Protein AF-A0A9D9EG48-F1 (afdb_monomer)

Radius of gyration: 46.02 Å; Cα contacts (8 Å, |Δi|>4): 1661; chains: 1; bounding box: 89×98×124 Å

Solvent-accessible surface area (backbone atoms only — not comparable to full-atom values): 42591 Å² total; per-residue (Å²): 137,59,48,23,45,37,12,58,15,36,93,42,23,81,43,47,89,44,37,46,72,39,50,75,41,83,89,80,42,32,31,39,43,74,49,67,36,37,35,46,93,70,11,28,37,35,22,59,43,61,84,43,83,53,42,24,36,22,31,84,43,81,68,35,72,57,52,72,69,44,80,43,68,46,38,78,28,72,56,91,55,97,85,47,68,68,93,21,18,38,22,48,85,53,68,46,42,33,38,41,39,36,41,61,58,92,93,48,38,35,34,34,39,35,66,54,82,74,74,77,80,83,63,41,12,40,22,18,35,33,35,95,91,41,47,29,66,34,74,73,26,59,64,32,37,66,41,27,73,38,46,75,71,84,80,76,33,32,38,43,74,52,76,46,65,49,42,44,36,38,33,36,38,23,59,44,42,84,49,64,94,78,66,41,44,77,45,36,38,76,15,42,21,77,86,79,20,56,62,49,61,48,75,54,96,55,26,36,25,38,29,34,45,46,71,34,47,37,37,45,34,40,29,84,88,45,59,69,47,45,20,29,35,45,39,52,77,53,74,38,28,78,64,84,73,85,37,43,20,50,24,21,44,36,91,80,60,72,42,70,62,43,48,75,47,70,89,36,47,33,47,71,39,88,91,48,81,56,34,31,38,37,73,46,72,72,40,77,33,38,94,89,52,37,55,38,75,42,45,31,36,40,20,27,65,48,29,73,83,65,32,65,43,44,88,58,99,85,44,63,45,77,46,69,41,56,73,62,66,45,37,24,36,39,39,37,36,39,33,68,87,79,64,46,78,50,76,48,80,45,71,60,88,62,87,77,75,82,79,76,76,79,53,68,49,73,48,77,45,76,42,102,78,45,25,44,36,40,32,42,38,50,56,82,84,70,96,69,90,60,90,80,77,69,87,77,82,58,67,58,79,56,64,93,78,83,83,79,92,82,88,90,77,94,71,87,48,73,51,81,47,74,52,75,69,64,55,82,71,42,71,48,79,47,48,54,48,54,39,50,75,85,75,55,74,54,85,66,73,58,71,45,76,49,63,43,65,84,70,78,74,79,75,78,61,97,51,44,12,42,20,20,45,34,60,58,35,73,52,38,57,80,46,35,69,63,30,38,68,62,34,70,42,45,76,71,84,81,73,35,32,38,45,74,48,63,35,65,56,40,47,37,36,33,34,37,22,53,50,34,68,57,33,89,88,84,32,70,87,25,39,76,46,27,36,83,18,46,30,73,86,80,19,62,62,52,60,46,71,66,56,97,50,21,33,20,40,21,28,65,47,72,30,46,38,40,40,36,36,33,84,78,47,94,61,69,51,28,30,36,46,42,53,80,51,73,36,36,80,66,62,76,85,38,42,24,47,27,23,43,68,75,83,33,67,92,28,68,66,32,74,41,80,92,39,44,36,43,77,78,48,94,52,30,29,37,36,78,45,74,70,42,74,37,43,80,90,46,31,53,41,74,42,46,32,37,37,17,26,61,61,34,67,82,83,37,45,45,52,85,71,76,68,43,76,53,67,43,58,76,63,61,45,42,23,39,37,37,40,35,37,35,76,51,86,82,64,47,81,49,78,49,78,43,74,59,72,81,78,78,80,81,94,75,86,88,82,82,76,58,76,61,93,74,41,79,54,72,97,61,74,67,46,29,24,41,90,89,70,47,81,48,46,90,47,72,91,76,62,70,48,68,34,34,40,35,43,82,94,44,76,44,81,42,72,28,120

Secondary structure (DSSP, 8-state):
---EEEETTSTTBT-GGGPEEPEEETTTTEEEEEEEE---SS-EEEES-TT-S-SEEE-SSTTEE--TT-EEEEEEE--SSTTSPP---EE-SSSEEEEEEEEEETTEEEEEEEE---PPPPP-EEEEE--TT-TTTBTTBSS-TTSEEPEE-SSS-EEEEEEE-SEEEEEEEESS---GGGT--EE-GGGB-TTTSPS-EEEETTEEEEEESS-EEEEEEE-TTS-GGGSEEEEESS-SSS-----EEEEE-HHHHSSSS-TT-GGGBPEEPSSSTTEEEEEEEEEEE-TTTTTPEEEEEEEETT-TTT-EESSSTT--EEEEPPSS-EEEEEEEEEETTTTEEEEEEEEESSPPPSPPPPPEEEEEEE-TTSPEEEEEEE---S----TTS-TT-------SSS-------SSS-EEEEE-S-PPTT-EEEEE--EE-TTS-EE----EEEEE----PPPPPPS--EEEEEETTGGGSGGG-BT-TTSEEPEE-SSS-EEEEEEE-SEEEEEEEESSS--BTTTBTT--EE-GGGB-TTTSPS--EE-SSS-EEEEESS-EEEEEEE-TT-SSS--EEEEESS---S-----EEEEE-TTTTTTSTTS--GGGB-EEEETTEEEEEEEEEEE-TTTTT-EEEEEEEETTSSSS-EESSSS-EEEE--SS-EEEEEEEEEE-SSS-EEEEEEEE----PPPP------EEETTEEE-SS--EEE-TTS-B-GGGTTS--EEEEEEETTEEEEEEE-

Sequence (757 aa):
TTLYMIGDATQGGWALENATALAYDADSKTFTWTGDLTVGTEGFKFVVSNTAYVPCFVAASEGQQLVSGEQVALVYRENEEAGAPADYKFKVPEDGNYTVVVTMDGTEASMVVTQNSVAPVPQWYVAGNGNENVPEWVNGKNWNPDGAPMTANGDGTFSYSTTIPAGTYEFKVTNGTWEAEQGSVVYDYNHINATTSTSGYENASGNVKFTISEQADITISLNPEAADNEKITLTSSIPFGQAVITVWTVVGDAALCGSDWDPADANNDMAEDAETPGIWTKTYENFEVNADNAGTVISFKAVANHNYSVGEVPQGEGNNATLTLPEETGIYNITLTLNTGDWTLSNEIVKVGGEEPEPVEPTAEWSFLLNGDNSLTVICTVNALGGQTDPSAVAGLVGWMYVDNPATQLGWVAGSFEIMYTTEVLTDGQTVTLNATWNWQDGGVFTAPETFIYTFNEEEPEPVPAAWYIAGNGDVDAAWVGGLSWDVAGVALADNGDGTYGYETTVPAGTYQFKITNGKWYDPNTTPDGINYGYTNVDAAASNSGYVDGGGNNVMFTIASEATITITLNPAAMDDAKIILASTVGFGEAVVDRWTLAGDVPFFAGSAWGFDAGNDLVETAPGVWTKVYENVEVTSDMAGQTYQYKVGANGGFDVDQYPAQGNNTFTMPAEAGSYNITFTFNAEGERTLGFECVMNEPTSIDEAAAAVITAADGRIYCDKDFIIVNLAGQDVTAANGDLQGTYLVVAGDEVVKVMVD

Mean predicted aligned error: 24.2 Å

pLDDT: mean 78.2, std 19.48, range [26.98, 98.19]

Foldseek 3Di:
DWKWKEDQQDPQHNQLQSTHTFDADPVQQKTKDKFKGAQHPQAMWMDPHSPDPPQTWAAPDAAAEADAFDKGWTDTFHDDDDPTDDRHHYGYPHIAMKMKMWHDDPPTIIIHIHGDDPDPLQKKAKAWAWDPVGRQVRQRHHRQRQRHIWDDPPPQKTKDKDKDFFTKMWIKMWSGDPDVVVVIDIAAPQQEDPVQAQPAWDQDPRITMWGDLGIKMKMWMARPPDDRNHGIHIYIPDHTDQDPQPWKFKAWPCLQRVDHRQLPPCLRTWDADPVDGQKTKDKDFFRWDDPVQAQHKIWIKIDTPSDVSSHIDDDDDPDTDIDTHHNDTATWIKMWMARRVVRDIDIDIGGDPDPDDDDDPFDWDWDWDQDPQQKIKIWTWTPPDDDDPDQPPPPFWDWDWDWPDDDDDDDDDDDGDIDIDIDPHDDAQDWDWGFTWTDTPVGDGDDPGPTDIDGDHPPPDLDPQPWKAKAWAWLPLCFPLNNHHRQRQRGTFPDPPPQKTKDKTKDFFTKMKIWMWSRDDPDVVPCVSIDTAAQQQADPVQAFDAWDQPPPRITMWGDAGIKMWMWMARPPDPDSNGIHIYIPGGTHQGDQPWKFKEWDPPVPVVAHRFGDPLRIWDDPDVQKTKDKDFFDFQDQVQAFDKMWMWMDTPRDPVNDIPPVDDTDMDTHHNDTATWIKMWMWRRDDPTDIDIDIGGDDPDDDDDDDDDDFDDDPQDTDDPADKFKAAPVRHTPRVCPPPDAAWIWIGGPNDIDIDGHD

Structure (mmCIF, N/CA/C/O backbone):
data_AF-A0A9D9EG48-F1
#
_entry.id   AF-A0A9D9EG48-F1
#
loop_
_atom_site.group_PDB
_atom_site.id
_atom_site.type_symbol
_atom_site.label_atom_id
_atom_site.label_alt_id
_atom_site.label_comp_id
_atom_site.label_asym_id
_atom_site.label_entity_id
_atom_site.label_seq_id
_atom_site.pdbx_PDB_ins_code
_atom_site.Cartn_x
_atom_site.Cartn_y
_atom_site.Cartn_z
_atom_site.occupancy
_atom_site.B_iso_or_equiv
_atom_site.auth_seq_id
_atom_site.auth_comp_id
_atom_site.auth_asym_id
_atom_site.auth_atom_id
_atom_site.pdbx_PDB_model_num
ATOM 1 N N . THR A 1 1 ? 21.351 -4.473 -55.545 1.00 67.44 1 THR A N 1
ATOM 2 C CA . THR A 1 1 ? 21.428 -5.947 -55.651 1.00 67.44 1 THR A CA 1
ATOM 3 C C . THR A 1 1 ? 21.211 -6.491 -54.262 1.00 67.44 1 THR A C 1
ATOM 5 O O . THR A 1 1 ? 21.739 -5.882 -53.343 1.00 67.44 1 THR A O 1
ATOM 8 N N . THR A 1 2 ? 20.419 -7.545 -54.084 1.00 85.81 2 THR A N 1
ATOM 9 C CA . THR A 1 2 ? 20.111 -8.084 -52.748 1.00 85.81 2 THR A CA 1
ATOM 10 C C . THR A 1 2 ? 20.928 -9.348 -52.519 1.00 85.81 2 THR A C 1
ATOM 12 O O . THR A 1 2 ? 21.003 -10.191 -53.411 1.00 85.81 2 THR A O 1
ATOM 15 N N . LEU A 1 3 ? 21.553 -9.462 -51.350 1.00 95.38 3 LEU A N 1
ATOM 16 C CA . LEU A 1 3 ? 22.238 -10.673 -50.914 1.00 95.38 3 LEU A CA 1
ATOM 17 C C . LEU A 1 3 ? 21.344 -11.388 -49.903 1.00 95.38 3 LEU A C 1
ATOM 19 O O . LEU A 1 3 ? 20.761 -10.739 -49.034 1.00 95.38 3 LEU A O 1
ATOM 23 N N . TYR A 1 4 ? 21.233 -12.706 -50.022 1.00 97.12 4 TYR A N 1
ATOM 24 C CA . TYR A 1 4 ? 20.437 -13.527 -49.117 1.00 97.12 4 TYR A CA 1
ATOM 25 C C . TYR A 1 4 ? 21.311 -14.585 -48.460 1.00 97.12 4 TYR A C 1
ATOM 27 O O . TYR A 1 4 ? 22.174 -15.162 -49.118 1.00 97.12 4 TYR A O 1
ATOM 35 N N . MET A 1 5 ? 21.054 -14.873 -47.192 1.00 97.00 5 MET A N 1
ATOM 36 C CA . MET A 1 5 ? 21.632 -15.983 -46.445 1.00 97.00 5 MET A CA 1
ATOM 37 C C . MET A 1 5 ? 20.676 -17.179 -46.480 1.00 97.00 5 MET A C 1
ATOM 39 O O . MET A 1 5 ? 19.469 -17.017 -46.295 1.00 97.00 5 MET A O 1
ATOM 43 N N . ILE A 1 6 ? 21.206 -18.375 -46.738 1.00 97.75 6 ILE A N 1
ATOM 44 C CA . ILE A 1 6 ? 20.421 -19.611 -46.846 1.00 97.75 6 ILE A CA 1
ATOM 45 C C . ILE A 1 6 ? 21.215 -20.805 -46.312 1.00 97.75 6 ILE A C 1
ATOM 47 O O . ILE A 1 6 ? 22.412 -20.934 -46.583 1.00 97.75 6 ILE A O 1
ATOM 51 N N . GLY A 1 7 ? 20.559 -21.688 -45.566 1.00 96.94 7 GLY A N 1
ATOM 52 C CA . GLY A 1 7 ? 21.194 -22.844 -44.938 1.00 96.94 7 GLY A CA 1
ATOM 53 C C . GLY A 1 7 ? 20.394 -23.394 -43.769 1.00 96.94 7 GLY A C 1
ATOM 54 O O . GLY A 1 7 ? 19.531 -22.705 -43.233 1.00 96.94 7 GLY A O 1
ATOM 55 N N . ASP A 1 8 ? 20.701 -24.614 -43.336 1.00 96.31 8 ASP A N 1
ATOM 56 C CA . ASP A 1 8 ? 20.054 -25.229 -42.165 1.00 96.31 8 ASP A CA 1
ATOM 57 C C . ASP A 1 8 ? 20.462 -24.578 -40.834 1.00 96.31 8 ASP A C 1
ATOM 59 O O . ASP A 1 8 ? 19.740 -24.705 -39.853 1.00 96.31 8 ASP A O 1
ATOM 63 N N . ALA A 1 9 ? 21.558 -23.817 -40.831 1.00 94.94 9 ALA A N 1
ATOM 64 C CA . ALA A 1 9 ? 21.916 -22.911 -39.744 1.00 94.94 9 ALA A CA 1
ATOM 65 C C . ALA A 1 9 ? 20.957 -21.709 -39.613 1.00 94.94 9 ALA A C 1
ATOM 67 O O . ALA A 1 9 ? 20.916 -21.078 -38.563 1.00 94.94 9 ALA A O 1
ATOM 68 N N . THR A 1 10 ? 20.194 -21.378 -40.662 1.00 95.19 10 THR A N 1
ATOM 69 C CA . THR A 1 10 ? 19.262 -20.236 -40.696 1.00 95.19 10 THR A CA 1
ATOM 70 C C . THR A 1 10 ? 17.814 -20.687 -40.495 1.00 95.19 10 THR A C 1
ATOM 72 O O . THR A 1 10 ? 17.454 -21.802 -40.870 1.00 95.19 10 THR A O 1
ATOM 75 N N . GLN A 1 11 ? 16.943 -19.802 -39.994 1.00 89.50 11 GLN A N 1
ATOM 76 C CA . GLN A 1 11 ? 15.523 -20.115 -39.755 1.00 89.50 11 GLN A CA 1
ATOM 77 C C . GLN A 1 11 ? 14.774 -20.615 -41.009 1.00 89.50 11 GLN A C 1
ATOM 79 O O . GLN A 1 11 ? 13.900 -21.475 -40.907 1.00 89.50 11 GLN A O 1
ATOM 84 N N . GLY A 1 12 ? 15.115 -20.098 -42.197 1.00 88.00 12 GLY A N 1
ATOM 85 C CA . GLY A 1 12 ? 14.492 -20.475 -43.473 1.00 88.00 12 GLY A CA 1
ATOM 86 C C . GLY A 1 12 ? 14.978 -21.805 -44.060 1.00 88.00 12 GLY A C 1
ATOM 87 O O . GLY A 1 12 ? 14.416 -22.288 -45.050 1.00 88.00 12 GLY A O 1
ATOM 88 N N . GLY A 1 13 ? 16.007 -22.419 -43.466 1.00 94.56 13 GLY A N 1
ATOM 89 C CA . GLY A 1 13 ? 16.611 -23.642 -43.977 1.00 94.56 13 GLY A CA 1
ATOM 90 C C . GLY A 1 13 ? 17.169 -23.472 -45.396 1.00 94.56 13 GLY A C 1
ATOM 91 O O . GLY A 1 13 ? 17.694 -22.426 -45.774 1.00 94.56 13 GLY A O 1
ATOM 92 N N . TRP A 1 14 ? 17.033 -24.522 -46.211 1.00 96.12 14 TRP A N 1
ATOM 93 C CA . TRP A 1 14 ? 17.459 -24.539 -47.618 1.00 96.12 14 TRP A CA 1
ATOM 94 C C . TRP A 1 14 ? 16.364 -24.115 -48.620 1.00 96.12 14 TRP A C 1
ATOM 96 O O . TRP A 1 14 ? 16.567 -24.260 -49.828 1.00 96.12 14 TRP A O 1
ATOM 106 N N . ALA A 1 15 ? 15.213 -23.610 -48.158 1.00 96.38 15 ALA A N 1
ATOM 107 C CA . ALA A 1 15 ? 14.114 -23.165 -49.021 1.00 96.38 15 ALA A CA 1
ATOM 108 C C . ALA A 1 15 ? 14.384 -21.752 -49.570 1.00 96.38 15 ALA A C 1
ATOM 110 O O . ALA A 1 15 ? 14.523 -20.801 -48.803 1.00 96.38 15 ALA A O 1
ATOM 111 N N . LEU A 1 16 ? 14.463 -21.605 -50.898 1.00 95.69 16 LEU A N 1
ATOM 112 C CA . LEU A 1 16 ? 14.831 -20.341 -51.555 1.00 95.69 16 LEU A CA 1
ATOM 113 C C . LEU A 1 16 ? 13.821 -19.220 -51.285 1.00 95.69 16 LEU A C 1
ATOM 115 O O . LEU A 1 16 ? 14.219 -18.076 -51.074 1.00 95.69 16 LEU A O 1
ATOM 119 N N . GLU A 1 17 ? 12.533 -19.549 -51.220 1.00 95.50 17 GLU A N 1
ATOM 120 C CA . GLU A 1 17 ? 11.460 -18.614 -50.881 1.00 95.50 17 GLU A CA 1
ATOM 121 C C . GLU A 1 17 ? 11.557 -18.058 -49.451 1.00 95.50 17 GLU A C 1
ATOM 123 O O . GLU A 1 17 ? 11.029 -16.979 -49.190 1.00 95.50 17 GLU A O 1
ATOM 128 N N . ASN A 1 18 ? 12.271 -18.756 -48.561 1.00 95.06 18 ASN A N 1
ATOM 129 C CA . ASN A 1 18 ? 12.485 -18.376 -47.164 1.00 95.06 18 ASN A CA 1
ATOM 130 C C . ASN A 1 18 ? 13.916 -17.872 -46.904 1.00 95.06 18 ASN A C 1
ATOM 132 O O . ASN A 1 18 ? 14.312 -17.734 -45.748 1.00 95.06 18 ASN A O 1
ATOM 136 N N . ALA A 1 19 ? 14.708 -17.623 -47.953 1.00 95.81 19 ALA A N 1
ATOM 137 C CA . ALA A 1 19 ? 16.066 -17.115 -47.803 1.00 95.81 19 ALA A CA 1
ATOM 138 C C . ALA A 1 19 ? 16.062 -15.719 -47.157 1.00 95.81 19 ALA A C 1
ATOM 140 O O . ALA A 1 19 ? 15.307 -14.826 -47.554 1.00 95.81 19 ALA A O 1
ATOM 141 N N . THR A 1 20 ? 16.941 -15.513 -46.181 1.00 95.69 20 THR A N 1
ATOM 142 C CA . THR A 1 20 ? 16.963 -14.302 -45.356 1.00 95.69 20 THR A CA 1
ATOM 143 C C . THR A 1 20 ? 17.723 -13.187 -46.061 1.00 95.69 20 THR A C 1
ATOM 145 O O . THR A 1 20 ? 18.918 -13.319 -46.305 1.00 95.69 20 THR A O 1
ATOM 148 N N . ALA A 1 21 ? 17.061 -12.077 -46.392 1.00 95.62 21 ALA A N 1
ATOM 149 C CA . ALA A 1 21 ? 17.719 -10.926 -47.011 1.00 95.62 21 ALA A CA 1
ATOM 150 C C . ALA A 1 21 ? 18.614 -10.178 -46.007 1.00 95.62 21 ALA A C 1
ATOM 152 O O . ALA A 1 21 ? 18.194 -9.924 -44.879 1.00 95.62 21 ALA A O 1
ATOM 153 N N . LEU A 1 22 ? 19.815 -9.781 -46.433 1.00 96.62 22 LEU A N 1
ATOM 154 C CA . LEU A 1 22 ? 20.682 -8.888 -45.662 1.00 96.62 22 LEU A CA 1
ATOM 155 C C . LEU A 1 22 ? 20.378 -7.421 -46.006 1.00 96.62 22 LEU A C 1
ATOM 157 O O . LEU A 1 22 ? 20.109 -7.085 -47.165 1.00 96.62 22 LEU A O 1
ATOM 161 N N . ALA A 1 23 ? 20.462 -6.539 -45.009 1.00 95.19 23 ALA A N 1
ATOM 162 C CA . ALA A 1 23 ? 20.304 -5.098 -45.182 1.00 95.19 23 ALA A CA 1
ATOM 163 C C . ALA A 1 23 ? 21.567 -4.497 -45.813 1.00 95.19 23 ALA A C 1
ATOM 165 O O . ALA A 1 23 ? 22.661 -4.716 -45.306 1.00 95.19 23 ALA A O 1
ATOM 166 N N . TYR A 1 24 ? 21.429 -3.752 -46.912 1.00 94.38 24 TYR A N 1
ATOM 167 C CA . TYR A 1 24 ? 22.561 -3.123 -47.600 1.00 94.38 24 TYR A CA 1
ATOM 168 C C . TYR A 1 24 ? 22.744 -1.669 -47.163 1.00 94.38 24 TYR A C 1
ATOM 170 O O . TYR A 1 24 ? 21.807 -0.877 -47.266 1.00 94.38 24 TYR A O 1
ATOM 178 N N . ASP A 1 25 ? 23.960 -1.321 -46.757 1.00 90.06 25 ASP A N 1
ATOM 179 C CA . ASP A 1 25 ? 24.399 0.046 -46.494 1.00 90.06 25 ASP A CA 1
ATOM 180 C C . ASP A 1 25 ? 25.309 0.528 -47.639 1.00 90.06 25 ASP A C 1
ATOM 182 O O . ASP A 1 25 ? 26.351 -0.063 -47.937 1.00 90.06 25 ASP A O 1
ATOM 186 N N . ALA A 1 26 ? 24.891 1.608 -48.305 1.00 85.50 26 ALA A N 1
ATOM 187 C CA . ALA A 1 26 ? 25.585 2.172 -49.458 1.00 85.50 26 ALA A CA 1
ATOM 188 C C . ALA A 1 26 ? 26.858 2.951 -49.084 1.00 85.50 26 ALA A C 1
ATOM 190 O O . ALA A 1 26 ? 27.786 2.993 -49.898 1.00 85.50 26 ALA A O 1
ATOM 191 N N . ASP A 1 27 ? 26.920 3.529 -47.882 1.00 83.62 27 ASP A N 1
ATOM 192 C CA . ASP A 1 27 ? 28.045 4.355 -47.435 1.00 83.62 27 ASP A CA 1
ATOM 193 C C . ASP A 1 27 ? 29.234 3.471 -47.051 1.00 83.62 27 ASP A C 1
ATOM 195 O O . ASP A 1 27 ? 30.366 3.706 -47.482 1.00 83.62 27 ASP A O 1
ATOM 199 N N . SER A 1 28 ? 28.966 2.397 -46.304 1.00 83.81 28 SER A N 1
ATOM 200 C CA . SER A 1 28 ? 29.975 1.406 -45.911 1.00 83.81 28 SER A CA 1
ATOM 201 C C . SER A 1 28 ? 30.185 0.291 -46.943 1.00 83.81 28 SER A C 1
ATOM 203 O O . SER A 1 28 ? 31.172 -0.439 -46.862 1.00 83.81 28 SER A O 1
ATOM 205 N N . LYS A 1 29 ? 29.294 0.167 -47.940 1.00 87.06 29 LYS A N 1
ATOM 206 C CA . LYS A 1 29 ? 29.260 -0.921 -48.941 1.00 87.06 29 LYS A CA 1
ATOM 207 C C . LYS A 1 29 ? 29.177 -2.317 -48.313 1.00 87.06 29 LYS A C 1
ATOM 209 O O . LYS A 1 29 ? 29.765 -3.273 -48.831 1.00 87.06 29 LYS A O 1
ATOM 214 N N . THR A 1 30 ? 28.431 -2.442 -47.220 1.00 92.94 30 THR A N 1
ATOM 215 C CA . THR A 1 30 ? 28.275 -3.700 -46.481 1.00 92.94 30 THR A CA 1
ATOM 216 C C . THR A 1 30 ? 26.843 -4.222 -46.525 1.00 92.94 30 THR A C 1
ATOM 218 O O . THR A 1 30 ? 25.886 -3.471 -46.708 1.00 92.94 30 THR A O 1
ATOM 221 N N . PHE A 1 31 ? 26.699 -5.539 -46.388 1.00 96.06 31 PHE A N 1
ATOM 222 C CA . PHE A 1 31 ? 25.431 -6.212 -46.136 1.00 96.06 31 PHE A CA 1
ATOM 223 C C . PHE A 1 31 ? 25.431 -6.739 -44.705 1.00 96.06 31 PHE A C 1
ATOM 225 O O . PHE A 1 31 ? 26.317 -7.513 -44.350 1.00 96.06 31 PHE A O 1
ATOM 232 N N . THR A 1 32 ? 24.427 -6.382 -43.915 1.00 95.62 32 THR A N 1
ATOM 233 C CA . THR A 1 32 ? 24.360 -6.724 -42.492 1.00 95.62 32 THR A CA 1
ATOM 234 C C . THR A 1 32 ? 23.090 -7.496 -42.171 1.00 95.62 32 THR A C 1
ATOM 236 O O . THR A 1 32 ? 22.007 -7.202 -42.685 1.00 95.62 32 THR A O 1
ATOM 239 N N . TRP A 1 33 ? 23.220 -8.487 -41.299 1.00 96.44 33 TRP A N 1
ATOM 240 C CA . TRP A 1 33 ? 22.100 -9.191 -40.690 1.00 96.44 33 TRP A CA 1
ATOM 241 C C . TRP A 1 33 ? 22.430 -9.568 -39.247 1.00 96.44 33 TRP A C 1
ATOM 243 O O . TRP A 1 33 ? 23.564 -9.940 -38.956 1.00 96.44 33 TRP A O 1
ATOM 253 N N . THR A 1 34 ? 21.434 -9.510 -38.366 1.00 94.38 34 THR A N 1
ATOM 254 C CA . THR A 1 34 ? 21.544 -9.954 -36.973 1.00 94.38 34 THR A CA 1
ATOM 255 C C . THR A 1 34 ? 20.388 -10.889 -36.646 1.00 94.38 34 THR A C 1
ATOM 257 O O . THR A 1 34 ? 19.239 -10.588 -36.975 1.00 94.38 34 THR A O 1
ATOM 260 N N . GLY A 1 35 ? 20.683 -12.008 -35.991 1.00 90.81 35 GLY A N 1
ATOM 261 C CA . GLY A 1 35 ? 19.681 -12.977 -35.565 1.00 90.81 35 GLY A CA 1
ATOM 262 C C . GLY A 1 35 ? 20.294 -14.305 -35.143 1.00 90.81 35 GLY A C 1
ATOM 263 O O . GLY A 1 35 ? 21.514 -14.445 -35.054 1.00 90.81 35 GLY A O 1
ATOM 264 N N . ASP A 1 36 ? 19.439 -15.290 -34.893 1.00 92.88 36 ASP A N 1
ATOM 265 C CA . ASP A 1 36 ? 19.880 -16.583 -34.378 1.00 92.88 36 ASP A CA 1
ATOM 266 C C . ASP A 1 36 ? 20.380 -17.502 -35.496 1.00 92.88 36 ASP A C 1
ATOM 268 O O . ASP A 1 36 ? 19.722 -17.683 -36.527 1.00 92.88 36 ASP A O 1
ATOM 272 N N . LEU A 1 37 ? 21.549 -18.101 -35.272 1.00 94.56 37 LEU A N 1
ATOM 273 C CA . LEU A 1 37 ? 22.088 -19.190 -36.075 1.00 94.56 37 LEU A CA 1
ATOM 274 C C . LEU A 1 37 ? 22.212 -20.436 -35.208 1.00 94.56 37 LEU A C 1
ATOM 276 O O . LEU A 1 37 ? 22.599 -20.366 -34.042 1.00 94.56 37 LEU A O 1
ATOM 280 N N . THR A 1 38 ? 21.914 -21.581 -35.807 1.00 92.88 38 THR A N 1
ATOM 281 C CA . THR A 1 38 ? 22.186 -22.889 -35.205 1.00 92.88 38 THR A CA 1
ATOM 282 C C . THR A 1 38 ? 23.413 -23.517 -35.854 1.00 92.88 38 THR A C 1
ATOM 284 O O . THR A 1 38 ? 23.745 -23.194 -36.997 1.00 92.88 38 THR A O 1
ATOM 287 N N . VAL A 1 39 ? 24.084 -24.443 -35.167 1.00 91.81 39 VAL A N 1
ATOM 288 C CA . VAL A 1 39 ? 25.256 -25.165 -35.705 1.00 91.81 39 VAL A CA 1
ATOM 289 C C . VAL A 1 39 ? 24.940 -25.814 -37.057 1.00 91.81 39 VAL A C 1
ATOM 291 O O . VAL A 1 39 ? 25.781 -25.822 -37.961 1.00 91.81 39 VAL A O 1
ATOM 294 N N . GLY A 1 40 ? 23.712 -26.321 -37.213 1.00 85.25 40 GLY A N 1
ATOM 295 C CA . GLY A 1 40 ? 23.253 -26.998 -38.423 1.00 85.25 40 GLY A CA 1
ATOM 296 C C . GLY A 1 40 ? 24.009 -28.304 -38.715 1.00 85.25 40 GLY A C 1
ATOM 297 O O . GLY A 1 40 ? 25.038 -28.632 -38.122 1.00 85.25 40 GLY A O 1
ATOM 298 N N . THR A 1 41 ? 23.500 -29.094 -39.659 1.00 89.25 41 THR A N 1
ATOM 299 C CA . THR A 1 41 ? 24.211 -30.275 -40.178 1.00 89.25 41 THR A CA 1
ATOM 300 C C . THR A 1 41 ? 25.201 -29.865 -41.269 1.00 89.25 41 THR A C 1
ATOM 302 O O . THR A 1 41 ? 26.355 -30.304 -41.264 1.00 89.25 41 THR A O 1
ATOM 305 N N . GLU A 1 42 ? 24.780 -28.987 -42.180 1.00 90.81 42 GLU A N 1
ATOM 306 C CA . GLU A 1 42 ? 25.542 -28.560 -43.360 1.00 90.81 42 GLU A CA 1
ATOM 307 C C . GLU A 1 42 ? 26.094 -27.133 -43.226 1.00 90.81 42 GLU A C 1
ATOM 309 O O . GLU A 1 42 ? 27.210 -26.881 -43.681 1.00 90.81 42 GLU A O 1
ATOM 314 N N . GLY A 1 43 ? 25.380 -26.225 -42.558 1.00 94.94 43 GLY A N 1
ATOM 315 C CA . GLY A 1 43 ? 25.729 -24.813 -42.406 1.00 94.94 43 GLY A CA 1
ATOM 316 C C . GLY A 1 43 ? 24.953 -23.903 -43.365 1.00 94.94 43 GLY A C 1
ATOM 317 O O . GLY A 1 43 ? 23.865 -24.237 -43.836 1.00 94.94 43 GLY A O 1
ATOM 318 N N . PHE A 1 44 ? 25.515 -22.737 -43.687 1.00 97.25 44 PHE A N 1
ATOM 319 C CA . PHE A 1 44 ? 24.893 -21.753 -44.580 1.00 97.25 44 PHE A CA 1
ATOM 320 C C . PHE A 1 44 ? 25.830 -21.234 -45.675 1.00 97.25 44 PHE A C 1
ATOM 322 O O . PHE A 1 44 ? 27.045 -21.435 -45.647 1.00 97.25 44 PHE A O 1
ATOM 329 N N . LYS A 1 45 ? 25.244 -20.576 -46.676 1.00 97.25 45 LYS A N 1
ATOM 330 C CA . LYS A 1 45 ? 25.924 -19.848 -47.757 1.00 97.25 45 LYS A CA 1
ATOM 331 C C . LYS A 1 45 ? 25.107 -18.617 -48.158 1.00 97.25 45 LYS A C 1
ATOM 333 O O . LYS A 1 45 ? 24.009 -18.413 -47.637 1.00 97.25 45 LYS A O 1
ATOM 338 N N . PHE A 1 46 ? 25.608 -17.827 -49.108 1.00 97.56 46 PHE A N 1
ATOM 339 C CA . PHE A 1 46 ? 24.878 -16.659 -49.609 1.00 97.56 46 PHE A CA 1
ATOM 340 C C . PHE A 1 46 ? 24.492 -16.803 -51.077 1.00 97.56 46 PHE A C 1
ATOM 342 O O . PHE A 1 46 ? 25.307 -17.224 -51.892 1.00 97.56 46 PHE A O 1
ATOM 349 N N . VAL A 1 47 ? 23.276 -16.409 -51.440 1.00 96.81 47 VAL A N 1
ATOM 350 C CA . VAL A 1 47 ? 22.783 -16.381 -52.826 1.00 96.81 47 VAL A CA 1
ATOM 351 C C . VAL A 1 47 ? 22.453 -14.950 -53.237 1.00 96.81 47 VAL A C 1
ATOM 353 O O . VAL A 1 47 ? 22.025 -14.138 -52.418 1.00 96.81 47 VAL A O 1
ATOM 356 N N . VAL A 1 48 ? 22.641 -14.624 -54.518 1.00 94.38 48 VAL A N 1
ATOM 357 C CA . VAL A 1 48 ? 22.334 -13.277 -55.051 1.00 94.38 48 VAL A CA 1
ATOM 358 C C . VAL A 1 48 ? 20.881 -13.136 -55.529 1.00 94.38 48 VAL A C 1
ATOM 360 O O . VAL A 1 48 ? 20.482 -12.094 -56.046 1.00 94.38 48 VAL A O 1
ATOM 363 N N . SER A 1 49 ? 20.087 -14.202 -55.394 1.00 93.00 49 SER A N 1
ATOM 364 C CA . SER A 1 49 ? 18.663 -14.255 -55.718 1.00 93.00 49 SER A CA 1
ATOM 365 C C . SER A 1 49 ? 17.960 -15.284 -54.835 1.00 93.00 49 SER A C 1
ATOM 367 O O . SER A 1 49 ? 18.491 -16.364 -54.607 1.00 93.00 49 SER A O 1
ATOM 369 N N . ASN A 1 50 ? 16.729 -14.999 -54.418 1.00 93.62 50 ASN A N 1
ATOM 370 C CA . ASN A 1 50 ? 15.855 -15.938 -53.706 1.00 93.62 50 ASN A CA 1
ATOM 371 C C . ASN A 1 50 ? 15.084 -16.888 -54.651 1.00 93.62 50 ASN A C 1
ATOM 373 O O . ASN A 1 50 ? 14.058 -17.445 -54.278 1.00 93.62 50 ASN A O 1
ATOM 377 N N . THR A 1 51 ? 15.540 -17.047 -55.898 1.00 95.00 51 THR A N 1
ATOM 378 C CA . THR A 1 51 ? 14.921 -17.945 -56.897 1.00 95.00 51 THR A CA 1
ATOM 379 C C . THR A 1 51 ? 15.907 -18.911 -57.556 1.00 95.00 51 THR A C 1
ATOM 381 O O . THR A 1 51 ? 15.494 -19.772 -58.331 1.00 95.00 51 THR A O 1
ATOM 384 N N . ALA A 1 52 ? 17.204 -18.808 -57.246 1.00 94.50 52 ALA A N 1
ATOM 385 C CA . ALA A 1 52 ? 18.244 -19.670 -57.798 1.00 94.50 52 ALA A CA 1
ATOM 386 C C . ALA A 1 52 ? 19.398 -19.861 -56.800 1.00 94.50 52 ALA A C 1
ATOM 388 O O . ALA A 1 52 ? 19.756 -18.938 -56.074 1.00 94.50 52 ALA A O 1
ATOM 389 N N . TYR A 1 53 ? 20.017 -21.047 -56.796 1.00 94.31 53 TYR A N 1
ATOM 390 C CA . TYR A 1 53 ? 21.158 -21.370 -55.922 1.00 94.31 53 TYR A CA 1
ATOM 391 C C . TYR A 1 53 ? 22.518 -20.887 -56.451 1.00 94.31 53 TYR A C 1
ATOM 393 O O . TYR A 1 53 ? 23.508 -20.935 -55.721 1.00 94.31 53 TYR A O 1
ATOM 401 N N . VAL A 1 54 ? 22.573 -20.439 -57.706 1.00 94.25 54 VAL A N 1
ATOM 402 C CA . VAL A 1 54 ? 23.721 -19.778 -58.336 1.00 94.25 54 VAL A CA 1
ATOM 403 C C . VAL A 1 54 ? 23.207 -18.564 -59.132 1.00 94.25 54 VAL A C 1
ATOM 405 O O . VAL A 1 54 ? 22.121 -18.657 -59.713 1.00 94.25 54 VAL A O 1
ATOM 408 N N . PRO A 1 55 ? 23.929 -17.428 -59.164 1.00 94.50 55 PRO A N 1
ATOM 409 C CA . PRO A 1 55 ? 25.229 -17.206 -58.533 1.00 94.50 55 PRO A CA 1
ATOM 410 C C . PRO A 1 55 ? 25.170 -17.168 -57.000 1.00 94.50 55 PRO A C 1
ATOM 412 O O . PRO A 1 55 ? 24.180 -16.732 -56.406 1.00 94.50 55 PRO A O 1
ATOM 415 N N . CYS A 1 56 ? 26.233 -17.628 -56.349 1.00 95.56 56 CYS A N 1
ATOM 416 C CA . CYS A 1 56 ? 26.328 -17.664 -54.892 1.00 95.56 56 CYS A CA 1
ATOM 417 C C . CYS A 1 56 ? 27.746 -17.388 -54.389 1.00 95.56 56 CYS A C 1
ATOM 419 O O . CYS A 1 56 ? 28.710 -17.363 -55.154 1.00 95.56 56 CYS A O 1
ATOM 421 N N . PHE A 1 57 ? 27.852 -17.180 -53.081 1.00 96.38 57 PHE A N 1
ATOM 422 C CA . PHE A 1 57 ? 29.103 -17.092 -52.348 1.00 96.38 57 PHE A CA 1
ATOM 423 C C . PHE A 1 57 ? 29.190 -18.250 -51.356 1.00 96.38 57 PHE A C 1
ATOM 425 O O . PHE A 1 57 ? 28.290 -18.448 -50.535 1.00 96.38 57 PHE A O 1
ATOM 432 N N . VAL A 1 58 ? 30.276 -19.011 -51.459 1.00 97.06 58 VAL A N 1
ATOM 433 C CA . VAL A 1 58 ? 30.535 -20.253 -50.718 1.00 97.06 58 VAL A CA 1
ATOM 434 C C . VAL A 1 58 ? 31.823 -20.144 -49.903 1.00 97.06 58 VAL A C 1
ATOM 436 O O . VAL A 1 58 ? 32.626 -19.228 -50.104 1.00 97.06 58 VAL A O 1
ATOM 439 N N . ALA A 1 59 ? 32.019 -21.081 -48.977 1.00 96.19 59 ALA A N 1
ATOM 440 C CA . ALA A 1 59 ? 33.239 -21.172 -48.180 1.00 96.19 59 ALA A CA 1
ATOM 441 C C . ALA A 1 59 ? 34.453 -21.604 -49.022 1.00 96.19 59 ALA A C 1
ATOM 443 O O . ALA A 1 59 ? 34.318 -22.262 -50.056 1.00 96.19 59 ALA A O 1
ATOM 444 N N . ALA A 1 60 ? 35.660 -21.258 -48.568 1.00 93.12 60 ALA A N 1
ATOM 445 C CA . ALA A 1 60 ? 36.899 -21.634 -49.255 1.00 93.12 60 ALA A CA 1
ATOM 446 C C . ALA A 1 60 ? 37.290 -23.103 -49.014 1.00 93.12 60 ALA A C 1
ATOM 448 O O . ALA A 1 60 ? 37.996 -23.706 -49.826 1.00 93.12 60 ALA A O 1
ATOM 449 N N . SER A 1 61 ? 36.822 -23.690 -47.912 1.00 94.00 61 SER A N 1
ATOM 450 C CA . SER A 1 61 ? 37.072 -25.078 -47.526 1.00 94.00 61 SER A CA 1
ATOM 451 C C . SER A 1 61 ? 35.806 -25.762 -47.014 1.00 94.00 61 SER A C 1
ATOM 453 O O . SER A 1 61 ? 34.882 -25.122 -46.511 1.00 94.00 61 SER A O 1
ATOM 455 N N . GLU A 1 62 ? 35.760 -27.088 -47.154 1.00 94.31 62 GLU A N 1
ATOM 456 C CA . GLU A 1 62 ? 34.647 -27.902 -46.670 1.00 94.31 62 GLU A CA 1
ATOM 457 C C . GLU A 1 62 ? 34.503 -27.783 -45.147 1.00 94.31 62 GLU A C 1
ATOM 459 O O . GLU A 1 62 ? 35.469 -27.972 -44.406 1.00 94.31 62 GLU A O 1
ATOM 464 N N . GLY A 1 63 ? 33.289 -27.471 -44.682 1.00 85.25 63 GLY A N 1
ATOM 465 C CA . GLY A 1 63 ? 32.969 -27.390 -43.256 1.00 85.25 63 GLY A CA 1
ATOM 466 C C . GLY A 1 63 ? 33.643 -26.237 -42.508 1.00 85.25 63 GLY A C 1
ATOM 467 O O . GLY A 1 63 ? 33.857 -26.367 -41.300 1.00 85.25 63 GLY A O 1
ATOM 468 N N . GLN A 1 64 ? 33.985 -25.144 -43.200 1.00 94.50 64 GLN A N 1
ATOM 469 C CA . GLN A 1 64 ? 34.661 -23.984 -42.623 1.00 94.50 64 GLN A CA 1
ATOM 470 C C . GLN A 1 64 ? 33.939 -23.468 -41.368 1.00 94.50 64 GLN A C 1
ATOM 472 O O . GLN A 1 64 ? 32.837 -22.921 -41.445 1.00 94.50 64 GLN A O 1
ATOM 477 N N . GLN A 1 65 ? 34.591 -23.648 -40.216 1.00 94.00 65 GLN A N 1
ATOM 478 C CA . GLN A 1 65 ? 34.136 -23.135 -38.927 1.00 94.00 65 GLN A CA 1
ATOM 479 C C . GLN A 1 65 ? 34.409 -21.638 -38.843 1.00 94.00 65 GLN A C 1
ATOM 481 O O . GLN A 1 65 ? 35.496 -21.180 -39.202 1.00 94.00 65 GLN A O 1
ATOM 486 N N . LEU A 1 66 ? 33.424 -20.889 -38.369 1.00 95.12 66 LEU A N 1
ATOM 487 C CA . LEU A 1 66 ? 33.534 -19.461 -38.131 1.00 95.12 66 LEU A CA 1
ATOM 488 C C . LEU A 1 66 ? 34.030 -19.194 -36.716 1.00 95.12 66 LEU A C 1
ATOM 490 O O . LEU A 1 66 ? 33.630 -19.862 -35.765 1.00 95.12 66 LEU A O 1
ATOM 494 N N . VAL A 1 67 ? 34.883 -18.184 -36.588 1.00 91.88 67 VAL A N 1
ATOM 495 C CA . VAL A 1 67 ? 35.376 -17.678 -35.308 1.00 91.88 67 VAL A CA 1
ATOM 496 C C . VAL A 1 67 ? 34.854 -16.256 -35.145 1.00 91.88 67 VAL A C 1
ATOM 498 O O . VAL A 1 67 ? 34.953 -15.449 -36.070 1.00 91.88 67 VAL A O 1
ATOM 501 N N . SER A 1 68 ? 34.274 -15.963 -33.980 1.00 90.44 68 SER A N 1
ATOM 502 C CA . SER A 1 68 ? 33.682 -14.653 -33.691 1.00 90.44 68 SER A CA 1
ATOM 503 C C . SER A 1 68 ? 34.705 -13.523 -33.884 1.00 90.44 68 SER A C 1
ATOM 505 O O . SER A 1 68 ? 35.797 -13.567 -33.317 1.00 90.44 68 SER A O 1
ATOM 507 N N . GLY A 1 69 ? 34.357 -12.519 -34.689 1.00 89.19 69 GLY A N 1
ATOM 508 C CA . GLY A 1 69 ? 35.188 -11.355 -35.003 1.00 89.19 69 GLY A CA 1
ATOM 509 C C . GLY A 1 69 ? 36.279 -11.588 -36.056 1.00 89.19 69 GLY A C 1
ATOM 510 O O . GLY A 1 69 ? 36.967 -10.636 -36.424 1.00 89.19 69 GLY A O 1
ATOM 511 N N . GLU A 1 70 ? 36.453 -12.811 -36.568 1.00 93.50 70 GLU A N 1
ATOM 512 C CA . GLU A 1 70 ? 37.441 -13.102 -37.612 1.00 93.50 70 GLU A CA 1
ATOM 513 C C . GLU A 1 70 ? 36.883 -12.807 -39.012 1.00 93.50 70 GLU A C 1
ATOM 515 O O . GLU A 1 70 ? 35.738 -13.132 -39.335 1.00 93.50 70 GLU A O 1
ATOM 520 N N . GLN A 1 71 ? 37.712 -12.202 -39.869 1.00 94.19 71 GLN A N 1
ATOM 521 C CA . GLN A 1 71 ? 37.368 -11.978 -41.270 1.00 94.19 71 GLN A CA 1
ATOM 522 C C . GLN A 1 71 ? 37.620 -13.238 -42.103 1.00 94.19 71 GLN A C 1
ATOM 524 O O . GLN A 1 71 ? 38.728 -13.769 -42.147 1.00 94.19 71 GLN A O 1
ATOM 529 N N . VAL A 1 72 ? 36.605 -13.657 -42.850 1.00 94.88 72 VAL A N 1
ATOM 530 C CA . VAL A 1 72 ? 36.616 -14.838 -43.713 1.00 94.88 72 VAL A CA 1
ATOM 531 C C . VAL A 1 72 ? 36.378 -14.434 -45.166 1.00 94.88 72 VAL A C 1
ATOM 533 O O . VAL A 1 72 ? 35.464 -13.672 -45.464 1.00 94.88 72 VAL A O 1
ATOM 536 N N . ALA A 1 73 ? 37.184 -14.957 -46.092 1.00 93.56 73 ALA A N 1
ATOM 537 C CA . ALA A 1 73 ? 36.983 -14.743 -47.524 1.00 93.56 73 ALA A CA 1
ATOM 538 C C . ALA A 1 73 ? 35.797 -15.562 -48.063 1.00 93.56 73 ALA A C 1
ATOM 540 O O . ALA A 1 73 ? 35.617 -16.728 -47.704 1.00 93.56 73 ALA A O 1
ATOM 541 N N . LEU A 1 74 ? 35.030 -14.963 -48.971 1.00 95.88 74 LEU A N 1
ATOM 542 C CA . LEU A 1 74 ? 33.938 -15.599 -49.698 1.00 95.88 74 LEU A CA 1
ATOM 543 C C . LEU A 1 74 ? 34.392 -15.958 -51.116 1.00 95.88 74 LEU A C 1
ATOM 545 O O . LEU A 1 74 ? 35.009 -15.148 -51.809 1.00 95.88 74 LEU A O 1
ATOM 549 N N . VAL A 1 75 ? 34.050 -17.158 -51.585 1.00 95.38 75 VAL A N 1
ATOM 550 C CA . VAL A 1 75 ? 34.369 -17.603 -52.948 1.00 95.38 75 VAL A CA 1
ATOM 551 C C . VAL A 1 75 ? 33.134 -17.461 -53.828 1.00 95.38 75 VAL A C 1
ATOM 553 O O . VAL A 1 75 ? 32.102 -18.073 -53.560 1.00 95.38 75 VAL A O 1
ATOM 556 N N . TYR A 1 76 ? 33.233 -16.661 -54.890 1.00 93.94 76 TYR A N 1
ATOM 557 C CA . TYR A 1 76 ? 32.143 -16.498 -55.851 1.00 93.94 76 TYR A CA 1
ATOM 558 C C . TYR A 1 76 ? 32.004 -17.732 -56.744 1.00 93.94 76 TYR A C 1
ATOM 560 O O . TYR A 1 76 ? 32.971 -18.192 -57.356 1.00 93.94 76 TYR A O 1
ATOM 568 N N . ARG A 1 77 ? 30.781 -18.244 -56.854 1.00 93.94 77 ARG A N 1
ATOM 569 C CA . ARG A 1 77 ? 30.418 -19.395 -57.675 1.00 93.94 77 ARG A CA 1
ATOM 570 C C . ARG A 1 77 ? 29.312 -18.991 -58.643 1.00 93.94 77 ARG A C 1
ATOM 572 O O . ARG A 1 77 ? 28.176 -18.747 -58.245 1.00 93.94 77 ARG A O 1
ATOM 579 N N . GLU A 1 78 ? 29.661 -18.920 -59.924 1.00 93.50 78 GLU A N 1
ATOM 580 C CA . GLU A 1 78 ? 28.772 -18.412 -60.975 1.00 93.50 78 GLU A CA 1
ATOM 581 C C . GLU A 1 78 ? 27.756 -19.452 -61.469 1.00 93.50 78 GLU A C 1
ATOM 583 O O . GLU A 1 78 ? 26.613 -19.106 -61.758 1.00 93.50 78 GLU A O 1
ATOM 588 N N . ASN A 1 79 ? 28.160 -20.722 -61.571 1.00 91.06 79 ASN A N 1
ATOM 589 C CA . ASN A 1 79 ? 27.351 -21.797 -62.147 1.00 91.06 79 ASN A CA 1
ATOM 590 C C . ASN A 1 79 ? 27.705 -23.179 -61.551 1.00 91.06 79 ASN A C 1
ATOM 592 O O . ASN A 1 79 ? 28.552 -23.300 -60.663 1.00 91.06 79 ASN A O 1
ATOM 596 N N . GLU A 1 80 ? 27.033 -24.227 -62.035 1.00 89.12 80 GLU A N 1
ATOM 597 C CA . GLU A 1 80 ? 27.231 -25.621 -61.606 1.00 89.12 80 GLU A CA 1
ATOM 598 C C . GLU A 1 80 ? 28.109 -26.446 -62.570 1.00 89.12 80 GLU A C 1
ATOM 600 O O . GLU A 1 80 ? 28.110 -27.677 -62.514 1.00 89.12 80 GLU A O 1
ATOM 605 N N . GLU A 1 81 ? 28.853 -25.805 -63.475 1.00 88.25 81 GLU A N 1
ATOM 606 C CA . GLU A 1 81 ? 29.658 -26.508 -64.478 1.00 88.25 81 GLU A CA 1
ATOM 607 C C . GLU A 1 81 ? 30.890 -27.205 -63.875 1.00 88.25 81 GLU A C 1
ATOM 609 O O . GLU A 1 81 ? 31.410 -26.849 -62.814 1.00 88.25 81 GLU A O 1
ATOM 614 N N . ALA A 1 82 ? 31.397 -28.213 -64.590 1.00 75.81 82 ALA A N 1
ATOM 615 C CA . ALA A 1 82 ? 32.615 -28.916 -64.205 1.00 75.81 82 ALA A CA 1
ATOM 616 C C . ALA A 1 82 ? 33.814 -27.948 -64.188 1.00 75.81 82 ALA A C 1
ATOM 618 O O . ALA A 1 82 ? 34.234 -27.452 -65.231 1.00 75.81 82 ALA A O 1
ATOM 619 N N . GLY A 1 83 ? 34.376 -27.715 -62.998 1.00 81.50 83 GLY A N 1
ATOM 620 C CA . GLY A 1 83 ? 35.462 -26.755 -62.769 1.00 81.50 83 GLY A CA 1
ATOM 621 C C . GLY A 1 83 ? 35.052 -25.514 -61.969 1.00 81.50 83 GLY A C 1
ATOM 622 O O . GLY A 1 83 ? 35.935 -24.756 -61.572 1.00 81.50 83 GLY A O 1
ATOM 623 N N . ALA A 1 84 ? 33.758 -25.322 -61.685 1.00 88.62 84 ALA A N 1
ATOM 624 C CA . ALA A 1 84 ? 33.298 -24.306 -60.742 1.00 88.62 84 ALA A CA 1
ATOM 625 C C . ALA A 1 84 ? 33.793 -24.602 -59.308 1.00 88.62 84 ALA A C 1
ATOM 627 O O . ALA A 1 84 ? 34.008 -25.773 -58.966 1.00 88.62 84 ALA A O 1
ATOM 628 N N . PRO A 1 85 ? 33.945 -23.574 -58.447 1.00 92.31 85 PRO A N 1
ATOM 629 C CA . PRO A 1 85 ? 34.231 -23.773 -57.029 1.00 92.31 85 PRO A CA 1
ATOM 630 C C . PRO A 1 85 ? 33.252 -24.756 -56.377 1.00 92.31 85 PRO A C 1
ATOM 632 O O . PRO A 1 85 ? 32.066 -24.786 -56.718 1.00 92.31 85 PRO A O 1
ATOM 635 N N . ALA A 1 86 ? 33.754 -25.572 -55.450 1.00 94.12 86 ALA A N 1
ATOM 636 C CA . ALA A 1 86 ? 32.935 -26.534 -54.722 1.00 94.12 86 ALA A CA 1
ATOM 637 C C . ALA A 1 86 ? 31.905 -25.824 -53.825 1.00 94.12 86 ALA A C 1
ATOM 639 O O . ALA A 1 86 ? 32.155 -24.732 -53.321 1.00 94.12 86 ALA A O 1
ATOM 640 N N . ASP A 1 87 ? 30.746 -26.453 -53.614 1.00 94.12 87 ASP A N 1
ATOM 641 C CA . ASP A 1 87 ? 29.644 -25.886 -52.827 1.00 94.12 87 ASP A CA 1
ATOM 642 C C . ASP A 1 87 ? 29.879 -26.021 -51.316 1.00 94.12 87 ASP A C 1
ATOM 644 O O . ASP A 1 87 ? 29.169 -26.765 -50.637 1.00 94.12 87 ASP A O 1
ATOM 648 N N . TYR A 1 88 ? 30.906 -25.369 -50.780 1.00 96.75 88 TYR A N 1
ATOM 649 C CA . TYR A 1 88 ? 31.198 -25.412 -49.348 1.00 96.75 88 TYR A CA 1
ATOM 650 C C . TYR A 1 88 ? 30.375 -24.388 -48.558 1.00 96.75 88 TYR A C 1
ATOM 652 O O . TYR A 1 88 ? 29.965 -23.349 -49.074 1.00 96.75 88 TYR A O 1
ATOM 660 N N . LYS A 1 89 ? 30.122 -24.699 -47.287 1.00 96.69 89 LYS A N 1
ATOM 661 C CA . LYS A 1 89 ? 29.235 -23.941 -46.400 1.00 96.69 89 LYS A CA 1
ATOM 662 C C . LYS A 1 89 ? 29.996 -23.461 -45.173 1.00 96.69 89 LYS A C 1
ATOM 664 O O . LYS A 1 89 ? 30.978 -24.085 -44.766 1.00 96.69 89 LYS A O 1
ATOM 669 N N . PHE A 1 90 ? 29.511 -22.371 -44.599 1.00 97.38 90 PHE A N 1
ATOM 670 C CA . PHE A 1 90 ? 29.991 -21.804 -43.347 1.00 97.38 90 PHE A CA 1
ATOM 671 C C . PHE A 1 90 ? 29.237 -22.408 -42.167 1.00 97.38 90 PHE A C 1
ATOM 673 O O . PHE A 1 90 ? 28.027 -22.624 -42.253 1.00 97.38 90 PHE A O 1
ATOM 680 N N . LYS A 1 91 ? 29.942 -22.660 -41.065 1.00 96.38 91 LYS A N 1
ATOM 681 C CA . LYS A 1 91 ? 29.373 -23.231 -39.841 1.00 96.38 91 LYS A CA 1
ATOM 682 C C . LYS A 1 91 ? 29.685 -22.358 -38.638 1.00 96.38 91 LYS A C 1
ATOM 684 O O . LYS A 1 91 ? 30.838 -21.978 -38.444 1.00 96.38 91 LYS A O 1
ATOM 689 N N . VAL A 1 92 ? 28.671 -22.074 -37.828 1.00 95.00 92 VAL A N 1
ATOM 690 C CA . VAL A 1 92 ? 28.874 -21.502 -36.493 1.00 95.00 92 VAL A CA 1
ATOM 691 C C . VAL A 1 92 ? 29.258 -22.616 -35.508 1.00 95.00 92 VAL A C 1
ATOM 693 O O . VAL A 1 92 ? 28.825 -23.756 -35.697 1.00 95.00 92 VAL A O 1
ATOM 696 N N . PRO A 1 93 ? 30.099 -22.328 -34.499 1.00 91.38 93 PRO A N 1
ATOM 697 C CA . PRO A 1 93 ? 30.591 -23.345 -33.569 1.00 91.38 93 PRO A CA 1
ATOM 698 C C . PRO A 1 93 ? 29.540 -23.782 -32.537 1.00 91.38 93 PRO A C 1
ATOM 700 O O . PRO A 1 93 ? 29.629 -24.895 -32.020 1.00 91.38 93 PRO A O 1
ATOM 703 N N . GLU A 1 94 ? 28.555 -22.929 -32.249 1.00 90.75 94 GLU A N 1
ATOM 704 C CA . GLU A 1 94 ? 27.467 -23.171 -31.300 1.00 90.75 94 GLU A CA 1
ATOM 705 C C . GLU A 1 94 ? 26.189 -22.431 -31.722 1.00 90.75 94 GLU A C 1
ATOM 707 O O . GLU A 1 94 ? 26.226 -21.557 -32.589 1.00 90.75 94 GLU A O 1
ATOM 712 N N . ASP A 1 95 ? 25.052 -22.819 -31.142 1.00 90.06 95 ASP A N 1
ATOM 713 C CA . ASP A 1 95 ? 23.787 -22.115 -31.344 1.00 90.06 95 ASP A CA 1
ATOM 714 C C . ASP A 1 95 ? 23.842 -20.764 -30.616 1.00 90.06 95 ASP A C 1
ATOM 716 O O . ASP A 1 95 ? 24.288 -20.683 -29.470 1.00 90.06 95 ASP A O 1
ATOM 720 N N . GLY A 1 96 ? 23.366 -19.694 -31.248 1.00 88.56 96 GLY A N 1
ATOM 721 C CA . GLY A 1 96 ? 23.362 -18.381 -30.612 1.00 88.56 96 GLY A CA 1
ATOM 722 C C . GLY A 1 96 ? 22.928 -17.250 -31.526 1.00 88.56 96 GLY A C 1
ATOM 723 O O . GLY A 1 96 ? 22.631 -17.451 -32.703 1.00 88.56 96 GLY A O 1
ATOM 724 N N . ASN A 1 97 ? 22.913 -16.042 -30.970 1.00 90.19 97 ASN A N 1
ATOM 725 C CA . ASN A 1 97 ? 22.624 -14.828 -31.716 1.00 90.19 97 ASN A CA 1
ATOM 726 C C . ASN A 1 97 ? 23.914 -14.270 -32.330 1.00 90.19 97 ASN A C 1
ATOM 728 O O . ASN A 1 97 ? 24.913 -14.085 -31.633 1.00 90.19 97 ASN A O 1
ATOM 732 N N . TYR A 1 98 ? 23.906 -13.996 -33.629 1.00 93.88 98 TYR A N 1
ATOM 733 C CA . TYR A 1 98 ? 25.073 -13.542 -34.378 1.00 93.88 98 TYR A CA 1
ATOM 734 C C . TYR A 1 98 ? 24.752 -12.300 -35.202 1.00 93.88 98 TYR A C 1
ATOM 736 O O . TYR A 1 98 ? 23.665 -12.166 -35.760 1.00 93.88 98 TYR A O 1
ATOM 744 N N . THR A 1 99 ? 25.744 -11.427 -35.343 1.00 95.12 99 THR A N 1
ATOM 745 C CA . THR A 1 99 ? 25.770 -10.355 -36.340 1.00 95.12 99 THR A CA 1
ATOM 746 C C . THR A 1 99 ? 26.701 -10.761 -37.481 1.00 95.12 99 THR A C 1
ATOM 748 O O . THR A 1 99 ? 27.884 -11.016 -37.262 1.00 95.12 99 THR A O 1
ATOM 751 N N . VAL A 1 100 ? 26.171 -10.825 -38.702 1.00 96.75 100 VAL A N 1
ATOM 752 C CA . VAL A 1 100 ? 26.880 -11.160 -39.943 1.00 96.75 100 VAL A CA 1
ATOM 753 C C . VAL A 1 100 ? 27.028 -9.892 -40.775 1.00 96.75 100 VAL A C 1
ATOM 755 O O . VAL A 1 100 ? 26.028 -9.289 -41.161 1.00 96.75 100 VAL A O 1
ATOM 758 N N . VAL A 1 101 ? 28.266 -9.512 -41.083 1.00 96.62 101 VAL A N 1
ATOM 759 C CA . VAL A 1 101 ? 28.590 -8.374 -41.953 1.00 96.62 101 VAL A CA 1
ATOM 760 C C . VAL A 1 101 ? 29.368 -8.887 -43.155 1.00 96.62 101 VAL A C 1
ATOM 762 O O . VAL A 1 101 ? 30.452 -9.440 -42.997 1.00 96.62 101 VAL A O 1
ATOM 765 N N . VAL A 1 102 ? 28.827 -8.707 -44.358 1.00 96.50 102 VAL A N 1
ATOM 766 C CA . VAL A 1 102 ? 29.472 -9.059 -45.627 1.00 96.50 102 VAL A CA 1
ATOM 767 C C . VAL A 1 102 ? 29.934 -7.788 -46.330 1.00 96.50 102 VAL A C 1
ATOM 769 O O . VAL A 1 102 ? 29.128 -6.909 -46.631 1.00 96.50 102 VAL A O 1
ATOM 772 N N . THR A 1 103 ? 31.219 -7.718 -46.651 1.00 93.81 103 THR A N 1
ATOM 773 C CA . THR A 1 103 ? 31.838 -6.595 -47.357 1.00 93.81 103 THR A CA 1
ATOM 774 C C . THR A 1 103 ? 32.145 -6.994 -48.793 1.00 93.81 103 THR A C 1
ATOM 776 O O . THR A 1 103 ? 32.711 -8.059 -49.049 1.00 93.81 103 THR A O 1
ATOM 779 N N . MET A 1 104 ? 31.785 -6.122 -49.736 1.00 87.81 104 MET A N 1
ATOM 780 C CA . MET A 1 104 ? 32.078 -6.289 -51.160 1.00 87.81 104 MET A CA 1
ATOM 781 C C . MET A 1 104 ? 33.012 -5.163 -51.615 1.00 87.81 104 MET A C 1
ATOM 783 O O . MET A 1 104 ? 32.562 -4.030 -51.806 1.00 87.81 104 MET A O 1
ATOM 787 N N . ASP A 1 105 ? 34.297 -5.463 -51.813 1.00 81.25 105 ASP A N 1
ATOM 788 C CA . ASP A 1 105 ? 35.293 -4.498 -52.294 1.00 81.25 105 ASP A CA 1
ATOM 789 C C . ASP A 1 105 ? 35.857 -4.919 -53.659 1.00 81.25 105 ASP A C 1
ATOM 791 O O . ASP A 1 105 ? 36.745 -5.764 -53.790 1.00 81.25 105 ASP A O 1
ATOM 795 N N . GLY A 1 106 ? 35.293 -4.347 -54.726 1.00 77.62 106 GLY A N 1
ATOM 796 C CA . GLY A 1 106 ? 35.691 -4.657 -56.097 1.00 77.62 106 GLY A CA 1
ATOM 797 C C . GLY A 1 106 ? 35.416 -6.117 -56.470 1.00 77.62 106 GLY A C 1
ATOM 798 O O . GLY A 1 106 ? 34.265 -6.498 -56.673 1.00 77.62 106 GLY A O 1
ATOM 799 N N . THR A 1 107 ? 36.477 -6.915 -56.625 1.00 72.81 107 THR A N 1
ATOM 800 C CA . THR A 1 107 ? 36.396 -8.357 -56.933 1.00 72.81 107 THR A CA 1
ATOM 801 C C . THR A 1 107 ? 36.541 -9.250 -55.703 1.00 72.81 107 THR A C 1
ATOM 803 O O . THR A 1 107 ? 36.461 -10.470 -55.838 1.00 72.81 107 THR A O 1
ATOM 806 N N . GLU A 1 108 ? 36.785 -8.675 -54.526 1.00 82.50 108 GLU A N 1
ATOM 807 C CA . GLU A 1 108 ? 36.972 -9.413 -53.281 1.00 82.50 108 GLU A CA 1
ATOM 808 C C . GLU A 1 108 ? 35.714 -9.310 -52.414 1.00 82.50 108 GLU A C 1
ATOM 810 O O . GLU A 1 108 ? 35.152 -8.234 -52.210 1.00 82.50 108 GLU A O 1
ATOM 815 N N . ALA A 1 109 ? 35.258 -10.460 -51.924 1.00 91.44 109 ALA A N 1
ATOM 816 C CA . ALA A 1 109 ? 34.120 -10.572 -51.027 1.00 91.44 109 ALA A CA 1
ATOM 817 C C . ALA A 1 109 ? 34.593 -11.230 -49.731 1.00 91.44 109 ALA A C 1
ATOM 819 O O . ALA A 1 109 ? 35.274 -12.259 -49.760 1.00 91.44 109 ALA A O 1
ATOM 820 N N . SER A 1 110 ? 34.247 -10.645 -48.592 1.00 94.38 110 SER A N 1
ATOM 821 C CA . SER A 1 110 ? 34.587 -11.177 -47.274 1.00 94.38 110 SER A CA 1
ATOM 822 C C . SER A 1 110 ? 33.429 -10.995 -46.307 1.00 94.38 110 SER A C 1
ATOM 824 O O . SER A 1 110 ? 32.499 -10.234 -46.566 1.00 94.38 110 SER A O 1
ATOM 826 N N . MET A 1 111 ? 33.470 -11.708 -45.189 1.00 96.31 111 MET A N 1
ATOM 827 C CA . MET A 1 111 ? 32.528 -11.514 -44.100 1.00 96.31 111 MET A CA 1
ATOM 828 C C . MET A 1 111 ? 33.221 -11.523 -42.746 1.00 96.31 111 MET A C 1
ATOM 830 O O . MET A 1 111 ? 34.253 -12.168 -42.578 1.00 96.31 111 MET A O 1
ATOM 834 N N . VAL A 1 112 ? 32.609 -10.853 -41.780 1.00 96.31 112 VAL A N 1
ATOM 835 C CA . VAL A 1 112 ? 32.896 -10.980 -40.351 1.00 96.31 112 VAL A CA 1
ATOM 836 C C . VAL A 1 112 ? 31.611 -11.439 -39.676 1.00 96.31 112 VAL A C 1
ATOM 838 O O . VAL A 1 112 ? 30.536 -10.899 -39.944 1.00 96.31 112 VAL A O 1
ATOM 841 N N . VAL A 1 113 ? 31.720 -12.445 -38.814 1.00 93.81 113 VAL A N 1
ATOM 842 C CA . VAL A 1 113 ? 30.609 -12.907 -37.978 1.00 93.81 113 VAL A CA 1
ATOM 843 C C . VAL A 1 113 ? 30.982 -12.673 -36.528 1.00 93.81 113 VAL A C 1
ATOM 845 O O . VAL A 1 113 ? 32.024 -13.143 -36.088 1.00 93.81 113 VAL A O 1
ATOM 848 N N . THR A 1 114 ? 30.140 -11.965 -35.787 1.00 93.75 114 THR A N 1
ATOM 849 C CA . THR A 1 114 ? 30.325 -11.689 -34.361 1.00 93.75 114 THR A CA 1
ATOM 850 C C . THR A 1 114 ? 29.206 -12.369 -33.595 1.00 93.75 114 THR A C 1
ATOM 852 O O . THR A 1 114 ? 28.037 -12.069 -33.821 1.00 93.75 114 THR A O 1
ATOM 855 N N . GLN A 1 115 ? 29.549 -13.293 -32.701 1.00 90.56 115 GLN A N 1
ATOM 856 C CA . GLN A 1 115 ? 28.590 -13.822 -31.737 1.00 90.56 115 GLN A CA 1
ATOM 857 C C . GLN A 1 115 ? 28.241 -12.719 -30.750 1.00 90.56 115 GLN A C 1
ATOM 859 O O . GLN A 1 115 ? 29.123 -12.165 -30.090 1.00 90.56 115 GLN A O 1
ATOM 864 N N . ASN A 1 116 ? 26.961 -12.396 -30.665 1.00 84.38 116 ASN A N 1
ATOM 865 C CA . ASN A 1 116 ? 26.467 -11.457 -29.682 1.00 84.38 116 ASN A CA 1
ATOM 866 C C . ASN A 1 116 ? 26.409 -12.205 -28.345 1.00 84.38 116 ASN A C 1
ATOM 868 O O . ASN A 1 116 ? 25.735 -13.229 -28.229 1.00 84.38 116 ASN A O 1
ATOM 872 N N . SER A 1 117 ? 27.142 -11.724 -27.340 1.00 59.34 117 SER A N 1
ATOM 873 C CA . SER A 1 117 ? 27.049 -12.274 -25.989 1.00 59.34 117 SER A CA 1
ATOM 874 C C . SER A 1 117 ? 25.639 -12.031 -25.462 1.00 59.34 117 SER A C 1
ATOM 876 O O . SER A 1 117 ? 25.295 -10.902 -25.114 1.00 59.34 117 SER A O 1
ATOM 878 N N . VAL A 1 118 ? 24.821 -13.078 -25.390 1.00 51.94 118 VAL A N 1
ATOM 879 C CA . VAL A 1 118 ? 23.605 -13.034 -24.579 1.00 51.94 118 VAL A CA 1
ATOM 880 C C . VAL A 1 118 ? 24.090 -13.022 -23.134 1.00 51.94 118 VAL A C 1
ATOM 882 O O . VAL A 1 118 ? 24.750 -13.968 -22.698 1.00 51.94 118 VAL A O 1
ATOM 885 N N . ALA A 1 119 ? 23.859 -11.926 -22.410 1.00 52.00 119 ALA A N 1
ATOM 886 C CA . ALA A 1 119 ? 24.141 -11.899 -20.982 1.00 52.00 119 ALA A CA 1
ATOM 887 C C . ALA A 1 119 ? 23.429 -13.100 -20.329 1.00 52.00 119 ALA A C 1
ATOM 889 O O . ALA A 1 119 ? 22.278 -13.373 -20.687 1.00 52.00 119 ALA A O 1
ATOM 890 N N . PRO A 1 120 ? 24.083 -13.855 -19.426 1.00 57.94 120 PRO A N 1
ATOM 891 C CA . PRO A 1 120 ? 23.386 -14.905 -18.701 1.00 57.94 120 PRO A CA 1
ATOM 892 C C . PRO A 1 120 ? 22.167 -14.280 -18.023 1.00 57.94 120 PRO A C 1
ATOM 894 O O . PRO A 1 120 ? 22.290 -13.229 -17.392 1.00 57.94 120 PRO A O 1
ATOM 897 N N . VAL A 1 121 ? 20.997 -14.903 -18.190 1.00 65.50 121 VAL A N 1
ATOM 898 C CA . VAL A 1 121 ? 19.781 -14.457 -17.505 1.00 65.50 121 VAL A CA 1
ATOM 899 C C . VAL A 1 121 ? 20.102 -14.434 -16.006 1.00 65.50 121 VAL A C 1
ATOM 901 O O . VAL A 1 121 ? 20.516 -15.472 -15.477 1.00 65.50 121 VAL A O 1
ATOM 904 N N . PRO A 1 122 ? 19.998 -13.278 -15.329 1.00 80.81 122 PRO A N 1
ATOM 905 C CA . PRO A 1 122 ? 20.324 -13.197 -13.915 1.00 80.81 122 PRO A CA 1
ATOM 906 C C . PRO A 1 122 ? 19.380 -14.112 -13.130 1.00 80.81 122 PRO A C 1
ATOM 908 O O . PRO A 1 122 ? 18.182 -14.151 -13.398 1.00 80.81 122 PRO A O 1
ATOM 911 N N . GLN A 1 123 ? 19.921 -14.869 -12.176 1.00 90.44 123 GLN A N 1
ATOM 912 C CA . GLN A 1 123 ? 19.114 -15.692 -11.280 1.00 90.44 123 GLN A CA 1
ATOM 913 C C . GLN A 1 123 ? 18.765 -14.882 -10.031 1.00 90.44 123 GLN A C 1
ATOM 915 O O . GLN A 1 123 ? 19.651 -14.330 -9.380 1.00 90.44 123 GLN A O 1
ATOM 920 N N . TRP A 1 124 ? 17.482 -14.868 -9.683 1.00 95.81 124 TRP A N 1
ATOM 921 C CA . TRP A 1 124 ? 16.962 -14.212 -8.486 1.00 95.81 124 TRP A CA 1
ATOM 922 C C . TRP A 1 124 ? 16.394 -15.230 -7.509 1.00 95.81 124 TRP A C 1
ATOM 924 O O . TRP A 1 124 ? 16.022 -16.342 -7.901 1.00 95.81 124 TRP A O 1
ATOM 934 N N . TYR A 1 125 ? 16.332 -14.845 -6.241 1.00 95.81 125 TYR A N 1
ATOM 935 C CA . TYR A 1 125 ? 15.880 -15.686 -5.145 1.00 95.81 125 TYR A CA 1
ATOM 936 C C . TYR A 1 125 ? 14.994 -14.899 -4.189 1.00 95.81 125 TYR A C 1
ATOM 938 O O . TYR A 1 125 ? 15.230 -13.716 -3.943 1.00 95.81 125 TYR A O 1
ATOM 946 N N . VAL A 1 126 ? 14.018 -15.581 -3.601 1.00 96.31 126 VAL A N 1
ATOM 947 C CA . VAL A 1 126 ? 13.319 -15.100 -2.408 1.00 96.31 126 VAL A CA 1
ATOM 948 C C . VAL A 1 126 ? 14.054 -15.639 -1.184 1.00 96.31 126 VAL A C 1
ATOM 950 O O . VAL A 1 126 ? 14.444 -16.810 -1.150 1.00 96.31 126 VAL A O 1
ATOM 953 N N . ALA A 1 127 ? 14.231 -14.789 -0.177 1.00 94.94 127 ALA A N 1
ATOM 954 C CA . ALA A 1 127 ? 14.774 -15.150 1.125 1.00 94.94 127 ALA A CA 1
ATOM 955 C C . ALA A 1 127 ? 13.902 -14.532 2.218 1.00 94.94 127 ALA A C 1
ATOM 957 O O . ALA A 1 127 ? 13.624 -13.337 2.185 1.00 94.94 127 ALA A O 1
ATOM 958 N N . GLY A 1 128 ? 13.467 -15.334 3.184 1.00 93.25 128 GLY A N 1
ATOM 959 C CA . GLY A 1 128 ? 12.521 -14.875 4.195 1.00 93.25 128 GLY A CA 1
ATOM 960 C C . GLY A 1 128 ? 12.328 -15.871 5.326 1.00 93.25 128 GLY A C 1
ATOM 961 O O . GLY A 1 128 ? 12.978 -16.921 5.358 1.00 93.25 128 GLY A O 1
ATOM 962 N N . ASN A 1 129 ? 11.439 -15.528 6.248 1.00 89.19 129 ASN A N 1
ATOM 963 C CA . ASN A 1 129 ? 11.032 -16.351 7.383 1.00 89.19 129 ASN A CA 1
ATOM 964 C C . ASN A 1 129 ? 9.531 -16.182 7.665 1.00 89.19 129 ASN A C 1
ATOM 966 O O . ASN A 1 129 ? 8.883 -15.271 7.152 1.00 89.19 129 ASN A O 1
ATOM 970 N N . GLY A 1 130 ? 8.961 -17.135 8.399 1.00 83.81 130 GLY A N 1
ATOM 971 C CA . GLY A 1 130 ? 7.539 -17.157 8.745 1.00 83.81 130 GLY A CA 1
ATOM 972 C C . GLY A 1 130 ? 7.337 -17.220 10.253 1.00 83.81 130 GLY A C 1
ATOM 973 O O . GLY A 1 130 ? 8.290 -17.068 11.020 1.00 83.81 130 GLY A O 1
ATOM 974 N N . ASN A 1 131 ? 6.094 -17.442 10.678 1.00 72.31 131 ASN A N 1
ATOM 975 C CA . ASN A 1 131 ? 5.730 -17.543 12.091 1.00 72.31 131 ASN A CA 1
ATOM 976 C C . ASN A 1 131 ? 6.354 -18.776 12.781 1.00 72.31 131 ASN A C 1
ATOM 978 O O . ASN A 1 131 ? 7.025 -19.598 12.161 1.00 72.31 131 ASN A O 1
ATOM 982 N N . GLU A 1 132 ? 6.095 -18.931 14.081 1.00 60.44 132 GLU A N 1
ATOM 983 C CA . GLU A 1 132 ? 6.586 -20.061 14.886 1.00 60.44 132 GLU A CA 1
ATOM 984 C C . GLU A 1 132 ? 6.193 -21.448 14.343 1.00 60.44 132 GLU A C 1
ATOM 986 O O . GLU A 1 132 ? 6.922 -22.417 14.554 1.00 60.44 132 GLU A O 1
ATOM 991 N N . ASN A 1 133 ? 5.091 -21.533 13.589 1.00 58.34 133 ASN A N 1
ATOM 992 C CA . ASN A 1 133 ? 4.584 -22.772 12.998 1.00 58.34 133 ASN A CA 1
ATOM 993 C C . ASN A 1 133 ? 5.198 -23.071 11.620 1.00 58.34 133 ASN A C 1
ATOM 995 O O . ASN A 1 133 ? 5.267 -24.232 11.214 1.00 58.34 133 ASN A O 1
ATOM 999 N N . VAL A 1 134 ? 5.669 -22.044 10.904 1.00 69.31 134 VAL A N 1
ATOM 1000 C CA . VAL A 1 134 ? 6.332 -22.153 9.595 1.00 69.31 134 VAL A CA 1
ATOM 1001 C C . VAL A 1 134 ? 7.564 -21.236 9.535 1.00 69.31 134 VAL A C 1
ATOM 1003 O O . VAL A 1 134 ? 7.637 -20.337 8.692 1.00 69.31 134 VAL A O 1
ATOM 1006 N N . PRO A 1 135 ? 8.587 -21.454 10.382 1.00 61.09 135 PRO A N 1
ATOM 1007 C CA . PRO A 1 135 ? 9.741 -20.553 10.464 1.00 61.09 135 PRO A CA 1
ATOM 1008 C C . PRO A 1 135 ? 10.577 -20.518 9.170 1.00 61.09 135 PRO A C 1
ATOM 1010 O O . PRO A 1 135 ? 11.374 -19.606 8.962 1.00 61.09 135 PRO A O 1
ATOM 1013 N N . GLU A 1 136 ? 10.372 -21.497 8.284 1.00 74.81 136 GLU A N 1
ATOM 1014 C CA . GLU A 1 136 ? 11.141 -21.776 7.068 1.00 74.81 136 GLU A CA 1
ATOM 1015 C C . GLU A 1 136 ? 10.243 -21.842 5.811 1.00 74.81 136 GLU A C 1
ATOM 1017 O O . GLU A 1 136 ? 10.345 -22.756 4.994 1.00 74.81 136 GLU A O 1
ATOM 1022 N N . TRP A 1 137 ? 9.313 -20.898 5.642 1.00 78.94 137 TRP A N 1
ATOM 1023 C CA . TRP A 1 137 ? 8.320 -20.962 4.553 1.00 78.94 137 TRP A CA 1
ATOM 1024 C C . TRP A 1 137 ? 8.908 -20.833 3.135 1.00 78.94 137 TRP A C 1
ATOM 1026 O O . TRP A 1 137 ? 8.318 -21.318 2.168 1.00 78.94 137 TRP A O 1
ATOM 1036 N N . VAL A 1 138 ? 10.086 -20.220 2.994 1.00 80.88 138 VAL A N 1
ATOM 1037 C CA . VAL A 1 138 ? 10.754 -20.029 1.702 1.00 80.88 138 VAL A CA 1
ATOM 1038 C C . VAL A 1 138 ? 11.560 -21.281 1.355 1.00 80.88 138 VAL A C 1
ATOM 1040 O O . VAL A 1 138 ? 12.756 -21.375 1.627 1.00 80.88 138 VAL A O 1
ATOM 1043 N N . ASN A 1 139 ? 10.881 -22.278 0.777 1.00 81.31 139 ASN A N 1
ATOM 1044 C CA . ASN A 1 139 ? 11.470 -23.563 0.376 1.00 81.31 139 ASN A CA 1
ATOM 1045 C C . ASN A 1 139 ? 12.194 -24.301 1.526 1.00 81.31 139 ASN A C 1
ATOM 1047 O O . ASN A 1 139 ? 13.256 -24.896 1.328 1.00 81.31 139 ASN A O 1
ATOM 1051 N N . GLY A 1 140 ? 11.651 -24.241 2.747 1.00 78.38 140 GLY A N 1
ATOM 1052 C CA . GLY A 1 140 ? 12.244 -24.916 3.906 1.00 78.38 140 GLY A CA 1
ATOM 1053 C C . GLY A 1 140 ? 13.549 -24.276 4.384 1.00 78.38 140 GLY A C 1
ATOM 1054 O O . GLY A 1 140 ? 14.404 -24.967 4.930 1.00 78.38 140 GLY A O 1
ATOM 1055 N N . LYS A 1 141 ? 13.754 -22.978 4.133 1.00 83.56 141 LYS A N 1
ATOM 1056 C CA . LYS A 1 141 ? 14.947 -22.244 4.562 1.00 83.56 141 LYS A CA 1
ATOM 1057 C C . LYS A 1 141 ? 14.566 -20.913 5.209 1.00 83.56 141 LYS A C 1
ATOM 1059 O O . LYS A 1 141 ? 13.606 -20.267 4.804 1.00 83.56 141 LYS A O 1
ATOM 1064 N N . ASN A 1 142 ? 15.359 -20.500 6.194 1.00 88.62 142 ASN A N 1
ATOM 1065 C CA . ASN A 1 142 ? 15.196 -19.252 6.938 1.00 88.62 142 ASN A CA 1
ATOM 1066 C C . ASN A 1 142 ? 16.299 -18.258 6.533 1.00 88.62 142 ASN A C 1
ATOM 1068 O O . ASN A 1 142 ? 17.480 -18.549 6.734 1.00 88.62 142 ASN A O 1
ATOM 1072 N N . TRP A 1 143 ? 15.925 -17.123 5.929 1.00 92.06 143 TRP A N 1
ATOM 1073 C CA . TRP A 1 143 ? 16.836 -16.040 5.505 1.00 92.06 143 TRP A CA 1
ATOM 1074 C C . TRP A 1 143 ? 18.059 -16.483 4.673 1.00 92.06 143 TRP A C 1
ATOM 1076 O O . TRP A 1 143 ? 19.105 -15.828 4.668 1.00 92.06 143 TRP A O 1
ATOM 1086 N N . ASN A 1 144 ? 17.942 -17.592 3.936 1.00 91.56 144 ASN A N 1
ATOM 1087 C CA . ASN A 1 144 ? 18.996 -18.040 3.031 1.00 91.56 144 ASN A CA 1
ATOM 1088 C C . ASN A 1 144 ? 18.907 -17.259 1.701 1.00 91.56 144 ASN A C 1
ATOM 1090 O O . ASN A 1 144 ? 17.884 -17.388 1.023 1.00 91.56 144 ASN A O 1
ATOM 1094 N N . PRO A 1 145 ? 19.955 -16.512 1.295 1.00 91.06 145 PRO A N 1
ATOM 1095 C CA . PRO A 1 145 ? 19.918 -15.686 0.090 1.00 91.06 145 PRO A CA 1
ATOM 1096 C C . PRO A 1 145 ? 19.796 -16.497 -1.204 1.00 91.06 145 PRO A C 1
ATOM 1098 O O . PRO A 1 145 ? 19.286 -15.975 -2.183 1.00 91.06 145 PRO A O 1
ATOM 1101 N N . ASP A 1 146 ? 20.205 -17.767 -1.224 1.00 89.44 146 ASP A N 1
ATOM 1102 C CA . ASP A 1 146 ? 20.033 -18.678 -2.368 1.00 89.44 146 ASP A CA 1
ATOM 1103 C C . ASP A 1 146 ? 18.885 -19.685 -2.153 1.00 89.44 146 ASP A C 1
ATOM 1105 O O . ASP A 1 146 ? 18.824 -20.766 -2.750 1.00 89.44 146 ASP A O 1
ATOM 1109 N N . GLY A 1 147 ? 17.976 -19.355 -1.231 1.00 81.00 147 GLY A N 1
ATOM 1110 C CA . GLY A 1 147 ? 17.043 -20.299 -0.636 1.00 81.00 147 GLY A CA 1
ATOM 1111 C C . GLY A 1 147 ? 15.998 -20.854 -1.598 1.00 81.00 147 GLY A C 1
ATOM 1112 O O . GLY A 1 147 ? 15.858 -22.080 -1.723 1.00 81.00 147 GLY A O 1
ATOM 1113 N N . ALA A 1 148 ? 15.293 -19.952 -2.279 1.00 91.56 148 ALA A N 1
ATOM 1114 C CA . ALA A 1 148 ? 14.230 -20.276 -3.221 1.00 91.56 148 ALA A CA 1
ATOM 1115 C C . ALA A 1 148 ? 14.440 -19.535 -4.550 1.00 91.56 148 ALA A C 1
ATOM 1117 O O . ALA A 1 148 ? 14.222 -18.324 -4.600 1.00 91.56 148 ALA A O 1
ATOM 1118 N N . PRO A 1 149 ? 14.869 -20.226 -5.622 1.00 93.19 149 PRO A N 1
ATOM 1119 C CA . PRO A 1 149 ? 15.066 -19.596 -6.921 1.00 93.19 149 PRO A CA 1
ATOM 1120 C C . PRO A 1 149 ? 13.731 -19.147 -7.524 1.00 93.19 149 PRO A C 1
ATOM 1122 O O . PRO A 1 149 ? 12.759 -19.904 -7.547 1.00 93.19 149 PRO A O 1
ATOM 1125 N N . MET A 1 150 ? 13.703 -17.926 -8.050 1.00 95.81 150 MET A N 1
ATOM 1126 C CA . MET A 1 150 ? 12.603 -17.416 -8.863 1.00 95.81 150 MET A CA 1
ATOM 1127 C C . MET A 1 150 ? 12.688 -17.976 -10.289 1.00 95.81 150 MET A C 1
ATOM 1129 O O . MET A 1 150 ? 13.775 -18.225 -10.819 1.00 95.81 150 MET A O 1
ATOM 1133 N N . THR A 1 151 ? 11.534 -18.149 -10.926 1.00 93.88 151 THR A N 1
ATOM 1134 C CA . THR A 1 151 ? 11.407 -18.579 -12.323 1.00 93.88 151 THR A CA 1
ATOM 1135 C C . THR A 1 151 ? 11.472 -17.363 -13.242 1.00 93.88 151 THR A C 1
ATOM 1137 O O . THR A 1 151 ? 10.740 -16.403 -13.025 1.00 93.88 151 THR A O 1
ATOM 1140 N N . ALA A 1 152 ? 12.325 -17.393 -14.269 1.00 90.69 152 ALA A N 1
ATOM 1141 C CA . ALA A 1 152 ? 12.349 -16.364 -15.310 1.00 90.69 152 ALA A CA 1
ATOM 1142 C C . ALA A 1 152 ? 11.156 -16.535 -16.265 1.00 90.69 152 ALA A C 1
ATOM 1144 O O . ALA A 1 152 ? 10.944 -17.626 -16.799 1.00 90.69 152 ALA A O 1
ATOM 1145 N N . ASN A 1 153 ? 10.411 -15.460 -16.520 1.00 88.62 153 ASN A N 1
ATOM 1146 C CA . ASN A 1 153 ? 9.178 -15.502 -17.317 1.00 88.62 153 ASN A CA 1
ATOM 1147 C C . ASN A 1 153 ? 9.415 -15.299 -18.831 1.00 88.62 153 ASN A C 1
ATOM 1149 O O . ASN A 1 153 ? 8.504 -15.490 -19.632 1.00 88.62 153 ASN A O 1
ATOM 1153 N N . GLY A 1 154 ? 10.643 -14.953 -19.238 1.00 79.38 154 GLY A N 1
ATOM 1154 C CA . GLY A 1 154 ? 11.035 -14.766 -20.645 1.00 79.38 154 GLY A CA 1
ATOM 1155 C C . GLY A 1 154 ? 10.848 -13.345 -21.195 1.00 79.38 154 GLY A C 1
ATOM 1156 O O . GLY A 1 154 ? 11.235 -13.084 -22.330 1.00 79.38 154 GLY A O 1
ATOM 1157 N N . ASP A 1 155 ? 10.315 -12.428 -20.391 1.00 80.06 155 ASP A N 1
ATOM 1158 C CA . ASP A 1 155 ? 10.080 -11.010 -20.707 1.00 80.06 155 ASP A CA 1
ATOM 1159 C C . ASP A 1 155 ? 10.941 -10.049 -19.860 1.00 80.06 155 ASP A C 1
ATOM 1161 O O . ASP A 1 155 ? 10.711 -8.844 -19.848 1.00 80.06 155 ASP A O 1
ATOM 1165 N N . GLY A 1 156 ? 11.933 -10.587 -19.143 1.00 83.12 156 GLY A N 1
ATOM 1166 C CA . GLY A 1 156 ? 12.764 -9.838 -18.196 1.00 83.12 156 GLY A CA 1
ATOM 1167 C C . GLY A 1 156 ? 12.229 -9.825 -16.761 1.00 83.12 156 GLY A C 1
ATOM 1168 O O . GLY A 1 156 ? 12.929 -9.348 -15.870 1.00 83.12 156 GLY A O 1
ATOM 1169 N N . THR A 1 157 ? 11.045 -10.391 -16.507 1.00 92.50 157 THR A N 1
ATOM 1170 C CA . THR A 1 157 ? 10.487 -10.533 -15.156 1.00 92.50 157 THR A CA 1
ATOM 1171 C C . THR A 1 157 ? 10.722 -11.924 -14.567 1.00 92.50 157 THR A C 1
ATOM 1173 O O . THR A 1 157 ? 10.975 -12.907 -15.277 1.00 92.50 157 THR A O 1
ATOM 1176 N N . PHE A 1 158 ? 10.632 -12.007 -13.241 1.00 97.00 158 PHE A N 1
ATOM 1177 C CA . PHE A 1 158 ? 10.832 -13.226 -12.466 1.00 97.00 158 PHE A CA 1
ATOM 1178 C C . PHE A 1 158 ? 9.677 -13.428 -11.493 1.00 97.00 158 PHE A C 1
ATOM 1180 O O . PHE A 1 158 ? 9.127 -12.455 -10.985 1.00 97.00 158 PHE A O 1
ATOM 1187 N N . SER A 1 159 ? 9.314 -14.675 -11.203 1.00 96.12 159 SER A N 1
ATOM 1188 C CA . SER A 1 159 ? 8.223 -14.992 -10.278 1.00 96.12 159 SER A CA 1
ATOM 1189 C C . SER A 1 159 ? 8.560 -16.136 -9.321 1.00 96.12 159 SER A C 1
ATOM 1191 O O . SER A 1 159 ? 9.279 -17.079 -9.659 1.00 96.12 159 SER A O 1
ATOM 1193 N N . TYR A 1 160 ? 8.031 -16.053 -8.106 1.00 96.06 160 TYR A N 1
ATOM 1194 C CA . TYR A 1 160 ? 7.993 -17.133 -7.128 1.00 96.06 160 TYR A CA 1
ATOM 1195 C C . TYR A 1 160 ? 6.574 -17.240 -6.576 1.00 96.06 160 TYR A C 1
ATOM 1197 O O . TYR A 1 160 ? 6.059 -16.278 -6.010 1.00 96.06 160 TYR A O 1
ATOM 1205 N N . SER A 1 161 ? 5.959 -18.411 -6.726 1.00 94.19 161 SER A N 1
ATOM 1206 C CA . SER A 1 161 ? 4.609 -18.683 -6.232 1.00 94.19 161 SER A CA 1
ATOM 1207 C C . SER A 1 161 ? 4.623 -19.879 -5.293 1.00 94.19 161 SER A C 1
ATOM 1209 O O . SER A 1 161 ? 5.290 -20.880 -5.561 1.00 94.19 161 SER A O 1
ATOM 1211 N N . THR A 1 162 ? 3.873 -19.790 -4.199 1.00 91.94 162 THR A N 1
ATOM 1212 C CA . THR A 1 162 ? 3.712 -20.886 -3.237 1.00 91.94 162 THR A CA 1
ATOM 1213 C C . THR A 1 162 ? 2.399 -20.745 -2.478 1.00 91.94 162 THR A C 1
ATOM 1215 O O . THR A 1 162 ? 1.834 -19.657 -2.395 1.00 91.94 162 THR A O 1
ATOM 1218 N N . THR A 1 163 ? 1.949 -21.837 -1.873 1.00 90.94 163 THR A N 1
ATOM 1219 C CA . THR A 1 163 ? 0.851 -21.840 -0.906 1.00 90.94 163 THR A CA 1
ATOM 1220 C C . THR A 1 163 ? 1.424 -21.802 0.509 1.00 90.94 163 THR A C 1
ATOM 1222 O O . THR A 1 163 ? 2.355 -22.551 0.815 1.00 90.94 163 THR A O 1
ATOM 1225 N N . ILE A 1 164 ? 0.879 -20.950 1.373 1.00 87.75 164 ILE A N 1
ATOM 1226 C CA . ILE A 1 164 ? 1.292 -20.789 2.776 1.00 87.75 164 ILE A CA 1
ATOM 1227 C C . ILE A 1 164 ? 0.066 -20.832 3.707 1.00 87.75 164 ILE A C 1
ATOM 1229 O O . ILE A 1 164 ? -1.003 -20.373 3.308 1.00 87.75 164 ILE A O 1
ATOM 1233 N N . PRO A 1 165 ? 0.162 -21.415 4.918 1.00 85.00 165 PRO A N 1
ATOM 1234 C CA . PRO A 1 165 ? -0.938 -21.435 5.891 1.00 85.00 165 PRO A CA 1
ATOM 1235 C C . PRO A 1 165 ? -1.103 -20.083 6.605 1.00 85.00 165 PRO A C 1
ATOM 1237 O O . PRO A 1 165 ? -0.262 -19.200 6.458 1.00 85.00 165 PRO A O 1
ATOM 1240 N N . ALA A 1 166 ? -2.143 -19.942 7.435 1.00 81.31 166 ALA A N 1
ATOM 1241 C CA . ALA A 1 166 ? -2.341 -18.756 8.272 1.00 81.31 166 ALA A CA 1
ATOM 1242 C C . ALA A 1 166 ? -1.073 -18.394 9.068 1.00 81.31 166 ALA A C 1
ATOM 1244 O O . ALA A 1 166 ? -0.412 -19.265 9.650 1.00 81.31 166 ALA A O 1
ATOM 1245 N N . GLY A 1 167 ? -0.727 -17.110 9.099 1.00 81.69 167 GLY A N 1
ATOM 1246 C CA . GLY A 1 167 ? 0.472 -16.648 9.783 1.00 81.69 167 GLY A CA 1
ATOM 1247 C C . GLY A 1 167 ? 1.022 -15.325 9.281 1.00 81.69 167 GLY A C 1
ATOM 1248 O O . GLY A 1 167 ? 0.512 -14.722 8.338 1.00 81.69 167 GLY A O 1
ATOM 1249 N N . THR A 1 168 ? 2.103 -14.904 9.929 1.00 87.81 168 THR A N 1
ATOM 1250 C CA . THR A 1 168 ? 2.878 -13.715 9.577 1.00 87.81 168 THR A CA 1
ATOM 1251 C C . THR A 1 168 ? 4.194 -14.131 8.937 1.00 87.81 168 THR A C 1
ATOM 1253 O O . THR A 1 168 ? 4.866 -15.043 9.424 1.00 87.81 168 THR A O 1
ATOM 1256 N N . TYR A 1 169 ? 4.555 -13.453 7.856 1.00 91.56 169 TYR A N 1
ATOM 1257 C CA . TYR A 1 169 ? 5.685 -13.788 7.003 1.00 91.56 169 TYR A CA 1
ATOM 1258 C C . TYR A 1 169 ? 6.478 -12.540 6.657 1.00 91.56 169 TYR A C 1
ATOM 1260 O O . TYR A 1 169 ? 5.905 -11.463 6.498 1.00 91.56 169 TYR A O 1
ATOM 1268 N N . GLU A 1 170 ? 7.788 -12.701 6.499 1.00 93.88 170 GLU A N 1
ATOM 1269 C CA . GLU A 1 170 ? 8.680 -11.664 5.997 1.00 93.88 170 GLU A CA 1
ATOM 1270 C C . GLU A 1 170 ? 9.542 -12.193 4.852 1.00 93.88 170 GLU A C 1
ATOM 1272 O O . GLU A 1 170 ? 9.891 -13.380 4.820 1.00 93.88 170 GLU A O 1
ATOM 1277 N N . PHE A 1 171 ? 9.916 -11.318 3.917 1.00 95.81 171 PHE A N 1
ATOM 1278 C CA . PHE A 1 171 ? 10.892 -11.646 2.880 1.00 95.81 171 PHE A CA 1
ATOM 1279 C C . PHE A 1 171 ? 11.652 -10.436 2.328 1.00 95.81 171 PHE A C 1
ATOM 1281 O O . PHE A 1 171 ? 11.294 -9.272 2.536 1.00 95.81 171 PHE A O 1
ATOM 1288 N N . LYS A 1 172 ? 12.697 -10.769 1.569 1.00 96.56 172 LYS A N 1
ATOM 1289 C CA . LYS A 1 172 ? 13.406 -9.941 0.593 1.00 96.56 172 LYS A CA 1
ATOM 1290 C C . LYS A 1 172 ? 13.647 -10.743 -0.688 1.00 96.56 172 LYS A C 1
ATOM 1292 O O . LYS A 1 172 ? 13.574 -11.975 -0.689 1.00 96.56 172 LYS A O 1
ATOM 1297 N N . VAL A 1 173 ? 13.974 -10.043 -1.766 1.00 97.31 173 VAL A N 1
ATOM 1298 C CA . VAL A 1 173 ? 14.438 -10.631 -3.028 1.00 97.31 173 VAL A CA 1
ATOM 1299 C C . VAL A 1 173 ? 15.918 -10.308 -3.205 1.00 97.31 173 VAL A C 1
ATOM 1301 O O . VAL A 1 173 ? 16.344 -9.192 -2.931 1.00 97.31 173 VAL A O 1
ATOM 1304 N N . THR A 1 174 ? 16.730 -11.272 -3.628 1.00 95.75 174 THR A N 1
ATOM 1305 C CA . THR A 1 174 ? 18.185 -11.100 -3.767 1.00 95.75 174 THR A CA 1
ATOM 1306 C C . THR A 1 174 ? 18.741 -11.863 -4.966 1.00 95.75 174 THR A C 1
ATOM 1308 O O . THR A 1 174 ? 18.108 -12.783 -5.484 1.00 95.75 174 THR A O 1
ATOM 1311 N N . ASN A 1 175 ? 19.938 -11.495 -5.416 1.00 93.38 175 ASN A N 1
ATOM 1312 C CA . ASN A 1 175 ? 20.689 -12.198 -6.455 1.00 93.38 175 ASN A CA 1
ATOM 1313 C C . ASN A 1 175 ? 21.506 -13.405 -5.939 1.00 93.38 175 ASN A C 1
ATOM 1315 O O . ASN A 1 175 ? 22.369 -13.910 -6.656 1.00 93.38 175 ASN A O 1
ATOM 1319 N N . GLY A 1 176 ? 21.246 -13.887 -4.718 1.00 92.12 176 GLY A N 1
ATOM 1320 C CA . GLY A 1 176 ? 21.834 -15.129 -4.197 1.00 92.12 176 GLY A CA 1
ATOM 1321 C C . GLY A 1 176 ? 22.963 -14.945 -3.183 1.00 92.12 176 GLY A C 1
ATOM 1322 O O . GLY A 1 176 ? 23.550 -15.930 -2.743 1.00 92.12 176 GLY A O 1
ATOM 1323 N N . THR A 1 177 ? 23.283 -13.711 -2.787 1.00 91.00 177 THR A N 1
ATOM 1324 C CA . THR A 1 177 ? 24.310 -13.423 -1.775 1.00 91.00 177 THR A CA 1
ATOM 1325 C C . THR A 1 177 ? 23.949 -12.182 -0.965 1.00 91.00 177 THR A C 1
ATOM 1327 O O . THR A 1 177 ? 23.332 -11.259 -1.484 1.00 91.00 177 THR A O 1
ATOM 1330 N N . TRP A 1 178 ? 24.351 -12.146 0.308 1.00 92.56 178 TRP A N 1
ATOM 1331 C CA . TRP A 1 178 ? 24.248 -10.945 1.147 1.00 92.56 178 TRP A CA 1
ATOM 1332 C C . TRP A 1 178 ? 25.510 -10.076 1.094 1.00 92.56 178 TRP A C 1
ATOM 1334 O O . TRP A 1 178 ? 25.493 -8.927 1.530 1.00 92.56 178 TRP A O 1
ATOM 1344 N N . GLU A 1 179 ? 26.603 -10.601 0.544 1.00 87.44 179 GLU A N 1
ATOM 1345 C CA . GLU A 1 179 ? 27.918 -9.973 0.618 1.00 87.44 179 GLU A CA 1
ATOM 1346 C C . GLU A 1 179 ? 28.081 -8.879 -0.445 1.00 87.44 179 GLU A C 1
ATOM 1348 O O . GLU A 1 179 ? 28.148 -9.154 -1.646 1.00 87.44 179 GLU A O 1
ATOM 1353 N N . ALA A 1 180 ? 28.194 -7.620 -0.012 1.00 77.94 180 ALA A N 1
ATOM 1354 C CA . ALA A 1 180 ? 28.349 -6.467 -0.906 1.00 77.94 180 ALA A CA 1
ATOM 1355 C C . ALA A 1 180 ? 29.578 -6.585 -1.830 1.00 77.94 180 ALA A C 1
ATOM 1357 O O . ALA A 1 180 ? 29.521 -6.204 -2.997 1.00 77.94 180 ALA A O 1
ATOM 1358 N N . GLU A 1 181 ? 30.671 -7.180 -1.342 1.00 72.25 181 GLU A N 1
ATOM 1359 C CA . GLU A 1 181 ? 31.899 -7.412 -2.119 1.00 72.25 181 GLU A CA 1
ATOM 1360 C C . GLU A 1 181 ? 31.700 -8.384 -3.293 1.00 72.25 181 GLU A C 1
ATOM 1362 O O . GLU A 1 181 ? 32.473 -8.371 -4.250 1.00 72.25 181 GLU A O 1
ATOM 1367 N N . GLN A 1 182 ? 30.656 -9.215 -3.238 1.00 73.38 182 GLN A N 1
ATOM 1368 C CA . GLN A 1 182 ? 30.268 -10.137 -4.307 1.00 73.38 182 GLN A CA 1
ATOM 1369 C C . GLN A 1 182 ? 29.205 -9.535 -5.238 1.00 73.38 182 GLN A C 1
ATOM 1371 O O . GLN A 1 182 ? 28.662 -10.244 -6.082 1.00 73.38 182 GLN A O 1
ATOM 1376 N N . GLY A 1 183 ? 28.908 -8.238 -5.097 1.00 82.06 183 GLY A N 1
ATOM 1377 C CA . GLY A 1 183 ? 27.866 -7.565 -5.866 1.00 82.06 183 GLY A CA 1
ATOM 1378 C C . GLY A 1 183 ? 26.458 -7.942 -5.411 1.00 82.06 183 GLY A C 1
ATOM 1379 O O . GLY A 1 183 ? 25.580 -8.093 -6.256 1.00 82.06 183 GLY A O 1
ATOM 1380 N N . SER A 1 184 ? 26.251 -8.138 -4.102 1.00 87.62 184 SER A N 1
ATOM 1381 C CA . SER A 1 184 ? 24.921 -8.345 -3.512 1.00 87.62 184 SER A CA 1
ATOM 1382 C C . SER A 1 184 ? 23.936 -7.283 -3.994 1.00 87.62 184 SER A C 1
ATOM 1384 O O . SER A 1 184 ? 24.193 -6.082 -3.884 1.00 87.62 184 SER A O 1
ATOM 1386 N N . VAL A 1 185 ? 22.807 -7.745 -4.524 1.00 92.56 185 VAL A N 1
ATOM 1387 C CA . VAL A 1 185 ? 21.645 -6.914 -4.828 1.00 92.56 185 VAL A CA 1
ATOM 1388 C C . VAL A 1 185 ? 20.489 -7.445 -4.005 1.00 92.56 185 VAL A C 1
ATOM 1390 O O . VAL A 1 185 ? 20.222 -8.650 -4.011 1.00 92.56 185 VAL A O 1
ATOM 1393 N N . VAL A 1 186 ? 19.826 -6.545 -3.283 1.00 94.88 186 VAL A N 1
ATOM 1394 C CA . VAL A 1 186 ? 18.718 -6.863 -2.386 1.00 94.88 186 VAL A CA 1
ATOM 1395 C C . VAL A 1 186 ? 17.592 -5.873 -2.629 1.00 94.88 186 VAL A C 1
ATOM 1397 O O . VAL A 1 186 ? 17.800 -4.668 -2.540 1.00 94.88 186 VAL A O 1
ATOM 1400 N N . TYR A 1 187 ? 16.407 -6.406 -2.891 1.00 97.00 187 TYR A N 1
ATOM 1401 C CA . TYR A 1 187 ? 15.159 -5.667 -2.968 1.00 97.00 187 TYR A CA 1
ATOM 1402 C C . TYR A 1 187 ? 14.275 -6.053 -1.789 1.00 97.00 187 TYR A C 1
ATOM 1404 O O . TYR A 1 187 ? 14.207 -7.216 -1.379 1.00 97.00 187 TYR A O 1
ATOM 1412 N N . ASP A 1 188 ? 13.626 -5.057 -1.215 1.00 96.44 188 ASP A N 1
ATOM 1413 C CA . ASP A 1 188 ? 12.985 -5.140 0.090 1.00 96.44 188 ASP A CA 1
ATOM 1414 C C . ASP A 1 188 ? 11.725 -4.259 0.135 1.00 96.44 188 ASP A C 1
ATOM 1416 O O . ASP A 1 188 ? 11.169 -3.952 -0.920 1.00 96.44 188 ASP A O 1
ATOM 1420 N N . TYR A 1 189 ? 11.240 -3.876 1.320 1.00 96.75 189 TYR A N 1
ATOM 1421 C CA . TYR A 1 189 ? 9.994 -3.112 1.466 1.00 96.75 189 TYR A CA 1
ATOM 1422 C C . TYR A 1 189 ? 9.918 -1.871 0.572 1.00 96.75 189 TYR A C 1
ATOM 1424 O O . TYR A 1 189 ? 8.879 -1.619 -0.034 1.00 96.75 189 TYR A O 1
ATOM 1432 N N . ASN A 1 190 ? 11.021 -1.132 0.430 1.00 95.94 190 ASN A N 1
ATOM 1433 C CA . ASN A 1 190 ? 11.037 0.117 -0.336 1.00 95.94 190 ASN A CA 1
ATOM 1434 C C . ASN A 1 190 ? 10.868 -0.097 -1.846 1.00 95.94 190 ASN A C 1
ATOM 1436 O O . ASN A 1 190 ? 10.648 0.864 -2.574 1.00 95.94 190 ASN A O 1
ATOM 1440 N N . HIS A 1 191 ? 10.965 -1.345 -2.304 1.00 97.88 191 HIS A N 1
ATOM 1441 C CA . HIS A 1 191 ? 10.921 -1.710 -3.712 1.00 97.88 191 HIS A CA 1
ATOM 1442 C C . HIS A 1 191 ? 9.571 -2.309 -4.143 1.00 97.88 191 HIS A C 1
ATOM 1444 O O . HIS A 1 191 ? 9.419 -2.721 -5.294 1.00 97.88 191 HIS A O 1
ATOM 1450 N N . ILE A 1 192 ? 8.598 -2.408 -3.230 1.00 96.75 192 ILE A N 1
ATOM 1451 C CA . ILE A 1 192 ? 7.246 -2.901 -3.524 1.00 96.75 192 ILE A CA 1
ATOM 1452 C C . ILE A 1 192 ? 6.441 -1.851 -4.297 1.00 96.75 192 ILE A C 1
ATOM 1454 O O . ILE A 1 192 ? 6.225 -0.743 -3.810 1.00 96.75 192 ILE A O 1
ATOM 1458 N N . ASN A 1 193 ? 5.866 -2.267 -5.426 1.00 95.38 193 ASN A N 1
ATOM 1459 C CA . ASN A 1 193 ? 4.833 -1.528 -6.138 1.00 95.38 193 ASN A CA 1
ATOM 1460 C C . ASN A 1 193 ? 3.529 -1.534 -5.326 1.00 95.38 193 ASN A C 1
ATOM 1462 O O . ASN A 1 193 ? 2.796 -2.529 -5.317 1.00 95.38 193 ASN A O 1
ATOM 1466 N N . ALA A 1 194 ? 3.222 -0.418 -4.668 1.00 87.75 194 ALA A N 1
ATOM 1467 C CA . ALA A 1 194 ? 2.025 -0.287 -3.839 1.00 87.75 194 ALA A CA 1
ATOM 1468 C C . ALA A 1 194 ? 0.705 -0.279 -4.627 1.00 87.75 194 ALA A C 1
ATOM 1470 O O . ALA A 1 194 ? -0.350 -0.541 -4.057 1.00 87.75 194 ALA A O 1
ATOM 1471 N N . THR A 1 195 ? 0.753 -0.006 -5.932 1.00 88.31 195 THR A N 1
ATOM 1472 C CA . THR A 1 195 ? -0.445 0.089 -6.780 1.00 88.31 195 THR A CA 1
ATOM 1473 C C . THR A 1 195 ? -0.907 -1.281 -7.268 1.00 88.31 195 THR A C 1
ATOM 1475 O O . THR A 1 195 ? -2.104 -1.526 -7.402 1.00 88.31 195 THR A O 1
ATOM 1478 N N . THR A 1 196 ? 0.033 -2.179 -7.567 1.00 88.94 196 THR A N 1
ATOM 1479 C CA . THR A 1 196 ? -0.264 -3.510 -8.123 1.00 88.94 196 THR A CA 1
ATOM 1480 C C . THR A 1 196 ? -0.223 -4.627 -7.085 1.00 88.94 196 THR A C 1
ATOM 1482 O O . THR A 1 196 ? -0.739 -5.714 -7.349 1.00 88.94 196 THR A O 1
ATOM 1485 N N . SER A 1 197 ? 0.382 -4.384 -5.920 1.00 93.31 197 SER A N 1
ATOM 1486 C CA . SER A 1 197 ? 0.438 -5.360 -4.832 1.00 93.31 197 SER A CA 1
ATOM 1487 C C . SER A 1 197 ? -0.865 -5.393 -4.031 1.00 93.31 197 SER A C 1
ATOM 1489 O O . SER A 1 197 ? -1.558 -4.387 -3.886 1.00 93.31 197 SER A O 1
ATOM 1491 N N . THR A 1 198 ? -1.199 -6.554 -3.469 1.00 91.06 198 THR A N 1
ATOM 1492 C CA . THR A 1 198 ? -2.296 -6.678 -2.500 1.00 91.06 198 THR A CA 1
ATOM 1493 C C . THR A 1 198 ? -1.965 -5.824 -1.271 1.00 91.06 198 THR A C 1
ATOM 1495 O O . THR A 1 198 ? -0.885 -5.961 -0.710 1.00 91.06 198 THR A O 1
ATOM 1498 N N . SER A 1 199 ? -2.870 -4.940 -0.846 1.00 86.88 199 SER A N 1
ATOM 1499 C CA . SER A 1 199 ? -2.680 -4.071 0.327 1.00 86.88 199 SER A CA 1
ATOM 1500 C C . SER A 1 199 ? -2.648 -4.858 1.646 1.00 86.88 199 SER A C 1
ATOM 1502 O O . SER A 1 199 ? -3.255 -5.924 1.728 1.00 86.88 199 SER A O 1
ATOM 1504 N N . GLY A 1 200 ? -2.016 -4.303 2.689 1.00 85.00 200 GLY A N 1
ATOM 1505 C CA . GLY A 1 200 ? -1.973 -4.889 4.043 1.00 85.00 200 GLY A CA 1
ATOM 1506 C C . GLY A 1 200 ? -0.634 -5.534 4.436 1.00 85.00 200 GLY A C 1
ATOM 1507 O O . GLY A 1 200 ? -0.573 -6.293 5.402 1.00 85.00 200 GLY A O 1
ATOM 1508 N N . TYR A 1 201 ? 0.431 -5.252 3.685 1.00 92.38 201 TYR A N 1
ATOM 1509 C CA . TYR A 1 201 ? 1.816 -5.514 4.082 1.00 92.38 201 TYR A CA 1
ATOM 1510 C C . TYR A 1 201 ? 2.410 -4.283 4.790 1.00 92.38 201 TYR A C 1
ATOM 1512 O O . TYR A 1 201 ? 1.932 -3.162 4.626 1.00 92.38 201 TYR A O 1
ATOM 1520 N N . GLU A 1 202 ? 3.463 -4.486 5.572 1.00 91.88 202 GLU A N 1
ATOM 1521 C CA . GLU A 1 202 ? 4.102 -3.471 6.405 1.00 91.88 202 GLU A CA 1
ATOM 1522 C C . GLU A 1 202 ? 5.631 -3.571 6.354 1.00 91.88 202 GLU A C 1
ATOM 1524 O O . GLU A 1 202 ? 6.207 -4.587 5.949 1.00 91.88 202 GLU A O 1
ATOM 1529 N N . ASN A 1 203 ? 6.292 -2.489 6.764 1.00 92.81 203 ASN A N 1
ATOM 1530 C CA . ASN A 1 203 ? 7.742 -2.427 6.856 1.00 92.81 203 ASN A CA 1
ATOM 1531 C C . ASN A 1 203 ? 8.212 -3.000 8.197 1.00 92.81 203 ASN A C 1
ATOM 1533 O O . ASN A 1 203 ? 7.973 -2.409 9.250 1.00 92.81 203 ASN A O 1
ATOM 1537 N N . ALA A 1 204 ? 8.945 -4.110 8.156 1.00 88.94 204 ALA A N 1
ATOM 1538 C CA . ALA A 1 204 ? 9.607 -4.675 9.326 1.00 88.94 204 ALA A CA 1
ATOM 1539 C C . ALA A 1 204 ? 11.126 -4.550 9.188 1.00 88.94 204 ALA A C 1
ATOM 1541 O O . ALA A 1 204 ? 11.799 -5.438 8.675 1.00 88.94 204 ALA A O 1
ATOM 1542 N N . SER A 1 205 ? 11.692 -3.431 9.649 1.00 90.81 205 SER A N 1
ATOM 1543 C CA . SER A 1 205 ? 13.144 -3.164 9.566 1.00 90.81 205 SER A CA 1
ATOM 1544 C C . SER A 1 205 ? 13.722 -3.302 8.142 1.00 90.81 205 SER A C 1
ATOM 1546 O O . SER A 1 205 ? 14.822 -3.820 7.944 1.00 90.81 205 SER A O 1
ATOM 1548 N N . GLY A 1 206 ? 12.965 -2.859 7.139 1.00 89.88 206 GLY A N 1
ATOM 1549 C CA . GLY A 1 206 ? 13.274 -2.964 5.713 1.00 89.88 206 GLY A CA 1
ATOM 1550 C C . GLY A 1 206 ? 12.705 -4.219 5.052 1.00 89.88 206 GLY A C 1
ATOM 1551 O O . GLY A 1 206 ? 12.655 -4.276 3.833 1.00 89.88 206 GLY A O 1
ATOM 1552 N N . ASN A 1 207 ? 12.249 -5.221 5.803 1.00 94.38 207 ASN A N 1
ATOM 1553 C CA . ASN A 1 207 ? 11.644 -6.427 5.236 1.00 94.38 207 ASN A CA 1
ATOM 1554 C C . ASN A 1 207 ? 10.203 -6.160 4.796 1.00 94.38 207 ASN A C 1
ATOM 1556 O O . ASN A 1 207 ? 9.480 -5.407 5.454 1.00 94.38 207 ASN A O 1
ATOM 1560 N N . VAL A 1 208 ? 9.764 -6.836 3.733 1.00 95.81 208 VAL A N 1
ATOM 1561 C CA . VAL A 1 208 ? 8.338 -6.901 3.401 1.00 95.81 208 VAL A CA 1
ATOM 1562 C C . VAL A 1 208 ? 7.690 -7.866 4.377 1.00 95.81 208 VAL A C 1
ATOM 1564 O O . VAL A 1 208 ? 7.979 -9.059 4.307 1.00 95.81 208 VAL A O 1
ATOM 1567 N N . LYS A 1 209 ? 6.831 -7.372 5.269 1.00 93.62 209 LYS A N 1
ATOM 1568 C CA . LYS A 1 209 ? 6.087 -8.193 6.226 1.00 93.62 209 LYS A CA 1
ATOM 1569 C C . LYS A 1 209 ? 4.611 -8.211 5.876 1.00 93.62 209 LYS A C 1
ATOM 1571 O O . LYS A 1 209 ? 4.042 -7.178 5.556 1.00 93.62 209 LYS A O 1
ATOM 1576 N N . PHE A 1 210 ? 3.969 -9.366 5.947 1.00 92.38 210 PHE A N 1
ATOM 1577 C CA . PHE A 1 210 ? 2.533 -9.483 5.710 1.00 92.38 210 PHE A CA 1
ATOM 1578 C C . PHE A 1 210 ? 1.932 -10.597 6.564 1.00 92.38 210 PHE A C 1
ATOM 1580 O O . PHE A 1 210 ? 2.634 -11.498 7.026 1.00 92.38 210 PHE A O 1
ATOM 1587 N N . THR A 1 211 ? 0.623 -10.524 6.786 1.00 89.19 211 THR A N 1
ATOM 1588 C CA . THR A 1 211 ? -0.134 -11.547 7.517 1.00 89.19 211 THR A CA 1
ATOM 1589 C C . THR A 1 211 ? -1.256 -12.069 6.635 1.00 89.19 211 THR A C 1
ATOM 1591 O O . THR A 1 211 ? -1.882 -11.293 5.915 1.00 89.19 211 THR A O 1
ATOM 1594 N N . ILE A 1 212 ? -1.491 -13.376 6.682 1.00 86.00 212 ILE A N 1
ATOM 1595 C CA . ILE A 1 212 ? -2.637 -14.036 6.056 1.00 86.00 212 ILE A CA 1
ATOM 1596 C C . ILE A 1 212 ? -3.455 -14.757 7.125 1.00 86.00 212 ILE A C 1
ATOM 1598 O O . ILE A 1 212 ? -2.906 -15.436 7.995 1.00 86.00 212 ILE A O 1
ATOM 1602 N N . SER A 1 213 ? -4.773 -14.587 7.065 1.00 78.62 213 SER A N 1
ATOM 1603 C CA . SER A 1 213 ? -5.731 -15.102 8.051 1.00 78.62 213 SER A CA 1
ATOM 1604 C C . SER A 1 213 ? -6.019 -16.594 7.915 1.00 78.62 213 SER A C 1
ATOM 1606 O O . SER A 1 213 ? -6.423 -17.247 8.872 1.00 78.62 213 SER A O 1
ATOM 1608 N N . GLU A 1 214 ? -5.828 -17.137 6.720 1.00 78.31 214 GLU A N 1
ATOM 1609 C CA . GLU A 1 214 ? -6.040 -18.537 6.382 1.00 78.31 214 GLU A CA 1
ATOM 1610 C C . GLU A 1 214 ? -5.083 -18.950 5.262 1.00 78.31 214 GLU A C 1
ATOM 1612 O O . GLU A 1 214 ? -4.278 -18.145 4.791 1.00 78.31 214 GLU A O 1
ATOM 1617 N N . GLN A 1 215 ? -5.122 -20.222 4.865 1.00 86.00 215 GLN A N 1
ATOM 1618 C CA . GLN A 1 215 ? -4.250 -20.727 3.811 1.00 86.00 215 GLN A CA 1
ATOM 1619 C C . GLN A 1 215 ? -4.466 -19.958 2.500 1.00 86.00 215 GLN A C 1
ATOM 1621 O O . GLN A 1 215 ? -5.586 -19.880 2.001 1.00 86.00 215 GLN A O 1
ATOM 1626 N N . ALA A 1 216 ? -3.381 -19.445 1.923 1.00 88.38 216 ALA A N 1
ATOM 1627 C CA . ALA A 1 216 ? -3.419 -18.604 0.735 1.00 88.38 216 ALA A CA 1
ATOM 1628 C C . ALA A 1 216 ? -2.311 -18.959 -0.257 1.00 88.38 216 ALA A C 1
ATOM 1630 O O . ALA A 1 216 ? -1.209 -19.359 0.129 1.00 88.38 216 ALA A O 1
ATOM 1631 N N . ASP A 1 217 ? -2.602 -18.760 -1.539 1.00 92.31 217 ASP A N 1
ATOM 1632 C CA . ASP A 1 217 ? -1.596 -18.757 -2.593 1.00 92.31 217 ASP A CA 1
ATOM 1633 C C . ASP A 1 217 ? -1.020 -17.349 -2.710 1.00 92.31 217 ASP A C 1
ATOM 1635 O O . ASP A 1 217 ? -1.764 -16.386 -2.903 1.00 92.31 217 ASP A O 1
ATOM 1639 N N . ILE A 1 218 ? 0.302 -17.227 -2.623 1.00 94.81 218 ILE A N 1
ATOM 1640 C CA . ILE A 1 218 ? 1.010 -15.960 -2.806 1.00 94.81 218 ILE A CA 1
ATOM 1641 C C . ILE A 1 218 ? 1.916 -16.025 -4.026 1.00 94.81 218 ILE A C 1
ATOM 1643 O O . ILE A 1 218 ? 2.461 -17.078 -4.365 1.00 94.81 218 ILE A O 1
ATOM 1647 N N . THR A 1 219 ? 2.098 -14.880 -4.677 1.00 96.50 219 THR A N 1
ATOM 1648 C CA . THR A 1 219 ? 3.072 -14.700 -5.755 1.00 96.50 219 THR A CA 1
ATOM 1649 C C . THR A 1 219 ? 3.898 -13.447 -5.511 1.00 96.50 219 THR A C 1
ATOM 1651 O O . THR A 1 219 ? 3.354 -12.352 -5.361 1.00 96.50 219 THR A O 1
ATOM 1654 N N . ILE A 1 220 ? 5.217 -13.627 -5.500 1.00 97.75 220 ILE A N 1
ATOM 1655 C CA . ILE A 1 220 ? 6.224 -12.568 -5.483 1.00 97.75 220 ILE A CA 1
ATOM 1656 C C . ILE A 1 220 ? 6.787 -12.460 -6.894 1.00 97.75 220 ILE A C 1
ATOM 1658 O O . ILE A 1 220 ? 7.410 -13.399 -7.392 1.00 97.75 220 ILE A O 1
ATOM 1662 N N . SER A 1 221 ? 6.590 -11.311 -7.525 1.00 97.19 221 SER A N 1
ATOM 1663 C CA . SER A 1 221 ? 7.131 -10.998 -8.845 1.00 97.19 221 SER A CA 1
ATOM 1664 C C . SER A 1 221 ? 8.211 -9.931 -8.737 1.00 97.19 221 SER A C 1
ATOM 1666 O O . SER A 1 221 ? 8.091 -9.016 -7.926 1.00 97.19 221 SER A O 1
ATOM 1668 N N . LEU A 1 222 ? 9.245 -10.037 -9.568 1.00 98.06 222 LEU A N 1
ATOM 1669 C CA . LEU A 1 222 ? 10.333 -9.072 -9.687 1.00 98.06 222 LEU A CA 1
ATOM 1670 C C . LEU A 1 222 ? 10.453 -8.586 -11.137 1.00 98.06 222 LEU A C 1
ATOM 1672 O O . LEU A 1 222 ? 10.605 -9.398 -12.052 1.00 98.06 222 LEU A O 1
ATOM 1676 N N . ASN A 1 223 ? 10.484 -7.270 -11.327 1.00 96.12 223 ASN A N 1
ATOM 1677 C CA . ASN A 1 223 ? 10.955 -6.608 -12.537 1.00 96.12 223 ASN A CA 1
ATOM 1678 C C . ASN A 1 223 ? 12.186 -5.741 -12.196 1.00 96.12 223 ASN A C 1
ATOM 1680 O O . ASN A 1 223 ? 12.027 -4.635 -11.676 1.00 96.12 223 ASN A O 1
ATOM 1684 N N . PRO A 1 224 ? 13.418 -6.207 -12.470 1.00 91.50 224 PRO A N 1
ATOM 1685 C CA . PRO A 1 224 ? 14.627 -5.471 -12.104 1.00 91.50 224 PRO A CA 1
ATOM 1686 C C . PRO A 1 224 ? 14.799 -4.159 -12.889 1.00 91.50 224 PRO A C 1
ATOM 1688 O O . PRO A 1 224 ? 15.468 -3.253 -12.394 1.00 91.50 224 PRO A O 1
ATOM 1691 N N . GLU A 1 225 ? 14.159 -4.024 -14.054 1.00 91.44 225 GLU A N 1
ATOM 1692 C CA . GLU A 1 225 ? 14.215 -2.832 -14.916 1.00 91.44 225 GLU A CA 1
ATOM 1693 C C . GLU A 1 225 ? 13.136 -1.785 -14.576 1.00 91.44 225 GLU A C 1
ATOM 1695 O O . GLU A 1 225 ? 13.136 -0.694 -15.142 1.00 91.44 225 GLU A O 1
ATOM 1700 N N . ALA A 1 226 ? 12.206 -2.093 -13.662 1.00 91.38 226 ALA A N 1
ATOM 1701 C CA . ALA A 1 226 ? 11.194 -1.137 -13.209 1.00 91.38 226 ALA A CA 1
ATOM 1702 C C . ALA A 1 226 ? 11.803 0.002 -12.371 1.00 91.38 226 ALA A C 1
ATOM 1704 O O . ALA A 1 226 ? 12.948 -0.092 -11.904 1.00 91.38 226 ALA A O 1
ATOM 1705 N N . ALA A 1 227 ? 11.008 1.053 -12.133 1.00 90.00 227 ALA A N 1
ATOM 1706 C CA . ALA A 1 227 ? 11.326 2.079 -11.141 1.00 90.00 227 ALA A CA 1
ATOM 1707 C C . ALA A 1 227 ? 11.610 1.438 -9.774 1.00 90.00 227 ALA A C 1
ATOM 1709 O O . ALA A 1 227 ? 11.145 0.335 -9.487 1.00 90.00 227 ALA A O 1
ATOM 1710 N N . ASP A 1 228 ? 12.421 2.096 -8.946 1.00 88.12 228 ASP A N 1
ATOM 1711 C CA . ASP A 1 228 ? 12.987 1.463 -7.751 1.00 88.12 228 ASP A CA 1
ATOM 1712 C C . ASP A 1 228 ? 11.914 0.982 -6.767 1.00 88.12 228 ASP A C 1
ATOM 1714 O O . ASP A 1 228 ? 11.953 -0.159 -6.316 1.00 88.12 228 ASP A O 1
ATOM 1718 N N . ASN A 1 229 ? 10.878 1.795 -6.577 1.00 89.81 229 ASN A N 1
ATOM 1719 C CA . ASN A 1 229 ? 9.676 1.516 -5.790 1.00 89.81 229 ASN A CA 1
ATOM 1720 C C . ASN A 1 229 ? 8.627 0.649 -6.512 1.00 89.81 229 ASN A C 1
ATOM 1722 O O . ASN A 1 229 ? 7.504 0.521 -6.040 1.00 89.81 229 ASN A O 1
ATOM 1726 N N . GLU A 1 230 ? 8.951 0.071 -7.666 1.00 94.31 230 GLU A N 1
ATOM 1727 C CA . GLU A 1 230 ? 8.025 -0.743 -8.459 1.00 94.31 230 GLU A CA 1
ATOM 1728 C C . GLU A 1 230 ? 8.605 -2.107 -8.848 1.00 94.31 230 GLU A C 1
ATOM 1730 O O . GLU A 1 230 ? 7.985 -2.860 -9.607 1.00 94.31 230 GLU A O 1
ATOM 1735 N N . LYS A 1 231 ? 9.793 -2.452 -8.340 1.00 96.31 231 LYS A N 1
ATOM 1736 C CA . LYS A 1 231 ? 10.494 -3.679 -8.729 1.00 96.31 231 LYS A CA 1
ATOM 1737 C C . LYS A 1 231 ? 9.788 -4.935 -8.245 1.00 96.31 231 LYS A C 1
ATOM 1739 O O . LYS A 1 231 ? 9.772 -5.922 -8.975 1.00 96.31 231 LYS A O 1
ATOM 1744 N N . ILE A 1 232 ? 9.217 -4.930 -7.043 1.00 98.19 232 ILE A N 1
ATOM 1745 C CA . ILE A 1 232 ? 8.518 -6.081 -6.462 1.00 98.19 232 ILE A CA 1
ATOM 1746 C C . ILE A 1 232 ? 7.008 -5.892 -6.604 1.00 98.19 232 ILE A C 1
ATOM 1748 O O . ILE A 1 232 ? 6.468 -4.846 -6.269 1.00 98.19 232 ILE A O 1
ATOM 1752 N N . THR A 1 233 ? 6.294 -6.926 -7.039 1.00 97.75 233 THR A N 1
ATOM 1753 C CA . THR A 1 233 ? 4.833 -7.013 -6.892 1.00 97.75 233 THR A CA 1
ATOM 1754 C C . THR A 1 233 ? 4.496 -8.223 -6.030 1.00 97.75 233 THR A C 1
ATOM 1756 O O . THR A 1 233 ? 4.902 -9.341 -6.351 1.00 97.75 233 THR A O 1
ATOM 1759 N N . LEU A 1 234 ? 3.759 -8.007 -4.942 1.00 97.94 234 LEU A N 1
ATOM 1760 C CA . LEU A 1 234 ? 3.314 -9.052 -4.022 1.00 97.94 234 LEU A CA 1
ATOM 1761 C C . LEU A 1 234 ? 1.798 -9.227 -4.140 1.00 97.94 234 LEU A C 1
ATOM 1763 O O . LEU A 1 234 ? 1.037 -8.308 -3.850 1.00 97.94 234 LEU A O 1
ATOM 1767 N N . THR A 1 235 ? 1.349 -10.416 -4.526 1.00 95.94 235 THR A N 1
ATOM 1768 C CA . THR A 1 235 ? -0.082 -10.735 -4.654 1.00 95.94 235 THR A CA 1
ATOM 1769 C C . THR A 1 235 ? -0.450 -11.957 -3.833 1.00 95.94 235 THR A C 1
ATOM 1771 O O . THR A 1 235 ? 0.385 -12.833 -3.601 1.00 95.94 235 THR A O 1
ATOM 1774 N N . SER A 1 236 ? -1.706 -12.012 -3.402 1.00 93.94 236 SER A N 1
ATOM 1775 C CA . SER A 1 236 ? -2.267 -13.119 -2.633 1.00 93.94 236 SER A CA 1
ATOM 1776 C C . SER A 1 236 ? -3.687 -13.442 -3.091 1.00 93.94 236 SER A C 1
ATOM 1778 O O . SER A 1 236 ? -4.418 -12.560 -3.545 1.00 93.94 236 SER A O 1
ATOM 1780 N N . SER A 1 237 ? -4.089 -14.709 -2.968 1.00 92.25 237 SER A N 1
ATOM 1781 C CA . SER A 1 237 ? -5.459 -15.165 -3.236 1.00 92.25 237 SER A CA 1
ATOM 1782 C C . SER A 1 237 ? -6.490 -14.618 -2.241 1.00 92.25 237 SER A C 1
ATOM 1784 O O . SER A 1 237 ? -7.685 -14.660 -2.527 1.00 92.25 237 SER A O 1
ATOM 1786 N N . ILE A 1 238 ? -6.035 -14.108 -1.092 1.00 83.88 238 ILE A N 1
ATOM 1787 C CA . ILE A 1 238 ? -6.839 -13.402 -0.082 1.00 83.88 238 ILE A CA 1
ATOM 1788 C C . ILE A 1 238 ? -6.156 -12.078 0.317 1.00 83.88 238 ILE A C 1
ATOM 1790 O O . ILE A 1 238 ? -4.933 -11.975 0.183 1.00 83.88 238 ILE A O 1
ATOM 1794 N N . PRO A 1 239 ? -6.891 -11.067 0.817 1.00 84.12 239 PRO A N 1
ATOM 1795 C CA . PRO A 1 239 ? -6.293 -9.826 1.321 1.00 84.12 239 PRO A CA 1
ATOM 1796 C C . PRO A 1 239 ? -5.268 -10.071 2.439 1.00 84.12 239 PRO A C 1
ATOM 1798 O O . PRO A 1 239 ? -5.435 -10.998 3.233 1.00 84.12 239 PRO A O 1
ATOM 1801 N N . PHE A 1 240 ? -4.230 -9.232 2.526 1.00 87.00 240 PHE A N 1
ATOM 1802 C CA . PHE A 1 240 ? -3.325 -9.259 3.675 1.00 87.00 240 PHE A CA 1
ATOM 1803 C C . PHE A 1 240 ? -3.934 -8.527 4.867 1.00 87.00 240 PHE A C 1
ATOM 1805 O O . PHE A 1 240 ? -4.668 -7.550 4.714 1.00 87.00 240 PHE A O 1
ATOM 1812 N N . GLY A 1 241 ? -3.580 -8.990 6.059 1.00 74.06 241 GLY A N 1
ATOM 1813 C CA . GLY A 1 241 ? -4.040 -8.442 7.325 1.00 74.06 241 GLY A CA 1
ATOM 1814 C C . GLY A 1 241 ? -4.418 -9.536 8.314 1.00 74.06 241 GLY A C 1
ATOM 1815 O O . GLY A 1 241 ? -4.429 -10.728 8.000 1.00 74.06 241 GLY A O 1
ATOM 1816 N N . GLN A 1 242 ? -4.711 -9.113 9.540 1.00 64.44 242 GLN A N 1
ATOM 1817 C CA . GLN A 1 242 ? -5.404 -9.961 10.507 1.00 64.44 242 GLN A CA 1
ATOM 1818 C C . GLN A 1 242 ? -6.793 -10.311 9.956 1.00 64.44 242 GLN A C 1
ATOM 1820 O O . GLN A 1 242 ? -7.399 -9.512 9.238 1.00 64.44 242 GLN A O 1
ATOM 1825 N N . ALA A 1 243 ? -7.301 -11.497 10.291 1.00 62.59 243 ALA A N 1
ATOM 1826 C CA . ALA A 1 243 ? -8.671 -11.849 9.945 1.00 62.59 243 ALA A CA 1
ATOM 1827 C C . ALA A 1 243 ? -9.624 -10.794 10.522 1.00 62.59 243 ALA A C 1
ATOM 1829 O O . ALA A 1 243 ? -9.511 -10.443 11.696 1.00 62.59 243 ALA A O 1
ATOM 1830 N N . VAL A 1 244 ? -10.584 -10.316 9.728 1.00 66.25 244 VAL A N 1
ATOM 1831 C CA . VAL A 1 244 ? -11.712 -9.576 10.297 1.00 66.25 244 VAL A CA 1
ATOM 1832 C C . VAL A 1 244 ? -12.493 -10.572 11.145 1.00 66.25 244 VAL A C 1
ATOM 1834 O O . VAL A 1 244 ? -13.058 -11.534 10.618 1.00 66.25 244 VAL A O 1
ATOM 1837 N N . ILE A 1 245 ? -12.469 -10.386 12.462 1.00 78.31 245 ILE A N 1
ATOM 1838 C CA . ILE A 1 245 ? -13.237 -11.224 13.375 1.00 78.31 245 ILE A CA 1
ATOM 1839 C C . ILE A 1 245 ? -14.683 -10.760 13.281 1.00 78.31 245 ILE A C 1
ATOM 1841 O O . ILE A 1 245 ? -15.021 -9.658 13.697 1.00 78.31 245 ILE A O 1
ATOM 1845 N N . THR A 1 246 ? -15.520 -11.588 12.671 1.00 82.94 246 THR A N 1
ATOM 1846 C CA . THR A 1 246 ? -16.953 -11.321 12.519 1.00 82.94 246 THR A CA 1
ATOM 1847 C C . THR A 1 246 ? -17.770 -11.980 13.619 1.00 82.94 246 THR A C 1
ATOM 1849 O O . THR A 1 246 ? -18.932 -11.633 13.804 1.00 82.94 246 THR A O 1
ATOM 1852 N N . VAL A 1 247 ? -17.184 -12.956 14.317 1.00 90.50 247 VAL A N 1
ATOM 1853 C CA . VAL A 1 247 ? -17.828 -13.670 15.416 1.00 90.50 247 VAL A CA 1
ATOM 1854 C C . VAL A 1 247 ? -16.787 -14.254 16.367 1.00 90.50 247 VAL A C 1
ATOM 1856 O O . VAL A 1 247 ? -15.737 -14.745 15.942 1.00 90.50 247 VAL A O 1
ATOM 1859 N N . TRP A 1 248 ? -17.115 -14.232 17.653 1.00 94.81 248 TRP A N 1
ATOM 1860 C CA . TRP A 1 248 ? -16.472 -15.050 18.673 1.00 94.81 248 TRP A CA 1
ATOM 1861 C C . TRP A 1 248 ? -17.415 -16.172 19.082 1.00 94.81 248 TRP A C 1
ATOM 1863 O O . TRP A 1 248 ? -18.603 -15.931 19.266 1.00 94.81 248 TRP A O 1
ATOM 1873 N N . THR A 1 249 ? -16.896 -17.380 19.265 1.00 95.50 249 THR A N 1
ATOM 1874 C CA . THR A 1 249 ? -17.699 -18.559 19.614 1.00 95.50 249 THR A CA 1
ATOM 1875 C C . THR A 1 249 ? -17.158 -19.189 20.878 1.00 95.50 249 THR A C 1
ATOM 1877 O O . THR A 1 249 ? -15.960 -19.465 20.980 1.00 95.50 249 THR A O 1
ATOM 1880 N N . VAL A 1 250 ? -18.030 -19.409 21.860 1.00 95.50 250 VAL A N 1
ATOM 1881 C CA . VAL A 1 250 ? -17.647 -20.081 23.101 1.00 95.50 250 VAL A CA 1
ATOM 1882 C C . VAL A 1 250 ? -17.461 -21.571 22.819 1.00 95.50 250 VAL A C 1
ATOM 1884 O O . VAL A 1 250 ? -18.371 -22.243 22.346 1.00 95.50 250 VAL A O 1
ATOM 1887 N N . VAL A 1 251 ? -16.289 -22.099 23.153 1.00 94.38 251 VAL A N 1
ATOM 1888 C CA . VAL A 1 251 ? -15.986 -23.535 23.108 1.00 94.38 251 VAL A CA 1
ATOM 1889 C C . VAL A 1 251 ? -15.623 -23.998 24.509 1.00 94.38 251 VAL A C 1
ATOM 1891 O O . VAL A 1 251 ? -14.923 -23.295 25.234 1.00 94.38 251 VAL A O 1
ATOM 1894 N N . GLY A 1 252 ? -16.084 -25.166 24.928 1.00 93.31 252 GLY A N 1
ATOM 1895 C CA . GLY A 1 252 ? -15.810 -25.636 26.280 1.00 93.31 252 GLY A CA 1
ATOM 1896 C C . GLY A 1 252 ? -16.474 -26.961 26.581 1.00 93.31 252 GLY A C 1
ATOM 1897 O O . GLY A 1 252 ? -16.880 -27.681 25.669 1.00 93.31 252 GLY A O 1
ATOM 1898 N N . ASP A 1 253 ? -16.596 -27.265 27.869 1.00 94.00 253 ASP A N 1
ATOM 1899 C CA . ASP A 1 253 ? -17.218 -28.504 28.314 1.00 94.00 253 ASP A CA 1
ATOM 1900 C C . ASP A 1 253 ? -18.693 -28.556 27.881 1.00 94.00 253 ASP A C 1
ATOM 1902 O O . ASP A 1 253 ? -19.477 -27.622 28.111 1.00 94.00 253 ASP A O 1
ATOM 1906 N N . ALA A 1 254 ? -19.098 -29.702 27.329 1.00 93.38 254 ALA A N 1
ATOM 1907 C CA . ALA A 1 254 ? -20.451 -29.925 26.807 1.00 93.38 254 ALA A CA 1
ATOM 1908 C C . ALA A 1 254 ? -21.573 -29.725 27.842 1.00 93.38 254 ALA A C 1
ATOM 1910 O O . ALA A 1 254 ? -22.733 -29.556 27.471 1.00 93.38 254 ALA A O 1
ATOM 1911 N N . ALA A 1 255 ? -21.245 -29.736 29.138 1.00 90.06 255 ALA A N 1
ATOM 1912 C CA . ALA A 1 255 ? -22.202 -29.493 30.210 1.00 90.06 255 ALA A CA 1
ATOM 1913 C C . ALA A 1 255 ? -22.824 -28.087 30.155 1.00 90.06 255 ALA A C 1
ATOM 1915 O O . ALA A 1 255 ? -23.973 -27.954 30.563 1.00 90.06 255 ALA A O 1
ATOM 1916 N N . LEU A 1 256 ? -22.108 -27.078 29.640 1.00 92.94 256 LEU A N 1
ATOM 1917 C CA . LEU A 1 256 ? -22.651 -25.737 29.380 1.00 92.94 256 LEU A CA 1
ATOM 1918 C C . LEU A 1 256 ? -22.900 -25.514 27.884 1.00 92.94 256 LEU A C 1
ATOM 1920 O O . LEU A 1 256 ? -23.987 -25.099 27.497 1.00 92.94 256 LEU A O 1
ATOM 1924 N N . CYS A 1 257 ? -21.904 -25.826 27.052 1.00 92.88 257 CYS A N 1
ATOM 1925 C CA . CYS A 1 257 ? -21.894 -25.461 25.632 1.00 92.88 257 CYS A CA 1
ATOM 1926 C C . CYS A 1 257 ? -22.749 -26.392 24.753 1.00 92.88 257 CYS A C 1
ATOM 1928 O O . CYS A 1 257 ? -22.969 -26.108 23.581 1.00 92.88 257 CYS A O 1
ATOM 1930 N N . GLY A 1 258 ? -23.200 -27.542 25.272 1.00 91.00 258 GLY A N 1
ATOM 1931 C CA . GLY A 1 258 ? -23.915 -28.576 24.511 1.00 91.00 258 GLY A CA 1
ATOM 1932 C C . GLY A 1 258 ? -23.026 -29.407 23.571 1.00 91.00 258 GLY A C 1
ATOM 1933 O O . GLY A 1 258 ? -23.269 -30.604 23.402 1.00 91.00 258 GLY A O 1
ATOM 1934 N N . SER A 1 259 ? -21.973 -28.808 23.017 1.00 93.00 259 SER A N 1
ATOM 1935 C CA . SER A 1 259 ? -20.893 -29.439 22.254 1.00 93.00 259 SER A CA 1
ATOM 1936 C C . SER A 1 259 ? -19.577 -29.424 23.045 1.00 93.00 259 SER A C 1
ATOM 1938 O O . SER A 1 259 ? -19.369 -28.570 23.902 1.00 93.00 259 SER A O 1
ATOM 1940 N N . ASP A 1 260 ? -18.709 -30.412 22.803 1.00 93.88 260 ASP A N 1
ATOM 1941 C CA . ASP A 1 260 ? -17.441 -30.582 23.529 1.00 93.88 260 ASP A CA 1
ATOM 1942 C C . ASP A 1 260 ? -16.283 -29.997 22.709 1.00 93.88 260 ASP A C 1
ATOM 1944 O O . ASP A 1 260 ? -15.827 -30.623 21.750 1.00 93.88 260 ASP A O 1
ATOM 1948 N N . TRP A 1 261 ? -15.835 -28.790 23.069 1.00 93.75 261 TRP A N 1
ATOM 1949 C CA . TRP A 1 261 ? -14.713 -28.083 22.425 1.00 93.75 261 TRP A CA 1
ATOM 1950 C C . TRP A 1 261 ? -14.833 -27.903 20.893 1.00 93.75 261 TRP A C 1
ATOM 1952 O O . TRP A 1 261 ? -13.816 -27.820 20.196 1.00 93.75 261 TRP A O 1
ATOM 1962 N N . ASP A 1 262 ? -16.059 -27.822 20.359 1.00 93.75 262 ASP A N 1
ATOM 1963 C CA . ASP A 1 262 ? -16.335 -27.682 18.921 1.00 93.75 262 ASP A CA 1
ATOM 1964 C C . ASP A 1 262 ? -16.452 -26.202 18.501 1.00 93.75 262 ASP A C 1
ATOM 1966 O O . ASP A 1 262 ? -17.436 -25.546 18.846 1.00 93.75 262 ASP A O 1
ATOM 1970 N N . PRO A 1 263 ? -15.492 -25.654 17.734 1.00 91.38 263 PRO A N 1
ATOM 1971 C CA . PRO A 1 263 ? -15.533 -24.264 17.296 1.00 91.38 263 PRO A CA 1
ATOM 1972 C C . PRO A 1 263 ? -16.572 -24.018 16.198 1.00 91.38 263 PRO A C 1
ATOM 1974 O O . PRO A 1 263 ? -16.879 -22.864 15.937 1.00 91.38 263 PRO A O 1
ATOM 1977 N N . ALA A 1 264 ? -17.121 -25.058 15.561 1.00 91.19 264 ALA A N 1
ATOM 1978 C CA . ALA A 1 264 ? -18.136 -24.917 14.516 1.00 91.19 264 ALA A CA 1
ATOM 1979 C C . ALA A 1 264 ? -19.573 -24.814 15.063 1.00 91.19 264 ALA A C 1
ATOM 1981 O O . ALA A 1 264 ? -20.519 -24.674 14.280 1.00 91.19 264 ALA A O 1
ATOM 1982 N N . ASP A 1 265 ? -19.768 -24.908 16.383 1.00 94.00 265 ASP A N 1
ATOM 1983 C CA . ASP A 1 265 ? -21.092 -24.817 16.996 1.00 94.00 265 ASP A CA 1
ATOM 1984 C C . ASP A 1 265 ? -21.582 -23.367 17.070 1.00 94.00 265 ASP A C 1
ATOM 1986 O O . ASP A 1 265 ? -21.447 -22.680 18.083 1.00 94.00 265 ASP A O 1
ATOM 1990 N N . ALA A 1 266 ? -22.224 -22.924 15.989 1.00 92.75 266 ALA A N 1
ATOM 1991 C CA . ALA A 1 266 ? -22.799 -21.586 15.880 1.00 92.75 266 ALA A CA 1
ATOM 1992 C C . ALA A 1 266 ? -23.871 -21.274 16.949 1.00 92.75 266 ALA A C 1
ATOM 1994 O O . ALA A 1 266 ? -24.239 -20.116 17.142 1.00 92.75 266 ALA A O 1
ATOM 1995 N N . ASN A 1 267 ? -24.385 -22.272 17.687 1.00 94.50 267 ASN A N 1
ATOM 1996 C CA . ASN A 1 267 ? -25.273 -21.991 18.819 1.00 94.50 267 ASN A CA 1
ATOM 1997 C C . ASN A 1 267 ? -24.541 -21.301 19.970 1.00 94.50 267 ASN A C 1
ATOM 1999 O O . ASN A 1 267 ? -25.208 -20.698 20.809 1.00 94.50 267 ASN A O 1
ATOM 2003 N N . ASN A 1 268 ? -23.209 -21.362 20.002 1.00 96.31 268 ASN A N 1
ATOM 2004 C CA . ASN A 1 268 ? -22.362 -20.739 21.013 1.00 96.31 268 ASN A CA 1
ATOM 2005 C C . ASN A 1 268 ? -21.729 -19.424 20.543 1.00 96.31 268 ASN A C 1
ATOM 2007 O O . ASN A 1 268 ? -20.848 -18.890 21.218 1.00 96.31 268 ASN A O 1
ATOM 2011 N N . ASP A 1 269 ? -22.203 -18.880 19.421 1.00 97.00 269 ASP A N 1
ATOM 2012 C CA . ASP A 1 269 ? -21.778 -17.577 18.922 1.00 97.00 269 ASP A CA 1
ATOM 2013 C C . ASP A 1 269 ? -22.164 -16.469 19.903 1.00 97.00 269 ASP A C 1
ATOM 2015 O O . ASP A 1 269 ? -23.303 -16.392 20.383 1.00 97.00 269 ASP A O 1
ATOM 2019 N N . MET A 1 270 ? -21.177 -15.634 20.210 1.00 96.19 270 MET A N 1
ATOM 2020 C CA . MET A 1 270 ? -21.299 -14.431 21.015 1.00 96.19 270 MET A CA 1
ATOM 2021 C C . MET A 1 270 ? -21.821 -13.285 20.144 1.00 96.19 270 MET A C 1
ATOM 2023 O O . MET A 1 270 ? -21.520 -13.200 18.953 1.00 96.19 270 MET A O 1
ATOM 2027 N N . ALA A 1 271 ? -22.578 -12.380 20.754 1.00 94.56 271 ALA A N 1
ATOM 2028 C CA . ALA A 1 271 ? -23.041 -11.148 20.132 1.00 94.56 271 ALA A CA 1
ATOM 2029 C C . ALA A 1 271 ? -22.197 -9.964 20.615 1.00 94.56 271 ALA A C 1
ATOM 2031 O O . ALA A 1 271 ? -21.950 -9.841 21.815 1.00 94.56 271 ALA A O 1
ATOM 2032 N N . GLU A 1 272 ? -21.769 -9.105 19.692 1.00 93.75 272 GLU A N 1
ATOM 2033 C CA . GLU A 1 272 ? -21.097 -7.849 20.029 1.00 93.75 272 GLU A CA 1
ATOM 2034 C C . GLU A 1 272 ? -22.100 -6.832 20.591 1.00 93.75 272 GLU A C 1
ATOM 2036 O O . GLU A 1 272 ? -23.219 -6.698 20.086 1.00 93.75 272 GLU A O 1
ATOM 2041 N N . ASP A 1 273 ? -21.694 -6.121 21.639 1.00 86.06 273 ASP A N 1
ATOM 2042 C CA . ASP A 1 273 ? -22.428 -4.991 22.193 1.00 86.06 273 ASP A CA 1
ATOM 2043 C C . ASP A 1 273 ? -22.317 -3.783 21.249 1.00 86.06 273 ASP A C 1
ATOM 2045 O O . ASP A 1 273 ? -21.232 -3.262 20.990 1.00 86.06 273 ASP A O 1
ATOM 2049 N N . ALA A 1 274 ? -23.461 -3.327 20.736 1.00 75.81 274 ALA A N 1
ATOM 2050 C CA . ALA A 1 274 ? -23.533 -2.218 19.791 1.00 75.81 274 ALA A CA 1
ATOM 2051 C C . ALA A 1 274 ? -23.174 -0.856 20.414 1.00 75.81 274 ALA A C 1
ATOM 2053 O O . ALA A 1 274 ? -22.800 0.059 19.680 1.00 75.81 274 ALA A O 1
ATOM 2054 N N . GLU A 1 275 ? -23.307 -0.705 21.734 1.00 77.62 275 GLU A N 1
ATOM 2055 C CA . GLU A 1 275 ? -22.977 0.534 22.451 1.00 77.62 275 GLU A CA 1
ATOM 2056 C C . GLU A 1 275 ? -21.507 0.563 22.890 1.00 77.62 275 GLU A C 1
ATOM 2058 O O . GLU A 1 275 ? -20.924 1.641 23.018 1.00 77.62 275 GLU A O 1
ATOM 2063 N N . THR A 1 276 ? -20.888 -0.613 23.052 1.00 82.00 276 THR A N 1
ATOM 2064 C CA . THR A 1 276 ? -19.493 -0.759 23.491 1.00 82.00 276 THR A CA 1
ATOM 2065 C C . THR A 1 276 ? -18.723 -1.742 22.589 1.00 82.00 276 THR A C 1
ATOM 2067 O O . THR A 1 276 ? -18.518 -2.898 22.974 1.00 82.00 276 THR A O 1
ATOM 2070 N N . PRO A 1 277 ? -18.264 -1.311 21.392 1.00 81.19 277 PRO A N 1
ATOM 2071 C CA . PRO A 1 277 ? -17.523 -2.168 20.464 1.00 81.19 277 PRO A CA 1
ATOM 2072 C C . PRO A 1 277 ? -16.327 -2.866 21.128 1.00 81.19 277 PRO A C 1
ATOM 2074 O O . PRO A 1 277 ? -15.584 -2.253 21.898 1.00 81.19 277 PRO A O 1
ATOM 2077 N N . GLY A 1 278 ? -16.129 -4.150 20.826 1.00 82.69 278 GLY A N 1
ATOM 2078 C CA . GLY A 1 278 ? -15.117 -4.992 21.478 1.00 82.69 278 GLY A CA 1
ATOM 2079 C C . GLY A 1 278 ? -15.577 -5.719 22.750 1.00 82.69 278 GLY A C 1
ATOM 2080 O O . GLY A 1 278 ? -14.815 -6.525 23.291 1.00 82.69 278 GLY A O 1
ATOM 2081 N N . ILE A 1 279 ? -16.815 -5.509 23.208 1.00 92.69 279 ILE A N 1
ATOM 2082 C CA . ILE A 1 279 ? -17.456 -6.342 24.234 1.00 92.69 279 ILE A CA 1
ATOM 2083 C C . ILE A 1 279 ? -18.381 -7.353 23.556 1.00 92.69 279 ILE A C 1
ATOM 2085 O O . ILE A 1 279 ? -19.302 -6.986 22.837 1.00 92.69 279 ILE A O 1
ATOM 2089 N N . TRP A 1 280 ? -18.149 -8.640 23.800 1.00 95.56 280 TRP A N 1
ATOM 2090 C CA . TRP A 1 280 ? -18.908 -9.742 23.211 1.00 95.56 280 TRP A CA 1
ATOM 2091 C C . TRP A 1 280 ? -19.553 -10.573 24.310 1.00 95.56 280 TRP A C 1
ATOM 2093 O O . TRP A 1 280 ? -18.899 -10.896 25.300 1.00 95.56 280 TRP A O 1
ATOM 2103 N N . THR A 1 281 ? -20.818 -10.958 24.147 1.00 96.00 281 THR A N 1
ATOM 2104 C CA . THR A 1 281 ? -21.577 -11.678 25.181 1.00 96.00 281 THR A CA 1
ATOM 2105 C C . THR A 1 281 ? -22.278 -12.923 24.651 1.00 96.00 281 THR A C 1
ATOM 2107 O O . THR A 1 281 ? -22.779 -12.959 23.527 1.00 96.00 281 THR A O 1
ATOM 2110 N N . LYS A 1 282 ? -22.339 -13.968 25.482 1.00 96.44 282 LYS A N 1
ATOM 2111 C CA . LYS A 1 282 ? -23.173 -15.151 25.260 1.00 96.44 282 LYS A CA 1
ATOM 2112 C C . LYS A 1 282 ? -23.940 -15.504 26.522 1.00 96.44 282 LYS A C 1
ATOM 2114 O O . LYS A 1 282 ? -23.337 -15.873 27.525 1.00 96.44 282 LYS A O 1
ATOM 2119 N N . THR A 1 283 ? -25.266 -15.477 26.429 1.00 95.88 283 THR A N 1
ATOM 2120 C CA . THR A 1 283 ? -26.153 -15.898 27.515 1.00 95.88 283 THR A CA 1
ATOM 2121 C C . THR A 1 283 ? -26.732 -17.283 27.242 1.00 95.88 283 THR A C 1
ATOM 2123 O O . THR A 1 283 ? -27.380 -17.515 26.220 1.00 95.88 283 THR A O 1
ATOM 2126 N N . TYR A 1 284 ? -26.516 -18.200 28.181 1.00 94.81 284 TYR A N 1
ATOM 2127 C CA . TYR A 1 284 ? -27.207 -19.480 28.284 1.00 94.81 284 TYR A CA 1
ATOM 2128 C C . TYR A 1 284 ? -28.422 -19.288 29.190 1.00 94.81 284 TYR A C 1
ATOM 2130 O O . TYR A 1 284 ? -28.310 -19.254 30.418 1.00 94.81 284 TYR A O 1
ATOM 2138 N N . GLU A 1 285 ? -29.582 -19.094 28.573 1.00 93.12 285 GLU A N 1
ATOM 2139 C CA . GLU A 1 285 ? -30.831 -18.854 29.289 1.00 93.12 285 GLU A CA 1
ATOM 2140 C C . GLU A 1 285 ? -31.426 -20.145 29.849 1.00 93.12 285 GLU A C 1
ATOM 2142 O O . GLU A 1 285 ? -31.406 -21.194 29.201 1.00 93.12 285 GLU A O 1
ATOM 2147 N N . ASN A 1 286 ? -32.049 -20.042 31.022 1.00 92.12 286 ASN A N 1
ATOM 2148 C CA . ASN A 1 286 ? -32.778 -21.134 31.667 1.00 92.12 286 ASN A CA 1
ATOM 2149 C C . ASN A 1 286 ? -31.957 -22.427 31.838 1.00 92.12 286 ASN A C 1
ATOM 2151 O O . ASN A 1 286 ? -32.490 -23.534 31.737 1.00 92.12 286 ASN A O 1
ATOM 2155 N N . PHE A 1 287 ? -30.665 -22.291 32.117 1.00 93.69 287 PHE A N 1
ATOM 2156 C CA . PHE A 1 287 ? -29.764 -23.396 32.395 1.00 93.69 287 PHE A CA 1
ATOM 2157 C C . PHE A 1 287 ? -30.154 -24.107 33.699 1.00 93.69 287 PHE A C 1
ATOM 2159 O O . PHE A 1 287 ? -30.230 -23.489 34.761 1.00 93.69 287 PHE A O 1
ATOM 2166 N N . GLU A 1 288 ? -30.405 -25.415 33.638 1.00 93.94 288 GLU A N 1
ATOM 2167 C CA . GLU A 1 288 ? -30.785 -26.205 34.811 1.00 93.94 288 GLU A CA 1
ATOM 2168 C C . GLU A 1 288 ? -29.548 -26.712 35.565 1.00 93.94 288 GLU A C 1
ATOM 2170 O O . GLU A 1 288 ? -28.802 -27.577 35.093 1.00 93.94 288 GLU A O 1
ATOM 2175 N N . VAL A 1 289 ? -29.373 -26.214 36.788 1.00 93.38 289 VAL A N 1
ATOM 2176 C CA . VAL A 1 289 ? -28.455 -26.780 37.777 1.00 93.38 289 VAL A CA 1
ATOM 2177 C C . VAL A 1 289 ? -29.228 -27.794 38.616 1.00 93.38 289 VAL A C 1
ATOM 2179 O O . VAL A 1 289 ? -30.174 -27.458 39.331 1.00 93.38 289 VAL A O 1
ATOM 2182 N N . ASN A 1 290 ? -28.832 -29.056 38.534 1.00 90.69 290 ASN A N 1
ATOM 2183 C CA . ASN A 1 290 ? -29.425 -30.189 39.229 1.00 90.69 290 ASN A CA 1
ATOM 2184 C C . ASN A 1 290 ? -28.378 -30.892 40.109 1.00 90.69 290 ASN A C 1
ATOM 2186 O O . ASN A 1 290 ? -27.222 -30.490 40.190 1.00 90.69 290 ASN A O 1
ATOM 2190 N N . ALA A 1 291 ? -28.785 -31.956 40.801 1.00 89.62 291 ALA A N 1
ATOM 2191 C CA . ALA A 1 291 ? -27.907 -32.659 41.736 1.00 89.62 291 ALA A CA 1
ATOM 2192 C C . ALA A 1 291 ? -26.670 -33.310 41.082 1.00 89.62 291 ALA A C 1
ATOM 2194 O O . ALA A 1 291 ? -25.729 -33.643 41.799 1.00 89.62 291 ALA A O 1
ATOM 2195 N N . ASP A 1 292 ? -26.673 -33.504 39.759 1.00 88.81 292 ASP A N 1
ATOM 2196 C CA . ASP A 1 292 ? -25.583 -34.153 39.030 1.00 88.81 292 ASP A CA 1
ATOM 2197 C C . ASP A 1 292 ? -24.520 -33.153 38.542 1.00 88.81 292 ASP A C 1
ATOM 2199 O O . ASP A 1 292 ? -23.375 -33.553 38.336 1.00 88.81 292 ASP A O 1
ATOM 2203 N N . ASN A 1 293 ? -24.878 -31.873 38.361 1.00 90.06 293 ASN A N 1
ATOM 2204 C CA . ASN A 1 293 ? -23.976 -30.823 37.865 1.00 90.06 293 ASN A CA 1
ATOM 2205 C C . ASN A 1 293 ? -23.775 -29.635 38.839 1.00 90.06 293 ASN A C 1
ATOM 2207 O O . ASN A 1 293 ? -22.980 -28.738 38.544 1.00 90.06 293 ASN A O 1
ATOM 2211 N N . ALA A 1 294 ? -24.437 -29.616 39.998 1.00 90.62 294 ALA A N 1
ATOM 2212 C CA . ALA A 1 294 ? -24.204 -28.610 41.035 1.00 90.62 294 ALA A CA 1
ATOM 2213 C C . ALA A 1 294 ? -22.746 -28.633 41.533 1.00 90.62 294 ALA A C 1
ATOM 2215 O O . ALA A 1 294 ? -22.169 -29.700 41.750 1.00 90.62 294 ALA A O 1
ATOM 2216 N N . GLY A 1 295 ? -22.138 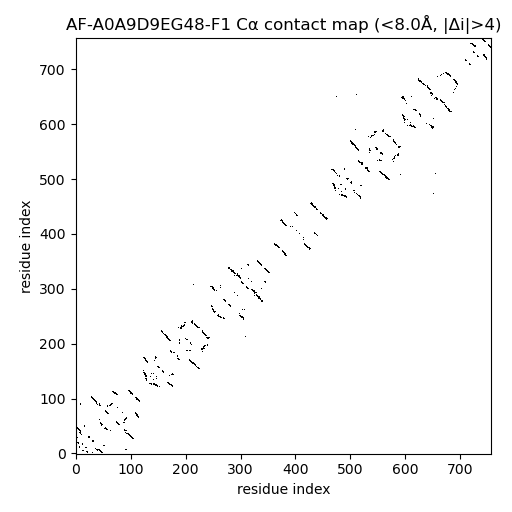-27.453 41.688 1.00 89.50 295 GLY A N 1
ATOM 2217 C CA . GLY A 1 295 ? -20.745 -27.303 42.134 1.00 89.50 295 GLY A CA 1
ATOM 2218 C C . GLY A 1 295 ? -19.677 -27.702 41.102 1.00 89.50 295 GLY A C 1
ATOM 2219 O O . GLY A 1 295 ? -18.482 -27.661 41.404 1.00 89.50 295 GLY A O 1
ATOM 2220 N N . THR A 1 296 ? -20.064 -28.101 39.885 1.00 93.00 296 THR A N 1
ATOM 2221 C CA . THR A 1 296 ? -19.102 -28.535 38.857 1.00 93.00 296 THR A CA 1
ATOM 2222 C C . THR A 1 296 ? -18.336 -27.345 38.290 1.00 93.00 296 THR A C 1
ATOM 2224 O O . THR A 1 296 ? -18.914 -26.288 38.043 1.00 93.00 296 THR A O 1
ATOM 2227 N N . VAL A 1 297 ? -17.039 -27.526 38.042 1.00 93.44 297 VAL A N 1
ATOM 2228 C CA . VAL A 1 297 ? -16.209 -26.540 37.340 1.00 93.44 297 VAL A CA 1
ATOM 2229 C C . VAL A 1 297 ? -16.289 -26.810 35.841 1.00 93.44 297 VAL A C 1
ATOM 2231 O O . VAL A 1 297 ? -15.926 -27.895 35.395 1.00 93.44 297 VAL A O 1
ATOM 2234 N N . ILE A 1 298 ? -16.755 -25.820 35.094 1.00 92.62 298 ILE A N 1
ATOM 2235 C CA . ILE A 1 298 ? -16.839 -25.792 33.637 1.00 92.62 298 ILE A CA 1
ATOM 2236 C C . ILE A 1 298 ? -15.616 -25.065 33.097 1.00 92.62 298 ILE A C 1
ATOM 2238 O O . ILE A 1 298 ? -15.330 -23.948 33.527 1.00 92.62 298 ILE A O 1
ATOM 2242 N N . SER A 1 299 ? -14.919 -25.680 32.149 1.00 92.50 299 SER A N 1
ATOM 2243 C CA . SER A 1 299 ? -13.825 -25.065 31.396 1.00 92.50 299 SER A CA 1
ATOM 2244 C C . SER A 1 299 ? -14.314 -24.561 30.040 1.00 92.50 299 SER A C 1
ATOM 2246 O O . SER A 1 299 ? -15.080 -25.249 29.367 1.00 92.50 299 SER A O 1
ATOM 2248 N N . PHE A 1 300 ? -13.862 -23.380 29.621 1.00 92.69 300 PHE A N 1
ATOM 2249 C CA . PHE A 1 300 ? -14.230 -22.791 28.331 1.00 92.69 300 PHE A CA 1
ATOM 2250 C C . PHE A 1 300 ? -13.164 -21.827 27.778 1.00 92.69 300 PHE A C 1
ATOM 2252 O O . PHE A 1 300 ? -12.224 -21.436 28.476 1.00 92.69 300 PHE A O 1
ATOM 2259 N N . LYS A 1 301 ? -13.321 -21.463 26.505 1.00 92.31 301 LYS A N 1
ATOM 2260 C CA . LYS A 1 301 ? -12.542 -20.502 25.712 1.00 92.31 301 LYS A CA 1
ATOM 2261 C C . LYS A 1 301 ? -13.462 -19.766 24.733 1.00 92.31 301 LYS A C 1
ATOM 2263 O O . LYS A 1 301 ? -14.594 -20.192 24.510 1.00 92.31 301 LYS A O 1
ATOM 2268 N N . ALA A 1 302 ? -12.956 -18.704 24.115 1.00 92.62 302 ALA A N 1
ATOM 2269 C CA . ALA A 1 302 ? -13.578 -18.073 22.952 1.00 92.62 302 ALA A CA 1
ATOM 2270 C C . ALA A 1 302 ? -12.681 -18.254 21.719 1.00 92.62 302 ALA A C 1
ATOM 2272 O O . ALA A 1 302 ? -11.472 -18.039 21.803 1.00 92.62 302 ALA A O 1
ATOM 2273 N N . VAL A 1 303 ? -13.265 -18.652 20.589 1.00 90.81 303 VAL A N 1
ATOM 2274 C CA . VAL A 1 303 ? -12.570 -18.902 19.315 1.00 90.81 303 VAL A CA 1
ATOM 2275 C C . VAL A 1 303 ? -13.097 -17.950 18.251 1.00 90.81 303 VAL A C 1
ATOM 2277 O O . VAL A 1 303 ? -14.307 -17.785 18.106 1.00 90.81 303 VAL A O 1
ATOM 2280 N N . ALA A 1 304 ? -12.193 -17.323 17.507 1.00 88.75 304 ALA A N 1
ATOM 2281 C CA . ALA A 1 304 ? -12.538 -16.397 16.440 1.00 88.75 304 ALA A CA 1
ATOM 2282 C C . ALA A 1 304 ? -12.994 -17.154 15.184 1.00 88.75 304 ALA A C 1
ATOM 2284 O O . ALA A 1 304 ? -12.354 -18.122 14.767 1.00 88.75 304 ALA A O 1
ATOM 2285 N N . ASN A 1 305 ? -14.075 -16.687 14.552 1.00 87.06 305 ASN A N 1
ATOM 2286 C CA . ASN A 1 305 ? -14.561 -17.148 13.243 1.00 87.06 305 ASN A CA 1
ATOM 2287 C C . ASN A 1 305 ? -14.634 -18.682 13.094 1.00 87.06 305 ASN A C 1
ATOM 2289 O O . ASN A 1 305 ? -14.243 -19.228 12.061 1.00 87.06 305 ASN A O 1
ATOM 2293 N N . HIS A 1 306 ? -15.093 -19.384 14.135 1.00 90.12 306 HIS A N 1
ATOM 2294 C CA . HIS A 1 306 ? -15.212 -20.852 14.155 1.00 90.12 306 HIS A CA 1
ATOM 2295 C C . HIS A 1 306 ? -13.907 -21.620 13.882 1.00 90.12 306 HIS A C 1
ATOM 2297 O O . HIS A 1 306 ? -13.941 -22.791 13.497 1.00 90.12 306 HIS A O 1
ATOM 2303 N N . ASN A 1 307 ? -12.739 -20.998 14.070 1.00 82.62 307 ASN A N 1
ATOM 2304 C CA . ASN A 1 307 ? -11.460 -21.597 13.705 1.00 82.62 307 ASN A CA 1
ATOM 2305 C C . ASN A 1 307 ? -10.345 -21.260 14.705 1.00 82.62 307 ASN A C 1
ATOM 2307 O O . ASN A 1 307 ? -9.865 -20.131 14.771 1.00 82.62 307 ASN A O 1
ATOM 2311 N N . TYR A 1 308 ? -9.846 -22.283 15.409 1.00 81.12 308 TYR A N 1
ATOM 2312 C CA . TYR A 1 308 ? -8.724 -22.155 16.349 1.00 81.12 308 TYR A CA 1
ATOM 2313 C C . TYR A 1 308 ? -7.471 -21.514 15.733 1.00 81.12 308 TYR A C 1
ATOM 2315 O O . TYR A 1 308 ? -6.701 -20.873 16.439 1.00 81.12 308 TYR A O 1
ATOM 2323 N N . SER A 1 309 ? -7.248 -21.676 14.426 1.00 71.06 309 SER A N 1
ATOM 2324 C CA . SER A 1 309 ? -6.099 -21.081 13.733 1.00 71.06 309 SER A CA 1
ATOM 2325 C C . SER A 1 309 ? -6.262 -19.588 13.430 1.00 71.06 309 SER A C 1
ATOM 2327 O O . SER A 1 309 ? -5.264 -18.938 13.136 1.00 71.06 309 SER A O 1
ATOM 2329 N N . VAL A 1 310 ? -7.486 -19.050 13.489 1.00 69.50 310 VAL A N 1
ATOM 2330 C CA . VAL A 1 310 ? -7.757 -17.613 13.309 1.00 69.50 310 VAL A CA 1
ATOM 2331 C C . VAL A 1 310 ? -7.500 -16.852 14.610 1.00 69.50 310 VAL A C 1
ATOM 2333 O O . VAL A 1 310 ? -6.930 -15.766 14.581 1.00 69.50 310 VAL A O 1
ATOM 2336 N N . GLY A 1 311 ? -7.873 -17.432 15.753 1.00 74.62 311 GLY A N 1
ATOM 2337 C CA . GLY A 1 311 ? -7.563 -16.890 17.074 1.00 74.62 311 GLY A CA 1
ATOM 2338 C C . GLY A 1 311 ? -8.338 -17.583 18.194 1.00 74.62 311 GLY A C 1
ATOM 2339 O O . GLY A 1 311 ? -9.467 -18.025 17.994 1.00 74.62 311 GLY A O 1
ATOM 2340 N N . GLU A 1 312 ? -7.745 -17.658 19.386 1.00 82.56 312 GLU A N 1
ATOM 2341 C CA . GLU A 1 312 ? -8.402 -18.146 20.604 1.00 82.56 312 GLU A CA 1
ATOM 2342 C C . GLU A 1 312 ? -8.004 -17.327 21.845 1.00 82.56 312 GLU A C 1
ATOM 2344 O O . GLU A 1 312 ? -6.908 -16.770 21.923 1.00 82.56 312 GLU A O 1
ATOM 2349 N N . VAL A 1 313 ? -8.896 -17.280 22.835 1.00 78.50 313 VAL A N 1
ATOM 2350 C CA . VAL A 1 313 ? -8.729 -16.615 24.143 1.00 78.50 313 VAL A CA 1
ATOM 2351 C C . VAL A 1 313 ? -9.075 -17.646 25.228 1.00 78.50 313 VAL A C 1
ATOM 2353 O O . VAL A 1 313 ? -10.093 -18.321 25.033 1.00 78.50 313 VAL A O 1
ATOM 2356 N N . PRO A 1 314 ? -8.348 -17.819 26.363 1.00 60.75 314 PRO A N 1
ATOM 2357 C CA . PRO A 1 314 ? -7.184 -17.111 26.938 1.00 60.75 314 PRO A CA 1
ATOM 2358 C C . PRO A 1 314 ? -5.799 -17.740 26.648 1.00 60.75 314 PRO A C 1
ATOM 2360 O O . PRO A 1 314 ? -5.664 -18.935 26.397 1.00 60.75 314 PRO A O 1
ATOM 2363 N N . GLN A 1 315 ? -4.757 -16.899 26.719 1.00 55.28 315 GLN A N 1
ATOM 2364 C CA . GLN A 1 315 ? -3.401 -17.131 26.196 1.00 55.28 315 GLN A CA 1
ATOM 2365 C C . GLN A 1 315 ? -2.652 -18.347 26.783 1.00 55.28 315 GLN A C 1
ATOM 2367 O O . GLN A 1 315 ? -2.263 -18.356 27.956 1.00 55.28 315 GLN A O 1
ATOM 2372 N N . GLY A 1 316 ? -2.345 -19.313 25.910 1.00 50.75 316 GLY A N 1
ATOM 2373 C CA . GLY A 1 316 ? -1.384 -20.403 26.119 1.00 50.75 316 GLY A CA 1
ATOM 2374 C C . GLY A 1 316 ? -2.012 -21.800 26.103 1.00 50.75 316 GLY A C 1
ATOM 2375 O O . GLY A 1 316 ? -3.123 -21.998 26.598 1.00 50.75 316 GLY A O 1
ATOM 2376 N N . GLU A 1 317 ? -1.283 -22.789 25.563 1.00 45.47 317 GLU A N 1
ATOM 2377 C CA . GLU A 1 317 ? -1.673 -24.206 25.624 1.00 45.47 317 GLU A CA 1
ATOM 2378 C C . GLU A 1 317 ? -2.001 -24.601 27.080 1.00 45.47 317 GLU A C 1
ATOM 2380 O O . GLU A 1 317 ? -1.118 -24.681 27.934 1.00 45.47 317 GLU A O 1
ATOM 2385 N N . GLY A 1 318 ? -3.288 -24.835 27.368 1.00 57.97 318 GLY A N 1
ATOM 2386 C CA . GLY A 1 318 ? -3.783 -25.281 28.677 1.00 57.97 318 GLY A CA 1
ATOM 2387 C C . GLY A 1 318 ? -4.407 -24.219 29.598 1.00 57.97 318 GLY A C 1
ATOM 2388 O O . GLY A 1 318 ? -4.833 -24.587 30.692 1.00 57.97 318 GLY A O 1
ATOM 2389 N N . ASN A 1 319 ? -4.513 -22.946 29.196 1.00 71.31 319 ASN A N 1
ATOM 2390 C CA . ASN A 1 319 ? -5.129 -21.880 30.009 1.00 71.31 319 ASN A CA 1
ATOM 2391 C C . ASN A 1 319 ? -6.623 -21.678 29.701 1.00 71.31 319 ASN A C 1
ATOM 2393 O O . ASN A 1 319 ? -7.017 -20.677 29.114 1.00 71.31 319 ASN A O 1
ATOM 2397 N N . ASN A 1 320 ? -7.474 -22.616 30.112 1.00 86.25 320 ASN A N 1
ATOM 2398 C CA . ASN A 1 320 ? -8.925 -22.471 29.952 1.00 86.25 320 ASN A CA 1
ATOM 2399 C C . ASN A 1 320 ? -9.505 -21.507 31.002 1.00 86.25 320 ASN A C 1
ATOM 2401 O O . ASN A 1 320 ? -9.113 -21.551 32.171 1.00 86.25 320 ASN A O 1
ATOM 2405 N N . ALA A 1 321 ? -10.475 -20.678 30.608 1.00 89.38 321 ALA A N 1
ATOM 2406 C CA . ALA A 1 321 ? -11.312 -19.964 31.566 1.00 89.38 321 ALA A CA 1
ATOM 2407 C C . ALA A 1 321 ? -12.182 -20.975 32.322 1.00 89.38 321 ALA A C 1
ATOM 2409 O O . ALA A 1 321 ? -12.503 -22.043 31.795 1.00 89.38 321 ALA A O 1
ATOM 2410 N N . THR A 1 322 ? -12.545 -20.654 33.565 1.00 90.38 322 THR A N 1
ATOM 2411 C CA . THR A 1 322 ? -13.362 -21.553 34.386 1.00 90.38 322 THR A CA 1
ATOM 2412 C C . THR A 1 322 ? -14.537 -20.837 35.029 1.00 90.38 322 THR A C 1
ATOM 2414 O O . THR A 1 322 ? -14.459 -19.660 35.380 1.00 90.38 322 THR A O 1
ATOM 2417 N N . LEU A 1 323 ? -15.630 -21.576 35.172 1.00 91.75 323 LEU A N 1
ATOM 2418 C CA . LEU A 1 323 ? -16.871 -21.181 35.823 1.00 91.75 323 LEU A CA 1
ATOM 2419 C C . LEU A 1 323 ? -17.278 -22.306 36.772 1.00 91.75 323 LEU A C 1
ATOM 2421 O O . LEU A 1 323 ? -17.401 -23.447 36.338 1.00 91.75 323 LEU A O 1
ATOM 2425 N N . THR A 1 324 ? -17.535 -22.007 38.041 1.00 94.38 324 THR A N 1
ATOM 2426 C CA . THR A 1 324 ? -18.104 -22.997 38.967 1.00 94.38 324 THR A CA 1
ATOM 2427 C C . THR A 1 324 ? -19.615 -22.832 39.006 1.00 94.38 324 THR A C 1
ATOM 2429 O O . THR A 1 324 ? -20.106 -21.767 39.381 1.00 94.38 324 THR A O 1
ATOM 2432 N N . LEU A 1 325 ? -20.356 -23.878 38.637 1.00 93.31 325 LEU A N 1
ATOM 2433 C CA . LEU A 1 325 ? -21.811 -23.878 38.750 1.00 93.31 325 LEU A CA 1
ATOM 2434 C C . LEU A 1 325 ? -22.239 -23.779 40.226 1.00 93.31 325 LEU A C 1
ATOM 2436 O O . LEU A 1 325 ? -21.564 -24.337 41.095 1.00 93.31 325 LEU A O 1
ATOM 2440 N N . PRO A 1 326 ? -23.362 -23.107 40.532 1.00 92.44 326 PRO A N 1
ATOM 2441 C CA . PRO A 1 326 ? -23.889 -23.021 41.889 1.00 92.44 326 PRO A CA 1
ATOM 2442 C C . PRO A 1 326 ? -24.059 -24.395 42.554 1.00 92.44 326 PRO A C 1
ATOM 2444 O O . PRO A 1 326 ? -24.413 -25.379 41.911 1.00 92.44 326 PRO A O 1
ATOM 2447 N N . GLU A 1 327 ? -23.839 -24.455 43.868 1.00 91.75 327 GLU A N 1
ATOM 2448 C CA . GLU A 1 327 ? -24.128 -25.645 44.692 1.00 91.75 327 GLU A CA 1
ATOM 2449 C C . GLU A 1 327 ? -25.640 -25.858 44.882 1.00 91.75 327 GLU A C 1
ATOM 2451 O O . GLU A 1 327 ? -26.107 -26.949 45.209 1.00 91.75 327 GLU A O 1
ATOM 2456 N N . GLU A 1 328 ? -26.425 -24.793 44.711 1.00 90.12 328 GLU A N 1
ATOM 2457 C CA . GLU A 1 328 ? -27.870 -24.846 44.848 1.00 90.12 328 GLU A CA 1
ATOM 2458 C C . GLU A 1 328 ? -28.527 -25.256 43.525 1.00 90.12 328 GLU A C 1
ATOM 2460 O O . GLU A 1 328 ? -28.269 -24.673 42.475 1.00 90.12 328 GLU A O 1
ATOM 2465 N N . THR A 1 329 ? -29.422 -26.244 43.581 1.00 88.81 329 THR A N 1
ATOM 2466 C CA . THR A 1 329 ? -30.207 -26.645 42.411 1.00 88.81 329 THR A CA 1
ATOM 2467 C C . THR A 1 329 ? -31.228 -25.570 42.044 1.00 88.81 329 THR A C 1
ATOM 2469 O O . THR A 1 329 ? -31.914 -25.033 42.920 1.00 88.81 329 THR A O 1
ATOM 2472 N N . GLY A 1 330 ? -31.400 -25.306 40.756 1.00 89.94 330 GLY A N 1
ATOM 2473 C CA . GLY A 1 330 ? -32.323 -24.298 40.255 1.00 89.94 330 GLY A CA 1
ATOM 2474 C C . GLY A 1 330 ? -32.139 -24.030 38.768 1.00 89.94 330 GLY A C 1
ATOM 2475 O O . GLY A 1 330 ? -31.307 -24.642 38.107 1.00 89.94 330 GLY A O 1
ATOM 2476 N N . ILE A 1 331 ? -32.932 -23.101 38.249 1.00 89.69 331 ILE A N 1
ATOM 2477 C CA . ILE A 1 331 ? -32.770 -22.580 36.893 1.00 89.69 331 ILE A CA 1
ATOM 2478 C C . ILE A 1 331 ? -31.926 -21.310 36.983 1.00 89.69 331 ILE A C 1
ATOM 2480 O O . ILE A 1 331 ? -32.156 -20.502 37.880 1.00 89.69 331 ILE A O 1
ATOM 2484 N N . TYR A 1 332 ? -30.959 -21.134 36.090 1.00 92.06 332 TYR A N 1
ATOM 2485 C CA . TYR A 1 332 ? -30.025 -20.011 36.081 1.00 92.06 332 TYR A CA 1
ATOM 2486 C C . TYR A 1 332 ? -29.864 -19.440 34.671 1.00 92.06 332 TYR A C 1
ATOM 2488 O O . TYR A 1 332 ? -29.928 -20.171 33.690 1.00 92.06 332 TYR A O 1
ATOM 2496 N N . ASN A 1 333 ? -29.618 -18.139 34.569 1.00 92.69 333 ASN A N 1
ATOM 2497 C CA . ASN A 1 333 ? -29.065 -17.524 33.370 1.00 92.69 333 ASN A CA 1
ATOM 2498 C C . ASN A 1 333 ? -27.560 -17.371 33.581 1.00 92.69 333 ASN A C 1
ATOM 2500 O O . ASN A 1 333 ? -27.139 -16.834 34.608 1.00 92.69 333 ASN A O 1
ATOM 2504 N N . ILE A 1 334 ? -26.765 -17.874 32.640 1.00 95.44 334 ILE A N 1
ATOM 2505 C CA . ILE A 1 334 ? -25.302 -17.793 32.684 1.00 95.44 334 ILE A CA 1
ATOM 2506 C C . ILE A 1 334 ? -24.850 -16.925 31.519 1.00 95.44 334 ILE A C 1
ATOM 2508 O O . ILE A 1 334 ? -25.028 -17.315 30.367 1.00 95.44 334 ILE A O 1
ATOM 2512 N N . THR A 1 335 ? -24.256 -15.776 31.812 1.00 95.69 335 THR A N 1
ATOM 2513 C CA . THR A 1 335 ? -23.711 -14.860 30.807 1.00 95.69 335 THR A CA 1
ATOM 2514 C C . THR A 1 335 ? -22.195 -14.960 30.813 1.00 95.69 335 THR A C 1
ATOM 2516 O O . THR A 1 335 ? -21.568 -14.853 31.865 1.00 95.69 335 THR A O 1
ATOM 2519 N N . LEU A 1 336 ? -21.600 -15.171 29.645 1.00 95.06 336 LEU A N 1
ATOM 2520 C CA . LEU A 1 336 ? -20.158 -15.108 29.430 1.00 95.06 336 LEU A CA 1
ATOM 2521 C C . LEU A 1 336 ? -19.835 -13.853 28.633 1.00 95.06 336 LEU A C 1
ATOM 2523 O O . LEU A 1 336 ? -20.480 -13.603 27.614 1.00 95.06 336 LEU A O 1
ATOM 2527 N N . THR A 1 337 ? -18.820 -13.112 29.066 1.00 94.69 337 THR A N 1
ATOM 2528 C CA . THR A 1 337 ? -18.421 -11.849 28.440 1.00 94.69 337 THR A CA 1
ATOM 2529 C C . THR A 1 337 ? -16.947 -11.892 28.073 1.00 94.69 337 THR A C 1
ATOM 2531 O O . THR A 1 337 ? -16.107 -12.223 28.909 1.00 94.69 337 THR A O 1
ATOM 2534 N N . LEU A 1 338 ? -16.635 -11.556 26.825 1.00 93.56 338 LEU A N 1
ATOM 2535 C CA . LEU A 1 338 ? -15.285 -11.368 26.306 1.00 93.56 338 LEU A CA 1
ATOM 2536 C C . LEU A 1 338 ? -15.063 -9.878 26.047 1.00 93.56 338 LEU A C 1
ATOM 2538 O O . LEU A 1 338 ? -15.807 -9.268 25.284 1.00 93.56 338 LEU A O 1
ATOM 2542 N N . ASN A 1 339 ? -14.013 -9.316 26.637 1.00 90.56 339 ASN A N 1
ATOM 2543 C CA . ASN A 1 339 ? -13.515 -7.988 26.304 1.00 90.56 339 ASN A CA 1
ATOM 2544 C C . ASN A 1 339 ? -12.261 -8.130 25.432 1.00 90.56 339 ASN A C 1
ATOM 2546 O O . ASN A 1 339 ? -11.225 -8.612 25.890 1.00 90.56 339 ASN A O 1
ATOM 2550 N N . THR A 1 340 ? -12.340 -7.732 24.161 1.00 86.38 340 THR A N 1
ATOM 2551 C CA . THR A 1 340 ? -11.209 -7.828 23.222 1.00 86.38 340 THR A CA 1
ATOM 2552 C C . THR A 1 340 ? -10.172 -6.721 23.415 1.00 86.38 340 THR A C 1
ATOM 2554 O O . THR A 1 340 ? -9.078 -6.816 22.863 1.00 86.38 340 THR A O 1
ATOM 2557 N N . GLY A 1 341 ? -10.485 -5.674 24.186 1.00 81.75 341 GLY A N 1
ATOM 2558 C CA . GLY A 1 341 ? -9.551 -4.592 24.510 1.00 81.75 341 GLY A CA 1
ATOM 2559 C C . GLY A 1 341 ? -8.458 -5.017 25.493 1.00 81.75 341 GLY A C 1
ATOM 2560 O O . GLY A 1 341 ? -7.308 -4.604 25.351 1.00 81.75 341 GLY A O 1
ATOM 2561 N N . ASP A 1 342 ? -8.793 -5.874 26.461 1.00 84.94 342 ASP A N 1
ATOM 2562 C CA . ASP A 1 342 ? -7.857 -6.404 27.465 1.00 84.94 342 ASP A CA 1
ATOM 2563 C C . ASP A 1 342 ? -7.738 -7.941 27.464 1.00 84.94 342 ASP A C 1
ATOM 2565 O O . ASP A 1 342 ? -6.988 -8.507 28.263 1.00 84.94 342 ASP A O 1
ATOM 2569 N N . TRP A 1 343 ? -8.426 -8.608 26.533 1.00 84.94 343 TRP A N 1
ATOM 2570 C CA . TRP A 1 343 ? -8.467 -10.063 26.366 1.00 84.94 343 TRP A CA 1
ATOM 2571 C C . TRP A 1 343 ? -8.969 -10.819 27.605 1.00 84.94 343 TRP A C 1
ATOM 2573 O O . TRP A 1 343 ? -8.527 -11.939 27.884 1.00 84.94 343 TRP A O 1
ATOM 2583 N N . THR A 1 344 ? -9.903 -10.226 28.354 1.00 85.56 344 THR A N 1
ATOM 2584 C CA . THR A 1 344 ? -10.497 -10.848 29.544 1.00 85.56 344 THR A CA 1
ATOM 2585 C C . THR A 1 344 ? -11.798 -11.591 29.232 1.00 85.56 344 THR A C 1
ATOM 2587 O O . THR A 1 344 ? -12.650 -11.116 28.485 1.00 85.56 344 THR A O 1
ATOM 2590 N N . LEU A 1 345 ? -11.951 -12.779 29.830 1.00 90.50 345 LEU A N 1
ATOM 2591 C CA . LEU A 1 345 ? -13.191 -13.560 29.845 1.00 90.50 345 LEU A CA 1
ATOM 2592 C C . LEU A 1 345 ? -13.761 -13.549 31.263 1.00 90.50 345 LEU A C 1
ATOM 2594 O O . LEU A 1 345 ? -13.114 -14.022 32.201 1.00 90.50 345 LEU A O 1
ATOM 2598 N N . SER A 1 346 ? -14.971 -13.027 31.419 1.00 90.50 346 SER A N 1
ATOM 2599 C CA . SER A 1 346 ? -15.715 -13.011 32.676 1.00 90.50 346 SER A CA 1
ATOM 2600 C C . SER A 1 346 ? -17.023 -13.788 32.547 1.00 90.50 346 SER A C 1
ATOM 2602 O O . SER A 1 346 ? -17.442 -14.185 31.457 1.00 90.50 346 SER A O 1
ATOM 2604 N N . ASN A 1 347 ? -17.636 -14.080 33.690 1.00 92.44 347 ASN A N 1
ATOM 2605 C CA . ASN A 1 347 ? -18.900 -14.791 33.761 1.00 92.44 347 ASN A CA 1
ATOM 2606 C C . ASN A 1 347 ? -19.796 -14.197 34.847 1.00 92.44 347 ASN A C 1
ATOM 2608 O O . ASN A 1 347 ? -19.311 -13.711 35.869 1.00 92.44 347 ASN A O 1
ATOM 2612 N N . GLU A 1 348 ? -21.099 -14.283 34.621 1.00 94.06 348 GLU A N 1
ATOM 2613 C CA . GLU A 1 348 ? -22.145 -13.903 35.561 1.00 94.06 348 GLU A CA 1
ATOM 2614 C C . GLU A 1 348 ? -23.196 -15.017 35.615 1.00 94.06 348 GLU A C 1
ATOM 2616 O O . GLU A 1 348 ? -23.601 -15.553 34.583 1.00 94.06 348 GLU A O 1
ATOM 2621 N N . ILE A 1 349 ? -23.630 -15.386 36.824 1.00 92.06 349 ILE A N 1
ATOM 2622 C CA . ILE A 1 349 ? -24.649 -16.417 37.045 1.00 92.06 349 ILE A CA 1
ATOM 2623 C C . ILE A 1 349 ? -25.787 -15.822 37.867 1.00 92.06 349 ILE A C 1
ATOM 2625 O O . ILE A 1 349 ? -25.581 -15.409 39.008 1.00 92.06 349 ILE A O 1
ATOM 2629 N N . VAL A 1 350 ? -27.003 -15.853 37.327 1.00 89.81 350 VAL A N 1
ATOM 2630 C CA . VAL A 1 350 ? -28.198 -15.305 37.983 1.00 89.81 350 VAL A CA 1
ATOM 2631 C C . VAL A 1 350 ? -29.261 -16.388 38.113 1.00 89.81 350 VAL A C 1
ATOM 2633 O O . VAL A 1 350 ? -29.654 -16.998 37.122 1.00 89.81 350 VAL A O 1
ATOM 2636 N N . LYS A 1 351 ? -29.751 -16.645 39.332 1.00 87.75 351 LYS A N 1
ATOM 2637 C CA . LYS A 1 351 ? -30.821 -17.629 39.563 1.00 87.75 351 LYS A CA 1
ATOM 2638 C C . LYS A 1 351 ? -32.163 -17.099 39.070 1.00 87.75 351 LYS A C 1
ATOM 2640 O O . LYS A 1 351 ? -32.600 -16.022 39.459 1.00 87.75 351 LYS A O 1
ATOM 2645 N N . VAL A 1 352 ? -32.864 -17.897 38.281 1.00 81.12 352 VAL A N 1
ATOM 2646 C CA . VAL A 1 352 ? -34.210 -17.617 37.788 1.00 81.12 352 VAL A CA 1
ATOM 2647 C C . VAL A 1 352 ? -35.228 -18.067 38.842 1.00 81.12 352 VAL A C 1
ATOM 2649 O O . VAL A 1 352 ? -35.428 -19.260 39.070 1.00 81.12 352 VAL A O 1
ATOM 2652 N N . GLY A 1 353 ? -35.883 -17.104 39.498 1.00 66.88 353 GLY A N 1
ATOM 2653 C CA . GLY A 1 353 ? -37.044 -17.346 40.368 1.00 66.88 353 GLY A CA 1
ATOM 2654 C C . GLY A 1 353 ? -36.763 -17.783 41.817 1.00 66.88 353 GLY A C 1
ATOM 2655 O O . GLY A 1 353 ? -37.665 -18.329 42.451 1.00 66.88 353 GLY A O 1
ATOM 2656 N N . GLY A 1 354 ? -35.555 -17.570 42.353 1.00 40.00 354 GLY A N 1
ATOM 2657 C CA . GLY A 1 354 ? -35.261 -17.705 43.792 1.00 40.00 354 GLY A CA 1
ATOM 2658 C C . GLY A 1 354 ? -35.475 -16.392 44.557 1.00 40.00 354 GLY A C 1
ATOM 2659 O O . GLY A 1 354 ? -35.395 -15.331 43.948 1.00 40.00 354 GLY A O 1
ATOM 2660 N N . GLU A 1 355 ? -35.758 -16.466 45.867 1.00 37.12 355 GLU A N 1
ATOM 2661 C CA . GLU A 1 355 ? -35.832 -15.284 46.743 1.00 37.12 355 GLU A CA 1
ATOM 2662 C C . GLU A 1 355 ? -34.569 -14.417 46.602 1.00 37.12 355 GLU A C 1
ATOM 2664 O O . GLU A 1 355 ? -33.447 -14.923 46.545 1.00 37.12 355 GLU A O 1
ATOM 2669 N N . GLU A 1 356 ? -34.819 -13.116 46.479 1.00 35.59 356 GLU A N 1
ATOM 2670 C CA . GLU A 1 356 ? -33.896 -12.035 46.140 1.00 35.59 356 GLU A CA 1
ATOM 2671 C C . GLU A 1 356 ? -32.682 -11.971 47.095 1.00 35.59 356 GLU A C 1
ATOM 2673 O O . GLU A 1 356 ? -32.840 -12.206 48.298 1.00 35.59 356 GLU A O 1
ATOM 2678 N N . PRO A 1 357 ? -31.465 -11.657 46.607 1.00 33.91 357 PRO A N 1
ATOM 2679 C CA . PRO A 1 357 ? -30.354 -11.305 47.487 1.00 33.91 357 PRO A CA 1
ATOM 2680 C C . PRO A 1 357 ? -30.689 -10.019 48.265 1.00 33.91 357 PRO A C 1
ATOM 2682 O O . PRO A 1 357 ? -31.493 -9.214 47.807 1.00 33.91 357 PRO A O 1
ATOM 2685 N N . GLU A 1 358 ? -30.084 -9.844 49.447 1.00 32.34 358 GLU A N 1
ATOM 2686 C CA . GLU A 1 358 ? -30.246 -8.665 50.319 1.00 32.34 358 GLU A CA 1
ATOM 2687 C C . GLU A 1 358 ? -30.371 -7.353 49.513 1.00 32.34 358 GLU A C 1
ATOM 2689 O O . GLU A 1 358 ? -29.544 -7.116 48.625 1.00 32.34 358 GLU A O 1
ATOM 2694 N N . PRO A 1 359 ? -31.376 -6.502 49.804 1.00 37.69 359 PRO A N 1
ATOM 2695 C CA . PRO A 1 359 ? -31.649 -5.318 49.006 1.00 37.69 359 PRO A CA 1
ATOM 2696 C C . PRO A 1 359 ? -30.431 -4.395 49.009 1.00 37.69 359 PRO A C 1
ATOM 2698 O O . PRO A 1 359 ? -29.967 -3.951 50.061 1.00 37.69 359 PRO A O 1
ATOM 2701 N N . VAL A 1 360 ? -29.938 -4.071 47.814 1.00 38.53 360 VAL A N 1
ATOM 2702 C CA . VAL A 1 360 ? -29.146 -2.858 47.619 1.00 38.53 360 VAL A CA 1
ATOM 2703 C C . VAL A 1 360 ? -30.083 -1.694 47.924 1.00 38.53 360 VAL A C 1
ATOM 2705 O O . VAL A 1 360 ? -31.204 -1.650 47.414 1.00 38.53 360 VAL A O 1
ATOM 2708 N N . GLU A 1 361 ? -29.667 -0.803 48.824 1.00 37.09 361 GLU A N 1
ATOM 2709 C CA . GLU A 1 361 ? -30.516 0.300 49.270 1.00 37.09 361 GLU A CA 1
ATOM 2710 C C . GLU A 1 361 ? -31.029 1.113 48.065 1.00 37.09 361 GLU A C 1
ATOM 2712 O O . GLU A 1 361 ? -30.238 1.416 47.167 1.00 37.09 361 GLU A O 1
ATOM 2717 N N . PRO A 1 362 ? -32.333 1.463 48.008 1.00 40.69 362 PRO A N 1
ATOM 2718 C CA . PRO A 1 362 ? -32.856 2.290 46.931 1.00 40.69 362 PRO A CA 1
ATOM 2719 C C . PRO A 1 362 ? -32.110 3.623 46.930 1.00 40.69 362 PRO A C 1
ATOM 2721 O O . PRO A 1 362 ? -32.135 4.357 47.920 1.00 40.69 362 PRO A O 1
ATOM 2724 N N . THR A 1 363 ? -31.448 3.944 45.822 1.00 38.38 363 THR A N 1
ATOM 2725 C CA . THR A 1 363 ? -30.799 5.239 45.661 1.00 38.38 363 THR A CA 1
ATOM 2726 C C . THR A 1 363 ? -31.845 6.258 45.220 1.00 38.38 363 THR A C 1
ATOM 2728 O O . THR A 1 363 ? -32.546 6.096 44.217 1.00 38.38 363 THR A O 1
ATOM 2731 N N . ALA A 1 364 ? -31.998 7.308 46.021 1.00 45.09 364 ALA A N 1
ATOM 2732 C CA . ALA A 1 364 ? -32.710 8.507 45.617 1.00 45.09 364 ALA A CA 1
ATOM 2733 C C . ALA A 1 364 ? -31.670 9.490 45.084 1.00 45.09 364 ALA A C 1
ATOM 2735 O O . ALA A 1 364 ? -30.810 9.960 45.830 1.00 45.09 364 ALA A O 1
ATOM 2736 N N . GLU A 1 365 ? -31.734 9.785 43.794 1.00 47.28 365 GLU A N 1
ATOM 2737 C CA . GLU A 1 365 ? -30.940 10.848 43.198 1.00 47.28 365 GLU A CA 1
ATOM 2738 C C . GLU A 1 365 ? -31.726 12.149 43.299 1.00 47.28 365 GLU A C 1
ATOM 2740 O O . GLU A 1 365 ? -32.873 12.253 42.865 1.00 47.28 365 GLU A O 1
ATOM 2745 N N . TRP A 1 366 ? -31.113 13.149 43.920 1.00 49.03 366 TRP A N 1
ATOM 2746 C CA . TRP A 1 366 ? -31.707 14.468 44.067 1.00 49.03 366 TRP A CA 1
ATOM 2747 C C . TRP A 1 366 ? -31.040 15.406 43.076 1.00 49.03 366 TRP A C 1
ATOM 2749 O O . TRP A 1 366 ? -29.834 15.638 43.146 1.00 49.03 366 TRP A O 1
ATOM 2759 N N . SER A 1 367 ? -31.825 15.965 42.167 1.00 49.34 367 SER A N 1
ATOM 2760 C CA . SER A 1 367 ? -31.402 17.059 41.307 1.00 49.34 367 SER A CA 1
ATOM 2761 C C . SER A 1 367 ? -32.107 18.341 41.732 1.00 49.34 367 SER A C 1
ATOM 2763 O O . SER A 1 367 ? -33.288 18.371 42.077 1.00 49.34 367 SER A O 1
ATOM 2765 N N . PHE A 1 368 ? -31.339 19.422 41.768 1.00 52.28 368 PHE A N 1
ATOM 2766 C CA . PHE A 1 368 ? -31.806 20.739 42.169 1.00 52.28 368 PHE A CA 1
ATOM 2767 C C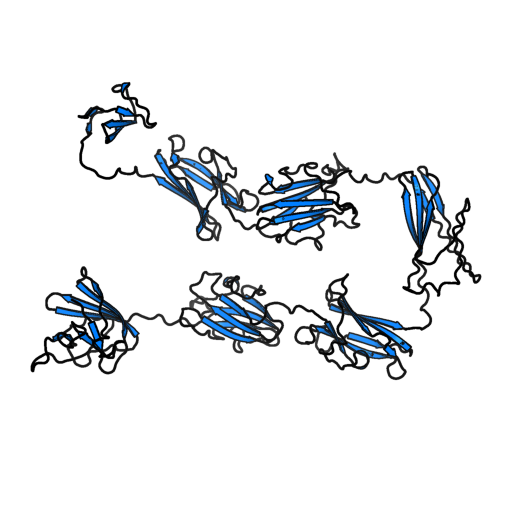 . PHE A 1 368 ? -31.619 21.657 40.969 1.00 52.28 368 PHE A C 1
ATOM 2769 O O . PHE A 1 368 ? -30.494 21.859 40.519 1.00 52.28 368 PHE A O 1
ATOM 2776 N N . LEU A 1 369 ? -32.713 22.190 40.437 1.00 52.12 369 LEU A N 1
ATOM 2777 C CA . LEU A 1 369 ? -32.688 23.128 39.326 1.00 52.12 369 LEU A CA 1
ATOM 2778 C C . LEU A 1 369 ? -33.056 24.513 39.851 1.00 52.12 369 LEU A C 1
ATOM 2780 O O . LEU A 1 369 ? -34.158 24.724 40.359 1.00 52.12 369 LEU A O 1
ATOM 2784 N N . LEU A 1 370 ? -32.134 25.461 39.723 1.00 48.38 370 LEU A N 1
ATOM 2785 C CA . LEU A 1 370 ? -32.441 26.865 39.940 1.00 48.38 370 LEU A CA 1
ATOM 2786 C C . LEU A 1 370 ? -33.092 27.411 38.667 1.00 48.38 370 LEU A C 1
ATOM 2788 O O . LEU A 1 370 ? -32.473 27.452 37.604 1.00 48.38 370 LEU A O 1
ATOM 2792 N N . ASN A 1 371 ? -34.353 27.806 38.766 1.00 52.31 371 ASN A N 1
ATOM 2793 C CA . ASN A 1 371 ? -35.071 28.407 37.654 1.00 52.31 371 ASN A CA 1
ATOM 2794 C C . ASN A 1 371 ? -34.614 29.863 37.481 1.00 52.31 371 ASN A C 1
ATOM 2796 O O . ASN A 1 371 ? -34.262 30.537 38.449 1.00 52.31 371 ASN A O 1
ATOM 2800 N N . GLY A 1 372 ? -34.684 30.387 36.254 1.00 39.44 372 GLY A N 1
ATOM 2801 C CA . GLY A 1 372 ? -34.257 31.759 35.928 1.00 39.44 372 GLY A CA 1
ATOM 2802 C C . GLY A 1 372 ? -35.038 32.891 36.622 1.00 39.44 372 GLY A C 1
ATOM 2803 O O . GLY A 1 372 ? -34.762 34.060 36.369 1.00 39.44 372 GLY A O 1
ATOM 2804 N N . ASP A 1 373 ? -36.017 32.568 37.470 1.00 48.69 373 ASP A N 1
ATOM 2805 C CA . ASP A 1 373 ? -36.762 33.490 38.335 1.00 48.69 373 ASP A CA 1
ATOM 2806 C C . ASP A 1 373 ? -36.359 33.398 39.824 1.00 48.69 373 ASP A C 1
ATOM 2808 O O . ASP A 1 373 ? -37.064 33.925 40.688 1.00 48.69 373 ASP A O 1
ATOM 2812 N N . ASN A 1 374 ? -35.233 32.740 40.126 1.00 44.94 374 ASN A N 1
ATOM 2813 C CA . ASN A 1 374 ? -34.717 32.442 41.469 1.00 44.94 374 ASN A CA 1
ATOM 2814 C C . ASN A 1 374 ? -35.624 31.527 42.317 1.00 44.94 374 ASN A C 1
ATOM 2816 O O . ASN A 1 374 ? -35.487 31.475 43.544 1.00 44.94 374 ASN A O 1
ATOM 2820 N N . SER A 1 375 ? -36.547 30.786 41.700 1.00 46.88 375 SER A N 1
ATOM 2821 C CA . SER A 1 375 ? -37.215 29.661 42.360 1.00 46.88 375 SER A CA 1
ATOM 2822 C C . SER A 1 375 ? -36.377 28.383 42.251 1.00 46.88 375 SER A C 1
ATOM 2824 O O . SER A 1 375 ? -35.681 28.159 41.261 1.00 46.88 375 SER A O 1
ATOM 2826 N N . LEU A 1 376 ? -36.426 27.536 43.281 1.00 44.34 376 LEU A N 1
ATOM 2827 C CA . LEU A 1 376 ? -35.720 26.256 43.306 1.00 44.34 376 LEU A CA 1
ATOM 2828 C C . LEU A 1 376 ? -36.706 25.129 42.989 1.00 44.34 376 LEU A C 1
ATOM 2830 O O . LEU A 1 376 ? -37.669 24.925 43.734 1.00 44.34 376 LEU A O 1
ATOM 2834 N N . THR A 1 377 ? -36.457 24.396 41.906 1.00 50.50 377 THR A N 1
ATOM 2835 C CA . THR A 1 377 ? -37.115 23.120 41.618 1.00 50.50 377 THR A CA 1
ATOM 2836 C C . THR A 1 377 ? -36.276 22.001 42.211 1.00 50.50 377 THR A C 1
ATOM 2838 O O . THR A 1 377 ? -35.107 21.836 41.872 1.00 50.50 377 THR A O 1
ATOM 2841 N N . VAL A 1 378 ? -36.880 21.218 43.093 1.00 47.56 378 VAL A N 1
ATOM 2842 C CA . VAL A 1 378 ? -36.271 20.001 43.629 1.00 47.56 378 VAL A CA 1
ATOM 2843 C C . VAL A 1 378 ? -36.890 18.823 42.903 1.00 47.56 378 VAL A C 1
ATOM 2845 O O . VAL A 1 378 ? -38.115 18.687 42.902 1.00 47.56 378 VAL A O 1
ATOM 2848 N N . ILE A 1 379 ? -36.045 18.001 42.297 1.00 50.50 379 ILE A N 1
ATOM 2849 C CA . ILE A 1 379 ? -36.410 16.775 41.604 1.00 50.50 379 ILE A CA 1
ATOM 2850 C C . ILE A 1 379 ? -35.791 15.629 42.394 1.00 50.50 379 ILE A C 1
ATOM 2852 O O . ILE A 1 379 ? -34.576 15.528 42.542 1.00 50.50 379 ILE A O 1
ATOM 2856 N N . CYS A 1 380 ? -36.646 14.779 42.947 1.00 44.56 380 CYS A N 1
ATOM 2857 C CA . CYS A 1 380 ? -36.224 13.499 43.496 1.00 44.56 380 CYS A CA 1
ATOM 2858 C C . CYS A 1 380 ? -36.521 12.424 42.461 1.00 44.56 380 CYS A C 1
ATOM 2860 O O . CYS A 1 380 ? -37.696 12.189 42.155 1.00 44.56 380 CYS A O 1
ATOM 2862 N N . THR A 1 381 ? -35.471 11.792 41.954 1.00 45.78 381 THR A N 1
ATOM 2863 C CA . THR A 1 381 ? -35.548 10.622 41.090 1.00 45.78 381 THR A CA 1
ATOM 2864 C C . THR A 1 381 ? -35.279 9.402 41.947 1.00 45.78 381 THR A C 1
ATOM 2866 O O . THR A 1 381 ? -34.177 9.184 42.450 1.00 45.78 381 THR A O 1
ATOM 2869 N N . VAL A 1 382 ? -36.321 8.608 42.151 1.00 45.38 382 VAL A N 1
ATOM 2870 C CA . VAL A 1 382 ? -36.215 7.357 42.897 1.00 45.38 382 VAL A CA 1
ATOM 2871 C C . VAL A 1 382 ? -36.003 6.255 41.879 1.00 45.38 382 VAL A C 1
ATOM 2873 O O . VAL A 1 382 ? -36.942 5.850 41.188 1.00 45.38 382 VAL A O 1
ATOM 2876 N N . ASN A 1 383 ? -34.769 5.775 41.774 1.00 42.44 383 ASN A N 1
ATOM 2877 C CA . ASN A 1 383 ? -34.449 4.677 40.877 1.00 42.44 383 ASN A CA 1
ATOM 2878 C C . ASN A 1 383 ? -34.873 3.364 41.540 1.00 42.44 383 ASN A C 1
ATOM 2880 O O . ASN A 1 383 ? -34.103 2.706 42.232 1.00 42.44 383 ASN A O 1
ATOM 2884 N N . ALA A 1 384 ? -36.130 2.971 41.333 1.00 41.97 384 ALA A N 1
ATOM 2885 C CA . ALA A 1 384 ? -36.519 1.579 41.510 1.00 41.97 384 ALA A CA 1
ATOM 2886 C C . ALA A 1 384 ? -35.975 0.801 40.304 1.00 41.97 384 ALA A C 1
ATOM 2888 O O . ALA A 1 384 ? -36.605 0.773 39.246 1.00 41.97 384 ALA A O 1
ATOM 2889 N N . LEU A 1 385 ? -34.773 0.236 40.427 1.00 39.59 385 LEU A N 1
ATOM 2890 C CA . LEU A 1 385 ? -34.168 -0.526 39.341 1.00 39.59 385 LEU A CA 1
ATOM 2891 C C . LEU A 1 385 ? -34.492 -2.011 39.453 1.00 39.59 385 LEU A C 1
ATOM 2893 O O . LEU A 1 385 ? -34.183 -2.683 40.430 1.00 39.59 385 LEU A O 1
ATOM 2897 N N . GLY A 1 386 ? -35.100 -2.495 38.380 1.00 33.34 386 GLY A N 1
ATOM 2898 C CA . GLY A 1 386 ? -35.368 -3.892 38.097 1.00 33.34 386 GLY A CA 1
ATOM 2899 C C . GLY A 1 386 ? -36.435 -3.936 37.017 1.00 33.34 386 GLY A C 1
ATOM 2900 O O . GLY A 1 386 ? -37.604 -3.722 37.316 1.00 33.34 386 GLY A O 1
ATOM 2901 N N . GLY A 1 387 ? -36.027 -4.135 35.760 1.00 37.19 387 GLY A N 1
ATOM 2902 C CA . GLY A 1 387 ? -36.872 -4.096 34.563 1.00 37.19 387 GLY A CA 1
ATOM 2903 C C . GLY A 1 387 ? -38.028 -5.103 34.551 1.00 37.19 387 GLY A C 1
ATOM 2904 O O . GLY A 1 387 ? -38.029 -6.050 33.770 1.00 37.19 387 GLY A O 1
ATOM 2905 N N . GLN A 1 388 ? -39.052 -4.885 35.374 1.00 35.47 388 GLN A N 1
ATOM 2906 C CA . GLN A 1 388 ? -40.346 -5.536 35.247 1.00 35.47 388 GLN A CA 1
ATOM 2907 C C . GLN A 1 388 ? -41.210 -4.751 34.262 1.00 35.47 388 GLN A C 1
ATOM 2909 O O . GLN A 1 388 ? -41.700 -3.661 34.544 1.00 35.47 388 GLN A O 1
ATOM 2914 N N . THR A 1 389 ? -41.444 -5.350 33.101 1.00 32.19 389 THR A N 1
ATOM 2915 C CA . THR A 1 389 ? -42.373 -4.871 32.070 1.00 32.19 389 THR A CA 1
ATOM 2916 C C . THR A 1 389 ? -43.842 -5.204 32.371 1.00 32.19 389 THR A C 1
ATOM 2918 O O . THR A 1 389 ? -44.683 -5.050 31.487 1.00 32.19 389 THR A O 1
ATOM 2921 N N . ASP A 1 390 ? -44.188 -5.623 33.597 1.00 35.38 390 ASP A N 1
ATOM 2922 C CA . ASP A 1 390 ? -45.575 -5.907 33.992 1.00 35.38 390 ASP A CA 1
ATOM 2923 C C . ASP A 1 390 ? -46.101 -4.899 35.041 1.00 35.38 390 ASP A C 1
ATOM 2925 O O . ASP A 1 390 ? -45.826 -5.029 36.237 1.00 35.38 390 ASP A O 1
ATOM 2929 N N . PRO A 1 391 ? -46.920 -3.910 34.629 1.00 34.34 391 PRO A N 1
ATOM 2930 C CA . PRO A 1 391 ? -47.512 -2.909 35.519 1.00 34.34 391 PRO A CA 1
ATOM 2931 C C . PRO A 1 391 ? -48.500 -3.473 36.554 1.00 34.34 391 PRO A C 1
ATOM 2933 O O . PRO A 1 391 ? -49.009 -2.717 37.383 1.00 34.34 391 PRO A O 1
ATOM 2936 N N . SER A 1 392 ? -48.841 -4.766 36.502 1.00 34.44 392 SER A N 1
ATOM 2937 C CA . SER A 1 392 ? -49.883 -5.359 37.347 1.00 34.44 392 SER A CA 1
ATOM 2938 C C . SER A 1 392 ? -49.389 -5.937 38.684 1.00 34.44 392 SER A C 1
ATOM 2940 O O . SER A 1 392 ? -50.217 -6.217 39.555 1.00 34.44 392 SER A O 1
ATOM 2942 N N . ALA A 1 393 ? -48.071 -6.045 38.903 1.00 34.91 393 ALA A N 1
ATOM 2943 C CA . ALA A 1 393 ? -47.488 -6.667 40.102 1.00 34.91 393 ALA A CA 1
ATOM 2944 C C . ALA A 1 393 ? -47.183 -5.703 41.277 1.00 34.91 393 ALA A C 1
ATOM 2946 O O . ALA A 1 393 ? -46.964 -6.158 42.396 1.00 34.91 393 ALA A O 1
ATOM 2947 N N . VAL A 1 394 ? -47.230 -4.378 41.079 1.00 35.78 394 VAL A N 1
ATOM 2948 C CA . VAL A 1 394 ? -46.766 -3.369 42.069 1.00 35.78 394 VAL A CA 1
ATOM 2949 C C . VAL A 1 394 ? -47.901 -2.813 42.960 1.00 35.78 394 VAL A C 1
ATOM 2951 O O . VAL A 1 394 ? -47.779 -1.777 43.608 1.00 35.78 394 VAL A O 1
ATOM 2954 N N . ALA A 1 395 ? -49.053 -3.484 43.030 1.00 30.33 395 ALA A N 1
ATOM 2955 C CA . ALA A 1 395 ? -50.287 -2.931 43.611 1.00 30.33 395 ALA A CA 1
ATOM 2956 C C . ALA A 1 395 ? -50.339 -2.809 45.162 1.00 30.33 395 ALA A C 1
ATOM 2958 O O . ALA A 1 395 ? -51.434 -2.719 45.720 1.00 30.33 395 ALA A O 1
ATOM 2959 N N . GLY A 1 396 ? -49.207 -2.801 45.876 1.00 33.59 396 GLY A N 1
ATOM 2960 C CA . GLY A 1 396 ? -49.170 -2.868 47.350 1.00 33.59 396 GLY A CA 1
ATOM 2961 C C . GLY A 1 396 ? -48.327 -1.825 48.094 1.00 33.59 396 GLY A C 1
ATOM 2962 O O . GLY A 1 396 ? -48.306 -1.855 49.320 1.00 33.59 396 GLY A O 1
ATOM 2963 N N . LEU A 1 397 ? -47.633 -0.910 47.412 1.00 34.12 397 LEU A N 1
ATOM 2964 C CA . LEU A 1 397 ? -46.724 0.047 48.057 1.00 34.12 397 LEU A CA 1
ATOM 2965 C C . LEU A 1 397 ? -47.336 1.451 48.128 1.00 34.12 397 LEU A C 1
ATOM 2967 O O . LEU A 1 397 ? -47.484 2.129 47.116 1.00 34.12 397 LEU A O 1
ATOM 2971 N N . VAL A 1 398 ? -47.683 1.906 49.335 1.00 32.31 398 VAL A N 1
ATOM 2972 C CA . VAL A 1 398 ? -48.133 3.285 49.589 1.00 32.31 398 VAL A CA 1
ATOM 2973 C C . VAL A 1 398 ? -47.236 3.917 50.650 1.00 32.31 398 VAL A C 1
ATOM 2975 O O . VAL A 1 398 ? -47.278 3.503 51.809 1.00 32.31 398 VAL A O 1
ATOM 2978 N N . GLY A 1 399 ? -46.462 4.932 50.257 1.00 37.72 399 GLY A N 1
ATOM 2979 C CA . GLY A 1 399 ? -45.662 5.771 51.153 1.00 37.72 399 GLY A CA 1
ATOM 2980 C C . GLY A 1 399 ? -45.978 7.260 51.002 1.00 37.72 399 GLY A C 1
ATOM 2981 O O . GLY A 1 399 ? -46.494 7.695 49.975 1.00 37.72 399 GLY A O 1
ATOM 2982 N N . TRP A 1 400 ? -45.708 8.037 52.055 1.00 37.38 400 TRP A N 1
ATOM 2983 C CA . TRP A 1 400 ? -46.042 9.464 52.162 1.00 37.38 400 TRP A CA 1
ATOM 2984 C C . TRP A 1 400 ? -44.767 10.295 52.303 1.00 37.38 400 TRP A C 1
ATOM 2986 O O . TRP A 1 400 ? -43.993 9.997 53.204 1.00 37.38 400 TRP A O 1
ATOM 2996 N N . MET A 1 401 ? -44.597 11.356 51.507 1.00 36.50 401 MET A N 1
ATOM 2997 C CA . MET A 1 401 ? -43.532 12.352 51.688 1.00 36.50 401 MET A CA 1
ATOM 2998 C C . MET A 1 401 ? -44.108 13.617 52.344 1.00 36.50 401 MET A C 1
ATOM 3000 O O . MET A 1 401 ? -45.127 14.142 51.893 1.00 36.50 401 MET A O 1
ATOM 3004 N N . TYR A 1 402 ? -43.480 14.094 53.420 1.00 39.41 402 TYR A N 1
ATOM 3005 C CA . TYR A 1 402 ? -43.874 15.304 54.152 1.00 39.41 402 TYR A CA 1
ATOM 3006 C C . TYR A 1 402 ? -42.799 16.376 53.973 1.00 39.41 402 TYR A C 1
ATOM 3008 O O . TYR A 1 402 ? -41.686 16.183 54.437 1.00 39.41 402 TYR A O 1
ATOM 3016 N N . VAL A 1 403 ? -43.134 17.505 53.344 1.00 38.72 403 VAL A N 1
ATOM 3017 C CA . VAL A 1 403 ? -42.277 18.702 53.315 1.00 38.72 403 VAL A CA 1
ATOM 3018 C C . VAL A 1 403 ? -42.880 19.720 54.282 1.00 38.72 403 VAL A C 1
ATOM 3020 O O . VAL A 1 403 ? -44.074 20.026 54.199 1.00 38.72 403 VAL A O 1
ATOM 3023 N N . ASP A 1 404 ? -42.091 20.205 55.242 1.00 37.44 404 ASP A N 1
ATOM 3024 C CA . ASP A 1 404 ? -42.578 21.129 56.267 1.00 37.44 404 ASP A CA 1
ATOM 3025 C C . ASP A 1 404 ? -42.874 22.519 55.659 1.00 37.44 404 ASP A C 1
ATOM 3027 O O . ASP A 1 404 ? -41.986 23.348 55.488 1.00 37.44 404 ASP A O 1
ATOM 3031 N N . ASN A 1 405 ? -44.175 22.750 55.421 1.00 37.09 405 ASN A N 1
ATOM 3032 C CA . ASN A 1 405 ? -44.898 24.023 55.231 1.00 37.09 405 ASN A CA 1
ATOM 3033 C C . ASN A 1 405 ? -44.988 24.650 53.803 1.00 37.09 405 ASN A C 1
ATOM 3035 O O . ASN A 1 405 ? -43.979 25.155 53.320 1.00 37.09 405 ASN A O 1
ATOM 3039 N N . PRO A 1 406 ? -46.196 24.795 53.185 1.00 40.66 406 PRO A N 1
ATOM 3040 C CA . PRO A 1 406 ? -47.491 24.174 53.478 1.00 40.66 406 PRO A CA 1
ATOM 3041 C C . PRO A 1 406 ? -47.941 23.157 52.405 1.00 40.66 406 PRO A C 1
ATOM 3043 O O . PRO A 1 406 ? -48.216 23.492 51.261 1.00 40.66 406 PRO A O 1
ATOM 3046 N N . ALA A 1 407 ? -48.100 21.912 52.858 1.00 37.56 407 ALA A N 1
ATOM 3047 C CA . ALA A 1 407 ? -49.036 20.868 52.428 1.00 37.56 407 ALA A CA 1
ATOM 3048 C C . ALA A 1 407 ? -49.707 20.976 51.037 1.00 37.56 407 ALA A C 1
ATOM 3050 O O . ALA A 1 407 ? -50.834 21.464 50.910 1.00 37.56 407 ALA A O 1
ATOM 3051 N N . THR A 1 408 ? -49.113 20.317 50.041 1.00 35.88 408 THR A N 1
ATOM 3052 C CA . THR A 1 408 ? -49.825 19.837 48.844 1.00 35.88 408 THR A CA 1
ATOM 3053 C C . THR A 1 408 ? -49.670 18.325 48.700 1.00 35.88 408 THR A C 1
ATOM 3055 O O . THR A 1 408 ? -48.563 17.801 48.662 1.00 35.88 408 THR A O 1
ATOM 3058 N N . GLN A 1 409 ? -50.807 17.622 48.650 1.00 37.22 409 GLN A N 1
ATOM 3059 C CA . GLN A 1 409 ? -50.900 16.185 48.377 1.00 37.22 409 GLN A CA 1
ATOM 3060 C C . GLN A 1 409 ? -50.810 15.936 46.868 1.00 37.22 409 GLN A C 1
ATOM 3062 O O . GLN A 1 409 ? -51.598 16.508 46.114 1.00 37.22 409 GLN 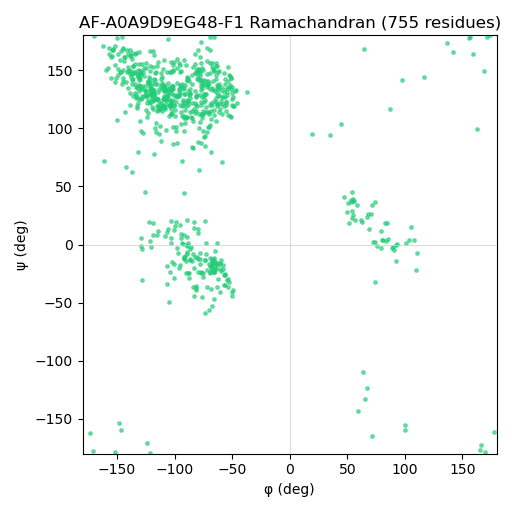A O 1
ATOM 3067 N N . LEU A 1 410 ? -49.920 15.041 46.439 1.00 34.44 410 LEU A N 1
ATOM 3068 C CA . LEU A 1 410 ? -49.822 14.574 45.053 1.00 34.44 410 LEU A CA 1
ATOM 3069 C C . LEU A 1 410 ? -50.020 13.049 45.019 1.00 34.44 410 LEU A C 1
ATOM 3071 O O . LEU A 1 410 ? -49.487 12.334 45.865 1.00 34.44 410 LEU A O 1
ATOM 3075 N N . GLY A 1 411 ? -50.862 12.565 44.100 1.00 30.27 411 GLY A N 1
ATOM 3076 C CA . GLY A 1 411 ? -51.180 11.141 43.919 1.00 30.27 411 GLY A CA 1
ATOM 3077 C C . GLY A 1 411 ? -50.362 10.494 42.794 1.00 30.27 411 GLY A C 1
ATOM 3078 O O . GLY A 1 411 ? -49.996 11.179 41.845 1.00 30.27 411 GLY A O 1
ATOM 3079 N N . TRP A 1 412 ? -50.117 9.182 42.902 1.00 39.00 412 TRP A N 1
ATOM 3080 C CA . TRP A 1 412 ? -49.227 8.399 42.026 1.00 39.00 412 TRP A CA 1
ATOM 3081 C C . TRP A 1 412 ? -49.934 7.552 40.948 1.00 39.00 412 TRP A C 1
ATOM 3083 O O . TRP A 1 412 ? -51.023 7.025 41.185 1.00 39.00 412 TRP A O 1
ATOM 3093 N N . VAL A 1 413 ? -49.248 7.362 39.805 1.00 29.42 413 VAL A N 1
ATOM 3094 C CA . VAL A 1 413 ? -49.455 6.326 38.762 1.00 29.42 413 VAL A CA 1
ATOM 3095 C C . VAL A 1 413 ? -48.083 5.679 38.460 1.00 29.42 413 VAL A C 1
ATOM 3097 O O . VAL A 1 413 ? -47.082 6.381 38.488 1.00 29.42 413 VAL A O 1
ATOM 3100 N N . ALA A 1 414 ? -48.023 4.359 38.234 1.00 29.03 414 ALA A N 1
ATOM 3101 C CA . ALA A 1 414 ? -46.793 3.546 38.222 1.00 29.03 414 ALA A CA 1
ATOM 3102 C C . ALA A 1 414 ? -45.788 3.842 37.079 1.00 29.03 414 ALA A C 1
ATOM 3104 O O . ALA A 1 414 ? -46.195 4.008 35.929 1.00 29.03 414 ALA A O 1
ATOM 3105 N N . GLY A 1 415 ? -44.488 3.822 37.411 1.00 35.62 415 GLY A N 1
ATOM 3106 C CA . GLY A 1 415 ? -43.328 4.083 36.540 1.00 35.62 415 GLY A CA 1
ATOM 3107 C C . GLY A 1 415 ? -42.231 4.859 37.292 1.00 35.62 415 GLY A C 1
ATOM 3108 O O . GLY A 1 415 ? -42.510 5.380 38.373 1.00 35.62 415 GLY A O 1
ATOM 3109 N N . SER A 1 416 ? -41.006 4.929 36.746 1.00 34.72 416 SER A N 1
ATOM 3110 C CA . SER A 1 416 ? -39.958 5.862 37.203 1.00 34.72 416 SER A CA 1
ATOM 3111 C C . SER A 1 416 ? -40.558 7.247 37.350 1.00 34.72 416 SER A C 1
ATOM 3113 O O . SER A 1 416 ? -41.278 7.695 36.449 1.00 34.72 416 SER A O 1
ATOM 3115 N N . PHE A 1 417 ? -40.298 7.910 38.469 1.00 38.38 417 PHE A N 1
ATOM 3116 C CA . PHE A 1 417 ? -41.016 9.128 38.738 1.00 38.38 417 PHE A CA 1
ATOM 3117 C C . PHE A 1 417 ? -40.194 10.271 39.292 1.00 38.38 417 PHE A C 1
ATOM 3119 O O . PHE A 1 417 ? -39.311 10.081 40.120 1.00 38.38 417 PHE A O 1
ATOM 3126 N N . GLU A 1 418 ? -40.576 11.467 38.855 1.00 37.12 418 GLU A N 1
ATOM 3127 C CA . GLU A 1 418 ? -40.068 12.742 39.333 1.00 37.12 418 GLU A CA 1
ATOM 3128 C C . GLU A 1 418 ? -41.105 13.368 40.266 1.00 37.12 418 GLU A C 1
ATOM 3130 O O . GLU A 1 418 ? -42.253 13.618 39.879 1.00 37.12 418 GLU A O 1
ATOM 3135 N N . ILE A 1 419 ? -40.711 13.649 41.508 1.00 42.31 419 ILE A N 1
ATOM 3136 C CA . ILE A 1 419 ? -41.469 14.583 42.346 1.00 42.31 419 ILE A CA 1
ATOM 3137 C C . ILE A 1 419 ? -40.878 15.967 42.132 1.00 42.31 419 ILE A C 1
ATOM 3139 O O . ILE A 1 419 ? -39.785 16.239 42.615 1.00 42.31 419 ILE A O 1
ATOM 3143 N N . MET A 1 420 ? -41.617 16.834 41.440 1.00 39.03 420 MET A N 1
ATOM 3144 C CA . MET A 1 420 ? -41.272 18.247 41.301 1.00 39.03 420 MET A CA 1
ATOM 3145 C C . MET A 1 420 ? -41.903 19.059 42.433 1.00 39.03 420 MET A C 1
ATOM 3147 O O . MET A 1 420 ? -43.130 19.120 42.561 1.00 39.03 420 MET A O 1
ATOM 3151 N N . TYR A 1 421 ? -41.068 19.710 43.239 1.00 45.94 421 TYR A N 1
ATOM 3152 C CA . TYR A 1 421 ? -41.493 20.737 44.192 1.00 45.94 421 TYR A CA 1
ATOM 3153 C C . TYR A 1 421 ? -40.813 22.062 43.856 1.00 45.94 421 TYR A C 1
ATOM 3155 O O . TYR A 1 421 ? -39.593 22.105 43.715 1.00 45.94 421 TYR A O 1
ATOM 3163 N N . THR A 1 422 ? -41.593 23.138 43.752 1.00 43.47 422 THR A N 1
ATOM 3164 C CA . THR A 1 422 ? -41.091 24.493 43.484 1.00 43.47 422 THR A CA 1
ATOM 3165 C C . THR A 1 422 ? -41.307 25.356 44.723 1.00 43.47 422 THR A C 1
ATOM 3167 O O . THR A 1 422 ? -42.441 25.486 45.193 1.00 43.47 422 THR A O 1
ATOM 3170 N N . THR A 1 423 ? -40.237 25.932 45.277 1.00 51.59 423 THR A N 1
ATOM 3171 C CA . THR A 1 423 ? -40.337 26.884 46.400 1.00 51.59 423 THR A CA 1
ATOM 3172 C C . THR A 1 423 ? -40.671 28.295 45.906 1.00 51.59 423 THR A C 1
ATOM 3174 O O . THR A 1 423 ? -40.488 28.611 44.733 1.00 51.59 423 THR A O 1
ATOM 3177 N N . GLU A 1 424 ? -41.110 29.183 46.806 1.00 54.69 424 GLU A N 1
ATOM 3178 C CA . GLU A 1 424 ? -41.102 30.626 46.522 1.00 54.69 424 GLU A CA 1
ATOM 3179 C C . GLU A 1 424 ? -39.658 31.139 46.329 1.00 54.69 424 GLU A C 1
ATOM 3181 O O . GLU A 1 424 ? -38.704 30.520 46.810 1.00 54.69 424 GLU A O 1
ATOM 3186 N N . VAL A 1 425 ? -39.530 32.258 45.603 1.00 53.38 425 VAL A N 1
ATOM 3187 C CA . VAL A 1 425 ? -38.280 32.939 45.214 1.00 53.38 425 VAL A CA 1
ATOM 3188 C C . VAL A 1 425 ? -37.310 33.056 46.395 1.00 53.38 425 VAL A C 1
ATOM 3190 O O . VAL A 1 425 ? -37.650 33.655 47.419 1.00 53.38 425 VAL A O 1
ATOM 3193 N N . LEU A 1 426 ? -36.105 32.502 46.248 1.00 53.91 426 LEU A N 1
ATOM 3194 C CA . LEU A 1 426 ? -35.069 32.518 47.283 1.00 53.91 426 LEU A CA 1
ATOM 3195 C C . LEU A 1 426 ? -34.214 33.789 47.175 1.00 53.91 426 LEU A C 1
ATOM 3197 O O . LEU A 1 426 ? -33.892 34.253 46.081 1.00 53.91 426 LEU A O 1
ATOM 3201 N N . THR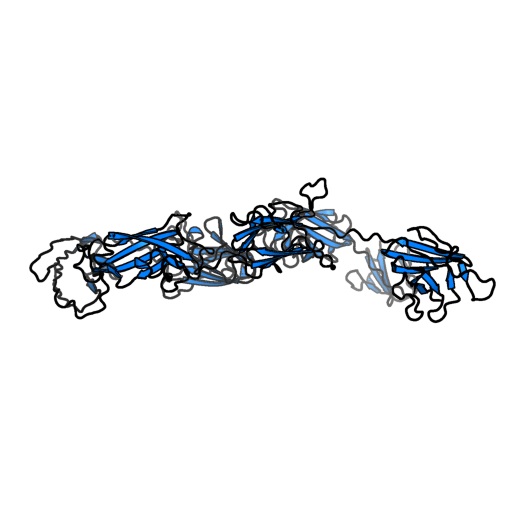 A 1 427 ? -33.855 34.372 48.320 1.00 48.47 427 THR A N 1
ATOM 3202 C CA . THR A 1 427 ? -32.948 35.534 48.403 1.00 48.47 427 THR A CA 1
ATOM 3203 C C . THR A 1 427 ? -31.537 35.116 48.812 1.00 48.47 427 THR A C 1
ATOM 3205 O O . THR A 1 427 ? -31.393 34.150 49.556 1.00 48.47 427 THR A O 1
ATOM 3208 N N . ASP A 1 428 ? -30.510 35.853 48.376 1.00 44.75 428 ASP A N 1
ATOM 3209 C CA . ASP A 1 428 ? -29.094 35.558 48.659 1.00 44.75 428 ASP A CA 1
ATOM 3210 C C . ASP A 1 428 ? -28.813 35.303 50.157 1.00 44.75 428 ASP A C 1
ATOM 3212 O O . ASP A 1 428 ? -29.255 36.049 51.039 1.00 44.75 428 ASP A O 1
ATOM 3216 N N . GLY A 1 429 ? -28.123 34.198 50.445 1.00 47.56 429 GLY A N 1
ATOM 3217 C CA . GLY A 1 429 ? -27.830 33.686 51.785 1.00 47.56 429 GLY A CA 1
ATOM 3218 C C . GLY A 1 429 ? -28.967 32.909 52.465 1.00 47.56 429 GLY A C 1
ATOM 3219 O O . GLY A 1 429 ? -28.831 32.534 53.634 1.00 47.56 429 GLY A O 1
ATOM 3220 N N . GLN A 1 430 ? -30.099 32.668 51.796 1.00 50.94 430 GLN A N 1
ATOM 3221 C CA . GLN A 1 430 ? -31.228 31.938 52.377 1.00 50.94 430 GLN A CA 1
ATOM 3222 C C . GLN A 1 430 ? -30.982 30.424 52.386 1.00 50.94 430 GLN A C 1
ATOM 3224 O O . GLN A 1 430 ? -30.669 29.807 51.369 1.00 50.94 430 GLN A O 1
ATOM 3229 N N . THR A 1 431 ? -31.174 29.812 53.555 1.00 46.72 431 THR A N 1
ATOM 3230 C CA . THR A 1 431 ? -31.049 28.365 53.743 1.00 46.72 431 THR A CA 1
ATOM 3231 C C . THR A 1 431 ? -32.419 27.691 53.711 1.00 46.72 431 THR A C 1
ATOM 3233 O O . THR A 1 431 ? -33.316 28.073 54.467 1.00 46.72 431 THR A O 1
ATOM 3236 N N . VAL A 1 432 ? -32.576 26.666 52.876 1.00 51.91 432 VAL A N 1
ATOM 3237 C CA . VAL A 1 432 ? -33.767 25.809 52.828 1.00 51.91 432 VAL A CA 1
ATOM 3238 C C . VAL A 1 432 ? -33.407 24.434 53.383 1.00 51.91 432 VAL A C 1
ATOM 3240 O O . VAL A 1 432 ? -32.431 23.818 52.955 1.00 51.91 432 VAL A O 1
ATOM 3243 N N . THR A 1 433 ? -34.194 23.963 54.353 1.00 48.56 433 THR A N 1
ATOM 3244 C CA . THR A 1 433 ? -34.069 22.618 54.925 1.00 48.56 433 THR A CA 1
ATOM 3245 C C . THR A 1 433 ? -35.180 21.734 54.380 1.00 48.56 433 THR A C 1
ATOM 3247 O O . THR A 1 433 ? -36.357 22.016 54.607 1.00 48.56 433 THR A O 1
ATOM 3250 N N . LEU A 1 434 ? -34.813 20.656 53.692 1.00 49.00 434 LEU A N 1
ATOM 3251 C CA . LEU A 1 434 ? -35.754 19.657 53.190 1.00 49.00 434 LEU A CA 1
ATOM 3252 C C . LEU A 1 434 ? -35.592 18.377 54.006 1.00 49.00 434 LEU A C 1
ATOM 3254 O O . LEU A 1 434 ? -34.488 17.854 54.136 1.00 49.00 434 LEU A O 1
ATOM 3258 N N . ASN A 1 435 ? -36.703 17.894 54.559 1.00 45.50 435 ASN A N 1
ATOM 3259 C CA . ASN A 1 435 ? -36.765 16.626 55.273 1.00 45.50 435 ASN A CA 1
ATOM 3260 C C . ASN A 1 435 ? -37.636 15.674 54.457 1.00 45.50 435 ASN A C 1
ATOM 3262 O O . ASN A 1 435 ? -38.822 15.939 54.285 1.00 45.50 435 ASN A O 1
ATOM 3266 N N . ALA A 1 436 ? -37.076 14.571 53.970 1.00 44.38 436 ALA A N 1
ATOM 3267 C CA . ALA A 1 436 ? -37.865 13.481 53.408 1.00 44.38 436 ALA A CA 1
ATOM 3268 C C . ALA A 1 436 ? -38.108 12.426 54.495 1.00 44.38 436 ALA A C 1
ATOM 3270 O O . ALA A 1 436 ? -37.226 12.109 55.289 1.00 44.38 436 ALA A O 1
ATOM 3271 N N . THR A 1 437 ? -39.324 11.892 54.577 1.00 42.09 437 THR A N 1
ATOM 3272 C CA . THR A 1 437 ? -39.647 10.766 55.466 1.00 42.09 437 THR A CA 1
ATOM 3273 C C . THR A 1 437 ? -40.347 9.704 54.641 1.00 42.09 437 THR A C 1
ATOM 3275 O O . THR A 1 437 ? -41.247 10.041 53.879 1.00 42.09 437 THR A O 1
ATOM 3278 N N . TRP A 1 438 ? -39.950 8.442 54.796 1.00 44.09 438 TRP A N 1
ATOM 3279 C CA . TRP A 1 438 ? -40.484 7.316 54.034 1.00 44.09 438 TRP A CA 1
ATOM 3280 C C . TRP A 1 438 ? -41.235 6.381 54.980 1.00 44.09 438 TRP A C 1
ATOM 3282 O O . TRP A 1 438 ? -40.687 5.926 55.980 1.00 44.09 438 TRP A O 1
ATOM 3292 N N . ASN A 1 439 ? -42.499 6.082 54.682 1.00 40.94 439 ASN A N 1
ATOM 3293 C CA . ASN A 1 439 ? -43.301 5.143 55.469 1.00 40.94 439 ASN A CA 1
ATOM 3294 C C . ASN A 1 439 ? -43.782 4.006 54.570 1.00 40.94 439 ASN A C 1
ATOM 3296 O O . ASN A 1 439 ? -44.380 4.279 53.534 1.00 40.94 439 ASN A O 1
ATOM 3300 N N . TRP A 1 440 ? -43.560 2.756 54.977 1.00 40.19 440 TRP A N 1
ATOM 3301 C CA . TRP A 1 440 ? -44.095 1.578 54.288 1.00 40.19 440 TRP A CA 1
ATOM 3302 C C . TRP A 1 440 ? -45.422 1.127 54.915 1.00 40.19 440 TRP A C 1
ATOM 3304 O O . TRP A 1 440 ? -45.648 1.292 56.117 1.00 40.19 440 TRP A O 1
ATOM 3314 N N . GLN A 1 441 ? -46.308 0.536 54.107 1.00 37.75 441 GLN A N 1
ATOM 3315 C CA . GLN A 1 441 ? -47.670 0.172 54.523 1.00 37.75 441 GLN A CA 1
ATOM 3316 C C . GLN A 1 441 ? -47.743 -0.952 55.577 1.00 37.75 441 GLN A C 1
ATOM 3318 O O . GLN A 1 441 ? -48.791 -1.105 56.201 1.00 37.75 441 GLN A O 1
ATOM 3323 N N . ASP A 1 442 ? -46.643 -1.669 55.841 1.00 35.03 442 ASP A N 1
ATOM 3324 C CA . ASP A 1 442 ? -46.596 -2.787 56.801 1.00 35.03 442 ASP A CA 1
ATOM 3325 C C . ASP A 1 442 ? -46.027 -2.410 58.190 1.00 35.03 442 ASP A C 1
ATOM 3327 O O . ASP A 1 442 ? -45.611 -3.252 58.983 1.00 35.03 442 ASP A O 1
ATOM 3331 N N . GLY A 1 443 ? -46.015 -1.113 58.523 1.00 37.75 443 GLY A N 1
ATOM 3332 C CA . GLY A 1 443 ? -45.700 -0.628 59.876 1.00 37.75 443 GLY A CA 1
ATOM 3333 C C . GLY A 1 443 ? -44.208 -0.530 60.219 1.00 37.75 443 GLY A C 1
ATOM 3334 O O . GLY A 1 443 ? -43.871 -0.158 61.344 1.00 37.75 443 GLY A O 1
ATOM 3335 N N . GLY A 1 444 ? -43.317 -0.803 59.264 1.00 36.06 444 GLY A N 1
ATOM 3336 C CA . GLY A 1 444 ? -41.900 -0.455 59.347 1.00 36.06 444 GLY A CA 1
ATOM 3337 C C . GLY A 1 444 ? -41.686 1.024 59.022 1.00 36.06 444 GLY A C 1
ATOM 3338 O O . GLY A 1 444 ? -41.898 1.455 57.890 1.00 36.06 444 GLY A O 1
ATOM 3339 N N . VAL A 1 445 ? -41.280 1.811 60.019 1.00 36.00 445 VAL A N 1
ATOM 3340 C CA . VAL A 1 445 ? -40.847 3.202 59.825 1.00 36.00 445 VAL A CA 1
ATOM 3341 C C . VAL A 1 445 ? -39.344 3.182 59.576 1.00 36.00 445 VAL A C 1
ATOM 3343 O O . VAL A 1 445 ? -38.579 2.910 60.503 1.00 36.00 445 VAL A O 1
ATOM 3346 N N . PHE A 1 446 ? -38.909 3.481 58.352 1.00 38.25 446 PHE A N 1
ATOM 3347 C CA . PHE A 1 446 ? -37.502 3.779 58.097 1.00 38.25 446 PHE A CA 1
ATOM 3348 C C . PHE A 1 446 ? -37.305 5.282 58.286 1.00 38.25 446 PHE A C 1
ATOM 3350 O O . PHE A 1 446 ? -37.815 6.099 57.524 1.00 38.25 446 PHE A O 1
ATOM 3357 N N . THR A 1 447 ? -36.613 5.665 59.359 1.00 37.44 447 THR A N 1
ATOM 3358 C CA . THR A 1 447 ? -36.242 7.067 59.581 1.00 37.44 447 THR A CA 1
ATOM 3359 C C . THR A 1 447 ? -34.805 7.234 59.111 1.00 37.44 447 THR A C 1
ATOM 3361 O O . THR A 1 447 ? -33.879 7.081 59.900 1.00 37.44 447 THR A O 1
ATOM 3364 N N . ALA A 1 448 ? -34.616 7.529 57.829 1.00 37.06 448 ALA A N 1
ATOM 3365 C CA . ALA A 1 448 ? -33.387 8.150 57.349 1.00 37.06 448 ALA A CA 1
ATOM 3366 C C . ALA A 1 448 ? -33.699 9.636 57.139 1.00 37.06 448 ALA A C 1
ATOM 3368 O O . ALA A 1 448 ? -34.161 10.014 56.064 1.00 37.06 448 ALA A O 1
ATOM 3369 N N . PRO A 1 449 ? -33.578 10.487 58.177 1.00 40.16 449 PRO A N 1
ATOM 3370 C CA . PRO A 1 449 ? -33.703 11.917 57.983 1.00 40.16 449 PRO A CA 1
ATOM 3371 C C . PRO A 1 449 ? -32.429 12.385 57.282 1.00 40.16 449 PRO A C 1
ATOM 3373 O O . PRO A 1 449 ? -31.481 12.826 57.931 1.00 40.16 449 PRO A O 1
ATOM 3376 N N . GLU A 1 450 ? -32.383 12.284 55.960 1.00 41.88 450 GLU A N 1
ATOM 3377 C CA . GLU A 1 450 ? -31.421 13.073 55.205 1.00 41.88 450 GLU A CA 1
ATOM 3378 C C . GLU A 1 450 ? -31.904 14.519 55.254 1.00 41.88 450 GLU A C 1
ATOM 3380 O O . GLU A 1 450 ? -32.839 14.930 54.570 1.00 41.88 450 GLU A O 1
ATOM 3385 N N . THR A 1 451 ? -31.326 15.270 56.189 1.00 43.47 451 THR A N 1
ATOM 3386 C CA . THR A 1 451 ? -31.528 16.711 56.283 1.00 43.47 451 THR A CA 1
ATOM 3387 C C . THR A 1 451 ? -30.650 17.355 55.222 1.00 43.47 451 THR A C 1
ATOM 3389 O O . THR A 1 451 ? -29.447 17.518 55.433 1.00 43.47 451 THR A O 1
ATOM 3392 N N . PHE A 1 452 ? -31.237 17.729 54.088 1.00 47.28 452 PHE A N 1
ATOM 3393 C CA . PHE A 1 452 ? -30.526 18.526 53.094 1.00 47.28 452 PHE A CA 1
ATOM 3394 C C . PHE A 1 452 ? -30.642 20.000 53.455 1.00 47.28 452 PHE A C 1
ATOM 3396 O O . PHE A 1 452 ? -31.737 20.546 53.596 1.00 47.28 452 PHE A O 1
ATOM 3403 N N . ILE A 1 453 ? -29.484 20.628 53.641 1.00 45.62 453 ILE A N 1
ATOM 3404 C CA . ILE A 1 453 ? -29.348 22.052 53.921 1.00 45.62 453 ILE A CA 1
ATOM 3405 C C . ILE A 1 453 ? -28.783 22.686 52.653 1.00 45.62 453 ILE A C 1
ATOM 3407 O O . ILE A 1 453 ? -27.578 22.626 52.418 1.00 45.62 453 ILE A O 1
ATOM 3411 N N . TYR A 1 454 ? -29.648 23.281 51.833 1.00 45.97 454 TYR A N 1
ATOM 3412 C CA . TYR A 1 454 ? -29.215 24.073 50.684 1.00 45.97 454 TYR A CA 1
ATOM 3413 C C . TYR A 1 454 ? -29.118 25.534 51.114 1.00 45.97 454 TYR A C 1
ATOM 3415 O O . TYR A 1 454 ? -30.105 26.104 51.577 1.00 45.97 454 TYR A O 1
ATOM 3423 N N . THR A 1 455 ? -27.933 26.133 51.008 1.00 44.47 455 THR A N 1
ATOM 3424 C CA . THR A 1 455 ? -27.749 27.577 51.210 1.00 44.47 455 THR A CA 1
ATOM 3425 C C . THR A 1 455 ? -27.605 28.203 49.838 1.00 44.47 455 THR A C 1
ATOM 3427 O O . THR A 1 455 ? -26.632 27.920 49.145 1.00 44.47 455 THR A O 1
ATOM 3430 N N . PHE A 1 456 ? -28.591 29.007 49.442 1.00 42.69 456 PHE A N 1
ATOM 3431 C CA . PHE A 1 456 ? -28.524 29.766 48.204 1.00 42.69 456 PHE A CA 1
ATOM 3432 C C . PHE A 1 456 ? -27.444 30.833 48.362 1.00 42.69 456 PHE A C 1
ATOM 3434 O O . PHE A 1 456 ? -27.618 31.782 49.124 1.00 42.69 456 PHE A O 1
ATOM 3441 N N . ASN A 1 457 ? -26.322 30.630 47.683 1.00 44.31 457 ASN A N 1
ATOM 3442 C CA . ASN A 1 457 ? -25.327 31.660 47.450 1.00 44.31 457 ASN A CA 1
ATOM 3443 C C . ASN A 1 457 ? -25.454 32.011 45.974 1.00 44.31 457 ASN A C 1
ATOM 3445 O O . ASN A 1 457 ? -25.395 31.109 45.135 1.00 44.31 457 ASN A O 1
ATOM 3449 N N . GLU A 1 458 ? -25.659 33.283 45.662 1.00 39.28 458 GLU A N 1
ATOM 3450 C CA . GLU A 1 458 ? -25.579 33.768 44.287 1.00 39.28 458 GLU A CA 1
ATOM 3451 C C . GLU A 1 458 ? -24.110 33.677 43.826 1.00 39.28 458 GLU A C 1
ATOM 3453 O O . GLU A 1 458 ? -23.357 34.646 43.876 1.00 39.28 458 GLU A O 1
ATOM 3458 N N . GLU A 1 459 ? -23.655 32.478 43.447 1.00 41.12 459 GLU A N 1
ATOM 3459 C CA . GLU A 1 459 ? -22.548 32.359 42.501 1.00 41.12 459 GLU A CA 1
ATOM 3460 C C . GLU A 1 459 ? -23.133 32.683 41.130 1.00 41.12 459 GLU A C 1
ATOM 3462 O O . GLU A 1 459 ? -24.039 31.992 40.658 1.00 41.12 459 GLU A O 1
ATOM 3467 N N . GLU A 1 460 ? -22.666 33.783 40.533 1.00 36.62 460 GLU A N 1
ATOM 3468 C CA . GLU A 1 460 ? -22.985 34.127 39.150 1.00 36.62 460 GLU A CA 1
ATOM 3469 C C . GLU A 1 460 ? -22.764 32.881 38.275 1.00 36.62 460 GLU A C 1
ATOM 3471 O O . GLU A 1 460 ? -21.639 32.379 38.223 1.00 36.62 460 GLU A O 1
ATOM 3476 N N . PRO A 1 461 ? -23.794 32.354 37.585 1.00 38.53 461 PRO A N 1
ATOM 3477 C CA . PRO A 1 461 ? -23.549 31.380 36.540 1.00 38.53 461 PRO A CA 1
ATOM 3478 C C . PRO A 1 461 ? -22.691 32.067 35.479 1.00 38.53 461 PRO A C 1
ATOM 3480 O O . PRO A 1 461 ? -23.096 33.094 34.928 1.00 38.53 461 PRO A O 1
ATOM 3483 N N . GLU A 1 462 ? -21.508 31.508 35.215 1.00 40.62 462 GLU A N 1
ATOM 3484 C CA . GLU A 1 462 ? -20.650 31.947 34.116 1.00 40.62 462 GLU A CA 1
ATOM 3485 C C . GLU A 1 462 ? -21.515 32.034 32.845 1.00 40.62 462 GLU A C 1
ATOM 3487 O O . GLU A 1 462 ? -22.154 31.045 32.461 1.00 40.62 462 GLU A O 1
ATOM 3492 N N . PRO A 1 463 ? -21.642 33.218 32.226 1.00 45.31 463 PRO A N 1
ATOM 3493 C CA . PRO A 1 463 ? -22.586 33.424 31.145 1.00 45.31 463 PRO A CA 1
ATOM 3494 C C . PRO A 1 463 ? -22.207 32.532 29.962 1.00 45.31 463 PRO A C 1
ATOM 3496 O O . PRO A 1 463 ? -21.139 32.699 29.373 1.00 45.31 463 PRO A O 1
ATOM 3499 N N . VAL A 1 464 ? -23.103 31.616 29.569 1.00 52.25 464 VAL A N 1
ATOM 3500 C CA . VAL A 1 464 ? -22.980 30.928 28.279 1.00 52.25 464 VAL A CA 1
ATOM 3501 C C . VAL A 1 464 ? -22.953 32.019 27.205 1.00 52.25 464 VAL A C 1
ATOM 3503 O O . VAL A 1 464 ? -23.890 32.823 27.124 1.00 52.25 464 VAL A O 1
ATOM 3506 N N . PRO A 1 465 ? -21.873 32.121 26.419 1.00 62.03 465 PRO A N 1
ATOM 3507 C CA . PRO A 1 465 ? -21.738 33.201 25.462 1.00 62.03 465 PRO A CA 1
ATOM 3508 C C . PRO A 1 465 ? -22.833 33.106 24.398 1.00 62.03 465 PRO A C 1
ATOM 3510 O O . PRO A 1 465 ? -23.199 32.024 23.952 1.00 62.03 465 PRO A O 1
ATOM 3513 N N . ALA A 1 466 ? -23.355 34.259 23.972 1.00 68.06 466 ALA A N 1
ATOM 3514 C CA . ALA A 1 466 ? -24.469 34.332 23.024 1.00 68.06 466 ALA A CA 1
ATOM 3515 C C . ALA A 1 466 ? -24.152 33.743 21.632 1.00 68.06 466 ALA A C 1
ATOM 3517 O O . ALA A 1 466 ? -25.070 33.523 20.845 1.00 68.06 466 ALA A O 1
ATOM 3518 N N . ALA A 1 467 ? -22.870 33.538 21.315 1.00 82.19 467 ALA A N 1
ATOM 3519 C CA . ALA A 1 467 ? -22.399 32.898 20.095 1.00 82.19 467 ALA A CA 1
ATOM 3520 C C . ALA A 1 467 ? -20.977 32.348 20.285 1.00 82.19 467 ALA A C 1
ATOM 3522 O O . ALA A 1 467 ? -20.182 32.908 21.047 1.00 82.19 467 ALA A O 1
ATOM 3523 N N . TRP A 1 468 ? -20.660 31.297 19.534 1.00 91.19 468 TRP A N 1
ATOM 3524 C CA . TRP A 1 468 ? -19.317 30.737 19.405 1.00 91.19 468 TRP A CA 1
ATOM 3525 C C . TRP A 1 468 ? -18.736 31.079 18.040 1.00 91.19 468 TRP A C 1
ATOM 3527 O O . TRP A 1 468 ? -19.471 31.159 17.055 1.00 91.19 468 TRP A O 1
ATOM 3537 N N . TYR A 1 469 ? -17.420 31.247 17.973 1.00 92.00 469 TYR A N 1
ATOM 3538 C CA . TYR A 1 469 ? -16.713 31.644 16.761 1.00 92.00 469 TYR A CA 1
ATOM 3539 C C . TYR A 1 469 ? -15.508 30.752 16.509 1.00 92.00 469 TYR A C 1
ATOM 3541 O O . TYR A 1 469 ? -14.814 30.363 17.449 1.00 92.00 469 TYR A O 1
ATOM 3549 N N . ILE A 1 470 ? -15.231 30.478 15.240 1.00 92.62 470 ILE A N 1
ATOM 3550 C CA . ILE A 1 470 ? -13.984 29.856 14.801 1.00 92.62 470 ILE A CA 1
ATOM 3551 C C . ILE A 1 470 ? -13.009 30.946 14.345 1.00 92.62 470 ILE A C 1
ATOM 3553 O O . ILE A 1 470 ? -13.376 31.844 13.589 1.00 92.62 470 ILE A O 1
ATOM 3557 N N . ALA A 1 471 ? -11.769 30.862 14.822 1.00 90.38 471 ALA A N 1
ATOM 3558 C CA . ALA A 1 471 ? -10.673 31.752 14.459 1.00 90.38 471 ALA A CA 1
ATOM 3559 C C . ALA A 1 471 ? -9.466 30.906 14.051 1.00 90.38 471 ALA A C 1
ATOM 3561 O O . ALA A 1 471 ? -9.027 30.041 14.809 1.00 90.38 471 ALA A O 1
ATOM 3562 N N . GLY A 1 472 ? -8.927 31.141 12.860 1.00 89.38 472 GLY A N 1
ATOM 3563 C CA . GLY A 1 472 ? -7.865 30.310 12.307 1.00 89.38 472 GLY A CA 1
ATOM 3564 C C . GLY A 1 472 ? -7.252 30.908 11.052 1.00 89.38 472 GLY A C 1
ATOM 3565 O O . GLY A 1 472 ? -7.650 31.988 10.622 1.00 89.38 472 GLY A O 1
ATOM 3566 N N . ASN A 1 473 ? -6.272 30.220 10.486 1.00 86.31 473 ASN A N 1
ATOM 3567 C CA . ASN A 1 473 ? -5.620 30.566 9.225 1.00 86.31 473 ASN A CA 1
ATOM 3568 C C . ASN A 1 473 ? -5.207 29.291 8.480 1.00 86.31 473 ASN A C 1
ATOM 3570 O O . ASN A 1 473 ? -5.239 28.198 9.050 1.00 86.31 473 ASN A O 1
ATOM 3574 N N . GLY A 1 474 ? -4.854 29.417 7.206 1.00 79.88 474 GLY A N 1
ATOM 3575 C CA . GLY A 1 474 ? -4.347 28.285 6.435 1.00 79.88 474 GLY A CA 1
ATOM 3576 C C . GLY A 1 474 ? -3.608 28.716 5.181 1.00 79.88 474 GLY A C 1
ATOM 3577 O O . GLY A 1 474 ? -3.654 29.882 4.800 1.00 79.88 474 GLY A O 1
ATOM 3578 N N . ASP A 1 475 ? -2.956 27.765 4.517 1.00 67.06 475 ASP A N 1
ATOM 3579 C CA . ASP A 1 475 ? -2.110 28.037 3.340 1.00 67.06 475 ASP A CA 1
ATOM 3580 C C . ASP A 1 475 ? -2.856 28.798 2.227 1.00 67.06 475 ASP A C 1
ATOM 3582 O O . ASP A 1 475 ? -2.278 29.612 1.506 1.00 67.06 475 ASP A O 1
ATOM 3586 N N . VAL A 1 476 ? -4.172 28.577 2.118 1.00 65.69 476 VAL A N 1
ATOM 3587 C CA . VAL A 1 476 ? -5.074 29.327 1.236 1.00 65.69 476 VAL A CA 1
ATOM 3588 C C . VAL A 1 476 ? -6.132 30.044 2.075 1.00 65.69 476 VAL A C 1
ATOM 3590 O O . VAL A 1 476 ? -7.282 29.605 2.162 1.00 65.69 476 VAL A O 1
ATOM 3593 N N . ASP A 1 477 ? -5.742 31.167 2.684 1.00 60.34 477 ASP A N 1
ATOM 3594 C CA . ASP A 1 477 ? -6.574 31.927 3.629 1.00 60.34 477 ASP A CA 1
ATOM 3595 C C . ASP A 1 477 ? -7.993 32.205 3.098 1.00 60.34 477 ASP A C 1
ATOM 3597 O O . ASP A 1 477 ? -8.961 32.063 3.833 1.00 60.34 477 ASP A O 1
ATOM 3601 N N . ALA A 1 478 ? -8.161 32.519 1.806 1.00 61.47 478 ALA A N 1
ATOM 3602 C CA . ALA A 1 478 ? -9.459 32.901 1.231 1.00 61.47 478 ALA A CA 1
ATOM 3603 C C . ALA A 1 478 ? -10.572 31.831 1.340 1.00 61.47 478 ALA A C 1
ATOM 3605 O O . ALA A 1 478 ? -11.748 32.185 1.245 1.00 61.47 478 ALA A O 1
ATOM 3606 N N . ALA A 1 479 ? -10.223 30.551 1.521 1.00 61.88 479 ALA A N 1
ATOM 3607 C CA . ALA A 1 479 ? -11.173 29.436 1.618 1.00 61.88 479 ALA A CA 1
ATOM 3608 C C . ALA A 1 479 ? -11.420 28.953 3.064 1.00 61.88 479 ALA A C 1
ATOM 3610 O O . ALA A 1 479 ? -12.395 28.246 3.320 1.00 61.88 479 ALA A O 1
ATOM 3611 N N . TRP A 1 480 ? -10.572 29.347 4.020 1.00 85.88 480 TRP A N 1
ATOM 3612 C CA . TRP A 1 480 ? -10.642 28.913 5.417 1.00 85.88 480 TRP A CA 1
ATOM 3613 C C . TRP A 1 480 ? -11.095 30.055 6.325 1.00 85.88 480 TRP A C 1
ATOM 3615 O O . TRP A 1 480 ? -10.611 31.178 6.203 1.00 85.88 480 TRP A O 1
ATOM 3625 N N . VAL A 1 481 ? -12.063 29.797 7.214 1.00 84.38 481 VAL A N 1
ATOM 3626 C CA . VAL A 1 481 ? -12.613 30.809 8.146 1.00 84.38 481 VAL A CA 1
ATOM 3627 C C . VAL A 1 481 ? -13.018 32.102 7.402 1.00 84.38 481 VAL A C 1
ATOM 3629 O O . VAL A 1 481 ? -12.852 33.225 7.869 1.00 84.38 481 VAL A O 1
ATOM 3632 N N . GLY A 1 482 ? -13.537 31.949 6.178 1.00 77.75 482 GLY A N 1
ATOM 3633 C CA . GLY A 1 482 ? -13.989 33.059 5.335 1.00 77.75 482 GLY A CA 1
ATOM 3634 C C . GLY A 1 482 ? -12.906 34.076 4.938 1.00 77.75 482 GLY A C 1
ATOM 3635 O O . GLY A 1 482 ? -13.260 35.210 4.613 1.00 77.75 482 GLY A O 1
ATOM 3636 N N . GLY A 1 483 ? -11.614 33.724 4.979 1.00 75.44 483 GLY A N 1
ATOM 3637 C CA . GLY A 1 483 ? -10.520 34.668 4.709 1.00 75.44 483 GLY A CA 1
ATOM 3638 C C . GLY A 1 483 ? -10.067 35.490 5.913 1.00 75.44 483 GLY A C 1
ATOM 3639 O O . GLY A 1 483 ? -9.239 36.388 5.752 1.00 75.44 483 GLY A O 1
ATOM 3640 N N . LEU A 1 484 ? -10.614 35.235 7.104 1.00 79.75 484 LEU A N 1
ATOM 3641 C CA . LEU A 1 484 ? -10.351 36.021 8.308 1.00 79.75 484 LEU A CA 1
ATOM 3642 C C . LEU A 1 484 ? -9.307 35.328 9.190 1.00 79.75 484 LEU A C 1
ATOM 3644 O O . LEU A 1 484 ? -9.625 34.453 9.991 1.00 79.75 484 LEU A O 1
ATOM 3648 N N . SER A 1 485 ? -8.052 35.759 9.059 1.00 84.94 485 SER A N 1
ATOM 3649 C CA . SER A 1 485 ? -6.925 35.212 9.823 1.00 84.94 485 SER A CA 1
ATOM 3650 C C . SER A 1 485 ? -7.003 35.601 11.306 1.00 84.94 485 SER A C 1
ATOM 3652 O O . SER A 1 485 ? -6.855 36.775 11.654 1.00 84.94 485 SER A O 1
ATOM 3654 N N . TRP A 1 486 ? -7.229 34.613 12.179 1.00 86.88 486 TRP A N 1
ATOM 3655 C CA . TRP A 1 486 ? -7.250 34.745 13.650 1.00 86.88 486 TRP A CA 1
ATOM 3656 C C . TRP A 1 486 ? -8.209 35.811 14.227 1.00 86.88 486 TRP A C 1
ATOM 3658 O O . TRP A 1 486 ? -8.010 36.290 15.349 1.00 86.88 486 TRP A O 1
ATOM 3668 N N . ASP A 1 487 ? -9.274 36.164 13.502 1.00 85.44 487 ASP A N 1
ATOM 3669 C CA . ASP A 1 487 ? -10.323 37.060 14.002 1.00 85.44 487 ASP A CA 1
ATOM 3670 C C . ASP A 1 487 ? -11.261 36.318 14.968 1.00 85.44 487 ASP A C 1
ATOM 3672 O O . ASP A 1 487 ? -12.032 35.445 14.569 1.00 85.44 487 ASP A O 1
ATOM 3676 N N . VAL A 1 488 ? -11.219 36.693 16.248 1.00 82.56 488 VAL A N 1
ATOM 3677 C CA . VAL A 1 488 ? -11.997 36.067 17.333 1.00 82.56 488 VAL A CA 1
ATOM 3678 C C . VAL A 1 488 ? -13.503 36.126 17.152 1.00 82.56 488 VAL A C 1
ATOM 3680 O O . VAL A 1 488 ? -14.201 35.316 17.749 1.00 82.56 488 VAL A O 1
ATOM 3683 N N . ALA A 1 489 ? -14.013 37.071 16.369 1.00 82.06 489 ALA A N 1
ATOM 3684 C CA . ALA A 1 489 ? -15.441 37.231 16.115 1.00 82.06 489 ALA A CA 1
ATOM 3685 C C . ALA A 1 489 ? -15.763 37.145 14.614 1.00 82.06 489 ALA A C 1
ATOM 3687 O O . ALA A 1 489 ? -16.816 37.614 14.180 1.00 82.06 489 ALA A O 1
ATOM 3688 N N . GLY A 1 490 ? -14.850 36.570 13.822 1.00 78.56 490 GLY A N 1
ATOM 3689 C CA . GLY A 1 490 ? -14.931 36.574 12.364 1.00 78.56 490 GLY A CA 1
ATOM 3690 C C . GLY A 1 490 ? -16.052 35.691 11.823 1.00 78.56 490 GLY A C 1
ATOM 3691 O O . GLY A 1 490 ? -16.925 36.167 11.096 1.00 78.56 490 GLY A O 1
ATOM 3692 N N . VAL A 1 491 ? -16.049 34.406 12.188 1.00 89.44 491 VAL A N 1
ATOM 3693 C CA . VAL A 1 491 ? -17.012 33.421 11.675 1.00 89.44 491 VAL A CA 1
ATOM 3694 C C . VAL A 1 491 ? -17.726 32.731 12.827 1.00 89.44 491 VAL A C 1
ATOM 3696 O O . VAL A 1 491 ? -17.103 32.026 13.616 1.00 89.44 491 VAL A O 1
ATOM 3699 N N . ALA A 1 492 ? -19.039 32.940 12.923 1.00 90.75 492 ALA A N 1
ATOM 3700 C CA . ALA A 1 492 ? -19.873 32.292 13.929 1.00 90.75 492 ALA A CA 1
ATOM 3701 C C . ALA A 1 492 ? -20.138 30.823 13.564 1.00 90.75 492 ALA A C 1
ATOM 3703 O O . ALA A 1 492 ? -20.444 30.514 12.410 1.00 90.75 492 ALA A O 1
ATOM 3704 N N . LEU A 1 493 ? -20.063 29.936 14.556 1.00 92.06 493 LEU A N 1
ATOM 3705 C CA . LEU A 1 493 ? -20.536 28.558 14.443 1.00 92.06 493 LEU A CA 1
ATOM 3706 C C . LEU A 1 493 ? -22.075 28.546 14.410 1.00 92.06 493 LEU A C 1
ATOM 3708 O O . LEU A 1 493 ? -22.730 29.316 15.119 1.00 92.06 493 LEU A O 1
ATOM 3712 N N . ALA A 1 494 ? 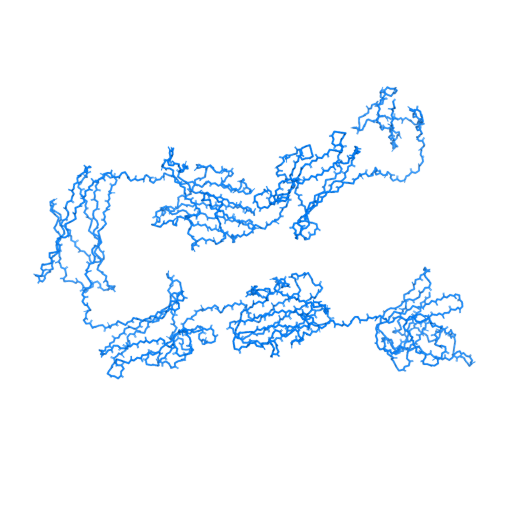-22.656 27.680 13.585 1.00 90.62 494 ALA A N 1
ATOM 3713 C CA . ALA A 1 494 ? -24.099 27.506 13.480 1.00 90.62 494 ALA A CA 1
ATOM 3714 C C . ALA A 1 494 ? -24.630 26.688 14.665 1.00 90.62 494 ALA A C 1
ATOM 3716 O O . ALA A 1 494 ? -24.067 25.652 14.992 1.00 90.62 494 ALA A O 1
ATOM 3717 N N . ASP A 1 495 ? -25.715 27.138 15.294 1.00 87.69 495 ASP A N 1
ATOM 3718 C CA . ASP A 1 495 ? -26.408 26.384 16.346 1.00 87.69 495 ASP A CA 1
ATOM 3719 C C . ASP A 1 495 ? -27.208 25.226 15.727 1.00 87.69 495 ASP A C 1
ATOM 3721 O O . ASP A 1 495 ? -28.068 25.452 14.867 1.00 87.69 495 ASP A O 1
ATOM 3725 N N . ASN A 1 496 ? -26.926 23.998 16.163 1.00 84.56 496 ASN A N 1
ATOM 3726 C CA . ASN A 1 496 ? -27.588 22.788 15.673 1.00 84.56 496 ASN A CA 1
ATOM 3727 C C . ASN A 1 496 ? -28.925 22.502 16.388 1.00 84.56 496 ASN A C 1
ATOM 3729 O O . ASN A 1 496 ? -29.683 21.635 15.950 1.00 84.56 496 ASN A O 1
ATOM 3733 N N . GLY A 1 497 ? -29.259 23.238 17.455 1.00 78.94 497 GLY A N 1
ATOM 3734 C CA . GLY A 1 497 ? -30.526 23.130 18.189 1.00 78.94 497 GLY A CA 1
ATOM 3735 C C . GLY A 1 497 ? -30.580 22.023 19.247 1.00 78.94 497 GLY A C 1
ATOM 3736 O O . GLY A 1 497 ? -31.622 21.840 19.878 1.00 78.94 497 GLY A O 1
ATOM 3737 N N . ASP A 1 498 ? -29.478 21.307 19.460 1.00 77.56 498 ASP A N 1
ATOM 3738 C CA . ASP A 1 498 ? -29.300 20.252 20.467 1.00 77.56 498 ASP A CA 1
ATOM 3739 C C . ASP A 1 498 ? -28.249 20.613 21.537 1.00 77.56 498 ASP A C 1
ATOM 3741 O O . ASP A 1 498 ? -27.894 19.786 22.374 1.00 77.56 498 ASP A O 1
ATOM 3745 N N . GLY A 1 499 ? -27.767 21.860 21.524 1.00 79.25 499 GLY A N 1
ATOM 3746 C CA . GLY A 1 499 ? -26.686 22.335 22.389 1.00 79.25 499 GLY A CA 1
ATOM 3747 C C . GLY A 1 499 ? -25.289 22.219 21.771 1.00 79.25 499 GLY A C 1
ATOM 3748 O O . GLY A 1 499 ? -24.325 22.641 22.412 1.00 79.25 499 GLY A O 1
ATOM 3749 N N . THR A 1 500 ? -25.165 21.702 20.543 1.00 87.88 500 THR A N 1
ATOM 3750 C CA . THR A 1 500 ? -23.915 21.694 19.770 1.00 87.88 500 THR A CA 1
ATOM 3751 C C . THR A 1 500 ? -23.872 22.797 18.712 1.00 87.88 500 THR A C 1
ATOM 3753 O O . THR A 1 500 ? -24.901 23.303 18.257 1.00 87.88 500 THR A O 1
ATOM 3756 N N . TYR A 1 501 ? -22.657 23.173 18.308 1.00 91.56 501 TYR A N 1
ATOM 3757 C CA . TYR A 1 501 ? -22.412 24.226 17.325 1.00 91.56 501 TYR A CA 1
ATOM 3758 C C . TYR A 1 501 ? -21.490 23.729 16.209 1.00 91.56 501 TYR A C 1
ATOM 3760 O O . TYR A 1 501 ? -20.413 23.209 16.491 1.00 91.56 501 TYR A O 1
ATOM 3768 N N . GLY A 1 502 ? -21.890 23.892 14.949 1.00 91.94 502 GLY A N 1
ATOM 3769 C CA . GLY A 1 502 ? -21.195 23.356 13.777 1.00 91.94 502 GLY A CA 1
ATOM 3770 C C . GLY A 1 502 ? -20.560 24.416 12.874 1.00 91.94 502 GLY A C 1
ATOM 3771 O O . GLY A 1 502 ? -21.079 25.521 12.712 1.00 91.94 502 GLY A O 1
ATOM 3772 N N . TYR A 1 503 ? -19.443 24.070 12.241 1.00 94.12 503 TYR A N 1
ATOM 3773 C CA . TYR A 1 503 ? -18.847 24.801 11.124 1.00 94.12 503 TYR A CA 1
ATOM 3774 C C . TYR A 1 503 ? -18.451 23.810 10.034 1.00 94.12 503 TYR A C 1
ATOM 3776 O O . TYR A 1 503 ? -17.791 22.812 10.312 1.00 94.12 503 TYR A O 1
ATOM 3784 N N . GLU A 1 504 ? -18.850 24.091 8.798 1.00 93.81 504 GLU A N 1
ATOM 3785 C CA . GLU A 1 504 ? -18.528 23.270 7.636 1.00 93.81 504 GLU A CA 1
ATOM 3786 C C . GLU A 1 504 ? -18.000 24.162 6.515 1.00 93.81 504 GLU A C 1
ATOM 3788 O O . GLU A 1 504 ? -18.584 25.207 6.211 1.00 93.81 504 GLU A O 1
ATOM 3793 N N . THR A 1 505 ? -16.884 23.768 5.909 1.00 92.25 505 THR A N 1
ATOM 3794 C CA . THR A 1 505 ? -16.319 24.465 4.749 1.00 92.25 505 THR A CA 1
ATOM 3795 C C . THR A 1 505 ? -15.529 23.507 3.869 1.00 92.25 505 THR A C 1
ATOM 3797 O O . THR A 1 505 ? -14.996 22.507 4.345 1.00 92.25 505 THR A O 1
ATOM 3800 N N . THR A 1 506 ? -15.419 23.827 2.583 1.00 90.75 506 THR A N 1
ATOM 3801 C CA . THR A 1 506 ? -14.549 23.109 1.647 1.00 90.75 506 THR A CA 1
ATOM 3802 C C . THR A 1 506 ? -13.246 23.878 1.485 1.00 90.75 506 THR A C 1
ATOM 3804 O O . THR A 1 506 ? -13.260 25.076 1.198 1.00 90.75 506 THR A O 1
ATOM 3807 N N . VAL A 1 507 ? -12.122 23.190 1.656 1.00 85.69 507 VAL A N 1
ATOM 3808 C CA . VAL A 1 507 ? -10.773 23.753 1.528 1.00 85.69 507 VAL A CA 1
ATOM 3809 C C . VAL A 1 507 ? -9.928 22.932 0.548 1.00 85.69 507 VAL A C 1
ATOM 3811 O O . VAL A 1 507 ? -10.101 21.715 0.485 1.00 85.69 507 VAL A O 1
ATOM 3814 N N . PRO A 1 508 ? -9.040 23.572 -0.237 1.00 83.31 508 PRO A N 1
ATOM 3815 C CA . PRO A 1 508 ? -8.091 22.878 -1.112 1.00 83.31 508 PRO A CA 1
ATOM 3816 C C . PRO A 1 508 ? -7.005 22.137 -0.308 1.00 83.31 508 PRO A C 1
ATOM 3818 O O . PRO A 1 508 ? -6.974 22.212 0.914 1.00 83.31 508 PRO A O 1
ATOM 3821 N N . ALA A 1 509 ? -6.095 21.430 -0.989 1.00 79.81 509 ALA A N 1
ATOM 3822 C CA . ALA A 1 509 ? -4.924 20.850 -0.329 1.00 79.81 509 ALA A CA 1
ATOM 3823 C C . ALA A 1 509 ? -4.114 21.933 0.406 1.00 79.81 509 ALA A C 1
ATOM 3825 O O . ALA A 1 509 ? -3.917 23.032 -0.120 1.00 79.81 509 ALA A O 1
ATOM 3826 N N . GLY A 1 510 ? -3.650 21.622 1.614 1.00 76.00 510 GLY A N 1
ATOM 3827 C CA . GLY A 1 510 ? -2.930 22.577 2.450 1.00 76.00 510 GLY A CA 1
ATOM 3828 C C . GLY A 1 510 ? -2.995 22.255 3.937 1.00 76.00 510 GLY A C 1
ATOM 3829 O O . GLY A 1 510 ? -3.629 21.289 4.373 1.00 76.00 510 GLY A O 1
ATOM 3830 N N . THR A 1 511 ? -2.314 23.086 4.714 1.00 82.75 511 THR A N 1
ATOM 3831 C CA . THR A 1 511 ? -2.279 23.063 6.173 1.00 82.75 511 THR A CA 1
ATOM 3832 C C . THR A 1 511 ? -3.145 24.182 6.729 1.00 82.75 511 THR A C 1
ATOM 3834 O O . THR A 1 511 ? -3.095 25.330 6.281 1.00 82.75 511 THR A O 1
ATOM 3837 N N . TYR A 1 512 ? -3.945 23.835 7.728 1.00 88.38 512 TYR A N 1
ATOM 3838 C CA . TYR A 1 512 ? -4.926 24.711 8.346 1.00 88.38 512 TYR A CA 1
ATOM 3839 C C . TYR A 1 512 ? -4.792 24.637 9.857 1.00 88.38 512 TYR A C 1
ATOM 3841 O O . TYR A 1 512 ? -4.507 23.581 10.427 1.00 88.38 512 TYR A O 1
ATOM 3849 N N . GLN A 1 513 ? -5.017 25.766 10.518 1.00 91.94 513 GLN A N 1
ATOM 3850 C CA . GLN A 1 513 ? -5.075 25.839 11.968 1.00 91.94 513 GLN A CA 1
ATOM 3851 C C . GLN A 1 513 ? -6.314 26.586 12.432 1.00 91.94 513 GLN A C 1
ATOM 3853 O O . GLN A 1 513 ? -6.796 27.495 11.750 1.00 91.94 513 GLN A O 1
ATOM 3858 N N . PHE A 1 514 ? -6.817 26.234 13.613 1.00 93.62 514 PHE A N 1
ATOM 3859 C CA . PHE A 1 514 ? -7.894 26.981 14.251 1.00 93.62 514 PHE A CA 1
ATOM 3860 C C . PHE A 1 514 ? -7.929 26.842 15.775 1.00 93.62 514 PHE A C 1
ATOM 3862 O O . PHE A 1 514 ? -7.294 25.977 16.387 1.00 93.62 514 PHE A O 1
ATOM 3869 N N . LYS A 1 515 ? -8.739 27.720 16.364 1.00 92.69 515 LYS A N 1
ATOM 3870 C CA . LYS A 1 515 ? -9.304 27.652 17.708 1.00 92.69 515 LYS A CA 1
ATOM 3871 C C . LYS A 1 515 ? -10.766 28.072 17.672 1.00 92.69 515 LYS A C 1
ATOM 3873 O O . LYS A 1 515 ? -11.211 28.754 16.747 1.00 92.69 515 LYS A O 1
ATOM 3878 N N . ILE A 1 516 ? -11.488 27.710 18.721 1.00 92.88 516 ILE A N 1
ATOM 3879 C CA . ILE A 1 516 ? -12.852 28.166 18.959 1.00 92.88 516 ILE A CA 1
ATOM 3880 C C . ILE A 1 516 ? -12.856 29.130 20.140 1.00 92.88 516 ILE A C 1
ATOM 3882 O O . ILE A 1 516 ? -12.209 28.881 21.159 1.00 92.88 516 ILE A O 1
ATOM 3886 N N . THR A 1 517 ? -13.581 30.236 19.995 1.00 90.94 517 THR A N 1
ATOM 3887 C CA . THR A 1 517 ? -13.687 31.275 21.020 1.00 90.94 517 THR A CA 1
ATOM 3888 C C . THR A 1 517 ? -15.124 31.712 21.251 1.00 90.94 517 THR A C 1
ATOM 3890 O O . THR A 1 517 ? -16.012 31.475 20.432 1.00 90.94 517 THR A O 1
ATOM 3893 N N . ASN A 1 518 ? -15.346 32.413 22.357 1.00 88.00 518 ASN A N 1
ATOM 3894 C CA . ASN A 1 518 ? -16.606 33.091 22.652 1.00 88.00 518 ASN A CA 1
ATOM 3895 C C . ASN A 1 518 ? -16.663 34.540 22.117 1.00 88.00 518 ASN A C 1
ATOM 3897 O O . ASN A 1 518 ? -17.429 35.363 22.621 1.00 88.00 518 ASN A O 1
ATOM 3901 N N . GLY A 1 519 ? -15.826 34.882 21.131 1.00 86.50 519 GLY A N 1
ATOM 3902 C CA . GLY A 1 519 ? -15.676 36.245 20.612 1.00 86.50 519 GLY A CA 1
ATOM 3903 C C . GLY A 1 519 ? -14.549 37.043 21.274 1.00 86.50 519 GLY A C 1
ATOM 3904 O O . GLY A 1 519 ? -14.347 38.212 20.937 1.00 86.50 519 GLY A O 1
ATOM 3905 N N . LYS A 1 520 ? -13.818 36.446 22.225 1.00 86.81 520 LYS A N 1
ATOM 3906 C CA . LYS A 1 520 ? -12.684 37.054 22.936 1.00 86.81 520 LYS A CA 1
ATOM 3907 C C . LYS A 1 520 ? -11.593 36.013 23.180 1.00 86.81 520 LYS A C 1
ATOM 3909 O O . LYS A 1 520 ? -11.891 34.897 23.590 1.00 86.81 520 LYS A O 1
ATOM 3914 N N . TRP A 1 521 ? -10.327 36.402 23.014 1.00 87.38 521 TRP A N 1
ATOM 3915 C CA . TRP A 1 521 ? -9.208 35.587 23.493 1.00 87.38 521 TRP A CA 1
ATOM 3916 C C . TRP A 1 521 ? -9.145 35.636 25.021 1.00 87.38 521 TRP A C 1
ATOM 3918 O O . TRP A 1 521 ? -9.229 36.719 25.602 1.00 87.38 521 TRP A O 1
ATOM 3928 N N . TYR A 1 522 ? -8.943 34.492 25.670 1.00 82.88 522 TYR A N 1
ATOM 3929 C CA . TYR A 1 522 ? -8.612 34.456 27.095 1.00 82.88 522 TYR A CA 1
ATOM 3930 C C . TYR A 1 522 ? -7.261 35.139 27.364 1.00 82.88 522 TYR A C 1
ATOM 3932 O O . TYR A 1 522 ? -6.226 34.696 26.856 1.00 82.88 522 TYR A O 1
ATOM 3940 N N . ASP A 1 523 ? -7.264 36.179 28.196 1.00 78.50 523 ASP A N 1
ATOM 3941 C CA . ASP A 1 523 ? -6.072 36.749 28.833 1.00 78.50 523 ASP A CA 1
ATOM 3942 C C . ASP A 1 523 ? -6.380 36.946 30.324 1.00 78.50 523 ASP A C 1
ATOM 3944 O O . ASP A 1 523 ? -7.233 37.772 30.661 1.00 78.50 523 ASP A O 1
ATOM 3948 N N . PRO A 1 524 ? -5.665 36.266 31.239 1.00 74.19 524 PRO A N 1
ATOM 3949 C CA . PRO A 1 524 ? -5.943 36.335 32.673 1.00 74.19 524 PRO A CA 1
ATOM 3950 C C . PRO A 1 524 ? -5.814 37.746 33.271 1.00 74.19 524 PRO A C 1
ATOM 3952 O O . PRO A 1 524 ? -6.287 37.983 34.381 1.00 74.19 524 PRO A O 1
ATOM 3955 N N . ASN A 1 525 ? -5.168 38.687 32.575 1.00 76.00 525 ASN A N 1
ATOM 3956 C CA . ASN A 1 525 ? -4.968 40.055 33.052 1.00 76.00 525 ASN A CA 1
ATOM 3957 C C . ASN A 1 525 ? -5.894 41.083 32.393 1.00 76.00 525 ASN A C 1
ATOM 3959 O O . ASN A 1 525 ? -6.084 42.160 32.964 1.00 76.00 525 ASN A O 1
ATOM 3963 N N . THR A 1 526 ? -6.415 40.807 31.193 1.00 77.81 526 THR A N 1
ATOM 3964 C CA . THR A 1 526 ? -7.152 41.810 30.400 1.00 77.81 526 THR A CA 1
ATOM 3965 C C . THR A 1 526 ? -8.525 41.347 29.918 1.00 77.81 526 THR A C 1
ATOM 3967 O O . THR A 1 526 ? -9.435 42.174 29.851 1.00 77.81 526 THR A O 1
ATOM 3970 N N . THR A 1 527 ? -8.708 40.052 29.663 1.00 77.06 527 THR A N 1
ATOM 3971 C CA . THR A 1 527 ? -9.963 39.424 29.216 1.00 77.06 527 THR A CA 1
ATOM 3972 C C . THR A 1 527 ? -10.133 38.052 29.885 1.00 77.06 527 THR A C 1
ATOM 3974 O O . THR A 1 527 ? -10.054 37.014 29.220 1.00 77.06 527 THR A O 1
ATOM 3977 N N . PRO A 1 528 ? -10.329 38.018 31.219 1.00 75.75 528 PRO A N 1
ATOM 3978 C CA . PRO A 1 528 ? -10.462 36.767 31.969 1.00 75.75 528 PRO A CA 1
ATOM 3979 C C . PRO A 1 528 ? -11.743 35.990 31.624 1.00 75.75 528 PRO A C 1
ATOM 3981 O O . PRO A 1 528 ? -11.834 34.812 31.935 1.00 75.75 528 PRO A O 1
ATOM 3984 N N . ASP A 1 529 ? -12.700 36.637 30.957 1.00 76.69 529 ASP A N 1
ATOM 3985 C CA . ASP A 1 529 ? -13.949 36.069 30.444 1.00 76.69 529 ASP A CA 1
ATOM 3986 C C . ASP A 1 529 ? -13.828 35.496 29.016 1.00 76.69 529 ASP A C 1
ATOM 3988 O O . ASP A 1 529 ? -14.812 35.021 28.448 1.00 76.69 529 ASP A O 1
ATOM 3992 N N . GLY A 1 530 ? -12.649 35.570 28.389 1.00 81.56 530 GLY A N 1
ATOM 3993 C CA . GLY A 1 530 ? -12.404 34.941 27.090 1.00 81.56 530 GLY A CA 1
ATOM 3994 C C . GLY A 1 530 ? -12.312 33.419 27.200 1.00 81.56 530 GLY A C 1
ATOM 3995 O O . GLY A 1 530 ? -11.820 32.894 28.194 1.00 81.56 530 GLY A O 1
ATOM 3996 N N . ILE A 1 531 ? -12.753 32.697 26.173 1.00 85.62 531 ILE A N 1
ATOM 3997 C CA . ILE A 1 531 ? -12.663 31.228 26.118 1.00 85.62 531 ILE A CA 1
ATOM 3998 C C . ILE A 1 531 ? -11.864 30.828 24.884 1.00 85.62 531 ILE A C 1
ATOM 4000 O O . ILE A 1 531 ? -12.123 31.338 23.799 1.00 85.62 531 ILE A O 1
ATOM 4004 N N . ASN A 1 532 ? -10.924 29.892 25.054 1.00 87.38 532 ASN A N 1
ATOM 4005 C CA . ASN A 1 532 ? -10.073 29.377 23.983 1.00 87.38 532 ASN A CA 1
ATOM 4006 C C . ASN A 1 532 ? -10.102 27.844 23.985 1.00 87.38 532 ASN A C 1
ATOM 4008 O O . ASN A 1 532 ? -9.350 27.224 24.740 1.00 87.38 532 ASN A O 1
ATOM 4012 N N . TYR A 1 533 ? -10.919 27.236 23.129 1.00 91.56 533 TYR A N 1
ATOM 4013 C CA . TYR A 1 533 ? -10.852 25.795 22.886 1.00 91.56 533 TYR A CA 1
ATOM 4014 C C . TYR A 1 533 ? -9.940 25.496 21.699 1.00 91.56 533 TYR A C 1
ATOM 4016 O O . TYR A 1 533 ? -9.999 26.166 20.665 1.00 91.56 533 TYR A O 1
ATOM 4024 N N . GLY A 1 534 ? -9.068 24.509 21.879 1.00 89.81 534 GLY A N 1
ATOM 4025 C CA . GLY A 1 534 ? -7.957 24.231 20.975 1.00 89.81 534 GLY A CA 1
ATOM 4026 C C . GLY A 1 534 ? -7.592 22.752 20.912 1.00 89.81 534 GLY A C 1
ATOM 4027 O O . GLY A 1 534 ? -8.433 21.897 21.173 1.00 89.81 534 GLY A O 1
ATOM 4028 N N . TYR A 1 535 ? -6.335 22.448 20.582 1.00 90.31 535 TYR A N 1
ATOM 4029 C CA . TYR A 1 535 ? -5.827 21.076 20.417 1.00 90.31 535 TYR A CA 1
ATOM 4030 C C . TYR A 1 535 ? -6.155 20.149 21.594 1.00 90.31 535 TYR A C 1
ATOM 4032 O O . TYR A 1 535 ? -6.631 19.035 21.393 1.00 90.31 535 TYR A O 1
ATOM 4040 N N . THR A 1 536 ? -5.976 20.622 22.827 1.00 89.44 536 THR A N 1
ATOM 4041 C CA . THR A 1 536 ? -6.262 19.839 24.042 1.00 89.44 536 THR A CA 1
ATOM 4042 C C . THR A 1 536 ? -7.739 19.516 24.241 1.00 89.44 536 THR A C 1
ATOM 4044 O O . THR A 1 536 ? -8.061 18.714 25.108 1.00 89.44 536 THR A O 1
ATOM 4047 N N . ASN A 1 537 ? -8.631 20.165 23.491 1.00 93.19 537 ASN A N 1
ATOM 4048 C CA . ASN A 1 537 ? -10.073 20.000 23.609 1.00 93.19 537 ASN A CA 1
ATOM 4049 C C . ASN A 1 537 ? -10.675 19.128 22.505 1.00 93.19 537 ASN A C 1
ATOM 4051 O O . ASN A 1 537 ? -11.897 19.027 22.431 1.00 93.19 537 ASN A O 1
ATOM 4055 N N . VAL A 1 538 ? -9.855 18.532 21.636 1.00 89.94 538 VAL A N 1
ATOM 4056 C CA . VAL A 1 538 ? -10.335 17.646 20.571 1.00 89.94 538 VAL A CA 1
ATOM 4057 C C . VAL A 1 538 ? -10.585 16.245 21.126 1.00 89.94 538 VAL A C 1
ATOM 4059 O O . VAL A 1 538 ? -9.690 15.643 21.719 1.00 89.94 538 VAL A O 1
ATOM 4062 N N . ASP A 1 539 ? -11.786 15.716 20.899 1.00 89.81 539 ASP A N 1
ATOM 4063 C CA . ASP A 1 539 ? -12.115 14.313 21.137 1.00 89.81 539 ASP A CA 1
ATOM 4064 C C . ASP A 1 539 ? -11.401 13.446 20.093 1.00 89.81 539 ASP A C 1
ATOM 4066 O O . ASP A 1 539 ? -11.821 13.352 18.937 1.00 89.81 539 ASP A O 1
ATOM 4070 N N . ALA A 1 540 ? -10.297 12.825 20.502 1.00 81.56 540 ALA A N 1
ATOM 4071 C CA . ALA A 1 540 ? -9.479 11.996 19.626 1.00 81.56 540 ALA A CA 1
ATOM 4072 C C . ALA A 1 540 ? -10.172 10.702 19.173 1.00 81.56 540 ALA A C 1
ATOM 4074 O O . ALA A 1 540 ? -9.777 10.146 18.151 1.00 81.56 540 ALA A O 1
ATOM 4075 N N . ALA A 1 541 ? -11.172 10.212 19.914 1.00 78.88 541 ALA A N 1
ATOM 4076 C CA . ALA A 1 541 ? -11.894 8.990 19.565 1.00 78.88 541 ALA A CA 1
ATOM 4077 C C . ALA A 1 541 ? -12.982 9.258 18.517 1.00 78.88 541 ALA A C 1
ATOM 4079 O O . ALA A 1 541 ? -13.210 8.425 17.642 1.00 78.88 541 ALA A O 1
ATOM 4080 N N . ALA A 1 542 ? -13.628 10.425 18.588 1.00 80.25 542 ALA A N 1
ATOM 4081 C CA . ALA A 1 542 ? -14.679 10.828 17.655 1.00 80.25 542 ALA A CA 1
ATOM 4082 C C . ALA A 1 542 ? -14.168 11.599 16.419 1.00 80.25 542 ALA A C 1
ATOM 4084 O O . ALA A 1 542 ? -14.914 11.765 15.454 1.00 80.25 542 ALA A O 1
ATOM 4085 N N . SER A 1 543 ? -12.921 12.081 16.433 1.00 86.62 543 SER A N 1
ATOM 4086 C CA . SER A 1 543 ? -12.323 12.867 15.341 1.00 86.62 543 SER A CA 1
ATOM 4087 C C . SER A 1 543 ? -11.508 12.013 14.364 1.00 86.62 543 SER A C 1
ATOM 4089 O O . SER A 1 543 ? -10.952 10.976 14.726 1.00 86.62 543 SER A O 1
ATOM 4091 N N . ASN A 1 544 ? -11.361 12.473 13.117 1.00 87.69 544 ASN A N 1
ATOM 4092 C CA . ASN A 1 544 ? -10.378 11.890 12.197 1.00 87.69 544 ASN A CA 1
ATOM 4093 C C . ASN A 1 544 ? -8.955 12.069 12.768 1.00 87.69 544 ASN A C 1
ATOM 4095 O O . ASN A 1 544 ? -8.616 13.134 13.279 1.00 87.69 544 ASN A O 1
ATOM 4099 N N . SER A 1 545 ? -8.106 11.042 12.666 1.00 80.25 545 SER A N 1
ATOM 4100 C CA . SER A 1 545 ? -6.714 11.083 13.136 1.00 80.25 545 SER A CA 1
ATOM 4101 C C . SER A 1 545 ? -5.800 11.866 12.182 1.00 80.25 545 SER A C 1
ATOM 4103 O O . SER A 1 545 ? -6.111 11.993 11.000 1.00 80.25 545 SER A O 1
ATOM 4105 N N . GLY A 1 546 ? -4.672 12.384 12.694 1.00 78.94 546 GLY A N 1
ATOM 4106 C CA . GLY A 1 546 ? -3.641 13.082 11.903 1.00 78.94 546 GLY A CA 1
ATOM 4107 C C . GLY A 1 546 ? -3.554 14.604 12.100 1.00 78.94 546 GLY A C 1
ATOM 4108 O O . GLY A 1 546 ? -2.746 15.254 11.443 1.00 78.94 546 GLY A O 1
ATOM 4109 N N . TYR A 1 547 ? -4.345 15.179 13.011 1.00 87.06 547 TYR A N 1
ATOM 4110 C CA . TYR A 1 547 ? -4.160 16.553 13.493 1.00 87.06 547 TYR A CA 1
ATOM 4111 C C . TYR A 1 547 ? -3.090 16.612 14.601 1.00 87.06 547 TYR A C 1
ATOM 4113 O O . TYR A 1 547 ? -2.832 15.628 15.296 1.00 87.06 547 TYR A O 1
ATOM 4121 N N . VAL A 1 548 ? -2.462 17.772 14.779 1.00 83.44 548 VAL A N 1
ATOM 4122 C CA . VAL A 1 548 ? -1.353 18.013 15.715 1.00 83.44 548 VAL A CA 1
ATOM 4123 C C . VAL A 1 548 ? -1.507 19.365 16.426 1.00 83.44 548 VAL A C 1
ATOM 4125 O O . VAL A 1 548 ? -2.326 20.197 16.032 1.00 83.44 548 VAL A O 1
ATOM 4128 N N . ASP A 1 549 ? -0.717 19.604 17.478 1.00 85.06 549 ASP A N 1
ATOM 4129 C CA . ASP A 1 549 ? -0.629 20.924 18.118 1.00 85.06 549 ASP A CA 1
ATOM 4130 C C . ASP A 1 549 ? 0.216 21.862 17.243 1.00 85.06 549 ASP A C 1
ATOM 4132 O O . ASP A 1 549 ? 1.430 21.690 17.118 1.00 85.06 549 ASP A O 1
ATOM 4136 N N . GLY A 1 550 ? -0.426 22.871 16.649 1.00 75.12 550 GLY A N 1
ATOM 4137 C CA . GLY A 1 550 ? 0.231 23.917 15.851 1.00 75.12 550 GLY A CA 1
ATOM 4138 C C . GLY A 1 550 ? 1.035 24.928 16.677 1.00 75.12 550 GLY A C 1
ATOM 4139 O O . GLY A 1 550 ? 1.603 25.869 16.123 1.00 75.12 550 GLY A O 1
ATOM 4140 N N . GLY A 1 551 ? 1.078 24.755 18.000 1.00 74.62 551 GLY A N 1
ATOM 4141 C CA . GLY A 1 551 ? 1.691 25.670 18.950 1.00 74.62 551 GLY A CA 1
ATOM 4142 C C . GLY A 1 551 ? 0.661 26.599 19.587 1.00 74.62 551 GLY A C 1
ATOM 4143 O O . GLY A 1 551 ? -0.279 27.077 18.957 1.00 74.62 551 GLY A O 1
ATOM 4144 N N . GLY A 1 552 ? 0.831 26.866 20.884 1.00 78.75 552 GLY A N 1
ATOM 4145 C CA . GLY A 1 552 ? -0.079 27.736 21.630 1.00 78.75 552 GLY A CA 1
ATOM 4146 C C . GLY A 1 552 ? -1.490 27.163 21.802 1.00 78.75 552 GLY A C 1
ATOM 4147 O O . GLY A 1 552 ? -2.406 27.952 22.027 1.00 78.75 552 GLY A O 1
ATOM 4148 N N . ASN A 1 553 ? -1.665 25.837 21.728 1.00 84.75 553 ASN A N 1
ATOM 4149 C CA . ASN A 1 553 ? -2.948 25.124 21.766 1.00 84.75 553 ASN A CA 1
ATOM 4150 C C . ASN A 1 553 ? -3.803 25.302 20.497 1.00 84.75 553 ASN A C 1
ATOM 4152 O O . ASN A 1 553 ? -5.025 25.398 20.578 1.00 84.75 553 ASN A O 1
ATOM 4156 N N . ASN A 1 554 ? -3.185 25.414 19.324 1.00 87.62 554 ASN A N 1
ATOM 4157 C CA . ASN A 1 554 ? -3.903 25.483 18.049 1.00 87.62 554 ASN A CA 1
ATOM 4158 C C . ASN A 1 554 ? -4.169 24.069 17.530 1.00 87.62 554 ASN A C 1
ATOM 4160 O O . ASN A 1 554 ? -3.244 23.260 17.483 1.00 87.62 554 ASN A O 1
ATOM 4164 N N . VAL A 1 555 ? -5.391 23.781 17.081 1.00 91.75 555 VAL A N 1
ATOM 4165 C CA . VAL A 1 555 ? -5.644 22.553 16.317 1.00 91.75 555 VAL A CA 1
ATOM 4166 C C . VAL A 1 555 ? -5.058 22.765 14.927 1.00 91.75 555 VAL A C 1
ATOM 4168 O O . VAL A 1 555 ? -5.545 23.639 14.213 1.00 91.75 555 VAL A O 1
ATOM 4171 N N . MET A 1 556 ? -4.021 22.017 14.553 1.00 88.50 556 MET A N 1
ATOM 4172 C CA . MET A 1 556 ? -3.429 22.042 13.213 1.00 88.50 556 MET A CA 1
ATOM 4173 C C . MET A 1 556 ? -3.722 20.735 12.489 1.00 88.50 556 MET A C 1
ATOM 4175 O O . MET A 1 556 ? -3.534 19.662 13.053 1.00 88.50 556 MET A O 1
ATOM 4179 N N . PHE A 1 557 ? -4.148 20.806 11.237 1.00 88.75 557 PHE A N 1
ATOM 4180 C CA . PHE A 1 557 ? -4.354 19.631 10.400 1.00 88.75 557 PHE A CA 1
ATOM 4181 C C . PHE A 1 557 ? -3.970 19.930 8.955 1.00 88.75 557 PHE A C 1
ATOM 4183 O O . PHE A 1 557 ? -3.954 21.082 8.519 1.00 88.75 557 PHE A O 1
ATOM 4190 N N . THR A 1 558 ? -3.683 18.870 8.211 1.00 85.12 558 THR A N 1
ATOM 4191 C CA . THR A 1 558 ? -3.238 18.953 6.824 1.00 85.12 558 THR A CA 1
ATOM 4192 C C . THR A 1 558 ? -4.056 17.995 5.972 1.00 85.12 558 THR A C 1
ATOM 4194 O O . THR A 1 558 ? -4.324 16.866 6.388 1.00 85.12 558 THR A O 1
ATOM 4197 N N . ILE A 1 559 ? -4.473 18.458 4.794 1.00 81.94 559 ILE A N 1
ATOM 4198 C CA . ILE A 1 559 ? -5.238 17.678 3.817 1.00 81.94 559 ILE A CA 1
ATOM 4199 C C . ILE A 1 559 ? -4.501 17.615 2.478 1.00 81.94 559 ILE A C 1
ATOM 4201 O O . ILE A 1 559 ? -3.954 18.606 1.998 1.00 81.94 559 ILE A O 1
ATOM 4205 N N . ALA A 1 560 ? -4.494 16.427 1.873 1.00 72.00 560 ALA A N 1
ATOM 4206 C CA . ALA A 1 560 ? -3.743 16.127 0.650 1.00 72.00 560 ALA A CA 1
ATOM 4207 C C . ALA A 1 560 ? -4.471 16.507 -0.654 1.00 72.00 560 ALA A C 1
ATOM 4209 O O . ALA A 1 560 ? -3.875 16.504 -1.725 1.00 72.00 560 ALA A O 1
ATOM 4210 N N . SER A 1 561 ? -5.774 16.783 -0.589 1.00 74.12 561 SER A N 1
ATOM 4211 C CA . SER A 1 561 ? -6.613 17.184 -1.725 1.00 74.12 561 SER A CA 1
ATOM 4212 C C . SER A 1 561 ? -7.837 17.939 -1.207 1.00 74.12 561 SER A C 1
ATOM 4214 O O . SER A 1 561 ? -8.067 17.949 0.003 1.00 74.12 561 SER A O 1
ATOM 4216 N N . GLU A 1 562 ? -8.600 18.572 -2.103 1.00 85.44 562 GLU A N 1
ATOM 4217 C CA . GLU A 1 562 ? -9.818 19.302 -1.733 1.00 85.44 562 GLU A CA 1
ATOM 4218 C C . GLU A 1 562 ? -10.737 18.446 -0.848 1.00 85.44 562 GLU A C 1
ATOM 4220 O O . GLU A 1 562 ? -11.102 17.323 -1.205 1.00 85.44 562 GLU A O 1
ATOM 4225 N N . ALA A 1 563 ? -11.101 18.980 0.315 1.00 86.44 563 ALA A N 1
ATOM 4226 C CA . ALA A 1 563 ? -11.870 18.262 1.315 1.00 86.44 563 ALA A CA 1
ATOM 4227 C C . ALA A 1 563 ? -12.895 19.164 1.989 1.00 86.44 563 ALA A C 1
ATOM 4229 O O . ALA A 1 563 ? -12.684 20.365 2.166 1.00 86.44 563 ALA A O 1
ATOM 4230 N N . THR A 1 564 ? -14.012 18.565 2.393 1.00 92.94 564 THR A N 1
ATOM 4231 C CA . THR A 1 564 ? -14.970 19.224 3.281 1.00 92.94 564 THR A CA 1
ATOM 4232 C C . THR A 1 564 ? -14.567 18.940 4.715 1.00 92.94 564 THR A C 1
ATOM 4234 O O . THR A 1 564 ? -14.452 17.778 5.101 1.00 92.94 564 THR A O 1
ATOM 4237 N N . ILE A 1 565 ? -14.339 20.007 5.472 1.00 93.94 565 ILE A N 1
ATOM 4238 C CA . ILE A 1 565 ? -13.989 19.982 6.887 1.00 93.94 565 ILE A CA 1
ATOM 4239 C C . ILE A 1 565 ? -15.237 20.299 7.691 1.00 93.94 565 ILE A C 1
ATOM 4241 O O . ILE A 1 565 ? -15.875 21.326 7.454 1.00 93.94 565 ILE A O 1
ATOM 4245 N N . THR A 1 566 ? -15.533 19.451 8.668 1.00 94.31 566 THR A N 1
ATOM 4246 C CA . THR A 1 566 ? -16.635 19.634 9.610 1.00 94.31 566 THR A CA 1
ATOM 4247 C C . THR A 1 566 ? -16.064 19.734 11.021 1.00 94.31 566 THR A C 1
ATOM 4249 O O . THR A 1 566 ? -15.359 18.842 11.489 1.00 94.31 566 THR A O 1
ATOM 4252 N N . ILE A 1 567 ? -16.373 20.828 11.709 1.00 95.44 567 ILE A N 1
ATOM 4253 C CA . ILE A 1 567 ? -16.000 21.083 13.101 1.00 95.44 567 ILE A CA 1
ATOM 4254 C C . ILE A 1 567 ? -17.280 21.176 13.915 1.00 95.44 567 ILE A C 1
ATOM 4256 O O . ILE A 1 567 ? -18.157 21.975 13.595 1.00 95.44 567 ILE A O 1
ATOM 4260 N N . THR A 1 568 ? -17.378 20.387 14.980 1.00 94.50 568 THR A N 1
ATOM 4261 C CA . THR A 1 568 ? -18.505 20.431 15.919 1.00 94.50 568 THR A CA 1
ATOM 4262 C C . THR A 1 568 ? -18.000 20.730 17.322 1.00 94.50 568 THR A C 1
ATOM 4264 O O . THR A 1 568 ? -17.069 20.088 17.799 1.00 94.50 568 THR A O 1
ATOM 4267 N N . LEU A 1 569 ? -18.618 21.703 17.988 1.00 93.62 569 LEU A N 1
ATOM 4268 C CA . LEU A 1 569 ? -18.372 22.066 19.378 1.00 93.62 569 LEU A CA 1
ATOM 4269 C C . LEU A 1 569 ? -19.539 21.602 20.255 1.00 93.62 569 LEU A C 1
ATOM 4271 O O . LEU A 1 569 ? -20.679 22.000 20.020 1.00 93.62 569 LEU A O 1
ATOM 4275 N N . ASN A 1 570 ? -19.239 20.869 21.323 1.00 90.25 570 ASN A N 1
ATOM 4276 C CA . ASN A 1 570 ? -20.148 20.611 22.435 1.00 90.25 570 ASN A CA 1
ATOM 4277 C C . ASN A 1 570 ? -19.618 21.297 23.711 1.00 90.25 570 ASN A C 1
ATOM 4279 O O . ASN A 1 570 ? -18.794 20.721 24.424 1.00 90.25 570 ASN A O 1
ATOM 4283 N N . PRO A 1 571 ? -20.069 22.522 24.043 1.00 81.19 571 PRO A N 1
ATOM 4284 C CA . PRO A 1 571 ? -19.571 23.239 25.216 1.00 81.19 571 PRO A CA 1
ATOM 4285 C C . PRO A 1 571 ? -20.010 22.592 26.541 1.00 81.19 571 PRO A C 1
ATOM 4287 O O . PRO A 1 571 ? -19.318 22.741 27.551 1.00 81.19 571 PRO A O 1
ATOM 4290 N N . ALA A 1 572 ? -21.117 21.842 26.540 1.00 74.94 572 ALA A N 1
ATOM 4291 C CA . ALA A 1 572 ? -21.723 21.238 27.725 1.00 74.94 572 ALA A CA 1
ATOM 4292 C C . ALA A 1 572 ? -21.154 19.856 28.099 1.00 74.94 572 ALA A C 1
ATOM 4294 O O . ALA A 1 572 ? -21.552 19.312 29.128 1.00 74.94 572 ALA A O 1
ATOM 4295 N N . ALA A 1 573 ? -20.236 19.288 27.304 1.00 70.81 573 ALA A N 1
ATOM 4296 C CA . ALA A 1 573 ? -19.592 18.013 27.635 1.00 70.81 573 ALA A CA 1
ATOM 4297 C C . ALA A 1 573 ? -18.958 18.073 29.041 1.00 70.81 573 ALA A C 1
ATOM 4299 O O . ALA A 1 573 ? -18.432 19.110 29.436 1.00 70.81 573 ALA A O 1
ATOM 4300 N N . MET A 1 574 ? -19.039 17.016 29.845 1.00 51.12 574 MET A N 1
ATOM 4301 C CA . MET A 1 574 ? -18.535 17.079 31.228 1.00 51.12 574 MET A CA 1
ATOM 4302 C C . MET A 1 574 ? -17.011 16.906 31.336 1.00 51.12 574 MET A C 1
ATOM 4304 O O . MET A 1 574 ? -16.445 17.166 32.397 1.00 51.12 574 MET A O 1
ATOM 4308 N N . ASP A 1 575 ? -16.349 16.510 30.251 1.00 62.84 575 ASP A N 1
ATOM 4309 C CA . ASP A 1 575 ? -14.902 16.364 30.115 1.00 62.84 575 ASP A CA 1
ATOM 4310 C C . ASP A 1 575 ? -14.278 17.499 29.276 1.00 62.84 575 ASP A C 1
ATOM 4312 O O . ASP A 1 575 ? -14.958 18.403 28.778 1.00 62.84 575 ASP A O 1
ATOM 4316 N N . ASP A 1 576 ? -12.947 17.487 29.150 1.00 70.12 576 ASP A N 1
ATOM 4317 C CA . ASP A 1 576 ? -12.196 18.488 28.380 1.00 70.12 576 ASP A CA 1
ATOM 4318 C C . ASP A 1 576 ? -12.363 18.327 26.851 1.00 70.12 576 ASP A C 1
ATOM 4320 O O . ASP A 1 576 ? -11.941 19.214 26.101 1.00 70.12 576 ASP A O 1
ATOM 4324 N N . ALA A 1 577 ? -13.005 17.245 26.386 1.00 69.88 577 ALA A N 1
ATOM 4325 C CA . ALA A 1 577 ? -13.221 16.886 24.984 1.00 69.88 577 ALA A CA 1
ATOM 4326 C C . ALA A 1 577 ? -14.454 17.606 24.400 1.00 69.88 577 ALA A C 1
ATOM 4328 O O . ALA A 1 577 ? -15.569 17.096 24.344 1.00 69.88 577 ALA A O 1
ATOM 4329 N N . LYS A 1 578 ? -14.251 18.852 23.969 1.00 81.69 578 LYS A N 1
ATOM 4330 C CA . LYS A 1 578 ? -15.313 19.746 23.481 1.00 81.69 578 LYS A CA 1
ATOM 4331 C C . LYS A 1 578 ? -15.470 19.755 21.961 1.00 81.69 578 LYS A C 1
ATOM 4333 O O . LYS A 1 578 ? -16.500 20.221 21.482 1.00 81.69 578 LYS A O 1
ATOM 4338 N N . ILE A 1 579 ? -14.454 19.341 21.203 1.00 92.56 579 ILE A N 1
ATOM 4339 C CA . ILE A 1 579 ? -14.362 19.530 19.746 1.00 92.56 579 ILE A CA 1
ATOM 4340 C C . ILE A 1 579 ? -14.317 18.176 19.035 1.00 92.56 579 ILE A C 1
ATOM 4342 O O . ILE A 1 579 ? -13.458 17.356 19.336 1.00 92.56 579 ILE A O 1
ATOM 4346 N N . ILE A 1 580 ? -15.167 17.990 18.027 1.00 92.44 580 ILE A N 1
ATOM 4347 C CA . ILE A 1 580 ? -15.066 16.900 17.050 1.00 92.44 580 ILE A CA 1
ATOM 4348 C C . ILE A 1 580 ? -14.618 17.500 15.718 1.00 92.44 580 ILE A C 1
ATOM 4350 O O . ILE A 1 580 ? -15.261 18.420 15.200 1.00 92.44 580 ILE A O 1
ATOM 4354 N N . LEU A 1 581 ? -13.514 16.990 15.175 1.00 94.12 581 LEU A N 1
ATOM 4355 C CA . LEU A 1 581 ? -12.935 17.415 13.904 1.00 94.12 581 LEU A CA 1
ATOM 4356 C C . LEU A 1 581 ? -13.014 16.273 12.884 1.00 94.12 581 LEU A C 1
ATOM 4358 O O . LEU A 1 581 ? -12.403 15.220 13.067 1.00 94.12 581 LEU A O 1
ATOM 4362 N N . ALA A 1 582 ? -13.724 16.506 11.783 1.00 91.25 582 ALA A N 1
ATOM 4363 C CA . ALA A 1 582 ? -13.899 15.536 10.712 1.00 91.25 582 ALA A CA 1
ATOM 4364 C C . ALA A 1 582 ? -13.557 16.119 9.337 1.00 91.25 582 ALA A C 1
ATOM 4366 O O . ALA A 1 582 ? -13.626 17.329 9.112 1.00 91.25 582 ALA A O 1
ATOM 4367 N N . SER A 1 583 ? -13.194 15.239 8.410 1.00 90.06 583 SER A N 1
ATOM 4368 C CA . SER A 1 583 ? -12.888 15.579 7.024 1.00 90.06 583 SER A CA 1
ATOM 4369 C C . SER A 1 583 ? -13.308 14.460 6.076 1.00 90.06 583 SER A C 1
ATOM 4371 O O . SER A 1 583 ? -13.252 13.278 6.415 1.00 90.06 583 SER A O 1
ATOM 4373 N N . THR A 1 584 ? -13.696 14.818 4.851 1.00 88.19 584 THR A N 1
ATOM 4374 C CA . THR A 1 584 ? -13.997 13.841 3.786 1.00 88.19 584 THR A CA 1
ATOM 4375 C C . THR A 1 584 ? -12.765 13.075 3.293 1.00 88.19 584 THR A C 1
ATOM 4377 O O . THR A 1 584 ? -12.911 12.068 2.603 1.00 88.19 584 THR A O 1
ATOM 4380 N N . VAL A 1 585 ? -11.561 13.542 3.634 1.00 80.38 585 VAL A N 1
ATOM 4381 C CA . VAL A 1 585 ? -10.274 12.861 3.410 1.00 80.38 585 VAL A CA 1
ATOM 4382 C C . VAL A 1 585 ? -9.502 12.776 4.732 1.00 80.38 585 VAL A C 1
ATOM 4384 O O . VAL A 1 585 ? -9.677 13.633 5.595 1.00 80.38 585 VAL A O 1
ATOM 4387 N N . GLY A 1 586 ? -8.645 11.770 4.913 1.00 78.19 586 GLY A N 1
ATOM 4388 C CA . GLY A 1 586 ? -7.836 11.653 6.137 1.00 78.19 586 GLY A CA 1
ATOM 4389 C C . GLY A 1 586 ? -6.882 12.839 6.339 1.00 78.19 586 GLY A C 1
ATOM 4390 O O . GLY A 1 586 ? -6.403 13.411 5.357 1.00 78.19 586 GLY A O 1
ATOM 4391 N N . PHE A 1 587 ? -6.594 13.191 7.599 1.00 82.44 587 PHE A N 1
ATOM 4392 C CA . PHE A 1 587 ? -5.536 14.154 7.918 1.00 82.44 587 PHE A CA 1
ATOM 4393 C C . PHE A 1 587 ? -4.169 13.460 7.882 1.00 82.44 587 PHE A C 1
ATOM 4395 O O . PHE A 1 587 ? -4.041 12.306 8.294 1.00 82.44 587 PHE A O 1
ATOM 4402 N N . GLY A 1 588 ? -3.137 14.140 7.388 1.00 66.94 588 GLY A N 1
ATOM 4403 C CA . GLY A 1 588 ? -1.801 13.553 7.245 1.00 66.94 588 GLY A CA 1
ATOM 4404 C C . GLY A 1 588 ? -0.842 14.448 6.468 1.00 66.94 588 GLY A C 1
ATOM 4405 O O . GLY A 1 588 ? -1.232 15.538 6.059 1.00 66.94 588 GLY A O 1
ATOM 4406 N N . GLU A 1 589 ? 0.412 14.002 6.306 1.00 51.56 589 GLU A N 1
ATOM 4407 C CA . GLU A 1 589 ? 1.489 14.802 5.699 1.00 51.56 589 GLU A CA 1
ATOM 4408 C C . GLU A 1 589 ? 1.042 15.489 4.404 1.00 51.56 589 GLU A C 1
ATOM 4410 O O . GLU A 1 589 ? 0.415 14.879 3.534 1.00 51.56 589 GLU A O 1
ATOM 4415 N N . ALA A 1 590 ? 1.369 16.782 4.301 1.00 50.22 590 ALA A N 1
ATOM 4416 C CA . ALA A 1 590 ? 1.084 17.578 3.120 1.00 50.22 590 ALA A CA 1
ATOM 4417 C C . ALA A 1 590 ? 1.703 16.884 1.910 1.00 50.22 590 ALA A C 1
ATOM 4419 O O . ALA A 1 590 ? 2.918 16.688 1.856 1.00 50.22 590 ALA A O 1
ATOM 4420 N N . VAL A 1 591 ? 0.886 16.569 0.908 1.00 54.03 591 VAL A N 1
ATOM 4421 C CA . VAL A 1 591 ? 1.434 16.341 -0.423 1.00 54.03 591 VAL A CA 1
ATOM 4422 C C . VAL A 1 591 ? 1.983 17.687 -0.866 1.00 54.03 591 VAL A C 1
ATOM 4424 O O . VAL A 1 591 ? 1.238 18.664 -0.979 1.00 54.03 591 VAL A O 1
ATOM 4427 N N . VAL A 1 592 ? 3.299 17.763 -1.047 1.00 63.72 592 VAL A N 1
ATOM 4428 C CA . VAL A 1 592 ? 3.895 18.916 -1.708 1.00 63.72 592 VAL A CA 1
ATOM 4429 C C . VAL A 1 592 ? 3.574 18.779 -3.188 1.00 63.72 592 VAL A C 1
ATOM 4431 O O . VAL A 1 592 ? 4.260 18.070 -3.919 1.00 63.72 592 VAL A O 1
ATOM 4434 N N . ASP A 1 593 ? 2.480 19.404 -3.608 1.00 67.44 593 ASP A N 1
ATOM 4435 C CA . ASP A 1 593 ? 2.011 19.378 -4.992 1.00 67.44 593 ASP A CA 1
ATOM 4436 C C . ASP A 1 593 ? 2.569 20.552 -5.806 1.00 67.44 593 ASP A C 1
ATOM 4438 O O . ASP A 1 593 ? 2.469 20.572 -7.036 1.00 67.44 593 ASP A O 1
ATOM 4442 N N . ARG A 1 594 ? 3.188 21.526 -5.125 1.00 81.06 594 ARG A N 1
ATOM 4443 C CA . ARG A 1 594 ? 3.696 22.745 -5.742 1.00 81.06 594 ARG A CA 1
ATOM 4444 C C . ARG A 1 594 ? 4.886 23.321 -4.989 1.00 81.06 594 ARG A C 1
ATOM 4446 O O . ARG A 1 594 ? 4.883 23.426 -3.768 1.00 81.06 594 ARG A O 1
ATOM 4453 N N . TRP A 1 595 ? 5.866 23.810 -5.741 1.00 90.75 595 TRP A N 1
ATOM 4454 C CA . TRP A 1 595 ? 6.942 24.656 -5.225 1.00 90.75 595 TRP A CA 1
ATOM 4455 C C . TRP A 1 595 ? 6.892 26.025 -5.895 1.00 90.75 595 TRP A C 1
ATOM 4457 O O . TRP A 1 595 ? 6.652 26.119 -7.098 1.00 90.75 595 TRP A O 1
ATOM 4467 N N . THR A 1 596 ? 7.184 27.085 -5.145 1.00 91.75 596 THR A N 1
ATOM 4468 C CA . THR A 1 596 ? 7.139 28.464 -5.654 1.00 91.75 596 THR A CA 1
ATOM 4469 C C . THR A 1 596 ? 8.400 29.232 -5.251 1.00 91.75 596 THR A C 1
ATOM 4471 O O . THR A 1 596 ? 8.828 29.176 -4.094 1.00 91.75 596 THR A O 1
ATOM 4474 N N . LEU A 1 597 ? 9.002 29.966 -6.197 1.00 92.56 597 LEU A N 1
ATOM 4475 C CA . LEU A 1 597 ? 10.150 30.843 -5.929 1.00 92.56 597 LEU A CA 1
ATOM 4476 C C . LEU A 1 597 ? 9.714 32.143 -5.249 1.00 92.56 597 LEU A C 1
ATOM 4478 O O . LEU A 1 597 ? 8.761 32.794 -5.678 1.00 92.56 597 LEU A O 1
ATOM 4482 N N . ALA A 1 598 ? 10.496 32.577 -4.264 1.00 90.81 598 ALA A N 1
ATOM 4483 C CA . ALA A 1 598 ? 10.400 33.908 -3.674 1.00 90.81 598 ALA A CA 1
ATOM 4484 C C . ALA A 1 598 ? 11.799 34.498 -3.456 1.00 90.81 598 ALA A C 1
ATOM 4486 O O . ALA A 1 598 ? 12.719 33.788 -3.045 1.00 90.81 598 ALA A O 1
ATOM 4487 N N . GLY A 1 599 ? 11.967 35.800 -3.693 1.00 91.62 599 GLY A N 1
ATOM 4488 C CA . GLY A 1 599 ? 13.265 36.451 -3.530 1.00 91.62 599 GLY A CA 1
ATOM 4489 C C . GLY A 1 599 ? 13.249 37.968 -3.692 1.00 91.62 599 GLY A C 1
ATOM 4490 O O . GLY A 1 599 ? 12.201 38.615 -3.609 1.00 91.62 599 GLY A O 1
ATOM 4491 N N . ASP A 1 600 ? 14.439 38.526 -3.911 1.00 92.19 600 ASP A N 1
ATOM 4492 C CA . ASP A 1 600 ? 14.686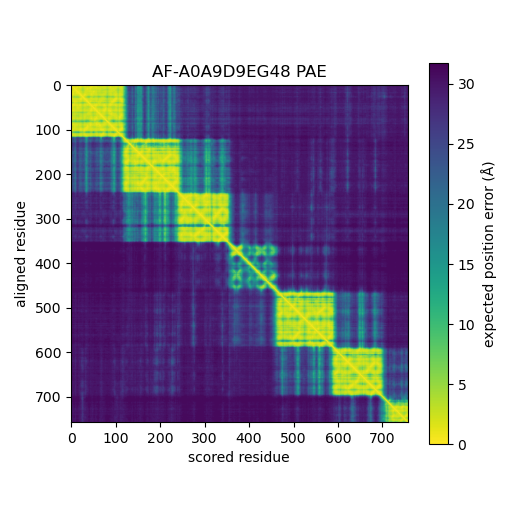 39.968 -3.933 1.00 92.19 600 ASP A CA 1
ATOM 4493 C C . ASP A 1 600 ? 14.195 40.692 -5.200 1.00 92.19 600 ASP A C 1
ATOM 4495 O O . ASP A 1 600 ? 14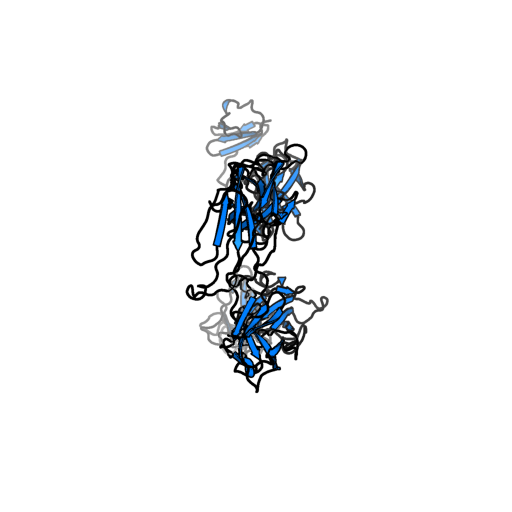.210 40.195 -6.329 1.00 92.19 600 ASP A O 1
ATOM 4499 N N . VAL A 1 601 ? 13.834 41.959 -5.011 1.00 83.44 601 VAL A N 1
ATOM 4500 C CA . VAL A 1 601 ? 13.577 42.916 -6.095 1.00 83.44 601 VAL A CA 1
ATOM 4501 C C . VAL A 1 601 ? 14.896 43.461 -6.672 1.00 83.44 601 VAL A C 1
ATOM 4503 O O . VAL A 1 601 ? 15.884 43.565 -5.942 1.00 83.44 601 VAL A O 1
ATOM 4506 N N . PRO A 1 602 ? 14.947 43.847 -7.963 1.00 81.56 602 PRO A N 1
ATOM 4507 C CA . PRO A 1 602 ? 13.838 43.985 -8.906 1.00 81.56 602 PRO A CA 1
ATOM 4508 C C . PRO A 1 602 ? 13.500 42.712 -9.690 1.00 81.56 602 PRO A C 1
ATOM 4510 O O . PRO A 1 602 ? 12.564 42.752 -10.477 1.00 81.56 602 PRO A O 1
ATOM 4513 N N . PHE A 1 603 ? 14.212 41.596 -9.497 1.00 84.12 603 PHE A N 1
ATOM 4514 C CA . PHE A 1 603 ? 13.922 40.379 -10.261 1.00 84.12 603 PHE A CA 1
ATOM 4515 C C . PHE A 1 603 ? 12.535 39.810 -9.923 1.00 84.12 603 PHE A C 1
ATOM 4517 O O . PHE A 1 603 ? 11.727 39.585 -10.817 1.00 84.12 603 PHE A O 1
ATOM 4524 N N . PHE A 1 604 ? 12.200 39.706 -8.633 1.00 84.75 604 PHE A N 1
ATOM 4525 C CA . PHE A 1 604 ? 10.873 39.280 -8.168 1.00 84.75 604 PHE A CA 1
ATOM 4526 C C . PHE A 1 604 ? 9.917 40.472 -7.942 1.00 84.75 604 PHE A C 1
ATOM 4528 O O . PHE A 1 604 ? 9.232 40.556 -6.924 1.00 84.75 604 PHE A O 1
ATOM 4535 N N . ALA A 1 605 ? 9.879 41.437 -8.872 1.00 66.38 605 ALA A N 1
ATOM 4536 C CA . ALA A 1 605 ? 9.151 42.711 -8.720 1.00 66.38 605 ALA A CA 1
ATOM 4537 C C . ALA A 1 605 ? 7.633 42.591 -8.458 1.00 66.38 605 ALA A C 1
ATOM 4539 O O . ALA A 1 605 ? 7.047 43.539 -7.935 1.00 66.38 605 ALA A O 1
ATOM 4540 N N . GLY A 1 606 ? 7.001 41.463 -8.804 1.00 62.34 606 GLY A N 1
ATOM 4541 C CA . GLY A 1 606 ? 5.574 41.205 -8.559 1.00 62.34 606 GLY A CA 1
ATOM 4542 C C . GLY A 1 606 ? 5.236 40.773 -7.126 1.00 62.34 606 GLY A C 1
ATOM 4543 O O . GLY A 1 606 ? 4.118 41.004 -6.671 1.00 62.34 606 GLY A O 1
ATOM 4544 N N . SER A 1 607 ? 6.198 40.204 -6.390 1.00 63.03 607 SER A N 1
ATOM 4545 C CA . SER A 1 607 ? 5.971 39.610 -5.067 1.00 63.03 607 SER A CA 1
ATOM 4546 C C . SER A 1 607 ? 7.283 39.466 -4.281 1.00 63.03 607 SER A C 1
ATOM 4548 O O . SER A 1 607 ? 7.803 38.369 -4.084 1.00 63.03 607 SER A O 1
ATOM 4550 N N . ALA A 1 608 ? 7.849 40.586 -3.817 1.00 79.69 608 ALA A N 1
ATOM 4551 C CA . ALA A 1 608 ? 9.067 40.578 -2.998 1.00 79.69 608 ALA A CA 1
ATOM 4552 C C . ALA A 1 608 ? 8.901 39.643 -1.784 1.00 79.69 608 ALA A C 1
ATOM 4554 O O . ALA A 1 608 ? 8.098 39.936 -0.898 1.00 79.69 608 ALA A O 1
ATOM 4555 N N . TRP A 1 609 ? 9.632 38.523 -1.761 1.00 86.06 609 TRP A N 1
ATOM 4556 C CA . TRP A 1 609 ? 9.477 37.444 -0.767 1.00 86.06 609 TRP A CA 1
ATOM 4557 C C . TRP A 1 609 ? 8.043 36.903 -0.581 1.00 86.06 609 TRP A C 1
ATOM 4559 O O . TRP A 1 609 ? 7.755 36.260 0.427 1.00 86.06 609 TRP A O 1
ATOM 4569 N N . GLY A 1 610 ? 7.156 37.146 -1.547 1.00 75.50 610 GLY A N 1
ATOM 4570 C CA . GLY A 1 610 ? 5.780 36.660 -1.574 1.00 75.50 610 GLY A CA 1
ATOM 4571 C C . GLY A 1 610 ? 5.577 35.589 -2.641 1.00 75.50 610 GLY A C 1
ATOM 4572 O O . GLY A 1 610 ? 6.336 35.505 -3.610 1.00 75.50 610 GLY A O 1
ATOM 4573 N N . PHE A 1 611 ? 4.526 34.795 -2.468 1.00 75.38 611 PHE A N 1
ATOM 4574 C CA . PHE A 1 611 ? 4.181 33.691 -3.355 1.00 75.38 611 PHE A CA 1
ATOM 4575 C C . PHE A 1 611 ? 3.227 34.157 -4.455 1.00 75.38 611 PHE A C 1
ATOM 4577 O O . PHE A 1 611 ? 2.046 34.396 -4.217 1.00 75.38 611 PHE A O 1
ATOM 4584 N N . ASP A 1 612 ? 3.767 34.314 -5.660 1.00 78.12 612 ASP A N 1
ATOM 4585 C CA . ASP A 1 612 ? 3.013 34.608 -6.879 1.00 78.12 612 ASP A CA 1
ATOM 4586 C C . ASP A 1 612 ? 2.952 33.337 -7.727 1.00 78.12 612 ASP A C 1
ATOM 4588 O O . ASP A 1 612 ? 3.984 32.709 -7.967 1.00 78.12 612 ASP A O 1
ATOM 4592 N N . ALA A 1 613 ? 1.760 32.986 -8.214 1.00 78.00 613 ALA A N 1
ATOM 4593 C CA . ALA A 1 613 ? 1.567 31.850 -9.113 1.00 78.00 613 ALA A CA 1
ATOM 4594 C C . ALA A 1 613 ? 2.424 31.965 -10.391 1.00 78.00 613 ALA A C 1
ATOM 4596 O O . ALA A 1 613 ? 2.839 30.969 -10.982 1.00 78.00 613 ALA A O 1
ATOM 4597 N N . GLY A 1 614 ? 2.772 33.191 -10.799 1.00 81.31 614 GLY A N 1
ATOM 4598 C CA . GLY A 1 614 ? 3.732 33.455 -11.869 1.00 81.31 614 GLY A CA 1
ATOM 4599 C C . GLY A 1 614 ? 5.140 32.903 -11.609 1.00 81.31 614 GLY A C 1
ATOM 4600 O O . GLY A 1 614 ? 5.890 32.735 -12.569 1.00 81.31 614 GLY A O 1
ATOM 4601 N N . ASN A 1 615 ? 5.485 32.560 -10.365 1.00 88.69 615 ASN A N 1
ATOM 4602 C CA . ASN A 1 615 ? 6.777 32.014 -9.931 1.00 88.69 615 ASN A CA 1
ATOM 4603 C C . ASN A 1 615 ? 6.719 30.523 -9.548 1.00 88.69 615 ASN A C 1
ATOM 4605 O O . ASN A 1 615 ? 7.716 29.985 -9.059 1.00 88.69 615 ASN A O 1
ATOM 4609 N N . ASP A 1 616 ? 5.586 29.855 -9.778 1.00 91.12 616 ASP A N 1
ATOM 4610 C CA . ASP A 1 616 ? 5.432 28.421 -9.521 1.00 91.12 616 ASP A CA 1
ATOM 4611 C C . ASP A 1 616 ? 6.349 27.608 -10.442 1.00 91.12 616 ASP A C 1
ATOM 4613 O O . ASP A 1 616 ? 6.407 27.856 -11.657 1.00 91.12 616 ASP A O 1
ATOM 4617 N N . LEU A 1 617 ? 7.080 26.661 -9.850 1.00 93.19 617 LEU A N 1
ATOM 4618 C CA . LEU A 1 617 ? 7.912 25.699 -10.561 1.00 93.19 617 LEU A CA 1
ATOM 4619 C C . LEU A 1 617 ? 7.041 24.561 -11.104 1.00 93.19 617 LEU A C 1
ATOM 4621 O O . LEU A 1 617 ? 6.025 24.192 -10.520 1.00 93.19 617 LEU A O 1
ATOM 4625 N N . VAL A 1 618 ? 7.485 23.975 -12.210 1.00 90.88 618 VAL A N 1
ATOM 4626 C CA . VAL A 1 618 ? 6.866 22.807 -12.842 1.00 90.88 618 VAL A CA 1
ATOM 4627 C C . VAL A 1 618 ? 7.773 21.603 -12.632 1.00 90.88 618 VAL A C 1
ATOM 4629 O O . VAL A 1 618 ? 8.978 21.703 -12.862 1.00 90.88 618 VAL A O 1
ATOM 4632 N N . GLU A 1 619 ? 7.217 20.473 -12.208 1.00 92.12 619 GLU A N 1
ATOM 4633 C CA . GLU A 1 619 ? 7.972 19.224 -12.104 1.00 92.12 619 GLU A CA 1
ATOM 4634 C C . GLU A 1 619 ? 8.367 18.729 -13.506 1.00 92.12 619 GLU A C 1
ATOM 4636 O O . GLU A 1 619 ? 7.518 18.511 -14.372 1.00 92.12 619 GLU A O 1
ATOM 4641 N N . THR A 1 620 ? 9.669 18.606 -13.761 1.00 87.50 620 THR A N 1
ATOM 4642 C CA . THR A 1 620 ? 10.228 18.192 -15.062 1.00 87.50 620 THR A CA 1
ATOM 4643 C C . THR A 1 620 ? 10.785 16.769 -15.041 1.00 87.50 620 THR A C 1
ATOM 4645 O O . THR A 1 620 ? 10.925 16.148 -16.095 1.00 87.50 620 THR A O 1
ATOM 4648 N N . ALA A 1 621 ? 11.061 16.240 -13.851 1.00 82.56 621 ALA A N 1
ATOM 4649 C CA . ALA A 1 621 ? 11.367 14.845 -13.547 1.00 82.56 621 ALA A CA 1
ATOM 4650 C C . ALA A 1 621 ? 10.988 14.585 -12.074 1.00 82.56 621 ALA A C 1
ATOM 4652 O O . ALA A 1 621 ? 10.870 15.565 -11.339 1.00 82.56 621 ALA A O 1
ATOM 4653 N N . PRO A 1 622 ? 10.824 13.325 -11.623 1.00 80.44 622 PRO A N 1
ATOM 4654 C CA . PRO A 1 622 ? 10.478 13.032 -10.230 1.00 80.44 622 PRO A CA 1
ATOM 4655 C C . PRO A 1 622 ? 11.397 13.770 -9.249 1.00 80.44 622 PRO A C 1
ATOM 4657 O O . PRO A 1 622 ? 12.623 13.648 -9.337 1.00 80.44 622 PRO A O 1
ATOM 4660 N N . GLY A 1 623 ? 10.810 14.616 -8.402 1.00 81.81 623 GLY A N 1
ATOM 4661 C CA . GLY A 1 623 ? 11.538 15.401 -7.405 1.00 81.81 623 GLY A CA 1
ATOM 4662 C C . GLY A 1 623 ? 12.311 16.607 -7.952 1.00 81.81 623 GLY A C 1
ATOM 4663 O O . GLY A 1 623 ? 12.898 17.354 -7.168 1.00 81.81 623 GLY A O 1
ATOM 4664 N N . VAL A 1 624 ? 12.309 16.851 -9.266 1.00 90.56 624 VAL A N 1
ATOM 4665 C CA . VAL A 1 624 ? 13.021 17.959 -9.920 1.00 90.56 624 VAL A CA 1
ATOM 4666 C C . VAL A 1 624 ? 12.031 18.974 -10.472 1.00 90.56 624 VAL A C 1
ATOM 4668 O O . VAL A 1 624 ? 11.297 18.725 -11.426 1.00 90.56 624 VAL A O 1
ATOM 4671 N N . TRP A 1 625 ? 12.080 20.172 -9.907 1.00 95.44 625 TRP A N 1
ATOM 4672 C CA . TRP A 1 625 ? 11.160 21.263 -10.187 1.00 95.44 625 TRP A CA 1
ATOM 4673 C C . TRP A 1 625 ? 11.893 22.386 -10.904 1.00 95.44 625 TRP A C 1
ATOM 4675 O O . TRP A 1 625 ? 13.015 22.738 -10.540 1.00 95.44 625 TRP A O 1
ATOM 4685 N N . THR A 1 626 ? 11.294 22.963 -11.940 1.00 95.12 626 THR A N 1
ATOM 4686 C CA . THR A 1 626 ? 11.958 23.953 -12.794 1.00 95.12 626 THR A CA 1
ATOM 4687 C C . THR A 1 626 ? 11.067 25.155 -13.073 1.00 95.12 626 THR A C 1
ATOM 4689 O O . THR A 1 626 ? 9.882 25.015 -13.373 1.00 95.12 626 THR A O 1
ATOM 4692 N N . LYS A 1 627 ? 11.654 26.353 -13.033 1.00 94.69 627 LYS A N 1
ATOM 4693 C CA . LYS A 1 627 ? 11.048 27.582 -13.549 1.00 94.69 627 LYS A CA 1
ATOM 4694 C C . LYS A 1 627 ? 11.918 28.174 -14.641 1.00 94.69 627 LYS A C 1
ATOM 4696 O O . LYS A 1 627 ? 13.083 28.465 -14.391 1.00 94.69 627 LYS A O 1
ATOM 4701 N N . VAL A 1 628 ? 11.325 28.416 -15.807 1.00 92.62 628 VAL A N 1
ATOM 4702 C CA . VAL A 1 628 ? 11.970 29.134 -16.910 1.00 92.62 628 VAL A CA 1
ATOM 4703 C C . VAL A 1 628 ? 11.306 30.498 -17.074 1.00 92.62 628 VAL A C 1
ATOM 4705 O O . VAL A 1 628 ? 10.088 30.590 -17.234 1.00 92.62 628 VAL A O 1
ATOM 4708 N N . TYR A 1 629 ? 12.112 31.553 -17.028 1.00 89.94 629 TYR A N 1
ATOM 4709 C CA . TYR A 1 629 ? 11.740 32.897 -17.446 1.00 89.94 629 TYR A CA 1
ATOM 4710 C C . TYR A 1 629 ? 12.351 33.149 -18.821 1.00 89.94 629 TYR A C 1
ATOM 4712 O O . TYR A 1 629 ? 13.573 33.205 -18.964 1.00 89.94 629 TYR A O 1
ATOM 4720 N N . GLU A 1 630 ? 11.503 33.281 -19.833 1.00 87.00 630 GLU A N 1
ATOM 4721 C CA . GLU A 1 630 ? 11.943 33.518 -21.205 1.00 87.00 630 GLU A CA 1
ATOM 4722 C C . GLU A 1 630 ? 12.088 35.014 -21.489 1.00 87.00 630 GLU A C 1
ATOM 4724 O O . GLU A 1 630 ? 11.264 35.823 -21.059 1.00 87.00 630 GLU A O 1
ATOM 4729 N N . ASN A 1 631 ? 13.102 35.371 -22.278 1.00 83.75 631 ASN A N 1
ATOM 4730 C CA . ASN A 1 631 ? 13.322 36.731 -22.785 1.00 83.75 631 ASN A CA 1
ATOM 4731 C C . ASN A 1 631 ? 13.385 37.814 -21.692 1.00 83.75 631 ASN A C 1
ATOM 4733 O O . ASN A 1 631 ? 12.879 38.925 -21.868 1.00 83.75 631 ASN A O 1
ATOM 4737 N N . VAL A 1 632 ? 14.013 37.506 -20.557 1.00 85.38 632 VAL A N 1
ATOM 4738 C CA . VAL A 1 632 ? 14.226 38.470 -19.477 1.00 85.38 632 VAL A CA 1
ATOM 4739 C C . VAL A 1 632 ? 15.233 39.524 -19.924 1.00 85.38 632 VAL A C 1
ATOM 4741 O O . VAL A 1 632 ? 16.386 39.214 -20.218 1.00 85.38 632 VAL A O 1
ATOM 4744 N N . GLU A 1 633 ? 14.805 40.784 -19.929 1.00 85.44 633 GLU A N 1
ATOM 4745 C CA . GLU A 1 633 ? 15.673 41.929 -20.203 1.00 85.44 633 GLU A CA 1
ATOM 4746 C C . GLU A 1 633 ? 16.523 42.273 -18.973 1.00 85.44 633 GLU A C 1
ATOM 4748 O O . GLU A 1 633 ? 16.047 42.857 -17.994 1.00 85.44 633 GLU A O 1
ATOM 4753 N N . VAL A 1 634 ? 17.809 41.930 -19.030 1.00 83.38 634 VAL A N 1
ATOM 4754 C CA . VAL A 1 634 ? 18.804 42.319 -18.028 1.00 83.38 634 VAL A CA 1
ATOM 4755 C C . VAL A 1 634 ? 19.310 43.716 -18.373 1.00 83.38 634 VAL A C 1
ATOM 4757 O O . VAL A 1 634 ? 20.068 43.915 -19.322 1.00 83.38 634 VAL A O 1
ATOM 4760 N N . THR A 1 635 ? 18.883 44.704 -17.589 1.00 84.44 635 THR A N 1
ATOM 4761 C CA . THR A 1 635 ? 19.308 46.105 -17.741 1.00 84.44 635 THR A CA 1
ATOM 4762 C C . THR A 1 635 ? 20.687 46.355 -17.122 1.00 84.44 635 THR A C 1
ATOM 4764 O O . THR A 1 635 ? 21.184 45.555 -16.328 1.00 84.44 635 THR A O 1
ATOM 4767 N N . SER A 1 636 ? 21.299 47.506 -17.420 1.00 78.50 636 SER A N 1
ATOM 4768 C CA . SER A 1 636 ? 22.582 47.919 -16.823 1.00 78.50 636 SER A CA 1
ATOM 4769 C C . SER A 1 636 ? 22.569 47.970 -15.293 1.00 78.50 636 SER A C 1
ATOM 4771 O O . SER A 1 636 ? 23.616 47.813 -14.675 1.00 78.50 636 SER A O 1
ATOM 4773 N N . ASP A 1 637 ? 21.396 48.179 -14.693 1.00 81.12 637 ASP A N 1
ATOM 4774 C CA . ASP A 1 637 ? 21.226 48.291 -13.241 1.00 81.12 637 ASP A CA 1
ATOM 4775 C C . ASP A 1 637 ? 21.040 46.918 -12.568 1.00 81.12 637 ASP A C 1
ATOM 4777 O O . ASP A 1 637 ? 21.142 46.803 -11.346 1.00 81.12 637 ASP A O 1
ATOM 4781 N N . MET A 1 638 ? 20.777 45.877 -13.365 1.00 81.81 638 MET A N 1
ATOM 4782 C CA . MET A 1 638 ? 20.664 44.481 -12.930 1.00 81.81 638 MET A CA 1
ATOM 4783 C C . MET A 1 638 ? 21.936 43.680 -13.227 1.00 81.81 638 MET A C 1
ATOM 4785 O O . MET A 1 638 ? 22.238 42.725 -12.514 1.00 81.81 638 MET A O 1
ATOM 4789 N N . ALA A 1 639 ? 22.678 44.058 -14.270 1.00 86.06 639 ALA A N 1
ATOM 4790 C CA . ALA A 1 639 ? 23.861 43.343 -14.725 1.00 86.06 639 ALA A CA 1
ATOM 4791 C C . ALA A 1 639 ? 24.927 43.226 -13.617 1.00 86.06 639 ALA A C 1
ATOM 4793 O O . ALA A 1 639 ? 25.328 44.214 -13.001 1.00 86.06 639 ALA A O 1
ATOM 4794 N N . GLY A 1 640 ? 25.388 42.000 -13.356 1.00 84.81 640 GLY A N 1
ATOM 4795 C CA . GLY A 1 640 ? 26.401 41.684 -12.342 1.00 84.81 640 GLY A CA 1
ATOM 4796 C C . GLY A 1 640 ? 25.932 41.749 -10.883 1.00 84.81 640 GLY A C 1
ATOM 4797 O O . GLY A 1 640 ? 26.744 41.527 -9.984 1.00 84.81 640 GLY A O 1
ATOM 4798 N N . GLN A 1 641 ? 24.654 42.038 -10.626 1.00 91.06 641 GLN A N 1
ATOM 4799 C CA . GLN A 1 641 ? 24.111 42.125 -9.270 1.00 91.06 641 GLN A CA 1
ATOM 4800 C C . GLN A 1 641 ? 23.752 40.744 -8.711 1.00 91.06 641 GLN A C 1
ATOM 4802 O O . GLN A 1 641 ? 23.340 39.846 -9.447 1.00 91.06 641 GLN A O 1
ATOM 4807 N N . THR A 1 642 ? 23.889 40.589 -7.392 1.00 93.75 642 THR A N 1
ATOM 4808 C CA . THR A 1 642 ? 23.528 39.366 -6.661 1.00 93.75 642 THR A CA 1
ATOM 4809 C C . THR A 1 642 ? 22.207 39.553 -5.928 1.00 93.75 642 THR A C 1
ATOM 4811 O O . THR A 1 642 ? 22.035 40.537 -5.209 1.00 93.75 642 THR A O 1
ATOM 4814 N N . TYR A 1 643 ? 21.319 38.573 -6.064 1.00 93.19 643 TYR A N 1
ATOM 4815 C CA . TYR A 1 643 ? 19.991 38.536 -5.459 1.00 93.19 643 TYR A CA 1
ATOM 4816 C C . TYR A 1 643 ? 19.838 37.308 -4.572 1.00 93.19 643 TYR A C 1
ATOM 4818 O O . TYR A 1 643 ? 20.442 36.265 -4.840 1.00 93.19 643 TYR A O 1
ATOM 4826 N N . GLN A 1 644 ? 19.028 37.425 -3.523 1.00 94.19 644 GLN A N 1
ATOM 4827 C CA . GLN A 1 644 ? 18.658 36.305 -2.669 1.00 94.19 644 GLN A CA 1
ATOM 4828 C C . GLN A 1 644 ? 17.319 35.694 -3.092 1.00 94.19 644 GLN A C 1
ATOM 4830 O O . GLN A 1 644 ? 16.437 36.394 -3.592 1.00 94.19 644 GLN A O 1
ATOM 4835 N N . TYR A 1 645 ? 17.169 34.388 -2.881 1.00 93.75 645 TYR A N 1
ATOM 4836 C CA . TYR A 1 645 ? 15.941 33.650 -3.160 1.00 93.75 645 TYR A CA 1
ATOM 4837 C C . TYR A 1 645 ? 15.838 32.362 -2.337 1.00 93.75 645 TYR A C 1
ATOM 4839 O O . TYR A 1 645 ? 16.829 31.870 -1.787 1.00 93.75 645 TYR A O 1
ATOM 4847 N N . LYS A 1 646 ? 14.631 31.807 -2.274 1.00 92.94 646 LYS A N 1
ATOM 4848 C CA . LYS A 1 646 ? 14.328 30.479 -1.732 1.00 92.94 646 LYS A CA 1
ATOM 4849 C C . LYS A 1 646 ? 13.093 29.896 -2.415 1.00 92.94 646 LYS A C 1
ATOM 4851 O O . LYS A 1 646 ? 12.402 30.598 -3.157 1.00 92.94 646 LYS A O 1
ATOM 4856 N N . VAL A 1 647 ? 12.820 28.628 -2.145 1.00 92.25 647 VAL A N 1
ATOM 4857 C CA . VAL A 1 647 ? 11.572 27.967 -2.538 1.00 92.25 647 VAL A CA 1
ATOM 4858 C C . VAL A 1 647 ? 10.738 27.649 -1.306 1.00 92.25 647 VAL A C 1
ATOM 4860 O O . VAL A 1 647 ? 11.290 27.312 -0.257 1.00 92.25 647 VAL A O 1
ATOM 4863 N N . GLY A 1 648 ? 9.424 27.784 -1.436 1.00 87.88 648 GLY A N 1
ATOM 4864 C CA . GLY A 1 648 ? 8.449 27.336 -0.444 1.00 87.88 648 GLY A CA 1
ATOM 4865 C C . GLY A 1 648 ? 7.467 26.351 -1.066 1.00 87.88 648 GLY A C 1
ATOM 4866 O O . GLY A 1 648 ? 7.129 26.483 -2.248 1.00 87.88 648 GLY A O 1
ATOM 4867 N N . ALA A 1 649 ? 7.056 25.358 -0.288 1.00 84.12 649 ALA A N 1
ATOM 4868 C CA . ALA A 1 649 ? 6.067 24.366 -0.676 1.00 84.12 649 ALA A CA 1
ATOM 4869 C C . ALA A 1 649 ? 4.645 24.925 -0.547 1.00 84.12 649 ALA A C 1
ATOM 4871 O O . ALA A 1 649 ? 4.336 25.695 0.361 1.00 84.12 649 ALA A O 1
ATOM 4872 N N . ASN A 1 650 ? 3.781 24.536 -1.480 1.00 77.06 650 ASN A N 1
ATOM 4873 C CA . ASN A 1 650 ? 2.344 24.806 -1.521 1.00 77.06 650 ASN A CA 1
ATOM 4874 C C . ASN A 1 650 ? 1.955 26.294 -1.403 1.00 77.06 650 ASN A C 1
ATOM 4876 O O . ASN A 1 650 ? 0.808 26.628 -1.126 1.00 77.06 650 ASN A O 1
ATOM 4880 N N . GLY A 1 651 ? 2.870 27.214 -1.729 1.00 69.94 651 GLY A N 1
ATOM 4881 C CA . GLY A 1 651 ? 2.637 28.660 -1.643 1.00 69.94 651 GLY A CA 1
ATOM 4882 C C . GLY A 1 651 ? 2.884 29.263 -0.259 1.00 69.94 651 GLY A C 1
ATOM 4883 O O . GLY A 1 651 ? 2.411 30.367 0.004 1.00 69.94 651 GLY A O 1
ATOM 4884 N N . GLY A 1 652 ? 3.629 28.562 0.602 1.00 76.94 652 GLY A N 1
ATOM 4885 C CA . GLY A 1 652 ? 4.024 29.005 1.936 1.00 76.94 652 GLY A CA 1
ATOM 4886 C C . GLY A 1 652 ? 5.455 28.588 2.291 1.00 76.94 652 GLY A C 1
ATOM 4887 O O . GLY A 1 652 ? 6.087 27.792 1.600 1.00 76.94 652 GLY A O 1
ATOM 4888 N N . PHE A 1 653 ? 6.004 29.151 3.372 1.00 76.94 653 PHE A N 1
ATOM 4889 C CA . PHE A 1 653 ? 7.279 28.685 3.951 1.00 76.94 653 PHE A CA 1
ATOM 4890 C C . PHE A 1 653 ? 7.078 27.733 5.135 1.00 76.94 653 PHE A C 1
ATOM 4892 O O . PHE A 1 653 ? 8.059 27.203 5.658 1.00 76.94 653 PHE A O 1
ATOM 4899 N N . ASP A 1 654 ? 5.828 27.570 5.568 1.00 67.94 654 ASP A N 1
ATOM 4900 C CA . ASP A 1 654 ? 5.462 26.875 6.800 1.00 67.94 654 ASP A CA 1
ATOM 4901 C C . ASP A 1 654 ? 5.294 25.364 6.589 1.00 67.94 654 ASP A C 1
ATOM 4903 O O . ASP A 1 654 ? 5.574 24.595 7.505 1.00 67.94 654 ASP A O 1
ATOM 4907 N N . VAL A 1 655 ? 4.910 24.941 5.376 1.00 61.53 655 VAL A N 1
ATOM 4908 C CA . VAL A 1 655 ? 4.809 23.524 4.988 1.00 61.53 655 VAL A CA 1
ATOM 4909 C C . VAL A 1 655 ? 6.200 22.921 4.799 1.00 61.53 655 VAL A C 1
ATOM 4911 O O . VAL A 1 655 ? 6.579 21.969 5.474 1.00 61.53 655 VAL A O 1
ATOM 4914 N N . ASP A 1 656 ? 6.980 23.498 3.889 1.00 77.06 656 ASP A N 1
ATOM 4915 C CA . ASP A 1 656 ? 8.379 23.156 3.663 1.00 77.06 656 ASP A CA 1
ATOM 4916 C C . ASP A 1 656 ? 9.054 24.325 2.935 1.00 77.06 656 ASP A C 1
ATOM 4918 O O . ASP A 1 656 ? 8.418 25.070 2.185 1.00 77.06 656 ASP A O 1
ATOM 4922 N N . GLN A 1 657 ? 10.350 24.516 3.156 1.00 88.62 657 GLN A N 1
ATOM 4923 C CA . GLN A 1 657 ? 11.126 25.535 2.463 1.00 88.62 657 GLN A CA 1
ATOM 4924 C C . GLN A 1 657 ? 12.574 25.102 2.289 1.00 88.62 657 GLN A C 1
ATOM 4926 O O . GLN A 1 657 ? 13.151 24.390 3.116 1.00 88.62 657 GLN A O 1
ATOM 4931 N N . TYR A 1 658 ? 13.203 25.601 1.229 1.00 90.94 658 TYR A N 1
ATOM 4932 C CA . TYR A 1 658 ? 14.624 25.391 1.015 1.00 90.94 658 TYR A CA 1
ATOM 4933 C C . TYR A 1 658 ? 15.324 26.663 0.508 1.00 90.94 658 TYR A C 1
ATOM 4935 O O . TYR A 1 658 ? 14.873 27.260 -0.474 1.00 90.94 658 TYR A O 1
ATOM 4943 N N . PRO A 1 659 ? 16.454 27.067 1.121 1.00 88.12 659 PRO A N 1
ATOM 4944 C CA . PRO A 1 659 ? 17.084 26.461 2.302 1.00 88.12 659 PRO A CA 1
ATOM 4945 C C . PRO A 1 659 ? 16.231 26.598 3.576 1.00 88.12 659 PRO A C 1
ATOM 4947 O O . PRO A 1 659 ? 15.515 27.579 3.741 1.00 88.12 659 PRO A O 1
ATOM 4950 N N . ALA A 1 660 ? 16.339 25.638 4.502 1.00 80.56 660 ALA A N 1
ATOM 4951 C CA . ALA A 1 660 ? 15.603 25.675 5.774 1.00 80.56 660 ALA A CA 1
ATOM 4952 C C . ALA A 1 660 ? 16.046 26.832 6.698 1.00 80.56 660 ALA A C 1
ATOM 4954 O O . ALA A 1 660 ? 15.299 27.265 7.573 1.00 80.56 660 ALA A O 1
ATOM 4955 N N . GLN A 1 661 ? 17.274 27.333 6.521 1.00 78.69 661 GLN A N 1
ATOM 4956 C CA . GLN A 1 661 ? 17.789 28.520 7.202 1.00 78.69 661 GLN A CA 1
ATOM 4957 C C . GLN A 1 661 ? 18.557 29.410 6.228 1.00 78.69 661 GLN A C 1
ATOM 4959 O O . GLN A 1 661 ? 19.387 28.932 5.454 1.00 78.69 661 GLN A O 1
ATOM 4964 N N . GLY A 1 662 ? 18.336 30.721 6.335 1.00 86.25 662 GLY A N 1
ATOM 4965 C CA . GLY A 1 662 ? 18.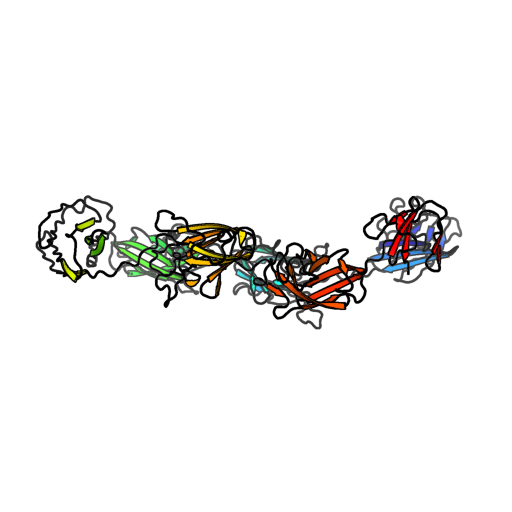932 31.695 5.426 1.00 86.25 662 GLY A CA 1
ATOM 4966 C C . GLY A 1 662 ? 18.322 31.630 4.026 1.00 86.25 662 GLY A C 1
ATOM 4967 O O . GLY A 1 662 ? 17.258 31.056 3.823 1.00 86.25 662 GLY A O 1
ATOM 4968 N N . ASN A 1 663 ? 19.007 32.247 3.068 1.00 91.81 663 ASN A N 1
ATOM 4969 C CA . ASN A 1 663 ? 18.542 32.382 1.693 1.00 91.81 663 ASN A CA 1
ATOM 4970 C C . ASN A 1 663 ? 19.642 31.922 0.733 1.00 91.81 663 ASN A C 1
ATOM 4972 O O . ASN A 1 663 ? 20.826 32.136 1.012 1.00 91.81 663 ASN A O 1
ATOM 4976 N N . ASN A 1 664 ? 19.264 31.335 -0.403 1.00 94.12 664 ASN A N 1
ATOM 4977 C CA . ASN A 1 664 ? 20.211 31.073 -1.481 1.00 94.12 664 ASN A CA 1
ATOM 4978 C C . ASN A 1 664 ? 20.495 32.363 -2.261 1.00 94.12 664 ASN A C 1
ATOM 4980 O O . ASN A 1 664 ? 19.719 33.316 -2.184 1.00 94.12 664 ASN A O 1
ATOM 4984 N N . THR A 1 665 ? 21.588 32.413 -3.024 1.00 94.81 665 THR A N 1
ATOM 4985 C CA . THR A 1 665 ? 21.915 33.582 -3.855 1.00 94.81 665 THR A CA 1
ATOM 4986 C C . THR A 1 665 ? 22.188 33.206 -5.300 1.00 94.81 665 THR A C 1
ATOM 4988 O O . THR A 1 665 ? 22.739 32.145 -5.577 1.00 94.81 665 THR A O 1
ATOM 4991 N N . PHE A 1 666 ? 21.861 34.102 -6.225 1.00 93.69 666 PHE A N 1
ATOM 4992 C CA . PHE A 1 666 ? 22.274 34.016 -7.626 1.00 93.69 666 PHE A CA 1
ATOM 4993 C C . PHE A 1 666 ? 22.777 35.374 -8.113 1.00 93.69 666 PHE A C 1
ATOM 4995 O O . PHE A 1 666 ? 22.404 36.411 -7.564 1.00 93.69 666 PHE A O 1
ATOM 5002 N N . THR A 1 667 ? 23.632 35.372 -9.133 1.00 93.62 667 THR A N 1
ATOM 5003 C CA . THR A 1 667 ? 24.221 36.590 -9.701 1.00 93.62 667 THR A CA 1
ATOM 5004 C C . THR A 1 667 ? 23.836 36.707 -11.167 1.00 93.62 667 THR A C 1
ATOM 5006 O O . THR A 1 667 ? 24.001 35.756 -11.931 1.00 93.62 667 THR A O 1
ATOM 5009 N N . MET A 1 668 ? 23.332 37.874 -11.561 1.00 91.75 668 MET A N 1
ATOM 5010 C CA . MET A 1 668 ? 23.003 38.166 -12.954 1.00 91.75 668 MET A CA 1
ATOM 5011 C C . MET A 1 668 ? 24.258 38.240 -13.833 1.00 91.75 668 MET A C 1
ATOM 5013 O O . MET A 1 668 ? 25.325 38.631 -13.345 1.00 91.75 668 MET A O 1
ATOM 5017 N N . PRO A 1 669 ? 24.146 37.939 -15.140 1.00 87.06 669 PRO A N 1
ATOM 5018 C CA . PRO A 1 669 ? 25.227 38.161 -16.095 1.00 87.06 669 PRO A CA 1
ATOM 5019 C C . PRO A 1 669 ? 25.765 39.593 -16.028 1.00 87.06 669 PRO A C 1
ATOM 5021 O O . PRO A 1 669 ? 25.016 40.541 -15.799 1.00 87.06 669 PRO A O 1
ATOM 5024 N N . ALA A 1 670 ? 27.073 39.760 -16.231 1.00 86.12 670 ALA A N 1
ATOM 5025 C CA . ALA A 1 670 ? 27.720 41.076 -16.223 1.00 86.12 670 ALA A CA 1
ATOM 5026 C C . ALA A 1 670 ? 27.410 41.914 -17.479 1.00 86.12 670 ALA A C 1
ATOM 5028 O O . ALA A 1 670 ? 27.685 43.113 -17.505 1.00 86.12 670 ALA A O 1
ATOM 5029 N N . GLU A 1 671 ? 26.858 41.286 -18.515 1.00 80.25 671 GLU A N 1
ATOM 5030 C CA . GLU A 1 671 ? 26.470 41.921 -19.769 1.00 80.25 671 GLU A CA 1
ATOM 5031 C C . GLU A 1 671 ? 24.954 42.161 -19.778 1.00 80.25 671 GLU A C 1
ATOM 5033 O O . GLU A 1 671 ? 24.177 41.310 -19.353 1.00 80.25 671 GLU A O 1
ATOM 5038 N N . ALA A 1 672 ? 24.532 43.345 -20.230 1.00 78.56 672 ALA A N 1
ATOM 5039 C CA . ALA A 1 672 ? 23.118 43.655 -20.424 1.00 78.56 672 ALA A CA 1
ATOM 5040 C C . ALA A 1 672 ? 22.614 43.021 -21.731 1.00 78.56 672 ALA A C 1
ATOM 5042 O O . ALA A 1 672 ? 23.325 43.034 -22.738 1.00 78.56 672 ALA A O 1
ATOM 5043 N N . GLY A 1 673 ? 21.387 42.503 -21.733 1.00 79.06 673 GLY A N 1
ATOM 5044 C CA . GLY A 1 673 ? 20.817 41.792 -22.879 1.00 79.06 673 GLY A CA 1
ATOM 5045 C C . GLY A 1 673 ? 19.563 40.992 -22.527 1.00 79.06 673 GLY A C 1
ATOM 5046 O O . GLY A 1 673 ? 19.101 41.026 -21.389 1.00 79.06 673 GLY A O 1
ATOM 5047 N N . SER A 1 674 ? 19.027 40.264 -23.509 1.00 83.75 674 SER A N 1
ATOM 5048 C CA . SER A 1 674 ? 17.887 39.361 -23.323 1.00 83.75 674 SER A CA 1
ATOM 5049 C C . SER A 1 674 ? 18.379 37.953 -22.990 1.00 83.75 674 SER A C 1
ATOM 5051 O O . SER A 1 674 ? 19.240 37.420 -23.694 1.00 83.75 674 SER A O 1
ATOM 5053 N N . TYR A 1 675 ? 17.841 37.352 -21.930 1.00 85.62 675 TYR A N 1
ATOM 5054 C CA . TYR A 1 675 ? 18.266 36.044 -21.431 1.00 85.62 675 TYR A CA 1
ATOM 5055 C C . TYR A 1 675 ? 17.081 35.120 -21.159 1.00 85.62 675 TYR A C 1
ATOM 5057 O O . TYR A 1 675 ? 16.019 35.564 -20.723 1.00 85.62 675 TYR A O 1
ATOM 5065 N N . ASN A 1 676 ? 17.301 33.820 -21.331 1.00 87.69 676 ASN A N 1
ATOM 5066 C CA . ASN A 1 676 ? 16.464 32.793 -20.724 1.00 87.69 676 ASN A CA 1
ATOM 5067 C C . ASN A 1 676 ? 17.090 32.387 -19.389 1.00 87.69 676 ASN A C 1
ATOM 5069 O O . ASN A 1 676 ? 18.267 32.020 -19.329 1.00 87.69 676 ASN A O 1
ATOM 5073 N N . ILE A 1 677 ? 16.310 32.496 -18.317 1.00 93.50 677 ILE A N 1
ATOM 5074 C CA . ILE A 1 677 ? 16.757 32.247 -16.946 1.00 93.50 677 ILE A CA 1
ATOM 5075 C C . ILE A 1 677 ? 16.012 31.041 -16.397 1.00 93.50 677 ILE A C 1
ATOM 5077 O O . ILE A 1 677 ? 14.782 31.043 -16.348 1.00 93.50 677 ILE A O 1
ATOM 5081 N N . THR A 1 678 ? 16.759 30.049 -15.930 1.00 95.06 678 THR A N 1
ATOM 5082 C CA . THR A 1 678 ? 16.220 28.805 -15.389 1.00 95.06 678 THR A CA 1
ATOM 5083 C C . THR A 1 678 ? 16.611 28.654 -13.927 1.00 95.06 678 THR A C 1
ATOM 5085 O O . THR A 1 678 ? 17.786 28.735 -13.569 1.00 95.06 678 THR A O 1
ATOM 5088 N N . PHE A 1 679 ? 15.623 28.393 -13.080 1.00 96.44 679 PHE A N 1
ATOM 5089 C CA . PHE A 1 679 ? 15.822 27.948 -11.707 1.00 96.44 679 PHE A CA 1
ATOM 5090 C C . PHE A 1 679 ? 15.412 26.489 -11.592 1.00 96.44 679 PHE A C 1
ATOM 5092 O O . PHE A 1 679 ? 14.344 26.113 -12.077 1.00 96.44 679 PHE A O 1
ATOM 5099 N N . THR A 1 680 ? 16.224 25.698 -10.901 1.00 96.31 680 THR A N 1
ATOM 5100 C CA . THR A 1 680 ? 15.960 24.276 -10.671 1.00 96.31 680 THR A CA 1
ATOM 5101 C C . THR A 1 680 ? 15.999 23.991 -9.182 1.00 96.31 680 THR A C 1
ATOM 5103 O O . THR A 1 680 ? 16.928 24.409 -8.498 1.00 96.31 680 THR A O 1
ATOM 5106 N N . PHE A 1 681 ? 15.018 23.263 -8.672 1.00 96.50 681 PHE A N 1
ATOM 5107 C CA . PHE A 1 681 ? 14.992 22.781 -7.302 1.00 96.50 681 PHE A CA 1
ATOM 5108 C C . PHE A 1 681 ? 14.902 21.259 -7.298 1.00 96.50 681 PHE A C 1
ATOM 5110 O O . PHE A 1 681 ? 13.966 20.697 -7.861 1.00 96.50 681 PHE A O 1
ATOM 5117 N N . ASN A 1 682 ? 15.876 20.600 -6.672 1.00 93.31 682 ASN A N 1
ATOM 5118 C CA . ASN A 1 682 ? 15.790 19.174 -6.384 1.00 93.31 682 ASN A CA 1
ATOM 5119 C C . ASN A 1 682 ? 15.226 18.997 -4.969 1.00 93.31 682 ASN A C 1
ATOM 5121 O O . ASN A 1 682 ? 15.887 19.364 -3.995 1.00 93.31 682 ASN A O 1
ATOM 5125 N N . ALA A 1 683 ? 13.998 18.496 -4.876 1.00 87.00 683 ALA A N 1
ATOM 5126 C CA . ALA A 1 683 ? 13.264 18.282 -3.634 1.00 87.00 683 ALA A CA 1
ATOM 5127 C C . ALA A 1 683 ? 13.628 16.951 -2.952 1.00 87.00 683 ALA A C 1
ATOM 5129 O O . ALA A 1 683 ? 13.432 16.812 -1.740 1.00 87.00 683 ALA A O 1
ATOM 5130 N N . GLU A 1 684 ? 14.191 16.004 -3.710 1.00 80.00 684 GLU A N 1
ATOM 5131 C CA . GLU A 1 684 ? 14.522 14.649 -3.270 1.00 80.00 684 GLU A CA 1
ATOM 5132 C C . GLU A 1 684 ? 16.031 14.467 -3.025 1.00 80.00 684 GLU A C 1
ATOM 5134 O O . GLU A 1 684 ? 16.884 15.079 -3.669 1.00 80.00 684 GLU A O 1
ATOM 5139 N N . GLY A 1 685 ? 16.388 13.604 -2.069 1.00 79.56 685 GLY A N 1
ATOM 5140 C CA . GLY A 1 685 ? 17.788 13.351 -1.712 1.00 79.56 685 GLY A CA 1
ATOM 5141 C C . GLY A 1 685 ? 18.490 14.574 -1.100 1.00 79.56 685 GLY A C 1
ATOM 5142 O O . GLY A 1 685 ? 17.974 15.208 -0.177 1.00 79.56 685 GLY A O 1
ATOM 5143 N N . GLU A 1 686 ? 19.701 14.893 -1.572 1.00 82.06 686 GLU A N 1
ATOM 5144 C CA . GLU A 1 686 ? 20.399 16.118 -1.161 1.00 82.06 686 GLU A CA 1
ATOM 5145 C C . GLU A 1 686 ? 19.767 17.323 -1.868 1.00 82.06 686 GLU A C 1
ATOM 5147 O O . GLU A 1 686 ? 20.056 17.620 -3.031 1.00 82.06 686 GLU A O 1
ATOM 5152 N N . ARG A 1 687 ? 18.873 18.009 -1.148 1.00 89.56 687 ARG A N 1
ATOM 5153 C CA . ARG A 1 687 ? 18.151 19.168 -1.674 1.00 89.56 687 ARG A CA 1
ATOM 5154 C C . ARG A 1 687 ? 19.118 20.238 -2.156 1.00 89.56 687 ARG A C 1
ATOM 5156 O O . ARG A 1 687 ? 20.036 20.615 -1.426 1.00 89.56 687 ARG A O 1
ATOM 5163 N N . THR A 1 688 ? 18.896 20.753 -3.361 1.00 92.25 688 THR A N 1
ATOM 5164 C CA . THR A 1 688 ? 19.751 21.773 -3.986 1.00 92.25 688 THR A CA 1
ATOM 5165 C C . THR A 1 688 ? 18.936 22.754 -4.820 1.00 92.25 688 THR A C 1
ATOM 5167 O O . THR A 1 688 ? 17.897 22.406 -5.379 1.00 92.25 688 THR A O 1
ATOM 5170 N N . LEU A 1 689 ? 19.431 23.991 -4.913 1.00 94.81 689 LEU A N 1
ATOM 5171 C CA . LEU A 1 689 ? 18.906 25.021 -5.807 1.00 94.81 689 LEU A CA 1
ATOM 5172 C C . LEU A 1 689 ? 19.943 25.352 -6.881 1.00 94.81 689 LEU A C 1
ATOM 5174 O O . LEU A 1 689 ? 21.067 25.753 -6.570 1.00 94.81 689 LEU A O 1
ATOM 5178 N N . GLY A 1 690 ? 19.545 25.192 -8.137 1.00 92.38 690 GLY A N 1
ATOM 5179 C CA . GLY A 1 690 ? 20.300 25.533 -9.331 1.00 92.38 690 GLY A CA 1
ATOM 5180 C C . GLY A 1 690 ? 19.796 26.823 -9.973 1.00 92.38 690 GLY A C 1
ATOM 5181 O O . GLY A 1 690 ? 18.608 27.140 -9.927 1.00 92.38 690 GLY A O 1
ATOM 5182 N N . PHE A 1 691 ? 20.723 27.546 -10.594 1.00 95.06 691 PHE A N 1
ATOM 5183 C CA . PHE A 1 691 ? 20.459 28.735 -11.394 1.00 95.06 691 PHE A CA 1
ATOM 5184 C C . PHE A 1 691 ? 21.285 28.659 -12.677 1.00 95.06 691 PHE A C 1
ATOM 5186 O O . PHE A 1 691 ? 22.503 28.476 -12.620 1.00 95.06 691 PHE A O 1
ATOM 5193 N N . GLU A 1 692 ? 20.627 28.828 -13.815 1.00 93.75 692 GLU A N 1
ATOM 5194 C CA . GLU A 1 692 ? 21.243 28.903 -15.134 1.00 93.75 692 GLU A CA 1
ATOM 5195 C C . GLU A 1 692 ? 20.716 30.132 -15.878 1.00 93.75 692 GLU A C 1
ATOM 5197 O O . GLU A 1 692 ? 19.548 30.501 -15.768 1.00 93.75 692 GLU A O 1
ATOM 5202 N N . CYS A 1 693 ? 21.592 30.782 -16.639 1.00 90.00 693 CYS A N 1
ATOM 5203 C CA . CYS A 1 693 ? 21.245 31.949 -17.432 1.00 90.00 693 CYS A CA 1
ATOM 5204 C C . CYS A 1 693 ? 21.928 31.857 -18.797 1.00 90.00 693 CYS A C 1
ATOM 5206 O O . CYS A 1 693 ? 23.157 31.793 -18.874 1.00 90.00 693 CYS A O 1
ATOM 5208 N N . VAL A 1 694 ? 21.129 31.846 -19.864 1.00 88.62 694 VAL A N 1
ATOM 5209 C CA . VAL A 1 694 ? 21.588 31.687 -21.249 1.00 88.62 694 VAL A CA 1
ATOM 5210 C C . VAL A 1 694 ? 21.205 32.929 -22.042 1.00 88.62 694 VAL A C 1
ATOM 5212 O O . VAL A 1 694 ? 20.040 33.322 -22.056 1.00 88.62 694 VAL A O 1
ATOM 5215 N N . MET A 1 695 ? 22.187 33.572 -22.682 1.00 82.06 695 MET A N 1
ATOM 5216 C CA . MET A 1 695 ? 21.930 34.731 -23.542 1.00 82.06 695 MET A CA 1
ATOM 5217 C C . MET A 1 695 ? 21.131 34.284 -24.764 1.00 82.06 695 MET A C 1
ATOM 5219 O O . MET A 1 695 ? 21.485 33.302 -25.416 1.00 82.06 695 MET A O 1
ATOM 5223 N N . ASN A 1 696 ? 20.074 35.021 -25.091 1.00 73.44 696 ASN A N 1
ATOM 5224 C CA . ASN A 1 696 ? 19.344 34.798 -26.325 1.00 73.44 696 ASN A CA 1
ATOM 5225 C C . ASN A 1 696 ? 20.202 35.274 -27.499 1.00 73.44 696 ASN A C 1
ATOM 5227 O O . ASN A 1 696 ? 20.470 36.470 -27.642 1.00 73.44 696 ASN A O 1
ATOM 5231 N N . GLU A 1 697 ? 20.632 34.335 -28.342 1.00 51.62 697 GLU A N 1
ATOM 5232 C CA . GLU A 1 697 ? 21.261 34.667 -29.617 1.00 51.62 697 GLU A CA 1
ATOM 5233 C C . GLU A 1 697 ? 20.262 35.479 -30.455 1.00 51.62 697 GLU A C 1
ATOM 5235 O O . GLU A 1 697 ? 19.093 35.088 -30.558 1.00 51.62 697 GLU A O 1
ATOM 5240 N N . PRO A 1 698 ? 20.667 36.607 -31.065 1.00 47.16 698 PRO A N 1
ATOM 5241 C CA . PRO A 1 698 ? 19.785 37.335 -31.959 1.00 47.16 698 PRO A CA 1
ATOM 5242 C C . PRO A 1 698 ? 19.380 36.394 -33.095 1.00 47.16 698 PRO A C 1
ATOM 5244 O O . PRO A 1 698 ? 20.213 35.990 -33.905 1.00 47.16 698 PRO A O 1
ATOM 5247 N N . THR A 1 699 ? 18.100 36.023 -33.144 1.00 37.75 699 THR A N 1
ATOM 5248 C CA . THR A 1 699 ? 17.570 35.130 -34.175 1.00 37.75 699 THR A CA 1
ATOM 5249 C C . THR A 1 699 ? 17.886 35.706 -35.551 1.00 37.75 699 THR A C 1
ATOM 5251 O O . THR A 1 699 ? 17.402 36.781 -35.916 1.00 37.75 699 THR A O 1
ATOM 5254 N N . SER A 1 700 ? 18.713 34.990 -36.309 1.00 36.06 700 SER A N 1
ATOM 5255 C CA . SER A 1 700 ? 18.940 35.223 -37.728 1.00 36.06 700 SER A CA 1
ATOM 5256 C C . SER A 1 700 ? 17.605 35.205 -38.478 1.00 36.06 700 SER A C 1
ATOM 5258 O O . SER A 1 700 ? 16.843 34.249 -38.347 1.00 36.06 700 SER A O 1
ATOM 5260 N N . ILE A 1 701 ? 17.331 36.240 -39.276 1.00 33.75 701 ILE A N 1
ATOM 5261 C CA . ILE A 1 701 ? 16.286 36.202 -40.306 1.00 33.75 701 ILE A CA 1
ATOM 5262 C C . ILE A 1 701 ? 16.734 35.255 -41.432 1.00 33.75 701 ILE A C 1
ATOM 5264 O O . ILE A 1 701 ? 17.879 35.319 -41.879 1.00 33.75 701 ILE A O 1
ATOM 5268 N N . ASP A 1 702 ? 15.813 34.386 -41.853 1.00 30.06 702 ASP A N 1
ATOM 5269 C CA . ASP A 1 702 ? 15.940 33.395 -42.929 1.00 30.06 702 ASP A CA 1
ATOM 5270 C C . ASP A 1 702 ? 16.465 33.993 -44.254 1.00 30.06 702 ASP A C 1
ATOM 5272 O O . ASP A 1 702 ? 16.118 35.113 -44.639 1.00 30.06 702 ASP A O 1
ATOM 5276 N N . GLU A 1 703 ? 17.291 33.228 -44.976 1.00 33.75 703 GLU A N 1
ATOM 5277 C CA . GLU A 1 703 ? 17.928 33.640 -46.234 1.00 33.75 703 GLU A CA 1
ATOM 5278 C C . GLU A 1 703 ? 16.920 33.913 -47.370 1.00 33.75 703 GLU A C 1
ATOM 5280 O O . GLU A 1 703 ? 16.240 33.008 -47.854 1.00 33.75 703 GLU A O 1
ATOM 5285 N N . ALA A 1 704 ? 16.944 35.132 -47.926 1.00 26.98 704 ALA A N 1
ATOM 5286 C CA . ALA A 1 704 ? 16.560 35.387 -49.317 1.00 26.98 704 ALA A CA 1
ATOM 5287 C C . ALA A 1 704 ? 17.330 36.584 -49.922 1.00 26.98 704 ALA A C 1
ATOM 5289 O O . ALA A 1 704 ? 17.077 37.740 -49.612 1.00 26.98 704 ALA A O 1
ATOM 5290 N N . ALA A 1 705 ? 18.278 36.269 -50.811 1.00 32.69 705 ALA A N 1
ATOM 5291 C CA . ALA A 1 705 ? 18.843 37.080 -51.902 1.00 32.69 705 ALA A CA 1
ATOM 5292 C C . ALA A 1 705 ? 19.019 38.621 -51.734 1.00 32.69 705 ALA A C 1
ATOM 5294 O O . ALA A 1 705 ? 18.182 39.409 -52.155 1.00 32.69 705 ALA A O 1
ATOM 5295 N N . ALA A 1 706 ? 20.228 39.007 -51.302 1.00 42.12 706 ALA A N 1
ATOM 5296 C CA . ALA A 1 706 ? 21.047 40.170 -51.701 1.00 42.12 706 ALA A CA 1
ATOM 5297 C C . ALA A 1 706 ? 20.422 41.585 -51.854 1.00 42.12 706 ALA A C 1
ATOM 5299 O O . ALA A 1 706 ? 19.961 41.963 -52.933 1.00 42.12 706 ALA A O 1
ATOM 5300 N N . ALA A 1 707 ? 20.685 42.438 -50.853 1.00 36.25 707 ALA A N 1
ATOM 5301 C CA . ALA A 1 707 ? 20.920 43.883 -50.982 1.00 36.25 707 ALA A CA 1
ATOM 5302 C C . ALA A 1 707 ? 21.969 44.328 -49.935 1.00 36.25 707 ALA A C 1
ATOM 5304 O O . ALA A 1 707 ? 22.014 43.799 -48.826 1.00 36.25 707 ALA A O 1
ATOM 5305 N N . VAL A 1 708 ? 22.884 45.232 -50.304 1.00 46.69 708 VAL A N 1
ATOM 5306 C CA . VAL A 1 708 ? 24.047 45.612 -49.478 1.00 46.69 708 VAL A CA 1
ATOM 5307 C C . VAL A 1 708 ? 23.773 46.948 -48.793 1.00 46.69 708 VAL A C 1
ATOM 5309 O O . VAL A 1 708 ? 23.939 48.002 -49.400 1.00 46.69 708 VAL A O 1
ATOM 5312 N N . ILE A 1 709 ? 23.409 46.907 -47.513 1.00 48.97 709 ILE A N 1
ATOM 5313 C CA . ILE A 1 709 ? 23.503 48.063 -46.618 1.00 48.97 709 ILE A CA 1
ATOM 5314 C C . ILE A 1 709 ? 24.886 48.005 -45.965 1.00 48.97 709 ILE A C 1
ATOM 5316 O O . ILE A 1 709 ? 25.165 47.132 -45.147 1.00 48.97 709 ILE A O 1
ATOM 5320 N N . THR A 1 710 ? 25.784 48.914 -46.346 1.00 52.72 710 THR A N 1
ATOM 5321 C CA . THR A 1 710 ? 27.099 49.056 -45.699 1.00 52.72 710 THR A CA 1
ATOM 5322 C C . THR A 1 710 ? 27.111 50.269 -44.787 1.00 52.72 710 THR A C 1
ATOM 5324 O O . THR A 1 710 ? 26.945 51.397 -45.256 1.00 52.72 710 THR A O 1
ATOM 5327 N N . ALA A 1 711 ? 27.359 50.028 -43.500 1.00 45.56 711 ALA A N 1
ATOM 5328 C CA . ALA A 1 711 ? 27.687 51.055 -42.525 1.00 45.56 711 ALA A CA 1
ATOM 5329 C C . ALA A 1 711 ? 29.214 51.173 -42.422 1.00 45.56 711 ALA A C 1
ATOM 5331 O O . ALA A 1 711 ? 29.903 50.210 -42.086 1.00 45.56 711 ALA A O 1
ATOM 5332 N N . ALA A 1 712 ? 29.743 52.352 -42.732 1.00 49.59 712 ALA A N 1
ATOM 5333 C CA . ALA A 1 712 ? 31.128 52.716 -42.460 1.00 49.59 712 ALA A CA 1
ATOM 5334 C C . ALA A 1 712 ? 31.153 54.175 -41.995 1.00 49.59 712 ALA A C 1
ATOM 5336 O O . ALA A 1 712 ? 30.482 55.025 -42.586 1.00 49.59 712 ALA A O 1
ATOM 5337 N N . ASP A 1 713 ? 31.902 54.453 -40.928 1.00 52.09 713 ASP A N 1
ATOM 5338 C CA . ASP A 1 713 ? 32.100 55.795 -40.365 1.00 52.09 713 ASP A CA 1
ATOM 5339 C C . ASP A 1 713 ? 30.790 56.544 -40.022 1.00 52.09 713 ASP A C 1
ATOM 5341 O O . ASP A 1 713 ? 30.616 57.713 -40.375 1.00 52.09 713 ASP A O 1
ATOM 5345 N N . GLY A 1 714 ? 29.837 55.861 -39.373 1.00 50.69 714 GLY A N 1
ATOM 5346 C CA . GLY A 1 714 ? 28.581 56.461 -38.890 1.00 50.69 714 GLY A CA 1
ATOM 5347 C C . GLY A 1 714 ? 27.601 56.895 -39.989 1.00 50.69 714 GLY A C 1
ATOM 5348 O O . GLY A 1 714 ? 26.664 57.645 -39.723 1.00 50.69 714 GLY A O 1
ATOM 5349 N N . ARG A 1 715 ? 27.809 56.460 -41.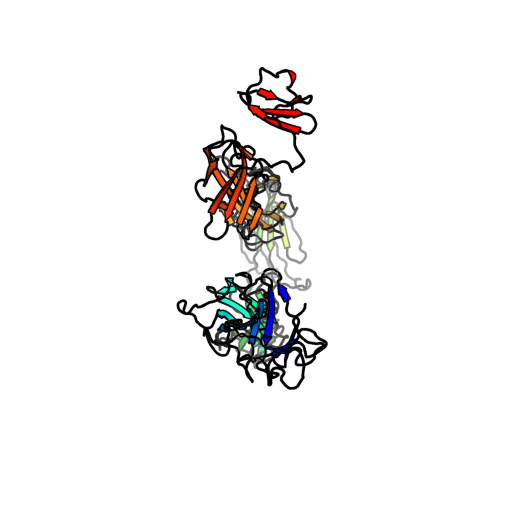241 1.00 51.69 715 ARG A N 1
ATOM 5350 C CA . ARG A 1 715 ? 26.944 56.784 -42.386 1.00 51.69 715 ARG A CA 1
ATOM 5351 C C . ARG A 1 715 ? 26.390 55.528 -43.039 1.00 51.69 715 ARG A C 1
ATOM 5353 O O . ARG A 1 715 ? 27.105 54.547 -43.235 1.00 51.69 715 ARG A O 1
ATOM 5360 N N . ILE A 1 716 ? 25.117 55.605 -43.417 1.00 57.75 716 ILE A N 1
ATOM 5361 C CA . ILE A 1 716 ? 24.378 54.539 -44.094 1.00 57.75 716 ILE A CA 1
ATOM 5362 C C . ILE A 1 716 ? 24.155 54.964 -45.541 1.00 57.75 716 ILE A C 1
ATOM 5364 O O . ILE A 1 716 ? 23.712 56.084 -45.801 1.00 57.75 716 ILE A O 1
ATOM 5368 N N . TYR A 1 717 ? 24.436 54.063 -46.477 1.00 56.88 717 TYR A N 1
ATOM 5369 C CA . TYR A 1 717 ? 24.108 54.250 -47.885 1.00 56.88 717 TYR A CA 1
ATOM 5370 C C . TYR A 1 717 ? 23.034 53.236 -48.269 1.00 56.88 717 TYR A C 1
ATOM 5372 O O . TYR A 1 717 ? 23.261 52.032 -48.186 1.00 56.88 717 TYR A O 1
ATOM 5380 N N . CYS A 1 718 ? 21.867 53.745 -48.658 1.00 60.69 718 CYS A N 1
ATOM 5381 C CA . CYS A 1 718 ? 20.741 52.971 -49.166 1.00 60.69 718 CYS A CA 1
ATOM 5382 C C . CYS A 1 718 ? 20.350 53.546 -50.532 1.00 60.69 718 CYS A C 1
ATOM 5384 O O . CYS A 1 718 ? 20.340 54.766 -50.710 1.00 60.69 718 CYS A O 1
ATOM 5386 N N . ASP A 1 719 ? 20.085 52.682 -51.509 1.00 56.03 719 ASP A N 1
ATOM 5387 C CA . ASP A 1 719 ? 19.705 53.064 -52.873 1.00 56.03 719 ASP A CA 1
ATOM 5388 C C . ASP A 1 719 ? 18.179 53.119 -53.089 1.00 56.03 719 ASP A C 1
ATOM 5390 O O . ASP A 1 719 ? 17.722 53.454 -54.185 1.00 56.03 719 ASP A O 1
ATOM 5394 N N . LYS A 1 720 ? 17.398 52.855 -52.034 1.00 58.75 720 LYS A N 1
ATOM 5395 C CA . LYS A 1 720 ? 15.931 52.943 -51.977 1.00 58.75 720 LYS A CA 1
ATOM 5396 C C . LYS A 1 720 ? 15.487 53.990 -50.944 1.00 58.75 720 LYS A C 1
ATOM 5398 O O . LYS A 1 720 ? 16.259 54.387 -50.072 1.00 58.75 720 LYS A O 1
ATOM 5403 N N . ASP A 1 721 ? 14.227 54.419 -51.033 1.00 71.06 721 ASP A N 1
ATOM 5404 C CA . ASP A 1 721 ? 13.597 55.223 -49.980 1.00 71.06 721 ASP A CA 1
ATOM 5405 C C . ASP A 1 721 ? 13.514 54.402 -48.681 1.00 71.06 721 ASP A C 1
ATOM 5407 O O . ASP A 1 721 ? 13.168 53.218 -48.711 1.00 71.06 721 ASP A O 1
ATOM 5411 N N . PHE A 1 722 ? 13.828 55.028 -47.546 1.00 77.25 722 PHE A N 1
ATOM 5412 C CA . PHE A 1 722 ? 13.871 54.362 -46.245 1.00 77.25 722 PHE A CA 1
ATOM 5413 C C . PHE A 1 722 ? 13.228 55.202 -45.140 1.00 77.25 722 PHE A C 1
ATOM 5415 O O . PHE A 1 722 ? 13.129 56.428 -45.247 1.00 77.25 722 PHE A O 1
ATOM 5422 N N . ILE A 1 723 ? 12.849 54.529 -44.056 1.00 78.38 723 ILE A N 1
ATOM 5423 C CA . ILE A 1 723 ? 12.478 55.135 -42.776 1.00 78.38 723 ILE A CA 1
ATOM 5424 C C . ILE A 1 723 ? 13.425 54.659 -41.670 1.00 78.38 723 ILE A C 1
ATOM 5426 O O . ILE A 1 723 ? 13.997 53.575 -41.750 1.00 78.38 723 ILE A O 1
ATOM 5430 N N . ILE A 1 724 ? 13.610 55.468 -40.634 1.00 79.69 724 ILE A N 1
ATOM 5431 C CA . ILE A 1 724 ? 14.350 55.119 -39.423 1.00 79.69 724 ILE A CA 1
ATOM 5432 C C . ILE A 1 724 ? 13.337 54.948 -38.306 1.00 79.69 724 ILE A C 1
ATOM 5434 O O . ILE A 1 724 ? 12.555 55.854 -38.036 1.00 79.69 724 ILE A O 1
ATOM 5438 N N . VAL A 1 725 ? 13.375 53.813 -37.631 1.00 75.69 725 VAL A N 1
ATOM 5439 C CA . VAL A 1 725 ? 12.533 53.493 -36.483 1.00 75.69 725 VAL A CA 1
ATOM 5440 C C . VAL A 1 725 ? 13.409 53.284 -35.252 1.00 75.69 725 VAL A C 1
ATOM 5442 O O . VAL A 1 725 ? 14.485 52.685 -35.324 1.00 75.69 725 VAL A O 1
ATOM 5445 N N . ASN A 1 726 ? 12.979 53.807 -34.104 1.00 75.44 726 ASN A N 1
ATOM 5446 C CA . ASN A 1 726 ? 13.628 53.482 -32.834 1.00 75.44 726 ASN A CA 1
ATOM 5447 C C . ASN A 1 726 ? 13.299 52.036 -32.421 1.00 75.44 726 ASN A C 1
ATOM 5449 O O . ASN A 1 726 ? 12.427 51.392 -33.003 1.00 75.44 726 ASN A O 1
ATOM 5453 N N . LEU A 1 727 ? 13.980 51.509 -31.402 1.00 68.88 727 LEU A N 1
ATOM 5454 C CA . LEU A 1 727 ? 13.755 50.130 -30.941 1.00 68.88 727 LEU A CA 1
ATOM 5455 C C . LEU A 1 727 ? 12.355 49.895 -30.338 1.00 68.88 727 LEU A C 1
ATOM 5457 O O . LEU A 1 727 ? 11.954 48.752 -30.166 1.00 68.88 727 LEU A O 1
ATOM 5461 N N . ALA A 1 728 ? 11.594 50.962 -30.076 1.00 64.06 728 ALA A N 1
ATOM 5462 C CA . ALA A 1 728 ? 10.183 50.900 -29.700 1.00 64.06 728 ALA A CA 1
ATOM 5463 C C . ALA A 1 728 ? 9.229 50.926 -30.919 1.00 64.06 728 ALA A C 1
ATOM 5465 O O . ALA A 1 728 ? 8.014 51.018 -30.749 1.00 64.06 728 ALA A O 1
ATOM 5466 N N . GLY A 1 729 ? 9.760 50.874 -32.147 1.00 62.47 729 GLY A N 1
ATOM 5467 C CA . GLY A 1 729 ? 8.996 50.816 -33.397 1.00 62.47 729 GLY A CA 1
ATOM 5468 C C . GLY A 1 729 ? 8.433 52.156 -33.882 1.00 62.47 729 GLY A C 1
ATOM 5469 O O . GLY A 1 729 ? 7.601 52.174 -34.787 1.00 62.47 729 GLY A O 1
ATOM 5470 N N . GLN A 1 730 ? 8.850 53.284 -33.301 1.00 70.75 730 GLN A N 1
ATOM 5471 C CA . GLN A 1 730 ? 8.368 54.613 -33.691 1.00 70.75 730 GLN A CA 1
ATOM 5472 C C . GLN A 1 730 ? 9.213 55.195 -34.822 1.00 70.75 730 GLN A C 1
ATOM 5474 O O . GLN A 1 730 ? 10.440 55.203 -34.722 1.00 70.75 730 GLN A O 1
ATOM 5479 N N . ASP A 1 731 ? 8.564 55.717 -35.868 1.00 84.38 731 ASP A N 1
ATOM 5480 C CA . ASP A 1 731 ? 9.241 56.379 -36.988 1.00 84.38 731 ASP A CA 1
ATOM 5481 C C . ASP A 1 731 ? 9.866 57.707 -36.528 1.00 84.38 731 ASP A C 1
ATOM 5483 O O . ASP A 1 731 ? 9.180 58.649 -36.124 1.00 84.38 731 ASP A O 1
ATOM 5487 N N . VAL A 1 732 ? 11.192 57.756 -36.585 1.00 82.19 732 VAL A N 1
ATOM 5488 C CA . VAL A 1 732 ? 12.055 58.881 -36.216 1.00 82.19 732 VAL A CA 1
ATOM 5489 C C . VAL A 1 732 ? 12.881 59.379 -37.405 1.00 82.19 732 VAL A C 1
ATOM 5491 O O . VAL A 1 732 ? 13.855 60.108 -37.220 1.00 82.19 732 VAL A O 1
ATOM 5494 N N . THR A 1 733 ? 12.492 59.047 -38.640 1.00 81.94 733 THR A N 1
ATOM 5495 C CA . THR A 1 733 ? 13.224 59.412 -39.871 1.00 81.94 733 THR A CA 1
ATOM 5496 C C . THR A 1 733 ? 13.517 60.909 -39.967 1.00 81.94 733 THR A C 1
ATOM 5498 O O . THR A 1 733 ? 14.560 61.314 -40.473 1.00 81.94 733 THR A O 1
ATOM 5501 N N . ALA A 1 734 ? 12.628 61.752 -39.435 1.00 75.31 734 ALA A N 1
ATOM 5502 C CA . ALA A 1 734 ? 12.782 63.206 -39.438 1.00 75.31 734 ALA A CA 1
ATOM 5503 C C . ALA A 1 734 ? 13.983 63.723 -38.618 1.00 75.31 734 ALA A C 1
ATOM 5505 O O . ALA A 1 734 ? 14.399 64.860 -38.826 1.00 75.31 734 ALA A O 1
ATOM 5506 N N . ALA A 1 735 ? 14.534 62.914 -37.708 1.00 75.69 735 ALA A N 1
ATOM 5507 C CA . ALA A 1 735 ? 15.708 63.242 -36.896 1.00 75.69 735 ALA A CA 1
ATOM 5508 C C . ALA A 1 735 ? 17.034 62.740 -37.511 1.00 75.69 735 ALA A C 1
ATOM 5510 O O . ALA A 1 735 ? 18.088 62.848 -36.886 1.00 75.69 735 ALA A O 1
ATOM 5511 N N . ASN A 1 736 ? 16.999 62.191 -38.732 1.00 71.94 736 ASN A N 1
ATOM 5512 C CA . ASN A 1 736 ? 18.175 61.682 -39.436 1.00 71.94 736 ASN A CA 1
ATOM 5513 C C . ASN A 1 736 ? 19.283 62.751 -39.563 1.00 71.94 736 ASN A C 1
ATOM 5515 O O . ASN A 1 736 ? 19.062 63.818 -40.136 1.00 71.94 736 ASN A O 1
ATOM 5519 N N . GLY A 1 737 ? 20.478 62.432 -39.053 1.00 65.44 737 GLY A N 1
ATOM 5520 C CA . GLY A 1 737 ? 21.639 63.327 -38.973 1.00 65.44 737 GLY A CA 1
ATOM 5521 C C . GLY A 1 737 ? 21.990 63.789 -37.553 1.00 65.44 737 GLY A C 1
ATOM 5522 O O . GLY A 1 737 ? 23.152 64.104 -37.316 1.00 65.44 737 GLY A O 1
ATOM 5523 N N . ASP A 1 738 ? 21.028 63.750 -36.623 1.00 70.50 738 ASP A N 1
ATOM 5524 C CA . ASP A 1 738 ? 21.193 64.159 -35.215 1.00 70.50 738 ASP A CA 1
ATOM 5525 C C . ASP A 1 738 ? 20.931 63.003 -34.219 1.00 70.50 738 ASP A C 1
ATOM 5527 O O . ASP A 1 738 ? 20.847 63.210 -33.008 1.00 70.50 738 ASP A O 1
ATOM 5531 N N . LEU A 1 739 ? 20.764 61.776 -34.723 1.00 70.75 739 LEU A N 1
ATOM 5532 C CA . LEU A 1 739 ? 20.522 60.579 -33.914 1.00 70.75 739 LEU A CA 1
ATOM 5533 C C . LEU A 1 739 ? 21.811 60.095 -33.236 1.00 70.75 739 LEU A C 1
ATOM 5535 O O . LEU A 1 739 ? 22.861 60.070 -33.865 1.00 70.75 739 LEU A O 1
ATOM 5539 N N . GLN A 1 740 ? 21.700 59.646 -31.983 1.00 69.44 740 GLN A N 1
ATOM 5540 C CA . GLN A 1 740 ? 22.759 58.946 -31.248 1.00 69.44 740 GLN A CA 1
ATOM 5541 C C . GLN A 1 740 ? 22.191 57.674 -30.620 1.00 69.44 740 GLN A C 1
ATOM 5543 O O . GLN A 1 740 ? 21.077 57.688 -30.083 1.00 69.44 740 GLN A O 1
ATOM 5548 N N . GLY A 1 741 ? 22.928 56.571 -30.716 1.00 62.59 741 GLY A N 1
ATOM 5549 C CA . GLY A 1 741 ? 22.519 55.249 -30.244 1.00 62.59 741 GLY A CA 1
ATOM 5550 C C . GLY A 1 741 ? 22.002 54.328 -31.352 1.00 62.59 741 GLY A C 1
ATOM 5551 O O . GLY A 1 741 ? 22.325 54.485 -32.529 1.00 62.59 741 GLY A O 1
ATOM 5552 N N . THR A 1 742 ? 21.236 53.309 -30.965 1.00 66.50 742 THR A N 1
ATOM 5553 C CA . THR A 1 742 ? 20.830 52.222 -31.864 1.00 66.50 742 THR A CA 1
ATOM 5554 C C . THR A 1 742 ? 19.458 52.440 -32.482 1.00 66.50 742 THR A C 1
ATOM 5556 O O . THR A 1 742 ? 18.474 52.632 -31.768 1.00 66.50 742 THR A O 1
ATOM 5559 N N . TYR A 1 743 ? 19.371 52.296 -33.800 1.00 72.75 743 TYR A N 1
ATOM 5560 C CA . TYR A 1 743 ? 18.124 52.432 -34.549 1.00 72.75 743 TYR A CA 1
ATOM 5561 C C . TYR A 1 743 ? 17.999 51.336 -35.600 1.00 72.75 743 TYR A C 1
ATOM 5563 O O . TYR A 1 743 ? 18.969 50.659 -35.940 1.00 72.75 743 TYR A O 1
ATOM 5571 N N . LEU A 1 744 ? 16.791 51.161 -36.117 1.00 73.44 744 LEU A N 1
ATOM 5572 C CA . LEU A 1 744 ? 16.500 50.282 -37.237 1.00 73.44 744 LEU A CA 1
ATOM 5573 C C . LEU A 1 744 ? 16.231 51.151 -38.466 1.00 73.44 744 LEU A C 1
ATOM 5575 O O . LEU A 1 744 ? 15.421 52.072 -38.413 1.00 73.44 744 LEU A O 1
ATOM 5579 N N . VAL A 1 745 ? 16.909 50.878 -39.573 1.00 73.81 745 VAL A N 1
ATOM 5580 C CA . VAL A 1 745 ? 16.632 51.507 -40.866 1.00 73.81 745 VAL A CA 1
ATOM 5581 C C . VAL A 1 745 ? 15.885 50.513 -41.732 1.00 73.81 745 VAL A C 1
ATOM 5583 O O . VAL A 1 745 ? 16.373 49.410 -41.959 1.00 73.81 745 VAL A O 1
ATOM 5586 N N . VAL A 1 746 ? 14.701 50.910 -42.185 1.00 74.38 746 VAL A N 1
ATOM 5587 C CA . VAL A 1 746 ? 13.759 50.078 -42.932 1.00 74.38 746 VAL A CA 1
ATOM 5588 C C . VAL A 1 746 ? 13.643 50.620 -44.351 1.00 74.38 746 VAL A C 1
ATOM 5590 O O . VAL A 1 746 ? 13.199 51.751 -44.544 1.00 74.38 746 VAL A O 1
ATOM 5593 N N . ALA A 1 747 ? 14.033 49.828 -45.345 1.00 70.31 747 ALA A N 1
ATOM 5594 C CA . ALA A 1 747 ? 13.997 50.191 -46.759 1.00 70.31 747 ALA A CA 1
ATOM 5595 C C . ALA A 1 747 ? 13.250 49.113 -47.557 1.00 70.31 747 ALA A C 1
ATOM 5597 O O . ALA A 1 747 ? 13.809 48.084 -47.938 1.00 70.31 747 ALA A O 1
ATOM 5598 N N . GLY A 1 748 ? 11.956 49.338 -47.803 1.00 68.31 748 GLY A N 1
ATOM 5599 C CA . GLY A 1 748 ? 11.064 48.284 -48.294 1.00 68.31 748 GLY A CA 1
ATOM 5600 C C . GLY A 1 748 ? 10.870 47.204 -47.228 1.00 68.31 748 GLY A C 1
ATOM 5601 O O . GLY A 1 748 ? 10.481 47.526 -46.109 1.00 68.31 748 GLY A O 1
ATOM 5602 N N . ASP A 1 749 ? 11.173 45.953 -47.572 1.00 60.56 749 ASP A N 1
ATOM 5603 C CA . ASP A 1 749 ? 11.063 44.803 -46.660 1.00 60.56 749 ASP A CA 1
ATOM 5604 C C . ASP A 1 749 ? 12.383 44.511 -45.911 1.00 60.56 749 ASP A C 1
ATOM 5606 O O . ASP A 1 749 ? 12.466 43.572 -45.122 1.00 60.56 749 ASP A O 1
ATOM 5610 N N . GLU A 1 750 ? 13.431 45.305 -46.157 1.00 55.16 750 GLU A N 1
ATOM 5611 C CA . GLU A 1 750 ? 14.743 45.159 -45.523 1.00 55.16 750 GLU A CA 1
ATOM 5612 C C . GLU A 1 750 ? 14.832 46.020 -44.261 1.00 55.16 750 GLU A C 1
ATOM 5614 O O . GLU A 1 750 ? 14.484 47.201 -44.289 1.00 55.16 750 GLU A O 1
ATOM 5619 N N . VAL A 1 751 ? 15.350 45.449 -43.170 1.00 63.53 751 VAL A N 1
ATOM 5620 C CA . VAL A 1 751 ? 15.578 46.156 -41.903 1.00 63.53 751 VAL A CA 1
ATOM 5621 C C . VAL A 1 751 ? 17.012 45.940 -41.446 1.00 63.53 751 VAL A C 1
ATOM 5623 O O . VAL A 1 751 ? 17.450 44.803 -41.286 1.00 63.53 751 VAL A O 1
ATOM 5626 N N . VAL A 1 752 ? 17.741 47.024 -41.191 1.00 62.31 752 VAL A N 1
ATOM 5627 C CA . VAL A 1 752 ? 19.116 46.958 -40.688 1.00 62.31 752 VAL A CA 1
ATOM 5628 C C . VAL A 1 752 ? 19.263 47.760 -39.413 1.00 62.31 752 VAL A C 1
ATOM 5630 O O . VAL A 1 752 ? 18.929 48.941 -39.348 1.00 62.31 752 VAL A O 1
ATOM 5633 N N . LYS A 1 753 ? 19.806 47.099 -38.392 1.00 64.75 753 LYS A N 1
ATOM 5634 C CA . LYS A 1 753 ? 20.164 47.726 -37.126 1.00 64.75 753 LYS A CA 1
ATOM 5635 C C . LYS A 1 753 ? 21.462 48.498 -37.296 1.00 64.75 753 LYS A C 1
ATOM 5637 O O . LYS A 1 753 ? 22.481 47.927 -37.675 1.00 64.75 753 LYS A O 1
ATOM 5642 N N . VAL A 1 754 ? 21.417 49.792 -37.007 1.00 62.34 754 VAL A N 1
ATOM 5643 C CA . VAL A 1 754 ? 22.567 50.683 -37.122 1.00 62.34 754 VAL A CA 1
ATOM 5644 C C . VAL A 1 754 ? 22.815 51.391 -35.803 1.00 62.34 754 VAL A C 1
ATOM 5646 O O . VAL A 1 754 ? 21.902 51.927 -35.176 1.00 62.34 754 VAL A O 1
ATOM 5649 N N . MET A 1 755 ? 24.080 51.373 -35.397 1.00 61.66 755 MET A N 1
ATOM 5650 C CA . MET A 1 755 ? 24.607 52.202 -34.323 1.00 61.66 755 MET A CA 1
ATOM 5651 C C . MET A 1 755 ? 25.077 53.523 -34.919 1.00 61.66 755 MET A C 1
ATOM 5653 O O . MET A 1 755 ? 25.888 53.521 -35.848 1.00 61.66 755 MET A O 1
ATOM 5657 N N . VAL A 1 756 ? 24.553 54.629 -34.402 1.00 60.34 756 VAL A N 1
ATOM 5658 C CA . VAL A 1 756 ? 24.998 55.981 -34.750 1.00 60.34 756 VAL A CA 1
ATOM 5659 C C . VAL A 1 756 ? 25.735 56.547 -33.539 1.00 60.34 756 VAL A C 1
ATOM 5661 O O . VAL A 1 756 ? 25.142 56.651 -32.465 1.00 60.34 756 VAL A O 1
ATOM 5664 N N . ASP A 1 757 ? 27.025 56.839 -33.714 1.00 56.44 757 ASP A N 1
ATOM 5665 C CA . ASP A 1 757 ? 27.912 57.361 -32.662 1.00 56.44 757 ASP A CA 1
ATOM 5666 C C . ASP A 1 757 ? 27.683 58.852 -32.363 1.00 56.44 757 ASP A C 1
ATOM 5668 O O . ASP A 1 757 ? 27.516 59.645 -33.323 1.00 56.44 757 ASP A O 1
#

Organism: NCBI:txid2840783

Nearest PDB structures (foldseek):
  7ne1-assembly1_B  TM=1.105E-01  e=5.042E+00  Mus musculus

InterPro domains:
  IPR013783 Immunoglobulin-like fold [G3DSA:2.60.40.10] (125-237)
  IPR013783 Immunoglobulin-like fold [G3DSA:2.60.40.10] (244-352)
  IPR013783 Immunoglobulin-like fold [G3DSA:2.60.40.10] (470-580)
  IPR013783 Immunoglobulin-like fold [G3DSA:2.60.40.10] (595-690)
  IPR054409 Amylopullulanase, X25 domain [PF22058] (140-200)